Protein AF-0000000071957994 (afdb_homodimer)

Nearest PDB structures (foldseek):
  4nsp-assembly1_A  TM=4.552E-01  e=1.146E-01  Homo sapiens
  6ozi-assembly1_B  TM=4.030E-01  e=1.899E-01  Ciona intestinalis
  2w36-assembly1_A  TM=3.774E-01  e=7.423E-01  Thermotoga maritima
  3hd0-assembly1_A  TM=3.560E-01  e=1.112E+00  Thermotoga maritima
  4nsp-assembly1_A  TM=4.036E-01  e=6.364E-02  Homo sapiens

Organism: Trichonephila clavipes (NCBI:txid2585209)

Solvent-accessible surface area (backbone atoms only — not comparable to full-atom values): 62151 Å² total; per-residue (Å²): 135,73,76,65,66,57,51,54,54,22,54,51,43,51,56,42,40,72,42,71,62,81,65,81,70,75,73,79,77,72,89,82,82,63,66,76,61,84,63,78,75,73,71,78,62,82,68,62,84,80,43,60,36,51,36,44,60,30,30,50,65,44,53,32,50,53,39,42,65,41,60,54,72,70,50,62,86,43,38,38,37,68,40,81,54,61,70,60,50,56,28,32,29,34,31,40,42,36,79,80,46,84,69,52,68,56,74,41,48,28,36,58,69,44,41,100,83,40,42,38,58,47,46,27,52,54,49,21,35,38,64,62,31,39,57,68,71,48,49,47,49,34,19,25,56,50,12,24,60,63,53,54,71,65,58,46,51,54,42,49,53,49,48,44,51,10,44,54,54,28,44,51,56,53,48,53,54,51,52,53,52,52,52,61,69,67,62,68,88,54,81,58,44,80,38,47,29,36,48,55,64,49,57,47,32,87,71,78,70,28,54,36,38,36,28,41,36,27,33,64,63,57,64,36,69,76,48,72,39,75,43,14,59,53,33,70,68,57,53,52,42,30,55,73,52,32,76,88,32,69,64,30,54,60,50,42,66,74,39,55,87,73,51,47,52,77,41,85,62,24,50,74,48,46,51,41,52,33,48,48,52,51,59,57,49,26,53,81,74,35,31,40,72,37,31,39,35,32,60,73,69,42,44,47,59,51,51,46,60,72,63,33,77,78,36,91,85,54,73,70,43,68,31,35,26,43,70,56,57,25,49,48,51,36,51,51,52,52,49,49,35,51,51,32,44,69,70,71,39,80,47,36,62,86,50,86,30,33,60,27,73,70,51,40,52,49,52,24,51,47,44,40,48,22,43,63,76,28,59,74,34,56,68,56,18,39,44,35,39,52,18,49,54,37,44,43,44,28,37,80,92,55,72,40,59,85,55,41,58,72,36,70,82,26,90,40,65,54,37,15,22,54,58,66,73,42,81,55,72,66,38,65,82,74,66,44,75,34,37,44,71,86,48,42,78,73,48,48,60,57,51,53,62,74,49,27,67,75,61,37,60,27,36,34,82,56,44,72,62,61,67,57,53,54,50,50,52,47,22,36,53,24,44,40,54,90,57,90,74,56,59,67,58,48,46,43,24,42,50,51,32,51,40,29,72,48,48,24,47,43,57,40,52,49,41,26,29,53,56,58,44,38,84,79,42,43,20,19,50,50,45,26,45,50,52,45,50,50,52,50,52,50,51,52,47,64,68,30,64,70,43,46,51,51,50,52,50,52,52,50,51,52,51,50,51,39,50,52,31,39,61,74,64,43,85,63,78,63,92,70,70,103,136,71,77,64,67,56,52,56,56,20,55,51,45,51,56,45,41,72,41,72,64,80,66,82,71,76,71,79,78,70,88,84,83,65,68,75,59,84,64,78,76,74,71,78,63,82,70,64,84,80,43,60,35,51,36,44,62,30,30,50,64,44,52,32,49,53,39,42,65,41,60,56,74,70,52,60,85,41,38,38,39,67,40,79,53,63,70,60,51,57,30,32,27,33,31,42,38,35,78,80,49,84,68,45,65,60,73,41,48,28,36,57,69,44,42,100,85,42,41,39,59,47,46,28,53,53,48,22,35,38,64,62,32,39,57,67,73,49,49,47,50,32,19,24,56,52,10,24,59,62,52,53,72,65,59,46,52,54,42,48,53,49,47,44,51,12,45,53,55,28,43,52,56,52,47,52,53,50,51,51,52,52,51,60,70,62,62,69,86,55,83,58,42,80,36,46,27,37,48,57,66,48,56,47,33,88,70,78,70,29,54,36,36,38,29,40,34,26,32,64,62,58,64,38,67,76,50,72,38,76,43,15,57,54,32,72,68,56,54,52,43,30,57,73,51,32,77,90,32,71,65,30,54,59,52,40,66,74,38,56,88,72,50,46,51,78,42,85,63,25,50,72,48,44,51,38,52,34,48,49,52,51,58,57,49,26,53,81,74,35,30,40,74,37,32,38,36,29,59,73,68,44,44,45,58,48,51,45,59,71,62,33,75,78,36,91,85,52,73,70,42,67,32,38,26,44,71,56,56,28,48,48,52,36,52,51,52,51,48,49,36,52,52,32,45,70,69,71,39,80,47,36,62,86,53,88,30,33,60,27,72,70,51,41,52,49,52,24,51,44,43,41,47,22,44,63,76,28,59,73,34,57,66,56,20,39,43,34,40,51,17,49,56,37,46,44,45,27,38,81,92,55,72,40,58,85,54,40,57,72,36,70,84,27,90,40,65,53,37,16,23,54,57,69,73,41,82,54,73,64,36,65,81,73,68,44,74,33,36,43,69,86,48,43,78,73,48,48,60,56,52,52,63,75,48,27,66,74,61,36,59,27,37,34,82,56,44,71,63,62,67,56,52,53,50,51,51,47,23,36,53,25,44,40,53,88,57,89,73,56,58,66,58,48,46,46,24,42,48,51,33,51,40,29,71,49,51,24,48,43,56,40,51,49,40,26,30,52,55,56,44,39,83,78,41,44,20,18,51,51,45,26,45,48,52,45,49,49,52,50,52,49,51,53,47,64,66,30,65,69,44,47,52,51,49,51,50,51,51,50,50,52,49,50,53,41,51,51,31,38,62,73,67,43,85,63,78,63,93,72,68,104

Structure (mmCIF, N/CA/C/O backbone):
data_AF-0000000071957994-model_v1
#
loop_
_entity.id
_entity.type
_entity.pdbx_description
1 polymer 'Mutator-like transposase domain-containing protein'
#
loop_
_atom_site.group_PDB
_atom_site.id
_atom_site.type_symbol
_atom_site.label_atom_id
_atom_site.label_alt_id
_atom_site.label_comp_id
_atom_site.label_asym_id
_atom_site.label_entity_id
_atom_site.label_seq_id
_atom_site.pdbx_PDB_ins_code
_atom_site.Cartn_x
_atom_site.Cartn_y
_atom_site.Cartn_z
_atom_site.occupancy
_atom_site.B_iso_or_equiv
_atom_site.auth_seq_id
_atom_site.auth_comp_id
_atom_site.auth_asym_id
_atom_site.auth_atom_id
_atom_site.pdbx_PDB_model_num
ATOM 1 N N . MET A 1 1 ? 44.344 15.211 -5.488 1 25.55 1 MET A N 1
ATOM 2 C CA . MET A 1 1 ? 44 14.328 -6.602 1 25.55 1 MET A CA 1
ATOM 3 C C . MET A 1 1 ? 42.531 14.492 -6.98 1 25.55 1 MET A C 1
ATOM 5 O O . MET A 1 1 ? 41.656 14.391 -6.125 1 25.55 1 MET A O 1
ATOM 9 N N . PRO A 1 2 ? 42.125 15.07 -8.219 1 28.53 2 PRO A N 1
ATOM 10 C CA . PRO A 1 2 ? 40.938 15.875 -8.57 1 28.53 2 PRO A CA 1
ATOM 11 C C . PRO A 1 2 ? 39.656 15.055 -8.586 1 28.53 2 PRO A C 1
ATOM 13 O O . PRO A 1 2 ? 39.688 13.844 -8.805 1 28.53 2 PRO A O 1
ATOM 16 N N . LEU A 1 3 ? 38.531 15.523 -8.031 1 33.72 3 LEU A N 1
ATOM 17 C CA . LEU A 1 3 ? 37.125 15.18 -7.875 1 33.72 3 LEU A CA 1
ATOM 18 C C . LEU A 1 3 ? 36.531 14.656 -9.188 1 33.72 3 LEU A C 1
ATOM 20 O O . LEU A 1 3 ? 35.562 13.914 -9.18 1 33.72 3 LEU A O 1
ATOM 24 N N . ARG A 1 4 ? 37.188 15.055 -10.344 1 36.69 4 ARG A N 1
ATOM 25 C CA . ARG A 1 4 ? 36.656 14.719 -11.664 1 36.69 4 ARG A CA 1
ATOM 26 C C . ARG A 1 4 ? 36.875 13.242 -11.977 1 36.69 4 ARG A C 1
ATOM 28 O O . ARG A 1 4 ? 36.062 12.633 -12.688 1 36.69 4 ARG A O 1
ATOM 35 N N . LYS A 1 5 ? 38.062 12.68 -11.727 1 40.66 5 LYS A N 1
ATOM 36 C CA . LYS A 1 5 ? 38.375 11.312 -12.148 1 40.66 5 LYS A CA 1
ATOM 37 C C . LYS A 1 5 ? 37.531 10.305 -11.383 1 40.66 5 LYS A C 1
ATOM 39 O O . LYS A 1 5 ? 37.312 9.188 -11.859 1 40.66 5 LYS A O 1
ATOM 44 N N . ARG A 1 6 ? 37.062 10.633 -10.219 1 41.22 6 ARG A N 1
ATOM 45 C CA . ARG A 1 6 ? 36.219 9.781 -9.383 1 41.22 6 ARG A CA 1
ATOM 46 C C . ARG A 1 6 ? 34.812 9.695 -9.945 1 41.22 6 ARG A C 1
ATOM 48 O O . ARG A 1 6 ? 34.188 8.641 -9.867 1 41.22 6 ARG A O 1
ATOM 55 N N . SER A 1 7 ? 34.375 10.828 -10.562 1 41.31 7 SER A N 1
ATOM 56 C CA . SER A 1 7 ? 33.031 10.914 -11.102 1 41.31 7 SER A CA 1
ATOM 57 C C . SER A 1 7 ? 32.844 10 -12.312 1 41.31 7 SER A C 1
ATOM 59 O O . SER A 1 7 ? 31.812 9.352 -12.461 1 41.31 7 SER A O 1
ATOM 61 N N . VAL A 1 8 ? 33.969 9.906 -13.172 1 43 8 VAL A N 1
ATOM 62 C CA . VAL A 1 8 ? 33.844 9.109 -14.398 1 43 8 VAL A CA 1
ATOM 63 C C . VAL A 1 8 ? 33.844 7.625 -14.039 1 43 8 VAL A C 1
ATOM 65 O O . VAL A 1 8 ? 33.031 6.863 -14.609 1 43 8 VAL A O 1
ATOM 68 N N . ARG A 1 9 ? 34.656 7.238 -13.125 1 41.34 9 ARG A N 1
ATOM 69 C CA . ARG A 1 9 ? 34.719 5.828 -12.742 1 41.34 9 ARG A CA 1
ATOM 70 C C . ARG A 1 9 ? 33.406 5.387 -12.078 1 41.34 9 ARG A C 1
ATOM 72 O O . ARG A 1 9 ? 32.938 4.266 -12.289 1 41.34 9 ARG A O 1
ATOM 79 N N . ALA A 1 10 ? 32.844 6.277 -11.297 1 42.38 10 ALA A N 1
ATOM 80 C CA . ALA A 1 10 ? 31.594 5.992 -10.617 1 42.38 10 ALA A CA 1
ATOM 81 C C . ALA A 1 10 ? 30.453 5.816 -11.625 1 42.38 10 ALA A C 1
ATOM 83 O O . ALA A 1 10 ? 29.625 4.922 -11.484 1 42.38 10 ALA A O 1
ATOM 84 N N . LEU A 1 11 ? 30.438 6.711 -12.648 1 43.44 11 LEU A N 1
ATOM 85 C CA . LEU A 1 11 ? 29.438 6.594 -13.703 1 43.44 11 LEU A CA 1
ATOM 86 C C . LEU A 1 11 ? 29.578 5.266 -14.445 1 43.44 11 LEU A C 1
ATOM 88 O O . LEU A 1 11 ? 28.578 4.621 -14.773 1 43.44 11 LEU A O 1
ATOM 92 N N . GLN A 1 12 ? 30.797 4.875 -14.703 1 43 12 GLN A N 1
ATOM 93 C CA . GLN A 1 12 ? 31.062 3.625 -15.414 1 43 12 GLN A CA 1
ATOM 94 C C . GLN A 1 12 ? 30.625 2.42 -14.586 1 43 12 GLN A C 1
ATOM 96 O O . GLN A 1 12 ? 30.141 1.427 -15.125 1 43 12 GLN A O 1
ATOM 101 N N . MET A 1 13 ? 30.781 2.594 -13.375 1 41.62 13 MET A N 1
ATOM 102 C CA . MET A 1 13 ? 30.453 1.467 -12.508 1 41.62 13 MET A CA 1
ATOM 103 C C . MET A 1 13 ? 28.953 1.31 -12.367 1 41.62 13 MET A C 1
ATOM 105 O O . MET A 1 13 ? 28.438 0.189 -12.328 1 41.62 13 MET A O 1
ATOM 109 N N . ASN A 1 14 ? 28.297 2.375 -12.234 1 42.88 14 ASN A N 1
ATOM 110 C CA . ASN A 1 14 ? 26.828 2.303 -12.203 1 42.88 14 ASN A CA 1
ATOM 111 C C . ASN A 1 14 ? 26.281 1.663 -13.477 1 42.88 14 ASN A C 1
ATOM 113 O O . ASN A 1 14 ? 25.312 0.914 -13.422 1 42.88 14 ASN A O 1
ATOM 117 N N . GLU A 1 15 ? 26.875 2.002 -14.641 1 44.78 15 GLU A N 1
ATOM 118 C CA . GLU A 1 15 ? 26.5 1.379 -15.906 1 44.78 15 GLU A CA 1
ATOM 119 C C . GLU A 1 15 ? 26.875 -0.102 -15.922 1 44.78 15 GLU A C 1
ATOM 121 O O . GLU A 1 15 ? 26.156 -0.919 -16.5 1 44.78 15 GLU A O 1
ATOM 126 N N . LYS A 1 16 ? 27.969 -0.409 -15.289 1 40.25 16 LYS A N 1
ATOM 127 C CA . LYS A 1 16 ? 28.484 -1.778 -15.281 1 40.25 16 LYS A CA 1
ATOM 128 C C . LYS A 1 16 ? 27.625 -2.67 -14.375 1 40.25 16 LYS A C 1
ATOM 130 O O . LYS A 1 16 ? 27.719 -3.898 -14.445 1 40.25 16 LYS A O 1
ATOM 135 N N . ARG A 1 17 ? 27.062 -2.096 -13.492 1 39.94 17 ARG A N 1
ATOM 136 C CA . ARG A 1 17 ? 26.297 -2.902 -12.547 1 39.94 17 ARG A CA 1
ATOM 137 C C . ARG A 1 17 ? 25.375 -3.883 -13.281 1 39.94 17 ARG A C 1
ATOM 139 O O . ARG A 1 17 ? 25.281 -5.051 -12.891 1 39.94 17 ARG A O 1
ATOM 146 N N . TRP A 1 18 ? 24.578 -3.287 -14.195 1 39.22 18 TRP A N 1
ATOM 147 C CA . TRP A 1 18 ? 23.609 -4.117 -14.906 1 39.22 18 TRP A CA 1
ATOM 148 C C . TRP A 1 18 ? 24.203 -4.652 -16.203 1 39.22 18 TRP A C 1
ATOM 150 O O . TRP A 1 18 ? 23.625 -5.539 -16.844 1 39.22 18 TRP A O 1
ATOM 160 N N . CYS A 1 19 ? 25.422 -4.02 -16.672 1 35.16 19 CYS A N 1
ATOM 161 C CA . CYS A 1 19 ? 25.906 -4.312 -18.016 1 35.16 19 CYS A CA 1
ATOM 162 C C . CYS A 1 19 ? 26.688 -5.621 -18.047 1 35.16 19 CYS A C 1
ATOM 164 O O . CYS A 1 19 ? 27.234 -5.996 -19.094 1 35.16 19 CYS A O 1
ATOM 166 N N . LYS A 1 20 ? 27.234 -6.121 -17.094 1 34.31 20 LYS A N 1
ATOM 167 C CA . LYS A 1 20 ? 28.109 -7.211 -17.516 1 34.31 20 LYS A CA 1
ATOM 168 C C . LYS A 1 20 ? 27.344 -8.227 -18.359 1 34.31 20 LYS A C 1
ATOM 170 O O . LYS A 1 20 ? 27.891 -9.25 -18.766 1 34.31 20 LYS A O 1
ATOM 175 N N . ALA A 1 21 ? 26.109 -8.438 -18.266 1 31.5 21 ALA A N 1
ATOM 176 C CA . ALA A 1 21 ? 25.625 -9.367 -19.281 1 31.5 21 ALA A CA 1
ATOM 177 C C . ALA A 1 21 ? 25.766 -8.781 -20.672 1 31.5 21 ALA A C 1
ATOM 179 O O . ALA A 1 21 ? 25.219 -7.715 -20.969 1 31.5 21 ALA A O 1
ATOM 180 N N . LYS A 1 22 ? 26.891 -8.852 -21.391 1 33.81 22 LYS A N 1
ATOM 181 C CA . LYS A 1 22 ? 27.156 -8.578 -22.797 1 33.81 22 LYS A CA 1
ATOM 182 C C . LYS A 1 22 ? 25.906 -8.773 -23.641 1 33.81 22 LYS A C 1
ATOM 184 O O . LYS A 1 22 ? 25.828 -9.695 -24.453 1 33.81 22 LYS A O 1
ATOM 189 N N . ILE A 1 23 ? 24.703 -8.797 -23.125 1 33.66 23 ILE A N 1
ATOM 190 C CA . ILE A 1 23 ? 23.641 -8.883 -24.125 1 33.66 23 ILE A CA 1
ATOM 191 C C . ILE A 1 23 ? 23.609 -7.613 -24.969 1 33.66 23 ILE A C 1
ATOM 193 O O . ILE A 1 23 ? 23.578 -6.504 -24.422 1 33.66 23 ILE A O 1
ATOM 197 N N . ASP A 1 24 ? 24.203 -7.598 -26.172 1 33.41 24 ASP A N 1
ATOM 198 C CA . ASP A 1 24 ? 24.062 -6.66 -27.281 1 33.41 24 ASP A CA 1
ATOM 199 C C . ASP A 1 24 ? 22.656 -6.07 -27.328 1 33.41 24 ASP A C 1
ATOM 201 O O . ASP A 1 24 ? 21.734 -6.684 -27.875 1 33.41 24 ASP A O 1
ATOM 205 N N . CYS A 1 25 ? 22.25 -5.539 -26.328 1 34.38 25 CYS A N 1
ATOM 206 C CA . CYS A 1 25 ? 21 -4.809 -26.516 1 34.38 25 CYS A CA 1
ATOM 207 C C . CYS A 1 25 ? 21.188 -3.676 -27.531 1 34.38 25 CYS A C 1
ATOM 209 O O . CYS A 1 25 ? 21.875 -2.699 -27.25 1 34.38 25 CYS A O 1
ATOM 211 N N . GLU A 1 26 ? 21.344 -3.963 -28.844 1 31.19 26 GLU A N 1
ATOM 212 C CA . GLU A 1 26 ? 21.375 -2.963 -29.922 1 31.19 26 GLU A CA 1
ATOM 213 C C . GLU A 1 26 ? 20.266 -1.932 -29.734 1 31.19 26 GLU A C 1
ATOM 215 O O . GLU A 1 26 ? 19.094 -2.285 -29.656 1 31.19 26 GLU A O 1
ATOM 220 N N . VAL A 1 27 ? 20.672 -0.962 -29.062 1 32.56 27 VAL A N 1
ATOM 221 C CA . VAL A 1 27 ? 19.797 0.214 -29.094 1 32.56 27 VAL A CA 1
ATOM 222 C C . VAL A 1 27 ? 19.75 0.781 -30.5 1 32.56 27 VAL A C 1
ATOM 224 O O . VAL A 1 27 ? 20.781 1.138 -31.078 1 32.56 27 VAL A O 1
ATOM 227 N N . ASN A 1 28 ? 18.938 0.328 -31.438 1 24.67 28 ASN A N 1
ATOM 228 C CA . ASN A 1 28 ? 18.734 1.107 -32.656 1 24.67 28 ASN A CA 1
ATOM 229 C C . ASN A 1 28 ? 18.438 2.57 -32.344 1 24.67 28 ASN A C 1
ATOM 231 O O . ASN A 1 28 ? 17.516 2.867 -31.562 1 24.67 28 ASN A O 1
ATOM 235 N N . LYS A 1 29 ? 19.344 3.473 -32.625 1 30.47 29 LYS A N 1
ATOM 236 C CA . LYS A 1 29 ? 19.391 4.922 -32.469 1 30.47 29 LYS A CA 1
ATOM 237 C C . LYS A 1 29 ? 18.234 5.602 -33.156 1 30.47 29 LYS A C 1
ATOM 239 O O . LYS A 1 29 ? 18.266 6.809 -33.438 1 30.47 29 LYS A O 1
ATOM 244 N N . ASN A 1 30 ? 17.312 4.973 -33.875 1 26.66 30 ASN A N 1
ATOM 245 C CA . ASN A 1 30 ? 16.547 5.906 -34.688 1 26.66 30 ASN A CA 1
ATOM 246 C C . ASN A 1 30 ? 16 7.062 -33.875 1 26.66 30 ASN A C 1
ATOM 248 O O . ASN A 1 30 ? 16.031 7.012 -32.625 1 26.66 30 ASN A O 1
ATOM 252 N N . SER A 1 31 ? 14.68 7.703 -34.344 1 25.97 31 SER A N 1
ATOM 253 C CA . SER A 1 31 ? 14.047 9.016 -34.281 1 25.97 31 SER A CA 1
ATOM 254 C C . SER A 1 31 ? 13.734 9.406 -32.844 1 25.97 31 SER A C 1
ATOM 256 O O . SER A 1 31 ? 13.219 8.602 -32.062 1 25.97 31 SER A O 1
ATOM 258 N N . VAL A 1 32 ? 14.391 10.453 -32.219 1 26.45 32 VAL A N 1
ATOM 259 C CA . VAL A 1 32 ? 14.578 11.234 -31 1 26.45 32 VAL A CA 1
ATOM 260 C C . VAL A 1 32 ? 13.234 11.438 -30.297 1 26.45 32 VAL A C 1
ATOM 262 O O . VAL A 1 32 ? 13.125 11.266 -29.078 1 26.45 32 VAL A O 1
ATOM 265 N N . PHE A 1 33 ? 12.43 12.43 -30.875 1 25.92 33 PHE A N 1
ATOM 266 C CA . PHE A 1 33 ? 11.406 13.266 -30.266 1 25.92 33 PHE A CA 1
ATOM 267 C C . PHE A 1 33 ? 10.25 12.422 -29.75 1 25.92 33 PHE A C 1
ATOM 269 O O . PHE A 1 33 ? 9.25 12.953 -29.25 1 25.92 33 PHE A O 1
ATOM 276 N N . SER A 1 34 ? 9.992 11.414 -30.484 1 25.56 34 SER A N 1
ATOM 277 C CA . SER A 1 34 ? 8.609 10.984 -30.328 1 25.56 34 SER A CA 1
ATOM 278 C C . SER A 1 34 ? 8.297 10.672 -28.875 1 25.56 34 SER A C 1
ATOM 280 O O . SER A 1 34 ? 9.203 10.523 -28.047 1 25.56 34 SER A O 1
ATOM 282 N N . ASN A 1 35 ? 6.867 10.18 -28.609 1 28.06 35 ASN A N 1
ATOM 283 C CA . ASN A 1 35 ? 5.949 10.016 -27.484 1 28.06 35 ASN A CA 1
ATOM 284 C C . ASN A 1 35 ? 6.555 9.141 -26.391 1 28.06 35 ASN A C 1
ATOM 286 O O . ASN A 1 35 ? 6.891 7.98 -26.625 1 28.06 35 ASN A O 1
ATOM 290 N N . VAL A 1 36 ? 7.262 9.711 -25.594 1 30.09 36 VAL A N 1
ATOM 291 C CA . VAL A 1 36 ? 7.91 9.281 -24.359 1 30.09 36 VAL A CA 1
ATOM 292 C C . VAL A 1 36 ? 7.062 8.211 -23.672 1 30.09 36 VAL A C 1
ATOM 294 O O . VAL A 1 36 ? 6.996 8.164 -22.438 1 30.09 36 VAL A O 1
ATOM 297 N N . ARG A 1 37 ? 5.773 7.926 -24.234 1 30.23 37 ARG A N 1
ATOM 298 C CA . ARG A 1 37 ? 5.023 6.879 -23.547 1 30.23 37 ARG A CA 1
ATOM 299 C C . ARG A 1 37 ? 5.855 5.605 -23.422 1 30.23 37 ARG A C 1
ATOM 301 O O . ARG A 1 37 ? 6.672 5.301 -24.297 1 30.23 37 ARG A O 1
ATOM 308 N N . LEU A 1 38 ? 5.836 5.027 -22.297 1 33.03 38 LEU A N 1
ATOM 309 C CA . LEU A 1 38 ? 6.371 3.752 -21.828 1 33.03 38 LEU A CA 1
ATOM 310 C C . LEU A 1 38 ? 6.211 2.68 -22.906 1 33.03 38 LEU A C 1
ATOM 312 O O . LEU A 1 38 ? 5.117 2.143 -23.094 1 33.03 38 LEU A O 1
ATOM 316 N N . GLU A 1 39 ? 6.605 2.918 -24.172 1 30.62 39 GLU A N 1
ATOM 317 C CA . GLU A 1 39 ? 6.703 1.764 -25.062 1 30.62 39 GLU A CA 1
ATOM 318 C C . GLU A 1 39 ? 7.137 0.514 -24.297 1 30.62 39 GLU A C 1
ATOM 320 O O . GLU A 1 39 ? 8.008 0.582 -23.438 1 30.62 39 GLU A O 1
ATOM 325 N N . LYS A 1 40 ? 6.207 -0.484 -24.266 1 36.41 40 LYS A N 1
ATOM 326 C CA . LYS A 1 40 ? 6.566 -1.842 -23.875 1 36.41 40 LYS A CA 1
ATOM 327 C C . LYS A 1 40 ? 7.941 -2.227 -24.406 1 36.41 40 LYS A C 1
ATOM 329 O O . LYS A 1 40 ? 8.164 -2.215 -25.625 1 36.41 40 LYS A O 1
ATOM 334 N N . LEU A 1 41 ? 8.961 -1.721 -23.875 1 37.16 41 LEU A N 1
ATOM 335 C CA . LEU A 1 41 ? 10.312 -2.193 -24.156 1 37.16 41 LEU A CA 1
ATOM 336 C C . LEU A 1 41 ? 10.305 -3.68 -24.5 1 37.16 41 LEU A C 1
ATOM 338 O O . LEU A 1 41 ? 10.195 -4.527 -23.609 1 37.16 41 LEU A O 1
ATOM 342 N N . ASN A 1 42 ? 9.633 -3.957 -25.641 1 38.75 42 ASN A N 1
ATOM 343 C CA . ASN A 1 42 ? 9.836 -5.316 -26.125 1 38.75 42 ASN A CA 1
ATOM 344 C C . ASN A 1 42 ? 11.32 -5.672 -26.188 1 38.75 42 ASN A C 1
ATOM 346 O O . ASN A 1 42 ? 12.047 -5.176 -27.062 1 38.75 42 ASN A O 1
ATOM 350 N N . THR A 1 43 ? 11.922 -5.738 -25.203 1 41.34 43 THR A N 1
ATOM 351 C CA . THR A 1 43 ? 13.281 -6.27 -25.188 1 41.34 43 THR A CA 1
ATOM 352 C C . THR A 1 43 ? 13.305 -7.695 -25.734 1 41.34 43 THR A C 1
ATOM 354 O O . THR A 1 43 ? 12.695 -8.602 -25.156 1 41.34 43 THR A O 1
ATOM 357 N N . VAL A 1 44 ? 13.359 -7.828 -27.062 1 40.06 44 VAL A N 1
ATOM 358 C CA . VAL A 1 44 ? 13.578 -9.164 -27.625 1 40.06 44 VAL A CA 1
ATOM 359 C C . VAL A 1 44 ? 14.953 -9.672 -27.188 1 40.06 44 VAL A C 1
ATOM 361 O O . VAL A 1 44 ? 15.984 -9.133 -27.609 1 40.06 44 VAL A O 1
ATOM 364 N N . VAL A 1 45 ? 15.188 -10.023 -26.094 1 46.03 45 VAL A N 1
ATOM 365 C CA . VAL A 1 45 ? 16.375 -10.836 -25.844 1 46.03 45 VAL A CA 1
ATOM 366 C C . VAL A 1 45 ? 16.344 -12.094 -26.703 1 46.03 45 VAL A C 1
ATOM 368 O O . VAL A 1 45 ? 15.32 -12.773 -26.797 1 46.03 45 VAL A O 1
ATOM 371 N N . LYS A 1 46 ? 17.25 -12.32 -27.625 1 42.75 46 LYS A N 1
ATOM 372 C CA . LYS A 1 46 ? 17.312 -13.562 -28.391 1 42.75 46 LYS A CA 1
ATOM 373 C C . LYS A 1 46 ? 17.078 -14.773 -27.484 1 42.75 46 LYS A C 1
ATOM 375 O O . LYS A 1 46 ? 17.812 -14.977 -26.516 1 42.75 46 LYS A O 1
ATOM 380 N N . LYS A 1 47 ? 15.945 -15.211 -27.5 1 47.41 47 LYS A N 1
ATOM 381 C CA . LYS A 1 47 ? 15.594 -16.453 -26.797 1 47.41 47 LYS A CA 1
ATOM 382 C C . LYS A 1 47 ? 16.547 -17.578 -27.172 1 47.41 47 LYS A C 1
ATOM 384 O O . LYS A 1 47 ? 16.719 -17.875 -28.359 1 47.41 47 LYS A O 1
ATOM 389 N N . ASP A 1 48 ? 17.5 -17.703 -26.453 1 45.75 48 ASP A N 1
ATOM 390 C CA . ASP A 1 48 ? 18.172 -18.984 -26.703 1 45.75 48 ASP A CA 1
ATOM 391 C C . ASP A 1 48 ? 17.156 -20.125 -26.75 1 45.75 48 ASP A C 1
ATOM 393 O O . ASP A 1 48 ? 16.5 -20.406 -25.75 1 45.75 48 ASP A O 1
ATOM 397 N N . THR A 1 49 ? 16.656 -20.453 -27.859 1 46.91 49 THR A N 1
ATOM 398 C CA . THR A 1 49 ? 15.703 -21.5 -28.203 1 46.91 49 THR A CA 1
ATOM 399 C C . THR A 1 49 ? 15.875 -22.719 -27.297 1 46.91 49 THR A C 1
ATOM 401 O O . THR A 1 49 ? 15 -23.578 -27.234 1 46.91 49 THR A O 1
ATOM 404 N N . SER A 1 50 ? 17.062 -22.891 -26.828 1 48.72 50 SER A N 1
ATOM 405 C CA . SER A 1 50 ? 17.328 -24.172 -26.156 1 48.72 50 SER A CA 1
ATOM 406 C C . SER A 1 50 ? 16.906 -24.125 -24.688 1 48.72 50 SER A C 1
ATOM 408 O O . SER A 1 50 ? 16.922 -25.141 -24 1 48.72 50 SER A O 1
ATOM 410 N N . ALA A 1 51 ? 16.469 -23.031 -24.156 1 59.69 51 ALA A N 1
ATOM 411 C CA . ALA A 1 51 ? 16.266 -22.969 -22.703 1 59.69 51 ALA A CA 1
ATOM 412 C C . ALA A 1 51 ? 14.82 -23.266 -22.344 1 59.69 51 ALA A C 1
ATOM 414 O O . ALA A 1 51 ? 13.938 -22.422 -22.547 1 59.69 51 ALA A O 1
ATOM 415 N N . ILE A 1 52 ? 14.453 -24.531 -22.25 1 65.81 52 ILE A N 1
ATOM 416 C CA . ILE A 1 52 ? 13.086 -24.922 -21.906 1 65.81 52 ILE A CA 1
ATOM 417 C C . ILE A 1 52 ? 12.969 -25.125 -20.391 1 65.81 52 ILE A C 1
ATOM 419 O O . ILE A 1 52 ? 13.875 -25.688 -19.766 1 65.81 52 ILE A O 1
ATOM 423 N N . GLY A 1 53 ? 11.922 -24.516 -19.859 1 73.25 53 GLY A N 1
ATOM 424 C CA . GLY A 1 53 ? 11.594 -24.781 -18.469 1 73.25 53 GLY A CA 1
ATOM 425 C C . GLY A 1 53 ? 11.336 -26.234 -18.188 1 73.25 53 GLY A C 1
ATOM 426 O O . GLY A 1 53 ? 10.891 -26.984 -19.078 1 73.25 53 GLY A O 1
ATOM 427 N N . ASN A 1 54 ? 11.727 -26.609 -17.047 1 83.25 54 ASN A N 1
ATOM 428 C CA . ASN A 1 54 ? 11.547 -28.016 -16.734 1 83.25 54 ASN A CA 1
ATOM 429 C C . ASN A 1 54 ? 10.203 -28.281 -16.047 1 83.25 54 ASN A C 1
ATOM 431 O O . ASN A 1 54 ? 9.664 -29.375 -16.125 1 83.25 54 ASN A O 1
ATOM 435 N N . TYR A 1 55 ? 9.633 -27.25 -15.406 1 92.38 55 TYR A N 1
ATOM 436 C CA . TYR A 1 55 ? 8.344 -27.453 -14.758 1 92.38 55 TYR A CA 1
ATOM 437 C C . TYR A 1 55 ? 7.203 -27.047 -15.688 1 92.38 55 TYR A C 1
ATOM 439 O O . TYR A 1 55 ? 7.312 -26.078 -16.438 1 92.38 55 TYR A O 1
ATOM 447 N N . ILE A 1 56 ? 6.16 -27.828 -15.594 1 92.12 56 ILE A N 1
ATOM 448 C CA . ILE A 1 56 ? 4.949 -27.516 -16.359 1 92.12 56 ILE A CA 1
ATOM 449 C C . ILE A 1 56 ? 3.721 -27.734 -15.469 1 92.12 56 ILE A C 1
ATOM 451 O O . ILE A 1 56 ? 3.771 -28.516 -14.508 1 92.12 56 ILE A O 1
ATOM 455 N N . LEU A 1 57 ? 2.709 -27.016 -15.734 1 93.19 57 LEU A N 1
ATOM 456 C CA . LEU A 1 57 ? 1.388 -27.219 -15.156 1 93.19 57 LEU A CA 1
ATOM 457 C C . LEU A 1 57 ? 0.563 -28.172 -16.016 1 93.19 57 LEU A C 1
ATOM 459 O O . LEU A 1 57 ? 0.317 -27.891 -17.203 1 93.19 57 LEU A O 1
ATOM 463 N N . VAL A 1 58 ? 0.123 -29.266 -15.445 1 92.44 58 VAL A N 1
ATOM 464 C CA . VAL A 1 58 ? -0.551 -30.25 -16.281 1 92.44 58 VAL A CA 1
ATOM 465 C C . VAL A 1 58 ? -1.81 -30.75 -15.57 1 92.44 58 VAL A C 1
ATOM 467 O O . VAL A 1 58 ? -1.811 -30.938 -14.352 1 92.44 58 VAL A O 1
ATOM 470 N N . ASP A 1 59 ? -2.846 -30.828 -16.344 1 92.06 59 ASP A N 1
ATOM 471 C CA . ASP A 1 59 ? -4.023 -31.578 -15.898 1 92.06 59 ASP A CA 1
ATOM 472 C C . ASP A 1 59 ? -3.758 -33.062 -15.891 1 92.06 59 ASP A C 1
ATOM 474 O O . ASP A 1 59 ? -3.625 -33.688 -16.953 1 92.06 59 ASP A O 1
ATOM 478 N N . PHE A 1 60 ? -3.732 -33.594 -14.797 1 88.62 60 PHE A N 1
ATOM 479 C CA . PHE A 1 60 ? -3.34 -34.969 -14.602 1 88.62 60 PHE A CA 1
ATOM 480 C C . PHE A 1 60 ? -4.262 -35.906 -15.383 1 88.62 60 PHE A C 1
ATOM 482 O O . PHE A 1 60 ? -3.82 -36.938 -15.891 1 88.62 60 PHE A O 1
ATOM 489 N N . ASN A 1 61 ? -5.473 -35.562 -15.484 1 85.94 61 ASN A N 1
ATOM 490 C CA . ASN A 1 61 ? -6.426 -36.406 -16.219 1 85.94 61 ASN A CA 1
ATOM 491 C C . ASN A 1 61 ? -6.074 -36.469 -17.703 1 85.94 61 ASN A C 1
ATOM 493 O O . ASN A 1 61 ? -6.281 -37.5 -18.344 1 85.94 61 ASN A O 1
ATOM 497 N N . GLN A 1 62 ? -5.555 -35.438 -18.219 1 86.88 62 GLN A N 1
ATOM 498 C CA . GLN A 1 62 ? -5.18 -35.406 -19.625 1 86.88 62 GLN A CA 1
ATOM 499 C C . GLN A 1 62 ? -4.008 -36.344 -19.906 1 86.88 62 GLN A C 1
ATOM 501 O O . GLN A 1 62 ? -3.994 -37.062 -20.906 1 86.88 62 GLN A O 1
ATOM 506 N N . VAL A 1 63 ? -3.1 -36.344 -19.047 1 84.25 63 VAL A N 1
ATOM 507 C CA . VAL A 1 63 ? -1.926 -37.188 -19.219 1 84.25 63 VAL A CA 1
ATOM 508 C C . VAL A 1 63 ? -2.33 -38.656 -19.078 1 84.25 63 VAL A C 1
ATOM 510 O O . VAL A 1 63 ? -1.881 -39.5 -19.859 1 84.25 63 VAL A O 1
ATOM 513 N N . ASN A 1 64 ? -3.057 -38.844 -18.125 1 83.81 64 ASN A N 1
ATOM 514 C CA . ASN A 1 64 ? -3.523 -40.219 -17.906 1 83.81 64 ASN A CA 1
ATOM 515 C C . ASN A 1 64 ? -4.336 -40.719 -19.094 1 83.81 64 ASN A C 1
ATOM 517 O O . ASN A 1 64 ? -4.219 -41.875 -19.469 1 83.81 64 ASN A O 1
ATOM 521 N N . ASN A 1 65 ? -5.148 -39.906 -19.578 1 82.88 65 ASN A N 1
ATOM 522 C CA . ASN A 1 65 ? -5.934 -40.281 -20.75 1 82.88 65 ASN A CA 1
ATOM 523 C C . ASN A 1 65 ? -5.035 -40.594 -21.953 1 82.88 65 ASN A C 1
ATOM 525 O O . ASN A 1 65 ? -5.328 -41.5 -22.719 1 82.88 65 ASN A O 1
ATOM 529 N N . LEU A 1 66 ? -4.047 -39.844 -22.109 1 82.81 66 LEU A N 1
ATOM 530 C CA . LEU A 1 66 ? -3.092 -40.062 -23.188 1 82.81 66 LEU A CA 1
ATOM 531 C C . LEU A 1 66 ? -2.43 -41.438 -23.031 1 82.81 66 LEU A C 1
ATOM 533 O O . LEU A 1 66 ? -2.301 -42.188 -24 1 82.81 66 LEU A O 1
ATOM 537 N N . LEU A 1 67 ? -2.074 -41.719 -21.859 1 80.12 67 LEU A N 1
ATOM 538 C CA . LEU A 1 67 ? -1.386 -42.969 -21.594 1 80.12 67 LEU A CA 1
ATOM 539 C C . LEU A 1 67 ? -2.332 -44.156 -21.781 1 80.12 67 LEU A C 1
ATOM 541 O O . LEU A 1 67 ? -1.938 -45.219 -22.297 1 80.12 67 LEU A O 1
ATOM 545 N N . ARG A 1 68 ? -3.484 -43.969 -21.375 1 77.25 68 ARG A N 1
ATOM 546 C CA . ARG A 1 68 ? -4.473 -45.031 -21.484 1 77.25 68 ARG A CA 1
ATOM 547 C C . ARG A 1 68 ? -4.797 -45.344 -22.938 1 77.25 68 ARG A C 1
ATOM 549 O O . ARG A 1 68 ? -5.137 -46.469 -23.281 1 77.25 68 ARG A O 1
ATOM 556 N N . SER A 1 69 ? -4.742 -44.344 -23.688 1 74.44 69 SER A N 1
ATOM 557 C CA . SER A 1 69 ? -5.09 -44.5 -25.094 1 74.44 69 SER A CA 1
ATOM 558 C C . SE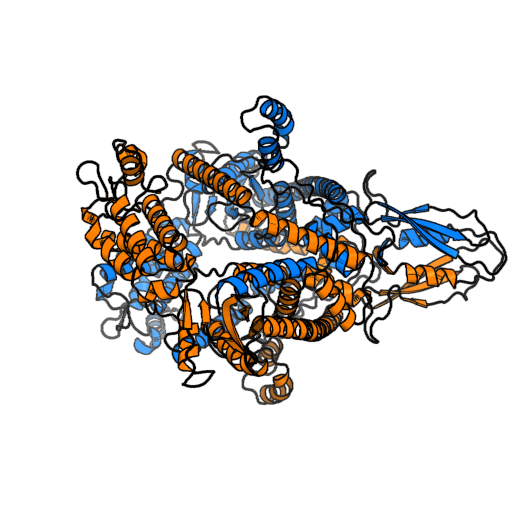R A 1 69 ? -3.92 -45.062 -25.875 1 74.44 69 SER A C 1
ATOM 560 O O . SER A 1 69 ? -4.094 -45.531 -27.016 1 74.44 69 SER A O 1
ATOM 562 N N . ALA A 1 70 ? -2.734 -44.969 -25.297 1 69.56 70 ALA A N 1
ATOM 563 C CA . ALA A 1 70 ? -1.552 -45.469 -26 1 69.56 70 ALA A CA 1
ATOM 564 C C . ALA A 1 70 ? -1.553 -46.969 -26.094 1 69.56 70 ALA A C 1
ATOM 566 O O . ALA A 1 70 ? -1.694 -47.656 -25.078 1 69.56 70 ALA A O 1
ATOM 567 N N . LYS A 1 71 ? -1.998 -47.5 -27.234 1 60.94 71 LYS A N 1
ATOM 568 C CA . LYS A 1 71 ? -1.962 -48.938 -27.469 1 60.94 71 LYS A CA 1
ATOM 569 C C . LYS A 1 71 ? -0.671 -49.344 -28.188 1 60.94 71 LYS A C 1
ATOM 571 O O . LYS A 1 71 ? -0.439 -48.969 -29.328 1 60.94 71 LYS A O 1
ATOM 576 N N . CYS A 1 72 ? 0.36 -49.438 -27.375 1 57.75 72 CYS A N 1
ATOM 577 C CA . CYS A 1 72 ? 1.583 -49.875 -28.047 1 57.75 72 CYS A CA 1
ATOM 578 C C . CYS A 1 72 ? 1.5 -51.312 -28.484 1 57.75 72 CYS A C 1
ATOM 580 O O . CYS A 1 72 ? 1.171 -52.188 -27.688 1 57.75 72 CYS A O 1
ATOM 582 N N . GLN A 1 73 ? 1.348 -51.562 -29.781 1 52.12 73 GLN A N 1
ATOM 583 C CA . GLN A 1 73 ? 1.222 -52.906 -30.344 1 52.12 73 GLN A CA 1
ATOM 584 C C . GLN A 1 73 ? 2.502 -53.719 -30.125 1 52.12 73 GLN A C 1
ATOM 586 O O . GLN A 1 73 ? 2.502 -54.938 -30.266 1 52.12 73 GLN A O 1
ATOM 591 N N . TYR A 1 74 ? 3.648 -53.062 -30.125 1 50.91 74 TYR A N 1
ATOM 592 C CA . TYR A 1 74 ? 4.852 -53.875 -30.312 1 50.91 74 TYR A CA 1
ATOM 593 C C . TYR A 1 74 ? 5.289 -54.5 -29 1 50.91 74 TYR A C 1
ATOM 595 O O . TYR A 1 74 ? 5.055 -53.938 -27.938 1 50.91 74 TYR A O 1
ATOM 603 N N . ARG A 1 75 ? 5.746 -55.875 -29.109 1 45.94 75 ARG A N 1
ATOM 604 C CA . ARG A 1 75 ? 6.148 -56.938 -28.203 1 45.94 75 ARG A CA 1
ATOM 605 C C . ARG A 1 75 ? 7.184 -56.469 -27.203 1 45.94 75 ARG A C 1
ATOM 607 O O . ARG A 1 75 ? 7.156 -56.844 -26.031 1 45.94 75 ARG A O 1
ATOM 614 N N . GLU A 1 76 ? 8.492 -56.125 -27.594 1 45.91 76 GLU A N 1
ATOM 615 C CA . GLU A 1 76 ? 9.734 -56.156 -26.812 1 45.91 76 GLU A CA 1
ATOM 616 C C . GLU A 1 76 ? 9.836 -54.969 -25.891 1 45.91 76 GLU A C 1
ATOM 618 O O . GLU A 1 76 ? 9.016 -54.031 -25.953 1 45.91 76 GLU A O 1
ATOM 623 N N . LYS A 1 77 ? 11.039 -54.812 -25.203 1 50.12 77 LYS A N 1
ATOM 624 C CA . LYS A 1 77 ? 11.547 -53.875 -24.203 1 50.12 77 LYS A CA 1
ATOM 625 C C . LYS A 1 77 ? 11.219 -52.438 -24.578 1 50.12 77 LYS A C 1
ATOM 627 O O . LYS A 1 77 ? 11.945 -51.812 -25.344 1 50.12 77 LYS A O 1
ATOM 632 N N . GLN A 1 78 ? 9.93 -52.062 -24.625 1 52.41 78 GLN A N 1
ATOM 633 C CA . GLN A 1 78 ? 9.438 -50.812 -25.203 1 52.41 78 GLN A CA 1
ATOM 634 C C . GLN A 1 78 ? 9.688 -49.625 -24.25 1 52.41 78 GLN A C 1
ATOM 636 O O . GLN A 1 78 ? 9.469 -49.75 -23.047 1 52.41 78 GLN A O 1
ATOM 641 N N . THR A 1 79 ? 10.578 -48.625 -24.812 1 64.81 79 THR A N 1
ATOM 642 C CA . THR A 1 79 ? 10.781 -47.375 -24.078 1 64.81 79 THR A CA 1
ATOM 643 C C . THR A 1 79 ? 9.836 -46.281 -24.578 1 64.81 79 THR A C 1
ATOM 645 O O . THR A 1 79 ? 9.727 -46.062 -25.781 1 64.81 79 THR A O 1
ATOM 648 N N . LEU A 1 80 ? 8.789 -45.906 -23.75 1 75.81 80 LEU A N 1
ATOM 649 C CA . LEU A 1 80 ? 7.902 -44.812 -24.062 1 75.81 80 LEU A CA 1
ATOM 650 C C . LEU A 1 80 ? 8.539 -43.469 -23.641 1 75.81 80 LEU A C 1
ATOM 652 O O . LEU A 1 80 ? 9.242 -43.406 -22.625 1 75.81 80 LEU A O 1
ATOM 656 N N . LYS A 1 81 ? 8.344 -42.531 -24.594 1 77.94 81 LYS A N 1
ATOM 657 C CA . LYS A 1 81 ? 8.859 -41.219 -24.312 1 77.94 81 LYS A CA 1
ATOM 658 C C . LYS A 1 81 ? 7.781 -40.156 -24.531 1 77.94 81 LYS A C 1
ATOM 660 O O . LYS A 1 81 ? 7.004 -40.25 -25.484 1 77.94 81 LYS A O 1
ATOM 665 N N . LEU A 1 82 ? 7.77 -39.219 -23.562 1 82.44 82 LEU A N 1
ATOM 666 C CA . LEU A 1 82 ? 6.895 -38.062 -23.719 1 82.44 82 LEU A CA 1
ATOM 667 C C . LEU A 1 82 ? 7.656 -36.875 -24.328 1 82.44 82 LEU A C 1
ATOM 669 O O . LEU A 1 82 ? 8.789 -36.594 -23.922 1 82.44 82 LEU A O 1
ATOM 673 N N . GLU A 1 83 ? 7.035 -36.312 -25.281 1 83.88 83 GLU A N 1
ATOM 674 C CA . GLU A 1 83 ? 7.629 -35.125 -25.891 1 83.88 83 GLU A CA 1
ATOM 675 C C . GLU A 1 83 ? 6.668 -33.938 -25.844 1 83.88 83 GLU A C 1
ATOM 677 O O . GLU A 1 83 ? 5.465 -34.094 -26.062 1 83.88 83 GLU A O 1
ATOM 682 N N . LEU A 1 84 ? 7.301 -32.844 -25.469 1 86.25 84 LEU A N 1
ATOM 683 C CA . LEU A 1 84 ? 6.52 -31.625 -25.484 1 86.25 84 LEU A CA 1
ATOM 684 C C . LEU A 1 84 ? 6.508 -31 -26.875 1 86.25 84 LEU A C 1
ATOM 686 O O . LEU A 1 84 ? 7.566 -30.766 -27.469 1 86.25 84 LEU A O 1
ATOM 690 N N . GLY A 1 85 ? 5.348 -30.828 -27.391 1 83.88 85 GLY A N 1
ATOM 691 C CA . GLY A 1 85 ? 5.195 -30.188 -28.688 1 83.88 85 GLY A CA 1
ATOM 692 C C . GLY A 1 85 ? 4.988 -28.688 -28.594 1 83.88 85 GLY A C 1
ATOM 693 O O . GLY A 1 85 ? 5.648 -28.016 -27.797 1 83.88 85 GLY A O 1
ATOM 694 N N . ALA A 1 86 ? 4.086 -28.25 -29.391 1 86.5 86 ALA A N 1
ATOM 695 C CA . ALA A 1 86 ? 3.809 -26.828 -29.484 1 86.5 86 ALA A CA 1
ATOM 696 C C . ALA A 1 86 ? 3.293 -26.281 -28.172 1 86.5 86 ALA A C 1
ATOM 698 O O . ALA A 1 86 ? 2.5 -26.938 -27.484 1 86.5 86 ALA A O 1
ATOM 699 N N . LYS A 1 87 ? 3.768 -25.125 -27.922 1 89.5 87 LYS A N 1
ATOM 700 C CA . LYS A 1 87 ? 3.373 -24.438 -26.703 1 89.5 87 LYS A CA 1
ATOM 701 C C . LYS A 1 87 ? 2.236 -23.453 -26.953 1 89.5 87 LYS A C 1
ATOM 703 O O . LYS A 1 87 ? 2.338 -22.609 -27.844 1 89.5 87 LYS A O 1
ATOM 708 N N . LEU A 1 88 ? 1.241 -23.547 -26.25 1 91.44 88 LEU A N 1
ATOM 709 C CA . LEU A 1 88 ? 0.101 -22.625 -26.281 1 91.44 88 LEU A CA 1
ATOM 710 C C . LEU A 1 88 ? -0.141 -22 -24.906 1 91.44 88 LEU A C 1
ATOM 712 O O . LEU A 1 88 ? -1.104 -22.359 -24.234 1 91.44 88 LEU A O 1
ATOM 716 N N . GLY A 1 89 ? 0.673 -20.969 -24.625 1 93.12 89 GLY A N 1
ATOM 717 C CA . GLY A 1 89 ? 0.676 -20.406 -23.281 1 93.12 89 GLY A CA 1
ATOM 718 C C . GLY A 1 89 ? 1.309 -21.344 -22.266 1 93.12 89 GLY A C 1
ATOM 719 O O . GLY A 1 89 ? 2.467 -21.734 -22.406 1 93.12 89 GLY A O 1
ATOM 720 N N . PHE A 1 90 ? 0.476 -21.781 -21.328 1 94.62 90 PHE A N 1
ATOM 721 C CA . PHE A 1 90 ? 0.974 -22.719 -20.328 1 94.62 90 PHE A CA 1
ATOM 722 C C . PHE A 1 90 ? 0.638 -24.156 -20.703 1 94.62 90 PHE A C 1
ATOM 724 O O . PHE A 1 90 ? 1.077 -25.094 -20.047 1 94.62 90 PHE A O 1
ATOM 731 N N . SER A 1 91 ? -0.117 -24.281 -21.766 1 93.31 91 SER A N 1
ATOM 732 C CA . SER A 1 91 ? -0.465 -25.609 -22.266 1 93.31 91 SER A CA 1
ATOM 733 C C . SER A 1 91 ? 0.524 -26.078 -23.328 1 93.31 91 SER A C 1
ATOM 735 O O . SER A 1 91 ? 0.986 -25.281 -24.156 1 93.31 91 SER A O 1
ATOM 737 N N . TYR A 1 92 ? 0.823 -27.359 -23.25 1 90.94 92 TYR A N 1
ATOM 738 C CA . TYR A 1 92 ? 1.68 -27.984 -24.25 1 90.94 92 TYR A CA 1
ATOM 739 C C . TYR A 1 92 ? 0.952 -29.125 -24.953 1 90.94 92 TYR A C 1
ATOM 741 O O . TYR A 1 92 ? 0.107 -29.797 -24.359 1 90.94 92 TYR A O 1
ATOM 749 N N . ASN A 1 93 ? 1.333 -29.25 -26.203 1 89.56 93 ASN A N 1
ATOM 750 C CA . ASN A 1 93 ? 0.979 -30.5 -26.859 1 89.56 93 ASN A CA 1
ATOM 751 C C . ASN A 1 93 ? 1.871 -31.641 -26.422 1 89.56 93 ASN A C 1
ATOM 753 O O . ASN A 1 93 ? 3.098 -31.516 -26.406 1 89.56 93 ASN A O 1
ATOM 757 N N . LEU A 1 94 ? 1.203 -32.688 -25.969 1 86.81 94 LEU A N 1
ATOM 758 C CA . LEU A 1 94 ? 1.949 -33.844 -25.516 1 86.81 94 LEU A CA 1
ATOM 759 C C . LEU A 1 94 ? 1.873 -34.969 -26.547 1 86.81 94 LEU A C 1
ATOM 761 O O . LEU A 1 94 ? 0.785 -35.312 -27 1 86.81 94 LEU A O 1
ATOM 765 N N . LYS A 1 95 ? 3.059 -35.406 -26.812 1 82.81 95 LYS A N 1
ATOM 766 C CA . LYS A 1 95 ? 3.148 -36.531 -27.734 1 82.81 95 LYS A CA 1
ATOM 767 C C . LYS A 1 95 ? 3.805 -37.719 -27.062 1 82.81 95 LYS A C 1
ATOM 769 O O . LYS A 1 95 ? 4.773 -37.594 -26.312 1 82.81 95 LYS A O 1
ATOM 774 N N . LEU A 1 96 ? 3.174 -38.781 -27.25 1 81.38 96 LEU A N 1
ATOM 775 C CA . LEU A 1 96 ? 3.746 -40.062 -26.781 1 81.38 96 LEU A CA 1
ATOM 776 C C . LEU A 1 96 ? 4.426 -40.812 -27.906 1 81.38 96 LEU A C 1
ATOM 778 O O . LEU A 1 96 ? 3.793 -41.094 -28.922 1 81.38 96 LEU A O 1
ATOM 782 N N . LEU A 1 97 ? 5.699 -40.938 -27.672 1 78.62 97 LEU A N 1
ATOM 783 C CA . LEU A 1 97 ? 6.469 -41.594 -28.703 1 78.62 97 LEU A CA 1
ATOM 784 C C . LEU A 1 97 ? 6.961 -42.969 -28.234 1 78.62 97 LEU A C 1
ATOM 786 O O . LEU A 1 97 ? 7.355 -43.125 -27.062 1 78.62 97 LEU A O 1
ATOM 790 N N . CYS A 1 98 ? 6.766 -43.969 -29.078 1 73.12 98 CYS A N 1
ATOM 791 C CA . CYS A 1 98 ? 7.32 -45.281 -28.828 1 73.12 98 CYS A CA 1
ATOM 792 C C . CYS A 1 98 ? 8.578 -45.531 -29.656 1 73.12 98 CYS A C 1
ATOM 794 O O . CYS A 1 98 ? 8.602 -45.219 -30.844 1 73.12 98 CYS A O 1
ATOM 796 N N . SER A 1 99 ? 9.641 -45.844 -29.031 1 68.88 99 SER A N 1
ATOM 797 C CA . SER A 1 99 ? 10.898 -46.062 -29.734 1 68.88 99 SER A CA 1
ATOM 798 C C . SER A 1 99 ? 10.773 -47.125 -30.797 1 68.88 99 SER A C 1
ATOM 800 O O . SER A 1 99 ? 11.531 -47.156 -31.766 1 68.88 99 SER A O 1
ATOM 802 N N . ASN A 1 100 ? 9.852 -48.031 -30.641 1 65.31 100 ASN A N 1
ATOM 803 C CA . ASN A 1 100 ? 9.734 -49.125 -31.578 1 65.31 100 ASN A CA 1
ATOM 804 C C . ASN A 1 100 ? 8.648 -48.906 -32.625 1 65.31 100 ASN A C 1
ATOM 806 O O . ASN A 1 100 ? 8.719 -49.406 -33.719 1 65.31 100 ASN A O 1
ATOM 810 N N . CYS A 1 101 ? 7.496 -48.375 -32.094 1 63.91 101 CYS A N 1
ATOM 811 C CA . CYS A 1 101 ? 6.379 -48.219 -33.031 1 63.91 101 CYS A CA 1
ATOM 812 C C . CYS A 1 101 ? 6.238 -46.781 -33.469 1 63.91 101 CYS A C 1
ATOM 814 O O . CYS A 1 101 ? 6.285 -45.844 -32.625 1 63.91 101 CYS A O 1
ATOM 816 N N . ASP A 1 102 ? 6.945 -46.219 -34.344 1 56.66 102 ASP A N 1
ATOM 817 C CA . ASP A 1 102 ? 6.836 -44.875 -34.812 1 56.66 102 ASP A CA 1
ATOM 818 C C . ASP A 1 102 ? 5.402 -44.344 -34.688 1 56.66 102 ASP A C 1
ATOM 820 O O . ASP A 1 102 ? 5.148 -43.156 -34.906 1 56.66 102 ASP A O 1
ATOM 824 N N . GLU A 1 103 ? 4.355 -45.125 -34.688 1 51.66 103 GLU A N 1
ATOM 825 C CA . GLU A 1 103 ? 2.984 -44.719 -34.938 1 51.66 103 GLU A CA 1
ATOM 826 C C . GLU A 1 103 ? 2.396 -43.969 -33.75 1 51.66 103 GLU A C 1
ATOM 828 O O . GLU A 1 103 ? 1.449 -43.219 -33.875 1 51.66 103 GLU A O 1
ATOM 833 N N . ASN A 1 104 ? 2.648 -44.219 -32.5 1 54.69 104 ASN A N 1
ATOM 834 C CA . ASN A 1 104 ? 1.62 -43.844 -31.547 1 54.69 104 ASN A CA 1
ATOM 835 C C . ASN A 1 104 ? 1.736 -42.375 -31.172 1 54.69 104 ASN A C 1
ATOM 837 O O . ASN A 1 104 ? 2.471 -42.031 -30.234 1 54.69 104 ASN A O 1
ATOM 841 N N . LYS A 1 105 ? 1.29 -41.562 -32.188 1 59.47 105 LYS A N 1
ATOM 842 C CA . LYS A 1 105 ? 1.387 -40.094 -32.094 1 59.47 105 LYS A CA 1
ATOM 843 C C . LYS A 1 105 ? 0.09 -39.5 -31.562 1 59.47 105 LYS A C 1
ATOM 845 O O . LYS A 1 105 ? -0.808 -39.156 -32.312 1 59.47 105 LYS A O 1
ATOM 850 N N . THR A 1 106 ? -0.368 -39.938 -30.297 1 61.91 106 THR A N 1
ATOM 851 C CA . THR A 1 106 ? -1.521 -39.156 -29.844 1 61.91 106 THR A CA 1
ATOM 852 C C . THR A 1 106 ? -1.075 -37.875 -29.188 1 61.91 106 THR A C 1
ATOM 854 O O . THR A 1 106 ? -0.179 -37.875 -28.344 1 61.91 106 THR A O 1
ATOM 857 N N . VAL A 1 107 ? -1.543 -36.812 -29.906 1 71.81 107 VAL A N 1
ATOM 858 C CA . VAL A 1 107 ? -1.258 -35.469 -29.406 1 71.81 107 VAL A CA 1
ATOM 859 C C . VAL A 1 107 ? -2.404 -35 -28.516 1 71.81 107 VAL A C 1
ATOM 861 O O . VAL A 1 107 ? -3.572 -35.062 -28.922 1 71.81 107 VAL A O 1
ATOM 864 N N . VAL A 1 108 ? -2.061 -34.875 -27.25 1 81.81 108 VAL A N 1
ATOM 865 C CA . VAL A 1 108 ? -3.031 -34.281 -26.328 1 81.81 108 VAL A CA 1
ATOM 866 C C . VAL A 1 108 ? -2.441 -33 -25.703 1 81.81 108 VAL A C 1
ATOM 868 O O . VAL A 1 108 ? -1.22 -32.875 -25.609 1 81.81 108 VAL A O 1
ATOM 871 N N . ASN A 1 109 ? -3.369 -32.156 -25.438 1 87.19 109 ASN A N 1
ATOM 872 C CA . ASN A 1 109 ? -2.91 -30.953 -24.719 1 87.19 109 ASN A CA 1
ATOM 873 C C . ASN A 1 109 ? -2.826 -31.203 -23.219 1 87.19 109 ASN A C 1
ATOM 875 O O . ASN A 1 109 ? -3.623 -31.953 -22.656 1 87.19 109 ASN A O 1
ATOM 879 N N . THR A 1 110 ? -1.939 -30.594 -22.609 1 87.75 110 THR A N 1
ATOM 880 C CA . THR A 1 110 ? -1.739 -30.766 -21.172 1 87.75 110 THR A CA 1
ATOM 881 C C . THR A 1 110 ? -2.902 -30.156 -20.391 1 87.75 110 THR A C 1
ATOM 883 O O . THR A 1 110 ? -3.055 -30.406 -19.188 1 87.75 110 THR A O 1
ATOM 886 N N . SER A 1 111 ? -3.65 -29.312 -21.047 1 89.44 111 SER A N 1
ATOM 887 C CA . SER A 1 111 ? -4.824 -28.672 -20.453 1 89.44 111 SER A CA 1
ATOM 888 C C . SER A 1 111 ? -6 -28.672 -21.438 1 89.44 111 SER A C 1
ATOM 890 O O . SER A 1 111 ? -5.801 -28.594 -22.641 1 89.44 111 SER A O 1
ATOM 892 N N . LEU A 1 112 ? -7.176 -28.781 -20.828 1 84.62 112 LEU A N 1
ATOM 893 C CA . LEU A 1 112 ? -8.383 -28.797 -21.656 1 84.62 112 LEU A CA 1
ATOM 894 C C . LEU A 1 112 ? -8.625 -27.422 -22.266 1 84.62 112 LEU A C 1
ATOM 896 O O . LEU A 1 112 ? -8.289 -26.406 -21.672 1 84.62 112 LEU A O 1
ATOM 900 N N . LYS A 1 113 ? -9.195 -27.516 -23.438 1 80.75 113 LYS A N 1
ATOM 901 C CA . LYS A 1 113 ? -9.641 -26.266 -24.062 1 80.75 113 LYS A CA 1
ATOM 902 C C . LYS A 1 113 ? -11.008 -25.844 -23.531 1 80.75 113 LYS A C 1
ATOM 904 O O . LYS A 1 113 ? -11.969 -26.625 -23.609 1 80.75 113 LYS A O 1
ATOM 909 N N . SER A 1 114 ? -11.117 -24.844 -22.766 1 70.31 114 SER A N 1
ATOM 910 C CA . SER A 1 114 ? -12.375 -24.359 -22.203 1 70.31 114 SER A CA 1
ATOM 911 C C . SER A 1 114 ? -13.195 -23.625 -23.25 1 70.31 114 SER A C 1
ATOM 913 O O . SER A 1 114 ? -14.414 -23.828 -23.344 1 70.31 114 SER A O 1
ATOM 915 N N . VAL A 1 115 ? -12.562 -22.703 -23.922 1 70.19 115 VAL A N 1
ATOM 916 C CA . VAL A 1 115 ? -13.156 -21.953 -25.016 1 70.19 115 VAL A CA 1
ATOM 917 C C . VAL A 1 115 ? -12.328 -22.156 -26.281 1 70.19 115 VAL A C 1
ATOM 919 O O . VAL A 1 115 ? -11.156 -22.531 -26.219 1 70.19 115 VAL A O 1
ATOM 922 N N . PRO A 1 116 ? -12.977 -22.078 -27.297 1 65.56 116 PRO A N 1
ATOM 923 C CA . PRO A 1 116 ? -12.281 -22.359 -28.547 1 65.56 116 PRO A CA 1
ATOM 924 C C . PRO A 1 116 ? -10.93 -21.656 -28.656 1 65.56 116 PRO A C 1
ATOM 926 O O . PRO A 1 116 ? -10.016 -22.156 -29.297 1 65.56 116 PRO A O 1
ATOM 929 N N . THR A 1 117 ? -10.844 -20.703 -27.891 1 71.94 117 THR A N 1
ATOM 930 C CA . THR A 1 117 ? -9.648 -19.922 -28.188 1 71.94 117 THR A CA 1
ATOM 931 C C . THR A 1 117 ? -8.695 -19.922 -26.984 1 71.94 117 THR A C 1
ATOM 933 O O . THR A 1 117 ? -7.617 -19.328 -27.047 1 71.94 117 THR A O 1
ATOM 936 N N . SER A 1 118 ? -9.031 -20.578 -25.922 1 86.94 118 SER A N 1
ATOM 937 C CA . SER A 1 118 ? -8.133 -20.484 -24.766 1 86.94 118 SER A CA 1
ATOM 938 C C . SER A 1 118 ? -8.164 -21.766 -23.938 1 86.94 118 SER A C 1
ATOM 940 O O . SER A 1 118 ? -9.227 -22.375 -23.75 1 86.94 118 SER A O 1
ATOM 942 N N . HIS A 1 119 ? -7.066 -22.141 -23.547 1 92.88 119 HIS A N 1
ATOM 943 C CA . HIS A 1 119 ? -6.945 -23.312 -22.688 1 92.88 119 HIS A CA 1
ATOM 944 C C . HIS A 1 119 ? -7.285 -22.969 -21.234 1 92.88 119 HIS A C 1
ATOM 946 O O . HIS A 1 119 ? -7.059 -21.844 -20.797 1 92.88 119 HIS A O 1
ATOM 952 N N . ASP A 1 120 ? -7.785 -23.938 -20.516 1 94.25 120 ASP A N 1
ATOM 953 C CA . ASP A 1 120 ? -8.227 -23.797 -19.125 1 94.25 120 ASP A CA 1
ATOM 954 C C . ASP A 1 120 ? -7.105 -23.266 -18.25 1 94.25 120 ASP A C 1
ATOM 956 O O . ASP A 1 120 ? -7.316 -22.328 -17.469 1 94.25 120 ASP A O 1
ATOM 960 N N . VAL A 1 121 ? -5.926 -23.781 -18.453 1 95.5 121 VAL A N 1
ATOM 961 C CA . VAL A 1 121 ? -4.793 -23.453 -17.594 1 95.5 121 VAL A CA 1
ATOM 962 C C . VAL A 1 121 ? -4.438 -21.969 -17.75 1 95.5 121 VAL A C 1
ATOM 964 O O . VAL A 1 121 ? -4.051 -21.312 -16.781 1 95.5 121 VAL A O 1
ATOM 967 N N . ASN A 1 122 ? -4.547 -21.438 -18.953 1 96.25 122 ASN A N 1
ATOM 968 C CA . ASN A 1 122 ? -4.223 -20.031 -19.234 1 96.25 122 ASN A CA 1
ATOM 969 C C . ASN A 1 122 ? -5.203 -19.094 -18.547 1 96.25 122 ASN A C 1
ATOM 971 O O . ASN A 1 122 ? -4.797 -18.062 -18 1 96.25 122 ASN A O 1
ATOM 975 N N . LEU A 1 123 ? -6.465 -19.453 -18.516 1 96.44 123 LEU A N 1
ATOM 976 C CA . LEU A 1 123 ? -7.496 -18.656 -17.875 1 96.44 123 LEU A CA 1
ATOM 977 C C . LEU A 1 123 ? -7.355 -18.703 -16.359 1 96.44 123 LEU A C 1
ATOM 979 O O . LEU A 1 123 ? -7.465 -17.688 -15.68 1 96.44 123 LEU A O 1
ATOM 983 N N . ARG A 1 124 ? -7.043 -19.859 -15.883 1 96.44 124 ARG A N 1
ATOM 984 C CA . ARG A 1 124 ? -6.926 -20.062 -14.445 1 96.44 124 ARG A CA 1
ATOM 985 C C . ARG A 1 124 ? -5.742 -19.281 -13.883 1 96.44 124 ARG A C 1
ATOM 987 O O . ARG A 1 124 ? -5.852 -18.641 -12.828 1 96.44 124 ARG A O 1
ATOM 994 N N . ILE A 1 125 ? -4.629 -19.359 -14.578 1 97.56 125 ILE A N 1
ATOM 995 C CA . ILE A 1 125 ? -3.441 -18.688 -14.07 1 97.56 125 ILE A CA 1
ATOM 996 C C . ILE A 1 125 ? -3.67 -17.172 -14.07 1 97.56 125 ILE A C 1
ATOM 998 O O . ILE A 1 125 ? -3.258 -16.484 -13.141 1 97.56 125 ILE A O 1
ATOM 1002 N N . THR A 1 126 ? -4.305 -16.656 -15.117 1 97.5 126 THR A N 1
ATOM 1003 C CA . THR A 1 126 ? -4.633 -15.242 -15.18 1 97.5 126 THR A CA 1
ATOM 1004 C C . THR A 1 126 ? -5.562 -14.844 -14.031 1 97.5 126 THR A C 1
ATOM 1006 O O . THR A 1 126 ? -5.344 -13.828 -13.375 1 97.5 126 THR A O 1
ATOM 1009 N N . GLN A 1 127 ? -6.531 -15.656 -13.789 1 97.94 127 GLN A N 1
ATOM 1010 C CA . GLN A 1 127 ? -7.473 -15.406 -12.703 1 97.94 127 GLN A CA 1
ATOM 1011 C C . GLN A 1 127 ? -6.785 -15.484 -11.344 1 97.94 127 GLN A C 1
ATOM 1013 O O . GLN A 1 127 ? -7.059 -14.68 -10.453 1 97.94 127 GLN A O 1
ATOM 1018 N N . ALA A 1 128 ? -5.938 -16.484 -11.211 1 98.31 128 ALA A N 1
ATOM 1019 C CA . ALA A 1 128 ? -5.254 -16.703 -9.938 1 98.31 128 ALA A CA 1
ATOM 1020 C C . ALA A 1 128 ? -4.422 -15.492 -9.547 1 98.31 128 ALA A C 1
ATOM 1022 O O . ALA A 1 128 ? -4.48 -15.039 -8.398 1 98.31 128 ALA A O 1
ATOM 1023 N N . PHE A 1 129 ? -3.686 -14.977 -10.469 1 98.25 129 PHE A N 1
ATOM 1024 C CA . PHE A 1 129 ? -2.836 -13.836 -10.164 1 98.25 129 PHE A CA 1
ATOM 1025 C C . PHE A 1 129 ? -3.67 -12.57 -9.984 1 98.25 129 PHE A C 1
ATOM 1027 O O . PHE A 1 129 ? -3.361 -11.734 -9.133 1 98.25 129 PHE A O 1
ATOM 1034 N N . SER A 1 130 ? -4.727 -12.438 -10.75 1 97.25 130 SER A N 1
ATOM 1035 C CA . SER A 1 130 ? -5.645 -11.32 -10.539 1 97.25 130 SER A CA 1
ATOM 1036 C C . SER A 1 130 ? -6.25 -11.359 -9.141 1 97.25 130 SER A C 1
ATOM 1038 O O . SER A 1 130 ? -6.402 -10.32 -8.492 1 97.25 130 SER A O 1
ATOM 1040 N N . HIS A 1 131 ? -6.566 -12.547 -8.711 1 97.75 131 HIS A N 1
ATOM 1041 C CA . HIS A 1 131 ? -7.211 -12.75 -7.418 1 97.75 131 HIS A CA 1
ATOM 1042 C C . HIS A 1 131 ? -6.297 -12.312 -6.273 1 97.75 131 HIS A C 1
ATOM 1044 O O . HIS A 1 131 ? -6.773 -11.859 -5.23 1 97.75 131 HIS A O 1
ATOM 1050 N N . ILE A 1 132 ? -5.035 -12.453 -6.469 1 96.69 132 ILE A N 1
ATOM 1051 C CA . ILE A 1 132 ? -4.113 -12.078 -5.398 1 96.69 132 ILE A CA 1
ATOM 1052 C C . ILE A 1 132 ? -3.539 -10.695 -5.672 1 96.69 132 ILE A C 1
ATOM 1054 O O . ILE A 1 132 ? -2.51 -10.312 -5.102 1 96.69 132 ILE A O 1
ATOM 1058 N N . GLY A 1 133 ? -4.094 -9.969 -6.621 1 95.5 133 GLY A N 1
ATOM 1059 C CA . GLY A 1 133 ? -3.787 -8.562 -6.867 1 95.5 133 GLY A CA 1
ATOM 1060 C C . GLY A 1 133 ? -2.553 -8.359 -7.723 1 95.5 133 GLY A C 1
ATOM 1061 O O . GLY A 1 133 ? -1.87 -7.344 -7.605 1 95.5 133 GLY A O 1
ATOM 1062 N N . LYS A 1 134 ? -2.195 -9.328 -8.492 1 96.44 134 LYS A N 1
ATOM 1063 C CA . LYS A 1 134 ? -0.996 -9.234 -9.32 1 96.44 134 LYS A CA 1
ATOM 1064 C C . LYS A 1 134 ? -1.34 -9.367 -10.805 1 96.44 134 LYS A C 1
ATOM 1066 O O . LYS A 1 134 ? -2.438 -9.805 -11.156 1 96.44 134 LYS A O 1
ATOM 1071 N N . GLY A 1 135 ? -0.49 -8.859 -11.664 1 95.25 135 GLY A N 1
ATOM 1072 C CA . GLY A 1 135 ? -0.692 -8.891 -13.102 1 95.25 135 GLY A CA 1
ATOM 1073 C C . GLY A 1 135 ? 0.368 -9.688 -13.836 1 95.25 135 GLY A C 1
ATOM 1074 O O . GLY A 1 135 ? 0.909 -10.656 -13.297 1 95.25 135 GLY A O 1
ATOM 1075 N N . TYR A 1 136 ? 0.599 -9.344 -15.039 1 96.25 136 TYR A N 1
ATOM 1076 C CA . TYR A 1 136 ? 1.458 -10.109 -15.938 1 96.25 136 TYR A CA 1
ATOM 1077 C C . TYR A 1 136 ? 2.898 -10.117 -15.438 1 96.25 136 TYR A C 1
ATOM 1079 O O . TYR A 1 136 ? 3.572 -11.148 -15.492 1 96.25 136 TYR A O 1
ATOM 1087 N N . SER A 1 137 ? 3.398 -9 -14.984 1 95.06 137 SER A N 1
ATOM 1088 C CA . SER A 1 137 ? 4.773 -8.922 -14.492 1 95.06 137 SER A CA 1
ATOM 1089 C C . SER A 1 137 ? 5.02 -9.93 -13.375 1 95.06 137 SER A C 1
ATOM 1091 O O . SER A 1 137 ? 6.102 -10.508 -13.281 1 95.06 137 SER A O 1
ATOM 1093 N N . ALA A 1 138 ? 4.066 -10.125 -12.508 1 96.62 138 ALA A N 1
ATOM 1094 C CA . ALA A 1 138 ? 4.188 -11.094 -11.422 1 96.62 138 ALA A CA 1
ATOM 1095 C C . ALA A 1 138 ? 4.195 -12.523 -11.953 1 96.62 138 ALA A C 1
ATOM 1097 O O . ALA A 1 138 ? 4.875 -13.391 -11.406 1 96.62 138 ALA A O 1
ATOM 1098 N N . ILE A 1 139 ? 3.426 -12.75 -13.008 1 97.94 139 ILE A N 1
ATOM 1099 C CA . ILE A 1 139 ? 3.418 -14.07 -13.633 1 97.94 139 ILE A CA 1
ATOM 1100 C C . ILE A 1 139 ? 4.805 -14.383 -14.195 1 97.94 139 ILE A C 1
ATOM 1102 O O . ILE A 1 139 ? 5.316 -15.492 -14.016 1 97.94 139 ILE A O 1
ATOM 1106 N N . GLU A 1 140 ? 5.367 -13.43 -14.82 1 97.25 140 GLU A N 1
ATOM 1107 C CA . GLU A 1 140 ? 6.711 -13.602 -15.352 1 97.25 140 GLU A CA 1
ATOM 1108 C C . GLU A 1 140 ? 7.707 -13.945 -14.25 1 97.25 140 GLU A C 1
ATOM 1110 O O . GLU A 1 140 ? 8.531 -14.852 -14.406 1 97.25 140 GLU A O 1
ATOM 1115 N N . LYS A 1 141 ? 7.652 -13.258 -13.188 1 97.69 141 LYS A N 1
ATOM 1116 C CA . LYS A 1 141 ? 8.555 -13.492 -12.062 1 97.69 141 LYS A CA 1
ATOM 1117 C C . LYS A 1 141 ? 8.32 -14.867 -11.445 1 97.69 141 LYS A C 1
ATOM 1119 O O . LYS A 1 141 ? 9.273 -15.547 -11.055 1 97.69 141 LYS A O 1
ATOM 1124 N N . PHE A 1 142 ? 7.051 -15.195 -11.312 1 98 142 PHE A N 1
ATOM 1125 C CA . PHE A 1 142 ? 6.703 -16.531 -10.844 1 98 142 PHE A CA 1
ATOM 1126 C C . PHE A 1 142 ? 7.336 -17.594 -11.719 1 98 142 PHE A C 1
ATOM 1128 O O . PHE A 1 142 ? 7.965 -18.531 -11.219 1 98 142 PHE A O 1
ATOM 1135 N N . CYS A 1 143 ? 7.137 -17.406 -12.984 1 98 143 CYS A N 1
ATOM 1136 C CA . CYS A 1 143 ? 7.68 -18.359 -13.953 1 98 143 CYS A CA 1
ATOM 1137 C C . CYS A 1 143 ? 9.203 -18.375 -13.891 1 98 143 CYS A C 1
ATOM 1139 O O . CYS A 1 143 ? 9.812 -19.438 -14.031 1 98 143 CYS A O 1
ATOM 1141 N N . MET A 1 144 ? 9.82 -17.266 -13.703 1 97.5 144 MET A N 1
ATOM 1142 C CA . MET A 1 144 ? 11.266 -17.172 -13.586 1 97.5 144 MET A CA 1
ATOM 1143 C C . MET A 1 144 ? 11.781 -18.047 -12.453 1 97.5 144 MET A C 1
ATOM 1145 O O . MET A 1 144 ? 12.703 -18.844 -12.648 1 97.5 144 MET A O 1
ATOM 1149 N N . VAL A 1 145 ? 11.133 -17.984 -11.312 1 97.56 145 VAL A N 1
ATOM 1150 C CA . VAL A 1 145 ? 11.602 -18.719 -10.141 1 97.56 145 VAL A CA 1
ATOM 1151 C C . VAL A 1 145 ? 11.281 -20.203 -10.312 1 97.56 145 VAL A C 1
ATOM 1153 O O . VAL A 1 145 ? 12.102 -21.062 -9.969 1 97.56 145 VAL A O 1
ATOM 1156 N N . MET A 1 146 ? 10.125 -20.516 -10.922 1 96.75 146 MET A N 1
ATOM 1157 C CA . MET A 1 146 ? 9.648 -21.891 -11.055 1 96.75 146 MET A CA 1
ATOM 1158 C C . MET A 1 146 ? 10.336 -22.594 -12.227 1 96.75 146 MET A C 1
ATOM 1160 O O . MET A 1 146 ? 10.227 -23.812 -12.375 1 96.75 146 MET A O 1
ATOM 1164 N N . ASN A 1 147 ? 11 -21.828 -13.023 1 96 147 ASN A N 1
ATOM 1165 C CA . ASN A 1 147 ? 11.586 -22.344 -14.258 1 96 147 ASN A CA 1
ATOM 1166 C C . ASN A 1 147 ? 10.516 -22.859 -15.211 1 96 147 ASN A C 1
ATOM 1168 O O . ASN A 1 147 ? 10.586 -24 -15.672 1 96 147 ASN A O 1
ATOM 1172 N N . ILE A 1 148 ? 9.5 -22.031 -15.391 1 95.94 148 ILE A N 1
ATOM 1173 C CA . ILE A 1 148 ? 8.406 -22.266 -16.328 1 95.94 148 ILE A CA 1
ATOM 1174 C C . ILE A 1 148 ? 8.43 -21.219 -17.422 1 95.94 148 ILE A C 1
ATOM 1176 O O . ILE A 1 148 ? 8.758 -20.047 -17.172 1 95.94 148 ILE A O 1
ATOM 1180 N N . ASP A 1 149 ? 8.07 -21.562 -18.594 1 93.56 149 ASP A N 1
ATOM 1181 C CA . ASP A 1 149 ? 7.938 -20.594 -19.672 1 93.56 149 ASP A CA 1
ATOM 1182 C C . ASP A 1 149 ? 6.582 -19.891 -19.609 1 93.56 149 ASP A C 1
ATOM 1184 O O . ASP A 1 149 ? 5.539 -20.547 -19.719 1 93.56 149 ASP A O 1
ATOM 1188 N N . PRO A 1 150 ? 6.602 -18.656 -19.453 1 94.75 150 PRO A N 1
ATOM 1189 C CA . PRO A 1 150 ? 5.324 -17.953 -19.375 1 94.75 150 PRO A CA 1
ATOM 1190 C C . PRO A 1 150 ? 4.664 -17.766 -20.734 1 94.75 150 PRO A C 1
ATOM 1192 O O . PRO A 1 150 ? 5.293 -18.016 -21.766 1 94.75 150 PRO A O 1
ATOM 1195 N N . PHE A 1 151 ? 3.473 -17.469 -20.781 1 94.38 151 PHE A N 1
ATOM 1196 C CA . PHE A 1 151 ? 2.848 -17.062 -22.047 1 94.38 151 PHE A CA 1
ATOM 1197 C C . PHE A 1 151 ? 3.145 -15.594 -22.344 1 94.38 151 PHE A C 1
ATOM 1199 O O . PHE A 1 151 ? 3.695 -14.883 -21.5 1 94.38 151 PHE A O 1
ATOM 1206 N N . SER A 1 152 ? 2.84 -15.117 -23.5 1 94.19 152 SER A N 1
ATOM 1207 C CA . SER A 1 152 ? 3.143 -13.766 -23.953 1 94.19 152 SER A CA 1
ATOM 1208 C C . SER A 1 152 ? 2.189 -12.75 -23.328 1 94.19 152 SER A C 1
ATOM 1210 O O . SER A 1 152 ? 1.119 -13.117 -22.828 1 94.19 152 SER A O 1
ATOM 1212 N N . SER A 1 153 ? 2.594 -11.5 -23.328 1 93.56 153 SER A N 1
ATOM 1213 C CA . SER A 1 153 ? 1.759 -10.43 -22.812 1 93.56 153 SER A CA 1
ATOM 1214 C C . SER A 1 153 ? 0.467 -10.289 -23.609 1 93.56 153 SER A C 1
ATOM 1216 O O . SER A 1 153 ? -0.572 -9.914 -23.062 1 93.56 153 SER A O 1
ATOM 1218 N N . THR A 1 154 ? 0.538 -10.617 -24.844 1 92.88 154 THR A N 1
ATOM 1219 C CA . THR A 1 154 ? -0.639 -10.562 -25.703 1 92.88 154 THR A CA 1
ATOM 1220 C C . THR A 1 154 ? -1.654 -11.625 -25.297 1 92.88 154 THR A C 1
ATOM 1222 O O . THR A 1 154 ? -2.852 -11.352 -25.219 1 92.88 154 THR A O 1
ATOM 1225 N N . THR A 1 155 ? -1.102 -12.836 -25.125 1 94.69 155 THR A N 1
ATOM 1226 C CA . THR A 1 155 ? -1.975 -13.914 -24.656 1 94.69 155 THR A CA 1
ATOM 1227 C C . THR A 1 155 ? -2.592 -13.555 -23.297 1 94.69 155 THR A C 1
ATOM 1229 O O . THR A 1 155 ? -3.777 -13.805 -23.062 1 94.69 155 THR A O 1
ATOM 1232 N N . TYR A 1 156 ? -1.842 -12.93 -22.516 1 96.06 156 TYR A N 1
ATOM 1233 C CA . TYR A 1 156 ? -2.35 -12.484 -21.219 1 96.06 156 TYR A CA 1
ATOM 1234 C C . TYR A 1 156 ? -3.508 -11.508 -21.406 1 96.06 156 TYR A C 1
ATOM 1236 O O . TYR A 1 156 ? -4.527 -11.609 -20.719 1 96.06 156 TYR A O 1
ATOM 1244 N N . GLY A 1 157 ? -3.248 -10.547 -22.219 1 93.94 157 GLY A N 1
ATOM 1245 C CA . GLY A 1 157 ? -4.281 -9.562 -22.484 1 93.94 157 GLY A CA 1
ATOM 1246 C C . GLY A 1 157 ? -5.594 -10.172 -22.938 1 93.94 157 GLY A C 1
ATOM 1247 O O . GLY A 1 157 ? -6.668 -9.758 -22.5 1 93.94 157 GLY A O 1
ATOM 1248 N N . LYS A 1 158 ? -5.504 -11.172 -23.766 1 94.38 158 LYS A N 1
ATOM 1249 C CA . LYS A 1 158 ? -6.699 -11.859 -24.25 1 94.38 158 LYS A CA 1
ATOM 1250 C C . LYS A 1 158 ? -7.406 -12.586 -23.109 1 94.38 158 LYS A C 1
ATOM 1252 O O . LYS A 1 158 ? -8.633 -12.523 -22.984 1 94.38 158 LYS A O 1
ATOM 1257 N N . CYS A 1 159 ? -6.652 -13.281 -22.312 1 96.06 159 CYS A N 1
ATOM 1258 C CA . CYS A 1 159 ? -7.215 -13.992 -21.156 1 96.06 159 CYS A CA 1
ATOM 1259 C C . CYS A 1 159 ? -7.848 -13.016 -20.172 1 96.06 159 CYS A C 1
ATOM 1261 O O . CYS A 1 159 ? -8.922 -13.289 -19.625 1 96.06 159 CYS A O 1
ATOM 1263 N N . ALA A 1 160 ? -7.238 -11.898 -19.984 1 95.56 160 ALA A N 1
ATOM 1264 C CA . ALA A 1 160 ? -7.742 -10.891 -19.062 1 95.56 160 ALA A CA 1
ATOM 1265 C C . ALA A 1 160 ? -9.078 -10.328 -19.531 1 95.56 160 ALA A C 1
ATOM 1267 O O . ALA A 1 160 ? -9.984 -10.094 -18.719 1 95.56 160 ALA A O 1
ATOM 1268 N N . ARG A 1 161 ? -9.188 -10.062 -20.766 1 93.75 161 ARG A N 1
ATOM 1269 C CA . ARG A 1 161 ? -10.438 -9.562 -21.312 1 93.75 161 ARG A CA 1
ATOM 1270 C C . ARG A 1 161 ? -11.57 -10.57 -21.125 1 93.75 161 ARG A C 1
ATOM 1272 O O . ARG A 1 161 ? -12.695 -10.188 -20.797 1 93.75 161 ARG A O 1
ATOM 1279 N N . ARG A 1 162 ? -11.219 -11.766 -21.312 1 95.25 162 ARG A N 1
ATOM 1280 C CA . ARG A 1 162 ? -12.211 -12.812 -21.078 1 95.25 162 ARG A CA 1
ATOM 1281 C C . ARG A 1 162 ? -12.633 -12.859 -19.625 1 95.25 162 ARG A C 1
ATOM 1283 O O . ARG A 1 162 ? -13.805 -13.086 -19.312 1 95.25 162 ARG A O 1
ATOM 1290 N N . LEU A 1 163 ? -11.672 -12.734 -18.828 1 96.38 163 LEU A N 1
ATOM 1291 C CA . LEU A 1 163 ? -11.945 -12.695 -17.391 1 96.38 163 LEU A CA 1
ATOM 1292 C C . LEU A 1 163 ? -12.867 -11.531 -17.047 1 96.38 163 LEU A C 1
ATOM 1294 O O . LEU A 1 163 ? -13.773 -11.68 -16.219 1 96.38 163 LEU A O 1
ATOM 1298 N N . ASP A 1 164 ? -12.609 -10.367 -17.656 1 96.06 164 ASP A N 1
ATOM 1299 C CA . ASP A 1 164 ? -13.453 -9.203 -17.422 1 96.06 164 ASP A CA 1
ATOM 1300 C C . ASP A 1 164 ? -14.914 -9.5 -17.75 1 96.06 164 ASP A C 1
ATOM 1302 O O . ASP A 1 164 ? -15.805 -9.18 -16.969 1 96.06 164 ASP A O 1
ATOM 1306 N N . ASN A 1 165 ? -15.078 -10.102 -18.828 1 95.44 165 ASN A N 1
ATOM 1307 C CA . ASN A 1 165 ? -16.422 -10.453 -19.266 1 95.44 165 ASN A CA 1
ATOM 1308 C C . ASN A 1 165 ? -17.062 -11.477 -18.328 1 95.44 165 ASN A C 1
ATOM 1310 O O . ASN A 1 165 ? -18.25 -11.383 -18.016 1 95.44 165 ASN A O 1
ATOM 1314 N N . ALA A 1 166 ? -16.297 -12.43 -17.938 1 96.75 166 ALA A N 1
ATOM 1315 C CA . ALA A 1 166 ? -16.812 -13.461 -17.047 1 96.75 166 ALA A CA 1
ATOM 1316 C C . ALA A 1 166 ? -17.25 -12.867 -15.711 1 96.75 166 ALA A C 1
ATOM 1318 O O . ALA A 1 166 ? -18.297 -13.234 -15.18 1 96.75 166 ALA A O 1
ATOM 1319 N N . TYR A 1 167 ? -16.469 -12.008 -15.188 1 97.31 167 TYR A N 1
ATOM 1320 C CA . TYR A 1 167 ? -16.828 -11.375 -13.922 1 97.31 167 TYR A CA 1
ATOM 1321 C C . TYR A 1 167 ? -18.078 -10.523 -14.07 1 97.31 167 TYR A C 1
ATOM 1323 O O . TYR A 1 167 ? -18.906 -10.461 -13.156 1 97.31 167 TYR A O 1
ATOM 1331 N N . THR A 1 168 ? -18.188 -9.828 -15.188 1 96 168 THR A N 1
ATOM 1332 C CA . THR A 1 168 ? -19.375 -9.023 -15.438 1 96 168 THR A CA 1
ATOM 1333 C C . THR A 1 168 ? -20.625 -9.898 -15.445 1 96 168 THR A C 1
ATOM 1335 O O . THR A 1 168 ? -21.609 -9.586 -14.781 1 96 168 THR A O 1
ATOM 1338 N N . LEU A 1 169 ? -20.531 -10.984 -16.094 1 96.44 169 LEU A N 1
ATOM 1339 C CA . LEU A 1 169 ? -21.672 -11.898 -16.172 1 96.44 169 LEU A CA 1
ATOM 1340 C C . LEU A 1 169 ? -21.984 -12.516 -14.82 1 96.44 169 LEU A C 1
ATOM 1342 O O . LEU A 1 169 ? -23.141 -12.578 -14.414 1 96.44 169 LEU A O 1
ATOM 1346 N N . ALA A 1 170 ? -20.969 -12.953 -14.188 1 97 170 ALA A N 1
ATOM 1347 C CA . ALA A 1 170 ? -21.141 -13.555 -12.859 1 97 170 ALA A CA 1
ATOM 1348 C C . ALA A 1 170 ? -21.75 -12.547 -11.883 1 97 170 ALA A C 1
ATOM 1350 O O . ALA A 1 170 ? -22.609 -12.906 -11.078 1 97 170 ALA A O 1
ATOM 1351 N N . SER A 1 171 ? -21.297 -11.344 -11.938 1 97.56 171 SER A N 1
ATOM 1352 C CA . SER A 1 171 ? -21.766 -10.312 -11.016 1 97.56 171 SER A CA 1
ATOM 1353 C C . SER A 1 171 ? -23.234 -9.984 -11.258 1 97.56 171 SER A C 1
ATOM 1355 O O . SER A 1 171 ? -23.969 -9.68 -10.32 1 97.56 171 SER A O 1
ATOM 1357 N N . GLU A 1 172 ? -23.641 -10.016 -12.469 1 96.94 172 GLU A N 1
ATOM 1358 C CA . GLU A 1 172 ? -25.047 -9.766 -12.789 1 96.94 172 GLU A CA 1
ATOM 1359 C C . GLU A 1 172 ? -25.969 -10.758 -12.086 1 96.94 172 GLU A C 1
ATOM 1361 O O . GLU A 1 172 ? -26.984 -10.375 -11.523 1 96.94 172 GLU A O 1
ATOM 1366 N N . ASN A 1 173 ? -25.578 -11.969 -12.078 1 96.44 173 ASN A N 1
ATOM 1367 C CA . ASN A 1 173 ? -26.359 -13 -11.414 1 96.44 173 ASN A CA 1
ATOM 1368 C C . ASN A 1 173 ? -26.375 -12.805 -9.898 1 96.44 173 ASN A C 1
ATOM 1370 O O . ASN A 1 173 ? -27.438 -12.906 -9.266 1 96.44 173 ASN A O 1
ATOM 1374 N N . ILE A 1 174 ? -25.281 -12.531 -9.391 1 97.19 174 ILE A N 1
ATOM 1375 C CA . ILE A 1 174 ? -25.156 -12.375 -7.949 1 97.19 174 ILE A CA 1
ATOM 1376 C C . ILE A 1 174 ? -25.922 -11.125 -7.5 1 97.19 174 ILE A C 1
ATOM 1378 O O . ILE A 1 174 ? -26.641 -11.156 -6.496 1 97.19 174 ILE A O 1
ATOM 1382 N N . PHE A 1 175 ? -25.844 -10.039 -8.242 1 97.5 175 PHE A N 1
ATOM 1383 C CA . PHE A 1 175 ? -26.531 -8.805 -7.895 1 97.5 175 PHE A CA 1
ATOM 1384 C C . PHE A 1 175 ? -28.047 -8.984 -8 1 97.5 175 PHE A C 1
ATOM 1386 O O . PHE A 1 175 ? -28.797 -8.422 -7.203 1 97.5 175 PHE A O 1
ATOM 1393 N N . ALA A 1 176 ? -28.469 -9.734 -8.969 1 96.56 176 ALA A N 1
ATOM 1394 C CA . ALA A 1 176 ? -29.891 -10.016 -9.086 1 96.56 176 ALA A CA 1
ATOM 1395 C C . ALA A 1 176 ? -30.422 -10.703 -7.828 1 96.56 176 ALA A C 1
ATOM 1397 O O . ALA A 1 176 ? -31.5 -10.359 -7.332 1 96.56 176 ALA A O 1
ATOM 1398 N N . GLU A 1 177 ? -29.688 -11.625 -7.375 1 95.75 177 GLU A N 1
ATOM 1399 C CA . GLU A 1 177 ? -30.062 -12.328 -6.156 1 95.75 177 GLU A CA 1
ATOM 1400 C C . GLU A 1 177 ? -30.062 -11.383 -4.953 1 95.75 177 GLU A C 1
ATOM 1402 O O . GLU A 1 177 ? -31 -11.414 -4.141 1 95.75 177 GLU A O 1
ATOM 1407 N N . ILE A 1 178 ? -29.094 -10.57 -4.859 1 96.38 178 ILE A N 1
ATOM 1408 C CA . ILE A 1 178 ? -28.938 -9.641 -3.74 1 96.38 178 ILE A CA 1
ATOM 1409 C C . ILE A 1 178 ? -30.078 -8.625 -3.748 1 96.38 178 ILE A C 1
ATOM 1411 O O . ILE A 1 178 ? -30.641 -8.312 -2.697 1 96.38 178 ILE A O 1
ATOM 1415 N N . HIS A 1 179 ? -30.391 -8.125 -4.902 1 96 179 HIS A N 1
ATOM 1416 C CA . HIS A 1 179 ? -31.453 -7.145 -5.023 1 96 179 HIS A CA 1
ATOM 1417 C C . HIS A 1 179 ? -32.812 -7.742 -4.609 1 96 179 HIS A C 1
ATOM 1419 O O . HIS A 1 179 ? -33.594 -7.074 -3.955 1 96 179 HIS A O 1
ATOM 1425 N N . ARG A 1 180 ? -32.969 -8.945 -4.953 1 93.31 180 ARG A N 1
ATOM 1426 C CA . ARG A 1 180 ? -34.188 -9.633 -4.539 1 93.31 180 ARG A CA 1
ATOM 1427 C C . ARG A 1 180 ? -34.25 -9.789 -3.025 1 93.31 180 ARG A C 1
ATOM 1429 O O . ARG A 1 180 ? -35.312 -9.578 -2.412 1 93.31 180 ARG A O 1
ATOM 1436 N N . GLU A 1 181 ? -33.188 -10.094 -2.455 1 93.25 181 GLU A N 1
ATOM 1437 C CA . GLU A 1 181 ? -33.125 -10.273 -1.007 1 93.25 181 GLU A CA 1
ATOM 1438 C C . GLU A 1 181 ? -33.344 -8.953 -0.277 1 93.25 181 GLU A C 1
ATOM 1440 O O . GLU A 1 181 ? -34.031 -8.914 0.752 1 93.25 181 GLU A O 1
ATOM 1445 N N . ILE A 1 182 ? -32.781 -7.887 -0.786 1 94.06 182 ILE A N 1
ATOM 1446 C CA . ILE A 1 182 ? -32.969 -6.57 -0.182 1 94.06 182 ILE A CA 1
ATOM 1447 C C . ILE A 1 182 ? -34.438 -6.16 -0.277 1 94.06 182 ILE A C 1
ATOM 1449 O O . ILE A 1 182 ? -35 -5.684 0.7 1 94.06 182 ILE A O 1
ATOM 1453 N N . LYS A 1 183 ? -35 -6.41 -1.405 1 91.94 183 LYS A N 1
ATOM 1454 C CA . LYS A 1 183 ? -36.406 -6.07 -1.605 1 91.94 183 LYS A CA 1
ATOM 1455 C C . LYS A 1 183 ? -37.312 -6.828 -0.629 1 91.94 183 LYS A C 1
ATOM 1457 O O . LYS A 1 183 ? -38.281 -6.273 -0.113 1 91.94 183 LYS A O 1
ATOM 1462 N N . ASN A 1 184 ? -37 -8.023 -0.39 1 89.44 184 ASN A N 1
ATOM 1463 C CA . ASN A 1 184 ? -37.781 -8.859 0.512 1 89.44 184 ASN A CA 1
ATOM 1464 C C . ASN A 1 184 ? -37.719 -8.336 1.946 1 89.44 184 ASN A C 1
ATOM 1466 O O . ASN A 1 184 ? -38.688 -8.492 2.703 1 89.44 184 ASN A O 1
ATOM 1470 N N . VAL A 1 185 ? -36.719 -7.766 2.307 1 88.75 185 VAL A N 1
ATOM 1471 C CA . VAL A 1 185 ? -36.531 -7.262 3.666 1 88.75 185 VAL A CA 1
ATOM 1472 C C . VAL A 1 185 ? -37.312 -5.957 3.832 1 88.75 185 VAL A C 1
ATOM 1474 O O . VAL A 1 185 ? -37.906 -5.703 4.891 1 88.75 185 VAL A O 1
ATOM 1477 N N . TYR A 1 186 ? -37.281 -5.148 2.93 1 86.12 186 TYR A N 1
ATOM 1478 C CA . TYR A 1 186 ? -37.969 -3.854 3.025 1 86.12 186 TYR A CA 1
ATOM 1479 C C . TYR A 1 186 ? -39.438 -3.986 2.754 1 86.12 186 TYR A C 1
ATOM 1481 O O . TYR A 1 186 ? -40.25 -3.121 3.145 1 86.12 186 TYR A O 1
ATOM 1489 N N . GLU A 1 187 ? -40.219 -5.113 2.715 1 68.62 187 GLU A N 1
ATOM 1490 C CA . GLU A 1 187 ? -41.562 -5.637 2.625 1 68.62 187 GLU A CA 1
ATOM 1491 C C . GLU A 1 187 ? -42.562 -4.531 2.312 1 68.62 187 GLU A C 1
ATOM 1493 O O . GLU A 1 187 ? -43.656 -4.492 2.887 1 68.62 187 GLU A O 1
ATOM 1498 N N . ASN A 1 188 ? -42.406 -3.553 1.634 1 59.28 188 ASN A N 1
ATOM 1499 C CA . ASN A 1 188 ? -43.531 -2.633 1.746 1 59.28 188 ASN A CA 1
ATOM 1500 C C . ASN A 1 188 ? -44.469 -2.744 0.547 1 59.28 188 ASN A C 1
ATOM 1502 O O . ASN A 1 188 ? -45.312 -1.874 0.333 1 59.28 188 ASN A O 1
ATOM 1506 N N . GLY A 1 189 ? -44.344 -3.959 -0.139 1 64 189 GLY A N 1
ATOM 1507 C CA . GLY A 1 189 ? -45.312 -4.066 -1.229 1 64 189 GLY A CA 1
ATOM 1508 C C . GLY A 1 189 ? -45.094 -3.006 -2.297 1 64 189 GLY A C 1
ATOM 1509 O O . GLY A 1 189 ? -45.781 -3.031 -3.332 1 64 189 GLY A O 1
ATOM 1510 N N . ALA A 1 190 ? -44.281 -2.039 -2.01 1 69.44 190 ALA A N 1
ATOM 1511 C CA . ALA A 1 190 ? -44.094 -0.933 -2.943 1 69.44 190 ALA A CA 1
ATOM 1512 C C . ALA A 1 190 ? -43.156 -1.333 -4.094 1 69.44 190 ALA A C 1
ATOM 1514 O O . ALA A 1 190 ? -42.312 -2.23 -3.945 1 69.44 190 ALA A O 1
ATOM 1515 N N . GLU A 1 191 ? -43.375 -0.79 -5.258 1 81.12 191 GLU A N 1
ATOM 1516 C CA . GLU A 1 191 ? -42.594 -1.006 -6.461 1 81.12 191 GLU A CA 1
ATOM 1517 C C . GLU A 1 191 ? -41.156 -0.528 -6.27 1 81.12 191 GLU A C 1
ATOM 1519 O O . GLU A 1 191 ? -40.219 -1.186 -6.715 1 81.12 191 GLU A O 1
ATOM 1524 N N . ILE A 1 192 ? -41 0.541 -5.539 1 90.88 192 ILE A N 1
ATOM 1525 C CA . ILE A 1 192 ? -39.688 1.108 -5.273 1 90.88 192 ILE A CA 1
ATOM 1526 C C . ILE A 1 192 ? -39.469 1.165 -3.766 1 90.88 192 ILE A C 1
ATOM 1528 O O . ILE A 1 192 ? -40.281 1.696 -3.016 1 90.88 192 ILE A O 1
ATOM 1532 N N . ALA A 1 193 ? -38.406 0.525 -3.322 1 93.31 193 ALA A N 1
ATOM 1533 C CA . ALA A 1 193 ? -38.062 0.482 -1.902 1 93.31 193 ALA A CA 1
ATOM 1534 C C . ALA A 1 193 ? -37.125 1.62 -1.531 1 93.31 193 ALA A C 1
ATOM 1536 O O . ALA A 1 193 ? -36.188 1.9 -2.256 1 93.31 193 ALA A O 1
ATOM 1537 N N . ASP A 1 194 ? -37.438 2.326 -0.405 1 94.06 194 ASP A N 1
ATOM 1538 C CA . ASP A 1 194 ? -36.562 3.391 0.102 1 94.06 194 ASP A CA 1
ATOM 1539 C C . ASP A 1 194 ? -35.5 2.836 1.042 1 94.06 194 ASP A C 1
ATOM 1541 O O . ASP A 1 194 ? -35.812 2.338 2.125 1 94.06 194 ASP A O 1
ATOM 1545 N N . LEU A 1 195 ? -34.25 2.994 0.637 1 95.44 195 LEU A N 1
ATOM 1546 C CA . LEU A 1 195 ? -33.156 2.4 1.388 1 95.44 195 LEU A CA 1
ATOM 1547 C C . LEU A 1 195 ? -32.375 3.469 2.156 1 95.44 195 LEU A C 1
ATOM 1549 O O . LEU A 1 195 ? -32.312 4.625 1.73 1 95.44 195 LEU A O 1
ATOM 1553 N N . SER A 1 196 ? -31.844 3.078 3.297 1 94.5 196 SER A N 1
ATOM 1554 C CA . SER A 1 196 ? -30.766 3.801 3.969 1 94.5 196 SER A CA 1
ATOM 1555 C C . SER A 1 196 ? -29.406 3.199 3.633 1 94.5 196 SER A C 1
ATOM 1557 O O . SER A 1 196 ? -29.172 2.018 3.891 1 94.5 196 SER A O 1
ATOM 1559 N N . VAL A 1 197 ? -28.594 4.055 3.08 1 96.31 197 VAL A N 1
ATOM 1560 C CA . VAL A 1 197 ? -27.375 3.469 2.531 1 96.31 197 VAL A CA 1
ATOM 1561 C C . VAL A 1 197 ? -26.156 4.199 3.088 1 96.31 197 VAL A C 1
ATOM 1563 O O . VAL A 1 197 ? -26.266 5.34 3.549 1 96.31 197 VAL A O 1
ATOM 1566 N N . SER A 1 198 ? -25.062 3.477 3.164 1 95.75 198 SER A N 1
ATOM 1567 C CA . SER A 1 198 ? -23.75 4.055 3.43 1 95.75 198 SER A CA 1
ATOM 1568 C C . SER A 1 198 ? -22.953 4.211 2.145 1 95.75 198 SER A C 1
ATOM 1570 O O . SER A 1 198 ? -22.797 3.258 1.377 1 95.75 198 SER A O 1
ATOM 1572 N N . PHE A 1 199 ? -22.516 5.426 1.847 1 94.81 199 PHE A N 1
ATOM 1573 C CA . PHE A 1 199 ? -21.766 5.707 0.626 1 94.81 199 PHE A CA 1
ATOM 1574 C C . PHE A 1 199 ? -20.375 6.246 0.951 1 94.81 199 PHE A C 1
ATOM 1576 O O . PHE A 1 199 ? -20.234 7.117 1.812 1 94.81 199 PHE A O 1
ATOM 1583 N N . ASP A 1 200 ? -19.328 5.707 0.309 1 92.88 200 ASP A N 1
ATOM 1584 C CA . ASP A 1 200 ? -17.969 6.195 0.436 1 92.88 200 ASP A CA 1
ATOM 1585 C C . ASP A 1 200 ? -17.172 5.953 -0.849 1 92.88 200 ASP A C 1
ATOM 1587 O O . ASP A 1 200 ? -17.344 4.926 -1.51 1 92.88 200 ASP A O 1
ATOM 1591 N N . GLY A 1 201 ? -16.391 6.98 -1.186 1 92.38 201 GLY A N 1
ATOM 1592 C CA . GLY A 1 201 ? -15.492 6.852 -2.322 1 92.38 201 GLY A CA 1
ATOM 1593 C C . GLY A 1 201 ? -14.086 6.441 -1.926 1 92.38 201 GLY A C 1
ATOM 1594 O O . GLY A 1 201 ? -13.633 6.746 -0.82 1 92.38 201 GLY A O 1
ATOM 1595 N N . THR A 1 202 ? -13.469 5.695 -2.779 1 94.56 202 THR A N 1
ATOM 1596 C CA . THR A 1 202 ? -12.07 5.305 -2.596 1 94.56 202 THR A CA 1
ATOM 1597 C C . THR A 1 202 ? -11.305 5.406 -3.91 1 94.56 202 THR A C 1
ATOM 1599 O O . THR A 1 202 ? -11.898 5.34 -4.988 1 94.56 202 THR A O 1
ATOM 1602 N N . TRP A 1 203 ? -10.023 5.613 -3.797 1 94.06 203 TRP A N 1
ATOM 1603 C CA . TRP A 1 203 ? -9.219 5.945 -4.969 1 94.06 203 TRP A CA 1
ATOM 1604 C C . TRP A 1 203 ? -8.039 4.992 -5.105 1 94.06 203 TRP A C 1
ATOM 1606 O O . TRP A 1 203 ? -7.508 4.5 -4.105 1 94.06 203 TRP A O 1
ATOM 1616 N N . LEU A 1 204 ? -7.637 4.777 -6.34 1 93.38 204 LEU A N 1
ATOM 1617 C CA . LEU A 1 204 ? -6.52 3.889 -6.652 1 93.38 204 LEU A CA 1
ATOM 1618 C C . LEU A 1 204 ? -5.203 4.469 -6.145 1 93.38 204 LEU A C 1
ATOM 1620 O O . LEU A 1 204 ? -4.336 3.73 -5.676 1 93.38 204 LEU A O 1
ATOM 1624 N N . THR A 1 205 ? -5.035 5.73 -6.371 1 88.69 205 THR A N 1
ATOM 1625 C CA . THR A 1 205 ? -3.82 6.383 -5.895 1 88.69 205 THR A CA 1
ATOM 1626 C C . THR A 1 205 ? -4.129 7.305 -4.719 1 88.69 205 THR A C 1
ATOM 1628 O O . THR A 1 205 ? -5.168 7.965 -4.699 1 88.69 205 THR A O 1
ATOM 1631 N N . ARG A 1 206 ? -3.186 7.246 -3.836 1 81.94 206 ARG A N 1
ATOM 1632 C CA . ARG A 1 206 ? -3.359 8.141 -2.697 1 81.94 206 ARG A CA 1
ATOM 1633 C C . ARG A 1 206 ? -3.166 9.602 -3.111 1 81.94 206 ARG A C 1
ATOM 1635 O O . ARG A 1 206 ? -2.352 9.898 -3.986 1 81.94 206 ARG A O 1
ATOM 1642 N N . GLY A 1 207 ? -3.912 10.414 -2.58 1 72.38 207 GLY A N 1
ATOM 1643 C CA . GLY A 1 207 ? -3.779 11.828 -2.877 1 72.38 207 GLY A CA 1
ATOM 1644 C C . GLY A 1 207 ? -4.996 12.406 -3.576 1 72.38 207 GLY A C 1
ATOM 1645 O O . GLY A 1 207 ? -6 11.719 -3.756 1 72.38 207 GLY A O 1
ATOM 1646 N N . HIS A 1 208 ? -4.918 13.594 -4.02 1 74.19 208 HIS A N 1
ATOM 1647 C CA . HIS A 1 208 ? -6.062 14.328 -4.543 1 74.19 208 HIS A CA 1
ATOM 1648 C C . HIS A 1 208 ? -6.047 14.359 -6.066 1 74.19 208 HIS A C 1
ATOM 1650 O O . HIS A 1 208 ? -6.875 15.031 -6.688 1 74.19 208 HIS A O 1
ATOM 1656 N N . THR A 1 209 ? -5.176 13.508 -6.617 1 82.06 209 THR A N 1
ATOM 1657 C CA . THR A 1 209 ? -5.066 13.578 -8.07 1 82.06 209 THR A CA 1
ATOM 1658 C C . THR A 1 209 ? -5.203 12.188 -8.688 1 82.06 209 THR A C 1
ATOM 1660 O O . THR A 1 209 ? -4.688 11.93 -9.773 1 82.06 209 THR A O 1
ATOM 1663 N N . SER A 1 210 ? -5.848 11.336 -8.008 1 88.88 210 SER A N 1
ATOM 1664 C CA . SER A 1 210 ? -6.031 9.992 -8.539 1 88.88 210 SER A CA 1
ATOM 1665 C C . SER A 1 210 ? -6.816 10.008 -9.844 1 88.88 210 SER A C 1
ATOM 1667 O O . SER A 1 210 ? -7.742 10.805 -10.008 1 88.88 210 SER A O 1
ATOM 1669 N N . LEU A 1 211 ? -6.461 9.148 -10.719 1 91.44 211 LEU A N 1
ATOM 1670 C CA . LEU A 1 211 ? -7.086 9.102 -12.031 1 91.44 211 LEU A CA 1
ATOM 1671 C C . LEU A 1 211 ? -8.266 8.141 -12.039 1 91.44 211 LEU A C 1
ATOM 1673 O O . LEU A 1 211 ? -9.094 8.172 -12.953 1 91.44 211 LEU A O 1
ATOM 1677 N N . ILE A 1 212 ? -8.281 7.219 -11.109 1 95.12 212 ILE A N 1
ATOM 1678 C CA . ILE A 1 212 ? -9.359 6.238 -11.039 1 95.12 212 ILE A CA 1
ATOM 1679 C C . ILE A 1 212 ? -9.945 6.219 -9.625 1 95.12 212 ILE A C 1
ATOM 1681 O O . ILE A 1 212 ? -9.203 6.277 -8.641 1 95.12 212 ILE A O 1
ATOM 1685 N N . GLY A 1 213 ? -11.242 6.238 -9.484 1 95.5 213 GLY A N 1
ATOM 1686 C CA . GLY A 1 213 ? -11.961 6.188 -8.227 1 95.5 213 GLY A CA 1
ATOM 1687 C C . GLY A 1 213 ? -13.125 5.215 -8.242 1 95.5 213 GLY A C 1
ATOM 1688 O O . GLY A 1 213 ? -13.578 4.797 -9.312 1 95.5 213 GLY A O 1
ATOM 1689 N N . VAL A 1 214 ? -13.477 4.75 -7.074 1 97.12 214 VAL A N 1
ATOM 1690 C CA . VAL A 1 214 ? -14.562 3.795 -6.93 1 97.12 214 VAL A CA 1
ATOM 1691 C C . VAL A 1 214 ? -15.578 4.312 -5.91 1 97.12 214 VAL A C 1
ATOM 1693 O O . VAL A 1 214 ? -15.195 4.848 -4.863 1 97.12 214 VAL A O 1
ATOM 1696 N N . GLY A 1 215 ? -16.828 4.32 -6.238 1 96.56 215 GLY A N 1
ATOM 1697 C CA . GLY A 1 215 ? -17.906 4.566 -5.309 1 96.56 215 GLY A CA 1
ATOM 1698 C C . GLY A 1 215 ? -18.781 3.348 -5.07 1 96.56 215 GLY A C 1
ATOM 1699 O O . GLY A 1 215 ? -19.141 2.639 -6.012 1 96.56 215 GLY A O 1
ATOM 1700 N N . CYS A 1 216 ? -19.047 3.053 -3.793 1 97.06 216 CYS A N 1
ATOM 1701 C CA . CYS A 1 216 ? -19.859 1.897 -3.449 1 97.06 216 CYS A CA 1
ATOM 1702 C C . CYS A 1 216 ? -20.984 2.293 -2.502 1 97.06 216 CYS A C 1
ATOM 1704 O O . CYS A 1 216 ? -20.812 3.152 -1.639 1 97.06 216 CYS A O 1
ATOM 1706 N N . VAL A 1 217 ? -22.109 1.661 -2.684 1 97.5 217 VAL A N 1
ATOM 1707 C CA . VAL A 1 217 ? -23.281 1.863 -1.836 1 97.5 217 VAL A CA 1
ATOM 1708 C C . VAL A 1 217 ? -23.609 0.577 -1.078 1 97.5 217 VAL A C 1
ATOM 1710 O O . VAL A 1 217 ? -23.797 -0.479 -1.687 1 97.5 217 VAL A O 1
ATOM 1713 N N . ILE A 1 218 ? -23.641 0.667 0.224 1 97.5 218 ILE A N 1
ATOM 1714 C CA . ILE A 1 218 ? -23.938 -0.48 1.071 1 97.5 218 ILE A CA 1
ATOM 1715 C C . ILE A 1 218 ? -25.25 -0.238 1.815 1 97.5 218 ILE A C 1
ATOM 1717 O O . ILE A 1 218 ? -25.422 0.799 2.459 1 97.5 218 ILE A O 1
ATOM 1721 N N . ASP A 1 219 ? -26.125 -1.11 1.686 1 96.56 219 ASP A N 1
ATOM 1722 C CA . ASP A 1 219 ? -27.375 -1.018 2.445 1 96.56 219 ASP A CA 1
ATOM 1723 C C . ASP A 1 219 ? -27.109 -1.182 3.941 1 96.56 219 ASP A C 1
ATOM 1725 O O . ASP A 1 219 ? -26.469 -2.145 4.363 1 96.56 219 ASP A O 1
ATOM 1729 N N . MET A 1 220 ? -27.656 -0.337 4.695 1 92.62 220 MET A N 1
ATOM 1730 C CA . MET A 1 220 ? -27.359 -0.315 6.121 1 92.62 220 MET A CA 1
ATOM 1731 C C . MET A 1 220 ? -28.125 -1.406 6.859 1 92.62 220 MET A C 1
ATOM 1733 O O . MET A 1 220 ? -27.703 -1.854 7.93 1 92.62 220 MET A O 1
ATOM 1737 N N . LEU A 1 221 ? -29.203 -1.827 6.324 1 90.5 221 LEU A N 1
ATOM 1738 C CA . LEU A 1 221 ? -30.031 -2.818 7 1 90.5 221 LEU A CA 1
ATOM 1739 C C . LEU A 1 221 ? -29.5 -4.227 6.766 1 90.5 221 LEU A C 1
ATOM 1741 O O . LEU A 1 221 ? -29.281 -4.98 7.719 1 90.5 221 LEU A O 1
ATOM 1745 N N . THR A 1 222 ? -29.281 -4.547 5.52 1 92.69 222 THR A N 1
ATOM 1746 C CA . THR A 1 222 ? -28.875 -5.906 5.18 1 92.69 222 THR A CA 1
ATOM 1747 C C . THR A 1 222 ? -27.359 -6.043 5.211 1 92.69 222 THR A C 1
ATOM 1749 O O . THR A 1 222 ? -26.828 -7.148 5.344 1 92.69 222 THR A O 1
ATOM 1752 N N . GLY A 1 223 ? -26.656 -4.961 4.984 1 94.19 223 GLY A N 1
ATOM 1753 C CA . GLY A 1 223 ? -25.203 -5.004 4.926 1 94.19 223 GLY A CA 1
ATOM 1754 C C . GLY A 1 223 ? -24.672 -5.367 3.555 1 94.19 223 GLY A C 1
ATOM 1755 O O . GLY A 1 223 ? -23.453 -5.426 3.348 1 94.19 223 GLY A O 1
ATOM 1756 N N . TYR A 1 224 ? -25.562 -5.531 2.555 1 97.06 224 TYR A N 1
ATOM 1757 C CA . TYR A 1 224 ? -25.156 -5.875 1.198 1 97.06 224 TYR A CA 1
ATOM 1758 C C . TYR A 1 224 ? -24.688 -4.637 0.442 1 97.06 224 TYR A C 1
ATOM 1760 O O . TYR A 1 224 ? -25.219 -3.547 0.628 1 97.06 224 TYR A O 1
ATOM 1768 N N . VAL A 1 225 ? -23.656 -4.836 -0.336 1 98.31 225 VAL A N 1
ATOM 1769 C CA . VAL A 1 225 ? -23.344 -3.822 -1.337 1 98.31 225 VAL A CA 1
ATOM 1770 C C . VAL A 1 225 ? -24.391 -3.842 -2.441 1 98.31 225 VAL A C 1
ATOM 1772 O O . VAL A 1 225 ? -24.562 -4.848 -3.137 1 98.31 225 VAL A O 1
ATOM 1775 N N . VAL A 1 226 ? -25.062 -2.797 -2.639 1 98 226 VAL A N 1
ATOM 1776 C CA . VAL A 1 226 ? -26.203 -2.721 -3.562 1 98 226 VAL A CA 1
ATOM 1777 C C . VAL A 1 226 ? -25.688 -2.428 -4.973 1 98 226 VAL A C 1
ATOM 1779 O O . VAL A 1 226 ? -26.219 -2.953 -5.953 1 98 226 VAL A O 1
ATOM 1782 N N . ASP A 1 227 ? -24.734 -1.562 -4.984 1 98.06 227 ASP A N 1
ATOM 1783 C CA . ASP A 1 227 ? -24.25 -1.081 -6.277 1 98.06 227 ASP A CA 1
ATOM 1784 C C . ASP A 1 227 ? -22.875 -0.42 -6.137 1 98.06 227 ASP A C 1
ATOM 1786 O O . ASP A 1 227 ? -22.422 -0.141 -5.023 1 98.06 227 ASP A O 1
ATOM 1790 N N . PHE A 1 228 ? -22.219 -0.308 -7.293 1 98.25 228 PHE A N 1
ATOM 1791 C CA . PHE A 1 228 ? -20.922 0.382 -7.309 1 98.25 228 PHE A CA 1
ATOM 1792 C C . PHE A 1 228 ? -20.672 1.021 -8.664 1 98.25 228 PHE A C 1
ATOM 1794 O O . PHE A 1 228 ? -21.328 0.683 -9.648 1 98.25 228 PHE A O 1
ATOM 1801 N N . GLU A 1 229 ? -19.781 1.986 -8.695 1 97.94 229 GLU A N 1
ATOM 1802 C CA . GLU A 1 229 ? -19.359 2.654 -9.93 1 97.94 229 GLU A CA 1
ATOM 1803 C C . GLU A 1 229 ? -17.859 2.938 -9.922 1 97.94 229 GLU A C 1
ATOM 1805 O O . GLU A 1 229 ? -17.312 3.363 -8.906 1 97.94 229 GLU A O 1
ATOM 1810 N N . VAL A 1 230 ? -17.219 2.555 -11.031 1 97.62 230 VAL A N 1
ATOM 1811 C CA . VAL A 1 230 ? -15.805 2.852 -11.211 1 97.62 230 VAL A CA 1
ATOM 1812 C C . VAL A 1 230 ? -15.641 4.039 -12.156 1 97.62 230 VAL A C 1
ATOM 1814 O O . VAL A 1 230 ? -16.156 4.027 -13.273 1 97.62 230 VAL A O 1
ATOM 1817 N N . MET A 1 231 ? -14.93 5.043 -11.695 1 96.56 231 MET A N 1
ATOM 1818 C CA . MET A 1 231 ? -14.695 6.25 -12.477 1 96.56 231 MET A CA 1
ATOM 1819 C C . MET A 1 231 ? -13.25 6.305 -12.961 1 96.56 231 MET A C 1
ATOM 1821 O O . MET A 1 231 ? -12.336 5.891 -12.242 1 96.56 231 MET A O 1
ATOM 1825 N N . SER A 1 232 ? -13.062 6.812 -14.164 1 96.12 232 SER A N 1
ATOM 1826 C CA . SER A 1 232 ? -11.727 6.941 -14.727 1 96.12 232 SER A CA 1
ATOM 1827 C C . SER A 1 232 ? -11.586 8.227 -15.539 1 96.12 232 SER A C 1
ATOM 1829 O O . SER A 1 232 ? -12.5 8.594 -16.281 1 96.12 232 SER A O 1
ATOM 1831 N N . LYS A 1 233 ? -10.477 8.828 -15.398 1 92 233 LYS A N 1
ATOM 1832 C CA . LYS A 1 233 ? -10.148 10.031 -16.172 1 92 233 LYS A CA 1
ATOM 1833 C C . LYS A 1 233 ? -9.156 9.719 -17.281 1 92 233 LYS A C 1
ATOM 1835 O O . LYS A 1 233 ? -8.773 10.602 -18.047 1 92 233 LYS A O 1
ATOM 1840 N N . VAL A 1 234 ? -8.797 8.492 -17.391 1 90.12 234 VAL A N 1
ATOM 1841 C CA . VAL A 1 234 ? -7.719 8.164 -18.312 1 90.12 234 VAL A CA 1
ATOM 1842 C C . VAL A 1 234 ? -8.094 6.918 -19.109 1 90.12 234 VAL A C 1
ATOM 1844 O O . VAL A 1 234 ? -8.891 6.094 -18.656 1 90.12 234 VAL A O 1
ATOM 1847 N N . CYS A 1 235 ? -7.652 6.926 -20.266 1 91.75 235 CYS A N 1
ATOM 1848 C CA . CYS A 1 235 ? -7.723 5.777 -21.156 1 91.75 235 CYS A CA 1
ATOM 1849 C C . CYS A 1 235 ? -6.379 5.52 -21.828 1 91.75 235 CYS A C 1
ATOM 1851 O O . CYS A 1 235 ? -5.828 6.402 -22.484 1 91.75 235 CYS A O 1
ATOM 1853 N N . ARG A 1 236 ? -5.863 4.371 -21.609 1 85.44 236 ARG A N 1
ATOM 1854 C CA . ARG A 1 236 ? -4.543 4.047 -22.141 1 85.44 236 ARG A CA 1
ATOM 1855 C C . ARG A 1 236 ? -4.535 4.102 -23.656 1 85.44 236 ARG A C 1
ATOM 1857 O O . ARG A 1 236 ? -3.582 4.598 -24.266 1 85.44 236 ARG A O 1
ATOM 1864 N N . HIS A 1 237 ? -5.555 3.592 -24.297 1 86.81 237 HIS A N 1
ATOM 1865 C CA . HIS A 1 237 ? -5.641 3.598 -25.75 1 86.81 237 HIS A CA 1
ATOM 1866 C C . HIS A 1 237 ? -5.723 5.02 -26.297 1 86.81 237 HIS A C 1
ATOM 1868 O O . HIS A 1 237 ? -5.113 5.336 -27.328 1 86.81 237 HIS A O 1
ATOM 1874 N N . CYS A 1 238 ? -6.457 5.809 -25.547 1 88.06 238 CYS A N 1
ATOM 1875 C CA . CYS A 1 238 ? -6.559 7.207 -25.953 1 88.06 238 CYS A CA 1
ATOM 1876 C C . CYS A 1 238 ? -5.211 7.906 -25.844 1 88.06 238 CYS A C 1
ATOM 1878 O O . CYS A 1 238 ? -4.832 8.672 -26.734 1 88.06 238 CYS A O 1
ATOM 1880 N N . SER A 1 239 ? -4.523 7.645 -24.766 1 83.88 239 SER A N 1
ATOM 1881 C CA . SER A 1 239 ? -3.229 8.273 -24.547 1 83.88 239 SER A CA 1
ATOM 1882 C C . SER A 1 239 ? -2.229 7.891 -25.625 1 83.88 239 SER A C 1
ATOM 1884 O O . SER A 1 239 ? -1.482 8.742 -26.109 1 83.88 239 SER A O 1
ATOM 1886 N N . VAL A 1 240 ? -2.229 6.656 -25.984 1 83.38 240 VAL A N 1
ATOM 1887 C CA . VAL A 1 240 ? -1.314 6.16 -27.016 1 83.38 240 VAL A CA 1
ATOM 1888 C C . VAL A 1 240 ? -1.683 6.758 -28.359 1 83.38 240 VAL A C 1
ATOM 1890 O O . VAL A 1 240 ? -0.807 7.191 -29.125 1 83.38 240 VAL A O 1
ATOM 1893 N N . ALA A 1 241 ? -2.926 6.777 -28.688 1 86.88 241 ALA A N 1
ATOM 1894 C CA . ALA A 1 241 ? -3.395 7.301 -29.969 1 86.88 241 ALA A CA 1
ATOM 1895 C C . ALA A 1 241 ? -3.104 8.797 -30.078 1 86.88 241 ALA A C 1
ATOM 1897 O O . ALA A 1 241 ? -2.746 9.281 -31.156 1 86.88 241 ALA A O 1
ATOM 1898 N N . LYS A 1 242 ? -3.291 9.477 -28.984 1 83.06 242 LYS A N 1
ATOM 1899 C CA . LYS A 1 242 ? -3.01 10.914 -28.984 1 83.06 242 LYS A CA 1
ATOM 1900 C C . LYS A 1 242 ? -1.536 11.18 -29.266 1 83.06 242 LYS A C 1
ATOM 1902 O O . LYS A 1 242 ? -1.2 12.133 -29.969 1 83.06 242 LYS A O 1
ATOM 1907 N N . ASN A 1 243 ? -0.751 10.367 -28.672 1 78.69 243 ASN A N 1
ATOM 1908 C CA . ASN A 1 243 ? 0.687 10.523 -28.859 1 78.69 243 ASN A CA 1
ATOM 1909 C C . ASN A 1 243 ? 1.108 10.156 -30.281 1 78.69 243 ASN A C 1
ATOM 1911 O O . ASN A 1 243 ? 1.992 10.797 -30.859 1 78.69 243 ASN A O 1
ATOM 1915 N N . LYS A 1 244 ? 0.469 9.133 -30.906 1 82.88 244 LYS A N 1
ATOM 1916 C CA . LYS A 1 244 ? 0.841 8.633 -32.219 1 82.88 244 LYS A CA 1
ATOM 1917 C C . LYS A 1 244 ? 0.242 9.492 -33.344 1 82.88 244 LYS A C 1
ATOM 1919 O O . LYS A 1 244 ? 0.913 9.805 -34.312 1 82.88 244 LYS A O 1
ATOM 1924 N N . LEU A 1 245 ? -1.001 9.828 -33.188 1 85.12 245 LEU A N 1
ATOM 1925 C CA . LEU A 1 245 ? -1.741 10.477 -34.25 1 85.12 245 LEU A CA 1
ATOM 1926 C C . LEU A 1 245 ? -1.79 11.984 -34.062 1 85.12 245 LEU A C 1
ATOM 1928 O O . LEU A 1 245 ? -2.064 12.742 -35 1 85.12 245 LEU A O 1
ATOM 1932 N N . GLY A 1 246 ? -1.43 12.469 -32.875 1 76.62 246 GLY A N 1
ATOM 1933 C CA . GLY A 1 246 ? -1.585 13.867 -32.531 1 76.62 246 GLY A CA 1
ATOM 1934 C C . GLY A 1 246 ? -2.949 14.195 -31.953 1 76.62 246 GLY A C 1
ATOM 1935 O O . GLY A 1 246 ? -3.977 13.82 -32.531 1 76.62 246 GLY A O 1
ATOM 1936 N N . GLN A 1 247 ? -3.121 14.82 -30.891 1 76.19 247 GLN A N 1
ATOM 1937 C CA . GLN A 1 247 ? -4.34 15.062 -30.125 1 76.19 247 GLN A CA 1
ATOM 1938 C C . GLN A 1 247 ? -5.344 15.883 -30.938 1 76.19 247 GLN A C 1
ATOM 1940 O O . GLN A 1 247 ? -6.547 15.617 -30.891 1 76.19 247 GLN A O 1
ATOM 1945 N N . SER A 1 248 ? -4.922 16.828 -31.781 1 81.69 248 SER A N 1
ATOM 1946 C CA . SER A 1 248 ? -5.824 17.703 -32.5 1 81.69 248 SER A CA 1
ATOM 1947 C C . SER A 1 248 ? -5.887 17.344 -34 1 81.69 248 SER A C 1
ATOM 1949 O O . SER A 1 248 ? -6.406 18.109 -34.812 1 81.69 248 SER A O 1
ATOM 1951 N N . SER A 1 249 ? -5.539 16.141 -34.312 1 84.75 249 SER A N 1
ATOM 1952 C CA . SER A 1 249 ? -5.496 15.75 -35.719 1 84.75 249 SER A CA 1
ATOM 1953 C C . SER A 1 249 ? -6.82 15.125 -36.156 1 84.75 249 SER A C 1
ATOM 1955 O O . SER A 1 249 ? -7.594 14.648 -35.344 1 84.75 249 SER A O 1
ATOM 1957 N N . ALA A 1 250 ? -7.098 15.25 -37.406 1 86.81 250 ALA A N 1
ATOM 1958 C CA . ALA A 1 250 ? -8.273 14.625 -38 1 86.81 250 ALA A CA 1
ATOM 1959 C C . ALA A 1 250 ? -8.211 13.102 -37.875 1 86.81 250 ALA A C 1
ATOM 1961 O O . ALA A 1 250 ? -9.234 12.445 -37.656 1 86.81 250 ALA A O 1
ATOM 1962 N N . GLU A 1 251 ? -7.047 12.602 -37.969 1 87.44 251 GLU A N 1
ATOM 1963 C CA . GLU A 1 251 ? -6.84 11.156 -37.844 1 87.44 251 GLU A CA 1
ATOM 1964 C C . GLU A 1 251 ? -7.234 10.664 -36.438 1 87.44 251 GLU A C 1
ATOM 1966 O O . GLU A 1 251 ? -7.832 9.594 -36.312 1 87.44 251 GLU A O 1
ATOM 1971 N N . PHE A 1 252 ? -6.914 11.445 -35.5 1 90.25 252 PHE A N 1
ATOM 1972 C CA . PHE A 1 252 ? -7.281 11.062 -34.125 1 90.25 252 PHE A CA 1
ATOM 1973 C C . PHE A 1 252 ? -8.797 11.078 -33.969 1 90.25 252 PHE A C 1
ATOM 1975 O O . PHE A 1 252 ? -9.359 10.18 -33.312 1 90.25 252 PHE A O 1
ATOM 1982 N N . SER A 1 253 ? -9.438 12.031 -34.531 1 89.62 253 SER A N 1
ATOM 1983 C CA . SER A 1 253 ? -10.883 12.141 -34.406 1 89.62 253 SER A CA 1
ATOM 1984 C C . SER A 1 253 ? -11.586 10.938 -35.031 1 89.62 253 SER A C 1
ATOM 1986 O O . SER A 1 253 ? -12.555 10.414 -34.5 1 89.62 253 SER A O 1
ATOM 1988 N N . ILE A 1 254 ? -11.125 10.531 -36.156 1 89.56 254 ILE A N 1
ATOM 1989 C CA . ILE A 1 254 ? -11.688 9.375 -36.844 1 89.56 254 ILE A CA 1
ATOM 1990 C C . ILE A 1 254 ? -11.445 8.117 -36 1 89.56 254 ILE A C 1
ATOM 1992 O O . ILE A 1 254 ? -12.352 7.297 -35.844 1 89.56 254 ILE A O 1
ATOM 1996 N N . TRP A 1 255 ? -10.312 7.988 -35.469 1 91.31 255 TRP A N 1
ATOM 1997 C CA . TRP A 1 255 ? -9.969 6.844 -34.656 1 91.31 255 TRP A CA 1
ATOM 1998 C C . TRP A 1 255 ? -10.828 6.812 -33.375 1 91.31 255 TRP A C 1
ATOM 2000 O O . TRP A 1 255 ? -11.336 5.758 -33 1 91.31 255 TRP A O 1
ATOM 2010 N N . TYR A 1 256 ? -10.969 7.941 -32.844 1 91.38 256 TYR A N 1
ATOM 2011 C CA . TYR A 1 256 ? -11.68 8.039 -31.562 1 91.38 256 TYR A CA 1
ATOM 2012 C C . TYR A 1 256 ? -13.141 7.637 -31.734 1 91.38 256 TYR A C 1
ATOM 2014 O O . TYR A 1 256 ? -13.727 7.043 -30.828 1 91.38 256 TYR A O 1
ATOM 2022 N N . GLU A 1 257 ? -13.719 7.98 -32.781 1 90.44 257 GLU A N 1
ATOM 2023 C CA . GLU A 1 257 ? -15.109 7.613 -33.031 1 90.44 257 GLU A CA 1
ATOM 2024 C C . GLU A 1 257 ? -15.305 6.102 -33 1 90.44 257 GLU A C 1
ATOM 2026 O O . GLU A 1 257 ? -16.328 5.613 -32.5 1 90.44 257 GLU A O 1
ATOM 2031 N N . GLY A 1 258 ? -14.375 5.422 -33.438 1 89.62 258 GLY A N 1
ATOM 2032 C CA . GLY A 1 258 ? -14.43 3.971 -33.375 1 89.62 258 GLY A CA 1
ATOM 2033 C C . GLY A 1 258 ? -14.133 3.449 -31.969 1 89.62 258 GLY A C 1
ATOM 2034 O O . GLY A 1 258 ? -14.609 2.375 -31.594 1 89.62 258 GLY A O 1
ATOM 2035 N N . HIS A 1 259 ? -13.383 4.223 -31.172 1 91.12 259 HIS A N 1
ATOM 2036 C CA . HIS A 1 259 ? -12.93 3.824 -29.844 1 91.12 259 HIS A CA 1
ATOM 2037 C C . HIS A 1 259 ? -13.906 4.281 -28.766 1 91.12 259 HIS A C 1
ATOM 2039 O O . HIS A 1 259 ? -13.922 3.73 -27.672 1 91.12 259 HIS A O 1
ATOM 2045 N N . LYS A 1 260 ? -14.719 5.117 -29.062 1 90 260 LYS A N 1
ATOM 2046 C CA . LYS A 1 260 ? -15.555 5.84 -28.109 1 90 260 LYS A CA 1
ATOM 2047 C C . LYS A 1 260 ? -16.359 4.879 -27.25 1 90 260 LYS A C 1
ATOM 2049 O O . LYS A 1 260 ? -16.469 5.07 -26.031 1 90 260 LYS A O 1
ATOM 2054 N N . SER A 1 261 ? -16.844 3.854 -27.859 1 87.81 261 SER A N 1
ATOM 2055 C CA . SER A 1 261 ? -17.703 2.918 -27.141 1 87.81 261 SER A CA 1
ATOM 2056 C C . SER A 1 261 ? -16.906 2.1 -26.125 1 87.81 261 SER A C 1
ATOM 2058 O O . SER A 1 261 ? -17.453 1.639 -25.125 1 87.81 261 SER A O 1
ATOM 2060 N N . GLU A 1 262 ? -15.641 2.021 -26.328 1 87.62 262 GLU A N 1
ATOM 2061 C CA . GLU A 1 262 ? -14.797 1.188 -25.469 1 87.62 262 GLU A CA 1
ATOM 2062 C C . GLU A 1 262 ? -13.867 2.039 -24.609 1 87.62 262 GLU A C 1
ATOM 2064 O O . GLU A 1 262 ? -12.984 1.51 -23.938 1 87.62 262 GLU A O 1
ATOM 2069 N N . CYS A 1 263 ? -14.047 3.311 -24.656 1 92.75 263 CYS A N 1
ATOM 2070 C CA . CYS A 1 263 ? -13.141 4.211 -23.953 1 92.75 263 CYS A CA 1
ATOM 2071 C C . CYS A 1 263 ? -13.297 4.051 -22.438 1 92.75 263 CYS A C 1
ATOM 2073 O O . CYS A 1 263 ? -14.414 3.943 -21.938 1 92.75 263 CYS A O 1
ATOM 2075 N N . ASP A 1 264 ? -12.219 4.082 -21.766 1 92.81 264 ASP A N 1
ATOM 2076 C CA . ASP A 1 264 ? -12.219 3.908 -20.328 1 92.81 264 ASP A CA 1
ATOM 2077 C C . ASP A 1 264 ? -12.586 5.211 -19.609 1 92.81 264 ASP A C 1
ATOM 2079 O O . ASP A 1 264 ? -12.891 5.207 -18.422 1 92.81 264 ASP A O 1
ATOM 2083 N N . ILE A 1 265 ? -12.594 6.336 -20.328 1 94.44 265 ILE A N 1
ATOM 2084 C CA . ILE A 1 265 ? -12.859 7.629 -19.703 1 94.44 265 ILE A CA 1
ATOM 2085 C C . ILE A 1 265 ? -14.359 7.816 -19.516 1 94.44 265 ILE A C 1
ATOM 2087 O O . ILE A 1 265 ? -15.117 7.789 -20.484 1 94.44 265 ILE A O 1
ATOM 2091 N N . ASN A 1 266 ? -14.789 7.984 -18.312 1 94.25 266 ASN A N 1
ATOM 2092 C CA . ASN A 1 266 ? -16.188 8.281 -18.047 1 94.25 266 ASN A CA 1
ATOM 2093 C C . ASN A 1 266 ? -16.344 9.469 -17.094 1 94.25 266 ASN A C 1
ATOM 2095 O O . ASN A 1 266 ? -17.438 9.727 -16.578 1 94.25 266 ASN A O 1
ATOM 2099 N N . HIS A 1 267 ? -15.211 10.07 -16.781 1 94 267 HIS A N 1
ATOM 2100 C CA . HIS A 1 267 ? -15.219 11.273 -15.961 1 94 267 HIS A CA 1
ATOM 2101 C C . HIS A 1 267 ? -14.297 12.344 -16.547 1 94 267 HIS A C 1
ATOM 2103 O O . HIS A 1 267 ? -13.102 12.102 -16.734 1 94 267 HIS A O 1
ATOM 2109 N N . LEU A 1 268 ? -14.789 13.492 -16.719 1 88.81 268 LEU A N 1
ATOM 2110 C CA . LEU A 1 268 ? -14.023 14.555 -17.359 1 88.81 268 LEU A CA 1
ATOM 2111 C C . LEU A 1 268 ? -13.656 15.641 -16.359 1 88.81 268 LEU A C 1
ATOM 2113 O O . LEU A 1 268 ? -12.828 16.516 -16.641 1 88.81 268 LEU A O 1
ATOM 2117 N N . GLY A 1 269 ? -14.188 15.57 -15.203 1 89.69 269 GLY A N 1
ATOM 2118 C CA . GLY A 1 269 ? -13.938 16.594 -14.203 1 89.69 269 GLY A CA 1
ATOM 2119 C C . GLY A 1 269 ? -12.703 16.344 -13.367 1 89.69 269 GLY A C 1
ATOM 2120 O O . GLY A 1 269 ? -11.805 15.609 -13.789 1 89.69 269 GLY A O 1
ATOM 2121 N N . SER A 1 270 ? -12.586 17.094 -12.305 1 88.88 270 SER A N 1
ATOM 2122 C CA . SER A 1 270 ? -11.453 16.938 -11.406 1 88.88 270 SER A CA 1
ATOM 2123 C C . SER A 1 270 ? -11.516 15.617 -10.656 1 88.88 270 SER A C 1
ATOM 2125 O O . SER A 1 270 ? -12.57 14.984 -10.586 1 88.88 270 SER A O 1
ATOM 2127 N N . SER A 1 271 ? -10.398 15.211 -10.156 1 87.62 271 SER A N 1
ATOM 2128 C CA . SER A 1 271 ? -10.328 13.984 -9.367 1 87.62 271 SER A CA 1
ATOM 2129 C C . SER A 1 271 ? -11.219 14.078 -8.133 1 87.62 271 SER A C 1
ATOM 2131 O O . SER A 1 271 ? -11.797 13.078 -7.703 1 87.62 271 SER A O 1
ATOM 2133 N N . THR A 1 272 ? -11.375 15.242 -7.629 1 82.06 272 THR A N 1
ATOM 2134 C CA . THR A 1 272 ? -12.164 15.438 -6.418 1 82.06 272 THR A CA 1
ATOM 2135 C C . THR A 1 272 ? -13.656 15.305 -6.715 1 82.06 272 THR A C 1
ATOM 2137 O O . THR A 1 272 ? -14.438 14.93 -5.836 1 82.06 272 THR A O 1
ATOM 2140 N N . SER A 1 273 ? -14.023 15.641 -7.918 1 88.69 273 SER A N 1
ATOM 2141 C CA . SER A 1 273 ? -15.438 15.609 -8.273 1 88.69 273 SER A CA 1
ATOM 2142 C C . SER A 1 273 ? -15.883 14.195 -8.625 1 88.69 273 SER A C 1
ATOM 2144 O O . SER A 1 273 ? -17.078 13.938 -8.797 1 88.69 273 SER A O 1
ATOM 2146 N N . MET A 1 274 ? -14.945 13.273 -8.688 1 90.06 274 MET A N 1
ATOM 2147 C CA . MET A 1 274 ? -15.258 11.898 -9.062 1 90.06 274 MET A CA 1
ATOM 2148 C C . MET A 1 274 ? -16.234 11.281 -8.07 1 90.06 274 MET A C 1
ATOM 2150 O O . MET A 1 274 ? -17.125 10.523 -8.469 1 90.06 274 MET A O 1
ATOM 2154 N N . GLU A 1 275 ? -16.016 11.531 -6.809 1 90.69 275 GLU A N 1
ATOM 2155 C CA . GLU A 1 275 ? -16.891 10.961 -5.789 1 90.69 275 GLU A CA 1
ATOM 2156 C C . GLU A 1 275 ? -18.328 11.422 -5.98 1 90.69 275 GLU A C 1
ATOM 2158 O O . GLU A 1 275 ? -19.266 10.617 -5.891 1 90.69 275 GLU A O 1
ATOM 2163 N N . MET A 1 276 ? -18.5 12.711 -6.262 1 90.88 276 MET A N 1
ATOM 2164 C CA . MET A 1 276 ? -19.828 13.289 -6.461 1 90.88 276 MET A CA 1
ATOM 2165 C C . MET A 1 276 ? -20.484 12.711 -7.707 1 90.88 276 MET A C 1
ATOM 2167 O O . MET A 1 276 ? -21.656 12.344 -7.672 1 90.88 276 MET A O 1
ATOM 2171 N N . GLU A 1 277 ? -19.719 12.633 -8.719 1 93.5 277 GLU A N 1
ATOM 2172 C CA . GLU A 1 277 ? -20.266 12.117 -9.969 1 93.5 277 GLU A CA 1
ATOM 2173 C C . GLU A 1 277 ? -20.609 10.633 -9.852 1 93.5 277 GLU A C 1
ATOM 2175 O O . GLU A 1 277 ? -21.594 10.172 -10.445 1 93.5 277 GLU A O 1
ATOM 2180 N N . ALA A 1 278 ? -19.766 9.898 -9.18 1 95.5 278 ALA A N 1
ATOM 2181 C CA . ALA A 1 278 ? -20.062 8.492 -8.93 1 95.5 278 ALA A CA 1
ATOM 2182 C C . ALA A 1 278 ? -21.375 8.336 -8.156 1 95.5 278 ALA A C 1
ATOM 2184 O O . ALA A 1 278 ? -22.203 7.488 -8.477 1 95.5 278 ALA A O 1
ATOM 2185 N N . ALA A 1 279 ? -21.516 9.125 -7.109 1 95.25 279 ALA A N 1
ATOM 2186 C CA . ALA A 1 279 ? -22.75 9.094 -6.32 1 95.25 279 ALA A CA 1
ATOM 2187 C C . ALA A 1 279 ? -23.953 9.406 -7.191 1 95.25 279 ALA A C 1
ATOM 2189 O O . ALA A 1 279 ? -24.984 8.719 -7.113 1 95.25 279 ALA A O 1
ATOM 2190 N N . LEU A 1 280 ? -23.828 10.461 -7.984 1 95.81 280 LEU A N 1
ATOM 2191 C CA . LEU A 1 280 ? -24.938 10.844 -8.852 1 95.81 280 LEU A CA 1
ATOM 2192 C C . LEU A 1 280 ? -25.328 9.688 -9.766 1 95.81 280 LEU A C 1
ATOM 2194 O O . LEU A 1 280 ? -26.516 9.398 -9.93 1 95.81 280 LEU A O 1
ATOM 2198 N N . THR A 1 281 ? -24.344 9.07 -10.336 1 97 281 THR A N 1
ATOM 2199 C CA . THR A 1 281 ? -24.578 7.945 -11.227 1 97 281 THR A CA 1
ATOM 2200 C C . THR A 1 281 ? -25.297 6.816 -10.492 1 97 281 THR A C 1
ATOM 2202 O O . THR A 1 281 ? -26.25 6.238 -11.016 1 97 281 THR A O 1
ATOM 2205 N N . LEU A 1 282 ? -24.875 6.508 -9.336 1 97.81 282 LEU A N 1
ATOM 2206 C CA . LEU A 1 282 ? -25.453 5.422 -8.547 1 97.81 282 LEU A CA 1
ATOM 2207 C C . LEU A 1 282 ? -26.875 5.75 -8.125 1 97.81 282 LEU A C 1
ATOM 2209 O O . LEU A 1 282 ? -27.766 4.891 -8.172 1 97.81 282 LEU A O 1
ATOM 2213 N N . TRP A 1 283 ? -27.141 6.953 -7.652 1 97.62 283 TRP A N 1
ATOM 2214 C CA . TRP A 1 283 ? -28.484 7.367 -7.238 1 97.62 283 TRP A CA 1
ATOM 2215 C C . TRP A 1 283 ? -29.453 7.344 -8.422 1 97.62 283 TRP A C 1
ATOM 2217 O O . TRP A 1 283 ? -30.594 6.891 -8.289 1 97.62 283 TRP A O 1
ATOM 2227 N N . LYS A 1 284 ? -28.969 7.789 -9.578 1 96.81 284 LYS A N 1
ATOM 2228 C CA . LYS A 1 284 ? -29.812 7.766 -10.766 1 96.81 284 LYS A CA 1
ATOM 2229 C C . LYS A 1 284 ? -30.172 6.336 -11.164 1 96.81 284 LYS A C 1
ATOM 2231 O O . LYS A 1 284 ? -31.312 6.043 -11.516 1 96.81 284 LYS A O 1
ATOM 2236 N N . ARG A 1 285 ? -29.219 5.516 -11.102 1 96.88 285 ARG A N 1
ATOM 2237 C CA . ARG A 1 285 ? -29.375 4.125 -11.516 1 96.88 285 ARG A CA 1
ATOM 2238 C C . ARG A 1 285 ? -30.234 3.354 -10.516 1 96.88 285 ARG A C 1
ATOM 2240 O O . ARG A 1 285 ? -30.797 2.316 -10.852 1 96.88 285 ARG A O 1
ATOM 2247 N N . SER A 1 286 ? -30.328 3.789 -9.273 1 97.31 286 SER A N 1
ATOM 2248 C CA . SER A 1 286 ? -31.016 3.072 -8.203 1 97.31 286 SER A CA 1
ATOM 2249 C C . SER A 1 286 ? -32.5 2.848 -8.547 1 97.31 286 SER A C 1
ATOM 2251 O O . SER A 1 286 ? -33.031 1.791 -8.25 1 97.31 286 SER A O 1
ATOM 2253 N N . THR A 1 287 ? -33.125 3.801 -9.242 1 94.5 287 THR A N 1
ATOM 2254 C CA . THR A 1 287 ? -34.531 3.682 -9.578 1 94.5 287 THR A CA 1
ATOM 2255 C C . THR A 1 287 ? -34.781 2.531 -10.547 1 94.5 287 THR A C 1
ATOM 2257 O O . THR A 1 287 ? -35.781 1.836 -10.469 1 94.5 287 THR A O 1
ATOM 2260 N N . SER A 1 288 ? -33.812 2.381 -11.461 1 94.31 288 SER A N 1
ATOM 2261 C CA . SER A 1 288 ? -33.938 1.281 -12.414 1 94.31 288 SER A CA 1
ATOM 2262 C C . SER A 1 288 ? -33.781 -0.069 -11.727 1 94.31 288 SER A C 1
ATOM 2264 O O . SER A 1 288 ? -34.25 -1.087 -12.219 1 94.31 288 SER A O 1
ATOM 2266 N N . LEU A 1 289 ? -33.156 -0.088 -10.602 1 94.56 289 LEU A N 1
ATOM 2267 C CA . LEU A 1 289 ? -32.938 -1.316 -9.844 1 94.56 289 LEU A CA 1
ATOM 2268 C C . LEU A 1 289 ? -34.125 -1.582 -8.898 1 94.56 289 LEU A C 1
ATOM 2270 O O . LEU A 1 289 ? -34.156 -2.621 -8.234 1 94.56 289 LEU A O 1
ATOM 2274 N N . GLY A 1 290 ? -35 -0.602 -8.781 1 93.12 290 GLY A N 1
ATOM 2275 C CA . GLY A 1 290 ? -36.156 -0.743 -7.902 1 93.12 290 GLY A CA 1
ATOM 2276 C C . GLY A 1 290 ? -35.906 -0.162 -6.52 1 93.12 290 GLY A C 1
ATOM 2277 O O . GLY A 1 290 ? -36.594 -0.545 -5.559 1 93.12 290 GLY A O 1
ATOM 2278 N N . PHE A 1 291 ? -35 0.721 -6.406 1 96.12 291 PHE A N 1
ATOM 2279 C CA . PHE A 1 291 ? -34.656 1.292 -5.105 1 96.12 291 PHE A CA 1
ATOM 2280 C C . PHE A 1 291 ? -34.531 2.809 -5.195 1 96.12 291 PHE A C 1
ATOM 2282 O O . PHE A 1 291 ? -34.438 3.367 -6.289 1 96.12 291 PHE A O 1
ATOM 2289 N N . ARG A 1 292 ? -34.656 3.51 -4.09 1 95.81 292 ARG A N 1
ATOM 2290 C CA . ARG A 1 292 ? -34.219 4.887 -3.867 1 95.81 292 ARG A CA 1
ATOM 2291 C C . ARG A 1 292 ? -33.375 4.988 -2.611 1 95.81 292 ARG A C 1
ATOM 2293 O O . ARG A 1 292 ? -33.656 4.359 -1.595 1 95.81 292 ARG A O 1
ATOM 2300 N N . TYR A 1 293 ? -32.344 5.68 -2.723 1 96.81 293 TYR A N 1
ATOM 2301 C CA . TYR A 1 293 ? -31.469 5.93 -1.567 1 96.81 293 TYR A CA 1
ATOM 2302 C C . TYR A 1 293 ? -31.875 7.211 -0.852 1 96.81 293 TYR A C 1
ATOM 2304 O O . TYR A 1 293 ? -31.438 8.297 -1.216 1 96.81 293 TYR A O 1
ATOM 2312 N N . ILE A 1 294 ? -32.594 7.102 0.207 1 94.81 294 ILE A N 1
ATOM 2313 C CA . ILE A 1 294 ? -33.219 8.266 0.807 1 94.81 294 ILE A CA 1
ATOM 2314 C C . ILE A 1 294 ? -32.406 8.75 1.996 1 94.81 294 ILE A C 1
ATOM 2316 O O . ILE A 1 294 ? -32.438 9.938 2.342 1 94.81 294 ILE A O 1
ATOM 2320 N N . THR A 1 295 ? -31.75 7.871 2.646 1 93.62 295 THR A N 1
ATOM 2321 C CA . THR A 1 295 ? -30.859 8.219 3.748 1 93.62 295 THR A CA 1
ATOM 2322 C C . THR A 1 295 ? -29.422 7.797 3.439 1 93.62 295 THR A C 1
ATOM 2324 O O . THR A 1 295 ? -29.172 6.645 3.078 1 93.62 295 THR A O 1
ATOM 2327 N N . VAL A 1 296 ? -28.562 8.773 3.592 1 93.81 296 VAL A N 1
ATOM 2328 C CA . VAL A 1 296 ? -27.172 8.469 3.242 1 93.81 296 VAL A CA 1
ATOM 2329 C C . VAL A 1 296 ? -26.281 8.734 4.445 1 93.81 296 VAL A C 1
ATOM 2331 O O . VAL A 1 296 ? -26.297 9.828 5.02 1 93.81 296 VAL A O 1
ATOM 2334 N N . LEU A 1 297 ? -25.578 7.707 4.832 1 93.25 297 LEU A N 1
ATOM 2335 C CA . LEU A 1 297 ? -24.516 7.832 5.828 1 93.25 297 LEU A CA 1
ATOM 2336 C C . LEU A 1 297 ? -23.188 8.156 5.172 1 93.25 297 LEU A C 1
ATOM 2338 O O . LEU A 1 297 ? -22.719 7.414 4.297 1 93.25 297 LEU A O 1
ATOM 2342 N N . SER A 1 298 ? -22.609 9.266 5.457 1 87.19 298 SER A N 1
ATOM 2343 C CA . SER A 1 298 ? -21.328 9.656 4.867 1 87.19 298 SER A CA 1
ATOM 2344 C C . SER A 1 298 ? -20.5 10.461 5.855 1 87.19 298 SER A C 1
ATOM 2346 O O . SER A 1 298 ? -20.984 10.852 6.918 1 87.19 298 SER A O 1
ATOM 2348 N N . ASP A 1 299 ? -19.219 10.523 5.457 1 79.31 299 ASP A N 1
ATOM 2349 C CA . ASP A 1 299 ? -18.344 11.336 6.285 1 79.31 299 ASP A CA 1
ATOM 2350 C C . ASP A 1 299 ? -18.688 12.82 6.172 1 79.31 299 ASP A C 1
ATOM 2352 O O . ASP A 1 299 ? -19.594 13.195 5.422 1 79.31 299 ASP A O 1
ATOM 2356 N N . GLY A 1 300 ? -18.281 13.539 7.02 1 62.38 300 GLY A N 1
ATOM 2357 C CA . GLY A 1 300 ? -18.641 14.93 7.215 1 62.38 300 GLY A CA 1
ATOM 2358 C C . GLY A 1 300 ? -18.547 15.766 5.949 1 62.38 300 GLY A C 1
ATOM 2359 O O . GLY A 1 300 ? -19.047 16.891 5.891 1 62.38 300 GLY A O 1
ATOM 2360 N N . ASP A 1 301 ? -17.859 15.047 4.957 1 60.97 301 ASP A N 1
ATOM 2361 C CA . ASP A 1 301 ? -17.734 15.852 3.742 1 60.97 301 ASP A CA 1
ATOM 2362 C C . ASP A 1 301 ? -19.078 15.969 3.02 1 60.97 301 ASP A C 1
ATOM 2364 O O . ASP A 1 301 ? -19.703 14.953 2.713 1 60.97 301 ASP A O 1
ATOM 2368 N N . CYS A 1 302 ? -19.625 17.156 3.053 1 65.81 302 CYS A N 1
ATOM 2369 C CA . CYS A 1 302 ? -20.984 17.453 2.639 1 65.81 302 CYS A CA 1
ATOM 2370 C C . CYS A 1 302 ? -21.062 17.656 1.131 1 65.81 302 CYS A C 1
ATOM 2372 O O . CYS A 1 302 ? -22.156 17.797 0.577 1 65.81 302 CYS A O 1
ATOM 2374 N N . LYS A 1 303 ? -20.031 17.406 0.471 1 77.75 303 LYS A N 1
ATOM 2375 C CA . LYS A 1 303 ? -20.078 17.797 -0.935 1 77.75 303 LYS A CA 1
ATOM 2376 C C . LYS A 1 303 ? -20.953 16.844 -1.737 1 77.75 303 LYS A C 1
ATOM 2378 O O . LYS A 1 303 ? -21.812 17.281 -2.514 1 77.75 303 LYS A O 1
ATOM 2383 N N . THR A 1 304 ? -20.719 15.656 -1.467 1 86.12 304 THR A N 1
ATOM 2384 C CA . THR A 1 304 ? -21.469 14.648 -2.211 1 86.12 304 THR A CA 1
ATOM 2385 C C . THR A 1 304 ? -22.953 14.727 -1.87 1 86.12 304 THR A C 1
ATOM 2387 O O . THR A 1 304 ? -23.812 14.695 -2.762 1 86.12 304 THR A O 1
ATOM 2390 N N . PHE A 1 305 ? -23.25 14.922 -0.655 1 88.31 305 PHE A N 1
ATOM 2391 C CA . PHE A 1 305 ? -24.641 15.023 -0.211 1 88.31 305 PHE A CA 1
ATOM 2392 C C . PHE A 1 305 ? -25.312 16.25 -0.812 1 88.31 305 PHE A C 1
ATOM 2394 O O . PHE A 1 305 ? -26.406 16.156 -1.356 1 88.31 305 PHE A O 1
ATOM 2401 N N . ASN A 1 306 ? -24.625 17.344 -0.725 1 86 306 ASN A N 1
ATOM 2402 C CA . ASN A 1 306 ? -25.172 18.578 -1.266 1 86 306 ASN A CA 1
ATOM 2403 C C . ASN A 1 306 ? -25.391 18.484 -2.773 1 86 306 ASN A C 1
ATOM 2405 O O . ASN A 1 306 ? -26.375 19.016 -3.297 1 86 306 ASN A O 1
ATOM 2409 N N . TYR A 1 307 ? -24.453 17.906 -3.373 1 88.62 307 TYR A N 1
ATOM 2410 C CA . TYR A 1 307 ? -24.547 17.719 -4.82 1 88.62 307 TYR A CA 1
ATOM 2411 C C . TYR A 1 307 ? -25.766 16.906 -5.195 1 88.62 307 TYR A C 1
ATOM 2413 O O . TYR A 1 307 ? -26.484 17.234 -6.141 1 88.62 307 TYR A O 1
ATOM 2421 N N . LEU A 1 308 ? -26.062 15.898 -4.484 1 90.31 308 LEU A N 1
ATOM 2422 C CA . LEU A 1 308 ? -27.219 15.039 -4.727 1 90.31 308 LEU A CA 1
ATOM 2423 C C . LEU A 1 308 ? -28.516 15.797 -4.477 1 90.31 308 LEU A C 1
ATOM 2425 O O . LEU A 1 308 ? -29.5 15.633 -5.219 1 90.31 308 LEU A O 1
ATOM 2429 N N . CYS A 1 309 ? -28.516 16.594 -3.463 1 89.88 309 CYS A N 1
ATOM 2430 C CA . CYS A 1 309 ? -29.703 17.375 -3.131 1 89.88 309 CYS A CA 1
ATOM 2431 C C . CYS A 1 309 ? -29.969 18.438 -4.199 1 89.88 309 CYS A C 1
ATOM 2433 O O . CYS A 1 309 ? -31.125 18.656 -4.566 1 89.88 309 CYS A O 1
ATOM 2435 N N . GLU A 1 310 ? -28.906 19.047 -4.605 1 88.5 310 GLU A N 1
ATOM 2436 C CA . GLU A 1 310 ? -29.031 20.078 -5.629 1 88.5 310 GLU A CA 1
ATOM 2437 C C . GLU A 1 310 ? -29.578 19.5 -6.93 1 88.5 310 GLU A C 1
ATOM 2439 O O . GLU A 1 310 ? -30.375 20.156 -7.605 1 88.5 310 GLU A O 1
ATOM 2444 N N . LYS A 1 311 ? -29.172 18.359 -7.266 1 91.81 311 LYS A N 1
ATOM 2445 C CA . LYS A 1 311 ? -29.578 17.734 -8.523 1 91.81 311 LYS A CA 1
ATOM 2446 C C . LYS A 1 311 ? -30.969 17.125 -8.414 1 91.81 311 LYS A C 1
ATOM 2448 O O . LYS A 1 311 ? -31.594 16.797 -9.43 1 91.81 311 LYS A O 1
ATOM 2453 N N . LYS A 1 312 ? -31.531 17.031 -7.254 1 92.94 312 LYS A N 1
ATOM 2454 C CA . LYS A 1 312 ? -32.875 16.469 -7.031 1 92.94 312 LYS A CA 1
ATOM 2455 C C . LYS A 1 312 ? -33.062 15.195 -7.84 1 92.94 312 LYS A C 1
ATOM 2457 O O . LYS A 1 312 ? -34.031 15.086 -8.602 1 92.94 312 LYS A O 1
ATOM 2462 N N . VAL A 1 313 ? -32.281 14.273 -7.641 1 92.56 313 VAL A N 1
ATOM 2463 C CA . VAL A 1 313 ? -32.188 13.062 -8.453 1 92.56 313 VAL A CA 1
ATOM 2464 C C . VAL A 1 313 ? -33.5 12.312 -8.453 1 92.56 313 VAL A C 1
ATOM 2466 O O . VAL A 1 313 ? -33.875 11.688 -9.445 1 92.56 313 VAL A O 1
ATOM 2469 N N . TYR A 1 314 ? -34.281 12.359 -7.406 1 94.44 314 TYR A N 1
ATOM 2470 C CA . TYR A 1 314 ? -35.531 11.625 -7.309 1 94.44 314 TYR A CA 1
ATOM 2471 C C . TYR A 1 314 ? -36.719 12.562 -7.453 1 94.44 314 TYR A C 1
ATOM 2473 O O . TYR A 1 314 ? -37.844 12.195 -7.121 1 94.44 314 TYR A O 1
ATOM 2481 N N . GLY A 1 315 ? -36.531 13.773 -7.777 1 91.44 315 GLY A N 1
ATOM 2482 C CA . GLY A 1 315 ? -37.594 14.758 -7.887 1 91.44 315 GLY A CA 1
ATOM 2483 C C . GLY A 1 315 ? -37.625 15.719 -6.711 1 91.44 315 GLY A C 1
ATOM 2484 O O . GLY A 1 315 ? -37 15.469 -5.676 1 91.44 315 GLY A O 1
ATOM 2485 N N . PRO A 1 316 ? -38.344 16.781 -6.816 1 90.12 316 PRO A N 1
ATOM 2486 C CA . PRO A 1 316 ? -38.406 17.812 -5.785 1 90.12 316 PRO A CA 1
ATOM 2487 C C . PRO A 1 316 ? -39.125 17.359 -4.527 1 90.12 316 PRO A C 1
ATOM 2489 O O . PRO A 1 316 ? -38.906 17.906 -3.445 1 90.12 316 PRO A O 1
ATOM 2492 N N . ASP A 1 317 ? -39.844 16.344 -4.582 1 90.19 317 ASP A N 1
ATOM 2493 C CA . ASP A 1 317 ? -40.688 15.93 -3.473 1 90.19 317 ASP A CA 1
ATOM 2494 C C . ASP A 1 317 ? -39.938 15 -2.525 1 90.19 317 ASP A C 1
ATOM 2496 O O . ASP A 1 317 ? -40.375 14.805 -1.382 1 90.19 317 ASP A O 1
ATOM 2500 N N . ILE A 1 318 ? -38.938 14.398 -3.025 1 91.94 318 ILE A N 1
ATOM 2501 C CA . ILE A 1 318 ? -38.219 13.438 -2.209 1 91.94 318 ILE A CA 1
ATOM 2502 C C . ILE A 1 318 ? -36.938 14.07 -1.701 1 91.94 318 ILE A C 1
ATOM 2504 O O . ILE A 1 318 ? -36.062 14.469 -2.494 1 91.94 318 ILE A O 1
ATOM 2508 N N . VAL A 1 319 ? -36.844 14.125 -0.432 1 91.19 319 VAL A N 1
ATOM 2509 C CA . VAL A 1 319 ? -35.688 14.742 0.189 1 91.19 319 VAL A CA 1
ATOM 2510 C C . VAL A 1 319 ? -34.75 13.664 0.695 1 91.19 319 VAL A C 1
ATOM 2512 O O . VAL A 1 319 ? -35.156 12.742 1.406 1 91.19 319 VAL A O 1
ATOM 2515 N N . ILE A 1 320 ? -33.562 13.766 0.262 1 92.75 320 ILE A N 1
ATOM 2516 C CA . ILE A 1 320 ? -32.5 12.875 0.751 1 92.75 320 ILE A CA 1
ATOM 2517 C C . ILE A 1 320 ? -31.984 13.375 2.096 1 92.75 320 ILE A C 1
ATOM 2519 O O . ILE A 1 320 ? -31.688 14.562 2.248 1 92.75 320 ILE A O 1
ATOM 2523 N N . LYS A 1 321 ? -31.938 12.531 3.029 1 91.5 321 LYS A N 1
ATOM 2524 C CA . LYS A 1 321 ? -31.469 12.883 4.367 1 91.5 321 LYS A CA 1
ATOM 2525 C C . LYS A 1 321 ? -30.031 12.398 4.594 1 91.5 321 LYS A C 1
ATOM 2527 O O . LYS A 1 321 ? -29.625 11.375 4.043 1 91.5 321 LYS A O 1
ATOM 2532 N N . LYS A 1 322 ? -29.375 13.141 5.41 1 91.31 322 LYS A N 1
ATOM 2533 C CA . LYS A 1 322 ? -27.984 12.789 5.699 1 91.31 322 LYS A CA 1
ATOM 2534 C C . LYS A 1 322 ? -27.828 12.32 7.141 1 91.31 322 LYS A C 1
ATOM 2536 O O . LYS A 1 322 ? -28.422 12.891 8.055 1 91.31 322 LYS A O 1
ATOM 2541 N N . GLU A 1 323 ? -27.125 11.258 7.328 1 91.19 323 GLU A N 1
ATOM 2542 C CA . GLU A 1 323 ? -26.656 10.797 8.633 1 91.19 323 GLU A CA 1
ATOM 2543 C C . GLU A 1 323 ? -25.141 10.93 8.75 1 91.19 323 GLU A C 1
ATOM 2545 O O . GLU A 1 323 ? -24.422 10.789 7.758 1 91.19 323 GLU A O 1
ATOM 2550 N N . GLU A 1 324 ? -24.75 11.195 9.945 1 89.75 324 GLU A N 1
ATOM 2551 C CA . GLU A 1 324 ? -23.328 11.469 10.133 1 89.75 324 GLU A CA 1
ATOM 2552 C C . GLU A 1 324 ? -22.594 10.242 10.672 1 89.75 324 GLU A C 1
ATOM 2554 O O . GLU A 1 324 ? -23.141 9.492 11.484 1 89.75 324 GLU A O 1
ATOM 2559 N N . TYR A 1 325 ? -21.406 10.109 10.203 1 87.5 325 TYR A N 1
ATOM 2560 C CA . TYR A 1 325 ? -20.469 9.125 10.742 1 87.5 325 TYR A CA 1
ATOM 2561 C C . TYR A 1 325 ? -19.938 9.562 12.102 1 87.5 325 TYR A C 1
ATOM 2563 O O . TYR A 1 325 ? -19.234 10.57 12.203 1 87.5 325 TYR A O 1
ATOM 2571 N N . ILE A 1 326 ? -20.172 8.852 13.078 1 87.5 326 ILE A N 1
ATOM 2572 C CA . ILE A 1 326 ? -19.953 9.273 14.453 1 87.5 326 ILE A CA 1
ATOM 2573 C C . ILE A 1 326 ? -18.469 9.484 14.703 1 87.5 326 ILE A C 1
ATOM 2575 O O . ILE A 1 326 ? -18.078 10.406 15.43 1 87.5 326 ILE A O 1
ATOM 2579 N N . ASN A 1 327 ? -17.609 8.609 14.172 1 86.19 327 ASN A N 1
ATOM 2580 C CA . ASN A 1 327 ? -16.172 8.742 14.406 1 86.19 327 ASN A CA 1
ATOM 2581 C C . ASN A 1 327 ? -15.641 10.047 13.828 1 86.19 327 ASN A C 1
ATOM 2583 O O . ASN A 1 327 ? -14.742 10.664 14.414 1 86.19 327 ASN A O 1
ATOM 2587 N N . HIS A 1 328 ? -16.156 10.453 12.75 1 87.94 328 HIS A N 1
ATOM 2588 C CA . HIS A 1 328 ? -15.719 11.703 12.148 1 87.94 328 HIS A CA 1
ATOM 2589 C C . HIS A 1 328 ? -16.203 12.906 12.953 1 87.94 328 HIS A C 1
ATOM 2591 O O . HIS A 1 328 ? -15.492 13.914 13.047 1 87.94 328 HIS A O 1
ATOM 2597 N N . VAL A 1 329 ? -17.375 12.797 13.469 1 89.06 329 VAL A N 1
ATOM 2598 C CA . VAL A 1 329 ? -17.922 13.883 14.289 1 89.06 329 VAL A CA 1
ATOM 2599 C C . VAL A 1 329 ? -17.062 14.055 15.539 1 89.06 329 VAL A C 1
ATOM 2601 O O . VAL A 1 329 ? -16.75 15.18 15.938 1 89.06 329 VAL A O 1
ATOM 2604 N N . SER A 1 330 ? -16.719 12.969 16.125 1 91.69 330 SER A N 1
ATOM 2605 C CA . SER A 1 330 ? -15.875 13.023 17.312 1 91.69 330 SER A CA 1
ATOM 2606 C C . SER A 1 330 ? -14.508 13.609 16.984 1 91.69 330 SER A C 1
ATOM 2608 O O . SER A 1 330 ? -13.945 14.359 17.781 1 91.69 330 SER A O 1
ATOM 2610 N N . LYS A 1 331 ? -13.969 13.25 15.883 1 91.06 331 LYS A N 1
ATOM 2611 C CA . LYS A 1 331 ? -12.672 13.766 15.469 1 91.06 331 LYS A CA 1
ATOM 2612 C C . LYS A 1 331 ? -12.719 15.273 15.266 1 91.06 331 LYS A C 1
ATOM 2614 O O . LYS A 1 331 ? -11.719 15.969 15.461 1 91.06 331 LYS A O 1
ATOM 2619 N N . ARG A 1 332 ? -13.859 15.805 14.938 1 91.19 332 ARG A N 1
ATOM 2620 C CA . ARG A 1 332 ? -14.023 17.234 14.742 1 91.19 332 ARG A CA 1
ATOM 2621 C C . ARG A 1 332 ? -13.789 18 16.047 1 91.19 332 ARG A C 1
ATOM 2623 O O . ARG A 1 332 ? -13.266 19.109 16.047 1 91.19 332 ARG A O 1
ATOM 2630 N N . LEU A 1 333 ? -14.227 17.375 17.078 1 94.56 333 LEU A N 1
ATOM 2631 C CA . LEU A 1 333 ? -13.977 18.016 18.375 1 94.56 333 LEU A CA 1
ATOM 2632 C C . LEU A 1 333 ? -12.484 18.125 18.641 1 94.56 333 LEU A C 1
ATOM 2634 O O . LEU A 1 333 ? -12 19.203 19 1 94.56 333 LEU A O 1
ATOM 2638 N N . GLY A 1 334 ? -11.812 17.016 18.453 1 94.88 334 GLY A N 1
ATOM 2639 C CA . GLY A 1 334 ? -10.375 17.031 18.656 1 94.88 334 GLY A CA 1
ATOM 2640 C C . GLY A 1 334 ? -9.664 18.031 17.766 1 94.88 334 GLY A C 1
ATOM 2641 O O . GLY A 1 334 ? -8.789 18.781 18.234 1 94.88 334 GLY A O 1
ATOM 2642 N N . THR A 1 335 ? -10.039 18.094 16.594 1 94.12 335 THR A N 1
ATOM 2643 C CA . THR A 1 335 ? -9.43 19 15.625 1 94.12 335 THR A CA 1
ATOM 2644 C C . THR A 1 335 ? -9.703 20.453 15.992 1 94.12 335 THR A C 1
ATOM 2646 O O . THR A 1 335 ? -8.82 21.297 15.898 1 94.12 335 THR A O 1
ATOM 2649 N N . ALA A 1 336 ? -10.914 20.734 16.375 1 94.75 336 ALA A N 1
ATOM 2650 C CA . ALA A 1 336 ? -11.289 22.094 16.766 1 94.75 336 ALA A CA 1
ATOM 2651 C C . ALA A 1 336 ? -10.508 22.547 18 1 94.75 336 ALA A C 1
ATOM 2653 O O . ALA A 1 336 ? -10.062 23.703 18.062 1 94.75 336 ALA A O 1
ATOM 2654 N N . LEU A 1 337 ? -10.359 21.641 18.906 1 95.5 337 LEU A N 1
ATOM 2655 C CA . LEU A 1 337 ? -9.617 21.984 20.109 1 95.5 337 LEU A CA 1
ATOM 2656 C C . LEU A 1 337 ? -8.148 22.234 19.797 1 95.5 337 LEU A C 1
ATOM 2658 O O . LEU A 1 337 ? -7.562 23.203 20.297 1 95.5 337 LEU A O 1
ATOM 2662 N N . ARG A 1 338 ? -7.602 21.469 18.969 1 94.62 338 ARG A N 1
ATOM 2663 C CA . ARG A 1 338 ? -6.211 21.656 18.578 1 94.62 338 ARG A CA 1
ATOM 2664 C C . ARG A 1 338 ? -6.023 22.969 17.828 1 94.62 338 ARG A C 1
ATOM 2666 O O . ARG A 1 338 ? -5.023 23.672 18.031 1 94.62 338 ARG A O 1
ATOM 2673 N N . SER A 1 339 ? -6.965 23.219 16.984 1 90.56 339 SER A N 1
ATOM 2674 C CA . SER A 1 339 ? -6.914 24.469 16.234 1 90.56 339 SER A CA 1
ATOM 2675 C C . SER A 1 339 ? -7 25.672 17.172 1 90.56 339 SER A C 1
ATOM 2677 O O . SER A 1 339 ? -6.293 26.672 16.984 1 90.56 339 SER A O 1
ATOM 2679 N N . THR A 1 340 ? -7.824 25.562 18.109 1 92.94 340 THR A N 1
ATOM 2680 C CA . THR A 1 340 ? -7.977 26.641 19.078 1 92.94 340 THR A CA 1
ATOM 2681 C C . THR A 1 340 ? -6.691 26.828 19.875 1 92.94 340 THR A C 1
ATOM 2683 O O . THR A 1 340 ? -6.285 27.969 20.125 1 92.94 340 THR A O 1
ATOM 2686 N N . VAL A 1 341 ? -6.062 25.781 20.25 1 93.12 341 VAL A N 1
ATOM 2687 C CA . VAL A 1 341 ? -4.801 25.859 20.969 1 93.12 341 VAL A CA 1
ATOM 2688 C C . VAL A 1 341 ? -3.74 26.547 20.125 1 93.12 341 VAL A C 1
ATOM 2690 O O . VAL A 1 341 ? -3.006 27.406 20.609 1 93.12 341 VAL A O 1
ATOM 2693 N N . LYS A 1 342 ? -3.713 26.203 18.922 1 88.25 342 LYS A N 1
ATOM 2694 C CA . LYS A 1 342 ? -2.744 26.781 18 1 88.25 342 LYS A CA 1
ATOM 2695 C C . LYS A 1 342 ? -3.016 28.266 17.781 1 88.25 342 LYS A C 1
ATOM 2697 O O . LYS A 1 342 ? -2.09 29.078 17.781 1 88.25 342 LYS A O 1
ATOM 2702 N N . ASP A 1 343 ? -4.258 28.578 17.547 1 86.69 343 ASP A N 1
ATOM 2703 C CA . ASP A 1 343 ? -4.645 29.969 17.312 1 86.69 343 ASP A CA 1
ATOM 2704 C C . ASP A 1 343 ? -4.328 30.844 18.516 1 86.69 343 ASP A C 1
ATOM 2706 O O . ASP A 1 343 ? -3.848 31.969 18.375 1 86.69 343 ASP A O 1
ATOM 2710 N N . CYS A 1 344 ? -4.59 30.297 19.656 1 88.75 344 CYS A N 1
ATOM 2711 C CA . CYS A 1 344 ? -4.316 31.031 20.875 1 88.75 344 CYS A CA 1
ATOM 2712 C C . CYS A 1 344 ? -2.818 31.219 21.078 1 88.75 344 CYS A C 1
ATOM 2714 O O . CYS A 1 344 ? -2.377 32.281 21.531 1 88.75 344 CYS A O 1
ATOM 2716 N N . ARG A 1 345 ? -2.09 30.328 20.766 1 86.12 345 ARG A N 1
ATOM 2717 C CA . ARG A 1 345 ? -0.638 30.438 20.859 1 86.12 345 ARG A CA 1
ATOM 2718 C C . ARG A 1 345 ? -0.12 31.562 19.953 1 86.12 345 ARG A C 1
ATOM 2720 O O . ARG A 1 345 ? 0.767 32.312 20.359 1 86.12 345 ARG A O 1
ATOM 2727 N N . ALA A 1 346 ? -0.639 31.625 18.828 1 82.69 346 ALA A N 1
ATOM 2728 C CA . ALA A 1 346 ? -0.241 32.656 17.875 1 82.69 346 ALA A CA 1
ATOM 2729 C C . ALA A 1 346 ? -0.598 34.062 18.391 1 82.69 346 ALA A C 1
ATOM 2731 O O . ALA A 1 346 ? 0.05 35.031 18.031 1 82.69 346 ALA A O 1
ATOM 2732 N N . GLN A 1 347 ? -1.615 34.094 19.25 1 83.38 347 GLN A N 1
ATOM 2733 C CA . GLN A 1 347 ? -2.047 35.344 19.828 1 83.38 347 GLN A CA 1
ATOM 2734 C C . GLN A 1 347 ? -1.328 35.625 21.141 1 83.38 347 GLN A C 1
ATOM 2736 O O . GLN A 1 347 ? -1.582 36.625 21.797 1 83.38 347 GLN A O 1
ATOM 2741 N N . GLY A 1 348 ? -0.506 34.656 21.578 1 82.19 348 GLY A N 1
ATOM 2742 C CA . GLY A 1 348 ? 0.267 34.812 22.797 1 82.19 348 GLY A CA 1
ATOM 2743 C C . GLY A 1 348 ? -0.41 34.25 24.016 1 82.19 348 GLY A C 1
ATOM 2744 O O . GLY A 1 348 ? 0.023 34.469 25.156 1 82.19 348 GLY A O 1
ATOM 2745 N N . ILE A 1 349 ? -1.524 33.562 23.844 1 84.12 349 ILE A N 1
ATOM 2746 C CA . ILE A 1 349 ? -2.256 32.938 24.938 1 84.12 349 ILE A CA 1
ATOM 2747 C C . ILE A 1 349 ? -1.888 31.469 25.047 1 84.12 349 ILE A C 1
ATOM 2749 O O . ILE A 1 349 ? -2.004 30.734 24.062 1 84.12 349 ILE A O 1
ATOM 2753 N N . SER A 1 350 ? -1.453 31.078 26.125 1 86.5 350 SER A N 1
ATOM 2754 C CA . SER A 1 350 ? -1.029 29.703 26.297 1 86.5 350 SER A CA 1
ATOM 2755 C C . SER A 1 350 ? -2.174 28.828 26.812 1 86.5 350 SER A C 1
ATOM 2757 O O . SER A 1 350 ? -2.484 28.828 28 1 86.5 350 SER A O 1
ATOM 2759 N N . LEU A 1 351 ? -2.873 28.188 26 1 89.81 351 LEU A N 1
ATOM 2760 C CA . LEU A 1 351 ? -3.943 27.25 26.328 1 89.81 351 LEU A CA 1
ATOM 2761 C C . LEU A 1 351 ? -3.404 25.828 26.469 1 89.81 351 LEU A C 1
ATOM 2763 O O . LEU A 1 351 ? -3.945 25.031 27.234 1 89.81 351 LEU A O 1
ATOM 2767 N N . GLY A 1 352 ? -2.428 25.625 25.688 1 86.62 352 GLY A N 1
ATOM 2768 C CA . GLY A 1 352 ? -1.769 24.344 25.734 1 86.62 352 GLY A CA 1
ATOM 2769 C C . GLY A 1 352 ? -0.45 24.359 26.484 1 86.62 352 GLY A C 1
ATOM 2770 O O . GLY A 1 352 ? -0.207 25.266 27.297 1 86.62 352 GLY A O 1
ATOM 2771 N N . GLY A 1 353 ? 0.267 23.312 26.375 1 76.25 353 GLY A N 1
ATOM 2772 C CA . GLY A 1 353 ? 1.579 23.312 27 1 76.25 353 GLY A CA 1
ATOM 2773 C C . GLY A 1 353 ? 1.646 22.453 28.25 1 76.25 353 GLY A C 1
ATOM 2774 O O . GLY A 1 353 ? 0.804 21.578 28.438 1 76.25 353 GLY A O 1
ATOM 2775 N N . LYS A 1 354 ? 2.607 22.781 29.109 1 77.75 354 LYS A N 1
ATOM 2776 C CA . LYS A 1 354 ? 2.92 21.922 30.234 1 77.75 354 LYS A CA 1
ATOM 2777 C C . LYS A 1 354 ? 2.223 22.406 31.5 1 77.75 354 LYS A C 1
ATOM 2779 O O . LYS A 1 354 ? 2.223 21.703 32.531 1 77.75 354 LYS A O 1
ATOM 2784 N N . ALA A 1 355 ? 1.571 23.5 31.375 1 80.75 355 ALA A N 1
ATOM 2785 C CA . ALA A 1 355 ? 0.956 24.062 32.562 1 80.75 355 ALA A CA 1
ATOM 2786 C C . ALA A 1 355 ? -0.194 23.203 33.062 1 80.75 355 ALA A C 1
ATOM 2788 O O . ALA A 1 355 ? -0.818 22.469 32.281 1 80.75 355 ALA A O 1
ATOM 2789 N N . HIS A 1 356 ? -0.348 23.266 34.375 1 85 356 HIS A N 1
ATOM 2790 C CA . HIS A 1 356 ? -1.409 22.5 35.031 1 85 356 HIS A CA 1
ATOM 2791 C C . HIS A 1 356 ? -2.781 22.906 34.5 1 85 356 HIS A C 1
ATOM 2793 O O . HIS A 1 356 ? -3.082 24.109 34.406 1 85 356 HIS A O 1
ATOM 2799 N N . GLY A 1 357 ? -3.582 21.922 34.062 1 88 357 GLY A N 1
ATOM 2800 C CA . GLY A 1 357 ? -4.938 22.172 33.594 1 88 357 GLY A CA 1
ATOM 2801 C C . GLY A 1 357 ? -5.004 22.594 32.156 1 88 357 GLY A C 1
ATOM 2802 O O . GLY A 1 357 ? -6.078 22.922 31.641 1 88 357 GLY A O 1
ATOM 2803 N N . SER A 1 358 ? -3.879 22.578 31.469 1 91.19 358 SER A N 1
ATOM 2804 C CA . SER A 1 358 ? -3.814 22.984 30.062 1 91.19 358 SER A CA 1
ATOM 2805 C C . SER A 1 358 ? -4.406 21.938 29.141 1 91.19 358 SER A C 1
ATOM 2807 O O . SER A 1 358 ? -4.613 20.781 29.562 1 91.19 358 SER A O 1
ATOM 2809 N N . LEU A 1 359 ? -4.754 22.359 27.969 1 92.31 359 LEU A N 1
ATOM 2810 C CA . LEU A 1 359 ? -5.281 21.469 26.953 1 92.31 359 LEU A CA 1
ATOM 2811 C C . LEU A 1 359 ? -4.152 20.734 26.234 1 92.31 359 LEU A C 1
ATOM 2813 O O . LEU A 1 359 ? -3.93 20.969 25.031 1 92.31 359 LEU A O 1
ATOM 2817 N N . LYS A 1 360 ? -3.604 19.797 26.984 1 89.56 360 LYS A N 1
ATOM 2818 C CA . LYS A 1 360 ? -2.57 18.953 26.391 1 89.56 360 LYS A CA 1
ATOM 2819 C C . LYS A 1 360 ? -3.18 17.938 25.438 1 89.56 360 LYS A C 1
ATOM 2821 O O . LYS A 1 360 ? -4.395 17.734 25.422 1 89.56 360 LYS A O 1
ATOM 2826 N N . GLU A 1 361 ? -2.324 17.344 24.594 1 87.94 361 GLU A N 1
ATOM 2827 C CA . GLU A 1 361 ? -2.805 16.391 23.609 1 87.94 361 GLU A CA 1
ATOM 2828 C C . GLU A 1 361 ? -3.557 15.242 24.281 1 87.94 361 GLU A C 1
ATOM 2830 O O . GLU A 1 361 ? -4.574 14.773 23.766 1 87.94 361 GLU A O 1
ATOM 2835 N N . ALA A 1 362 ? -3.057 14.789 25.438 1 83.5 362 ALA A N 1
ATOM 2836 C CA . ALA A 1 362 ? -3.721 13.703 26.156 1 83.5 362 ALA A CA 1
ATOM 2837 C C . ALA A 1 362 ? -5.117 14.125 26.609 1 83.5 362 ALA A C 1
ATOM 2839 O O . ALA A 1 362 ? -6.055 13.32 26.562 1 83.5 362 ALA A O 1
ATOM 2840 N N . THR A 1 363 ? -5.223 15.352 27.047 1 91.06 363 THR A N 1
ATOM 2841 C CA . THR A 1 363 ? -6.512 15.875 27.484 1 91.06 363 THR A CA 1
ATOM 2842 C C . THR A 1 363 ? -7.48 15.992 26.312 1 91.06 363 THR A C 1
ATOM 2844 O O . THR A 1 363 ? -8.656 15.648 26.438 1 91.06 363 THR A O 1
ATOM 2847 N N . ILE A 1 364 ? -6.984 16.5 25.203 1 94.19 364 ILE A N 1
ATOM 2848 C CA . ILE A 1 364 ? -7.816 16.656 24.016 1 94.19 364 ILE A CA 1
ATOM 2849 C C . ILE A 1 364 ? -8.328 15.281 23.578 1 94.19 364 ILE A C 1
ATOM 2851 O O . ILE A 1 364 ? -9.508 15.133 23.234 1 94.19 364 ILE A O 1
ATOM 2855 N N . LYS A 1 365 ? -7.516 14.305 23.562 1 90.62 365 LYS A N 1
ATOM 2856 C CA . LYS A 1 365 ? -7.91 12.945 23.203 1 90.62 365 LYS A CA 1
ATOM 2857 C C . LYS A 1 365 ? -8.969 12.406 24.156 1 90.62 365 LYS A C 1
ATOM 2859 O O . LYS A 1 365 ? -9.914 11.734 23.734 1 90.62 365 LYS A O 1
ATOM 2864 N N . LYS A 1 366 ? -8.758 12.641 25.422 1 89.75 366 LYS A N 1
ATOM 2865 C CA . LYS A 1 366 ? -9.727 12.227 26.422 1 89.75 366 LYS A CA 1
ATOM 2866 C C . LYS A 1 366 ? -11.094 12.852 26.172 1 89.75 366 LYS A C 1
ATOM 2868 O O . LYS A 1 366 ? -12.117 12.156 26.188 1 89.75 366 LYS A O 1
ATOM 2873 N N . LEU A 1 367 ? -11.086 14.141 25.938 1 93.81 367 LEU A N 1
ATOM 2874 C CA . LEU A 1 367 ? -12.336 14.844 25.688 1 93.81 367 LEU A CA 1
ATOM 2875 C C . LEU A 1 367 ? -13.016 14.32 24.422 1 93.81 367 LEU A C 1
ATOM 2877 O O . LEU A 1 367 ? -14.242 14.195 24.375 1 93.81 367 LEU A O 1
ATOM 2881 N N . THR A 1 368 ? -12.227 14.07 23.453 1 95.12 368 THR A N 1
ATOM 2882 C CA . THR A 1 368 ? -12.75 13.531 22.203 1 95.12 368 THR A CA 1
ATOM 2883 C C . THR A 1 368 ? -13.414 12.18 22.438 1 95.12 368 THR A C 1
ATOM 2885 O O . THR A 1 368 ? -14.5 11.914 21.906 1 95.12 368 THR A O 1
ATOM 2888 N N . THR A 1 369 ? -12.773 11.344 23.234 1 92.06 369 THR A N 1
ATOM 2889 C CA . THR A 1 369 ? -13.32 10.023 23.547 1 92.06 369 THR A CA 1
ATOM 2890 C C . THR A 1 369 ? -14.609 10.148 24.344 1 92.06 369 THR A C 1
ATOM 2892 O O . THR A 1 369 ? -15.57 9.422 24.109 1 92.06 369 THR A O 1
ATOM 2895 N N . TYR A 1 370 ? -14.609 11.078 25.312 1 93.56 370 TYR A N 1
ATOM 2896 C CA . TYR A 1 370 ? -15.797 11.312 26.125 1 93.56 370 TYR A CA 1
ATOM 2897 C C . TYR A 1 370 ? -16.969 11.781 25.25 1 93.56 370 TYR A C 1
ATOM 2899 O O . TYR A 1 370 ? -18.109 11.336 25.438 1 93.56 370 TYR A O 1
ATOM 2907 N N . TYR A 1 371 ? -16.641 12.641 24.375 1 94.88 371 TYR A N 1
ATOM 2908 C CA . TYR A 1 371 ? -17.656 13.133 23.453 1 94.88 371 TYR A CA 1
ATOM 2909 C C . TYR A 1 371 ? -18.266 11.992 22.656 1 94.88 371 TYR A C 1
ATOM 2911 O O . TYR A 1 371 ? -19.5 11.891 22.531 1 94.88 371 TYR A O 1
ATOM 2919 N N . GLN A 1 372 ? -17.469 11.188 22.141 1 93.75 372 GLN A N 1
ATOM 2920 C CA . GLN A 1 372 ? -17.922 10.047 21.344 1 93.75 372 GLN A CA 1
ATOM 2921 C C . GLN A 1 372 ? -18.797 9.109 22.188 1 93.75 372 GLN A C 1
ATOM 2923 O O . GLN A 1 372 ? -19.859 8.68 21.734 1 93.75 372 GLN A O 1
ATOM 2928 N N . LYS A 1 373 ? -18.422 8.781 23.359 1 92.31 373 LYS A N 1
ATOM 2929 C CA . LYS A 1 373 ? -19.156 7.883 24.25 1 92.31 373 LYS A CA 1
ATOM 2930 C C . LYS A 1 373 ? -20.484 8.484 24.656 1 92.31 373 LYS A C 1
ATOM 2932 O O . LYS A 1 373 ? -21.469 7.754 24.844 1 92.31 373 LYS A O 1
ATOM 2937 N N . ALA A 1 374 ? -20.438 9.766 24.844 1 94.19 374 ALA A N 1
ATOM 2938 C CA . ALA A 1 374 ? -21.672 10.453 25.203 1 94.19 374 ALA A CA 1
ATOM 2939 C C . ALA A 1 374 ? -22.75 10.258 24.141 1 94.19 374 ALA A C 1
ATOM 2941 O O . ALA A 1 374 ? -23.922 10.062 24.469 1 94.19 374 ALA A O 1
ATOM 2942 N N . ILE A 1 375 ? -22.312 10.234 22.984 1 93.56 375 ILE A N 1
ATOM 2943 C CA . ILE A 1 375 ? -23.266 10.062 21.875 1 93.56 375 ILE A CA 1
ATOM 2944 C C . ILE A 1 375 ? -23.656 8.594 21.766 1 93.56 375 ILE A C 1
ATOM 2946 O O . ILE A 1 375 ? -24.844 8.258 21.703 1 93.56 375 ILE A O 1
ATOM 2950 N N . LEU A 1 376 ? -22.719 7.695 21.859 1 91.44 376 LEU A N 1
ATOM 2951 C CA . LEU A 1 376 ? -22.938 6.27 21.656 1 91.44 376 LEU A CA 1
ATOM 2952 C C . LEU A 1 376 ? -23.828 5.68 22.734 1 91.44 376 LEU A C 1
ATOM 2954 O O . LEU A 1 376 ? -24.656 4.801 22.469 1 91.44 376 LEU A O 1
ATOM 2958 N N . ARG A 1 377 ? -23.703 6.109 23.938 1 89.06 377 ARG A N 1
ATOM 2959 C CA . ARG A 1 377 ? -24.438 5.555 25.062 1 89.06 377 ARG A CA 1
ATOM 2960 C C . ARG A 1 377 ? -25.875 6.086 25.109 1 89.06 377 ARG A C 1
ATOM 2962 O O . ARG A 1 377 ? -26.719 5.535 25.812 1 89.06 377 ARG A O 1
ATOM 2969 N N . ASN A 1 378 ? -26.078 7.129 24.438 1 90.88 378 ASN A N 1
ATOM 2970 C CA . ASN A 1 378 ? -27.406 7.734 24.453 1 90.88 378 ASN A CA 1
ATOM 2971 C C . ASN A 1 378 ? -28.047 7.723 23.062 1 90.88 378 ASN A C 1
ATOM 2973 O O . ASN A 1 378 ? -28.688 8.688 22.656 1 90.88 378 ASN A O 1
ATOM 2977 N N . LYS A 1 379 ? -27.781 6.613 22.438 1 88.94 379 LYS A N 1
ATOM 2978 C CA . LYS A 1 379 ? -28.328 6.418 21.094 1 88.94 379 LYS A CA 1
ATOM 2979 C C . LYS A 1 379 ? -29.844 6.562 21.094 1 88.94 379 LYS A C 1
ATOM 2981 O O . LYS A 1 379 ? -30.531 6.07 22 1 88.94 379 LYS A O 1
ATOM 2986 N N . GLY A 1 380 ? -30.438 7.344 20.188 1 85.94 380 GLY A N 1
ATOM 2987 C CA . GLY A 1 380 ? -31.875 7.438 20.031 1 85.94 380 GLY A CA 1
ATOM 2988 C C . GLY A 1 380 ? -32.469 8.695 20.625 1 85.94 380 GLY A C 1
ATOM 2989 O O . GLY A 1 380 ? -33.625 9.031 20.375 1 85.94 380 GLY A O 1
ATOM 2990 N N . GLY A 1 381 ? -31.656 9.453 21.391 1 91.19 381 GLY A N 1
ATOM 2991 C CA . GLY A 1 381 ? -32.188 10.641 22.031 1 91.19 381 GLY A CA 1
ATOM 2992 C C . GLY A 1 381 ? -31.281 11.852 21.906 1 91.19 381 GLY A C 1
ATOM 2993 O O . GLY A 1 381 ? -30.219 11.898 22.516 1 91.19 381 GLY A O 1
ATOM 2994 N N . VAL A 1 382 ? -31.781 12.82 21.219 1 94.56 382 VAL A N 1
ATOM 2995 C CA . VAL A 1 382 ? -30.984 14.016 20.969 1 94.56 382 VAL A CA 1
ATOM 2996 C C . VAL A 1 382 ? -30.734 14.75 22.281 1 94.56 382 VAL A C 1
ATOM 2998 O O . VAL A 1 382 ? -29.609 15.156 22.562 1 94.56 382 VAL A O 1
ATOM 3001 N N . ASN A 1 383 ? -31.766 14.891 23.031 1 94.38 383 ASN A N 1
ATOM 3002 C CA . ASN A 1 383 ? -31.641 15.617 24.281 1 94.38 383 ASN A CA 1
ATOM 3003 C C . ASN A 1 383 ? -30.719 14.891 25.266 1 94.38 383 ASN A C 1
ATOM 3005 O O . ASN A 1 383 ? -29.922 15.531 25.953 1 94.38 383 ASN A O 1
ATOM 3009 N N . ALA A 1 384 ? -30.875 13.641 25.312 1 94 384 ALA A N 1
ATOM 3010 C CA . ALA A 1 384 ? -30 12.844 26.172 1 94 384 ALA A CA 1
ATOM 3011 C C . ALA A 1 384 ? -28.547 12.961 25.734 1 94 384 ALA A C 1
ATOM 3013 O O . ALA A 1 384 ? -27.641 13.062 26.562 1 94 384 ALA A O 1
ATOM 3014 N N . MET A 1 385 ? -28.344 12.977 24.469 1 95.44 385 MET A N 1
ATOM 3015 C CA . MET A 1 385 ? -27 13.141 23.938 1 95.44 385 MET A CA 1
ATOM 3016 C C . MET A 1 385 ? -26.406 14.484 24.344 1 95.44 385 MET A C 1
ATOM 3018 O O . MET A 1 385 ? -25.266 14.555 24.797 1 95.44 385 MET A O 1
ATOM 3022 N N . LYS A 1 386 ? -27.219 15.469 24.141 1 96 386 LYS A N 1
ATOM 3023 C CA . LYS A 1 386 ? -26.781 16.828 24.438 1 96 386 LYS A CA 1
ATOM 3024 C C . LYS A 1 386 ? -26.375 16.953 25.906 1 96 386 LYS A C 1
ATOM 3026 O O . LYS A 1 386 ? -25.328 17.516 26.219 1 96 386 LYS A O 1
ATOM 3031 N N . THR A 1 387 ? -27.203 16.453 26.734 1 95.44 387 THR A N 1
ATOM 3032 C CA . THR A 1 387 ? -26.953 16.5 28.172 1 95.44 387 THR A CA 1
ATOM 3033 C C . THR A 1 387 ? -25.672 15.742 28.516 1 95.44 387 THR A C 1
ATOM 3035 O O . THR A 1 387 ? -24.844 16.219 29.297 1 95.44 387 THR A O 1
ATOM 3038 N N . ALA A 1 388 ? -25.547 14.641 27.938 1 95.44 388 ALA A N 1
ATOM 3039 C CA . ALA A 1 388 ? -24.375 13.812 28.203 1 95.44 388 ALA A CA 1
ATOM 3040 C C . ALA A 1 388 ? -23.094 14.492 27.719 1 95.44 388 ALA A C 1
ATOM 3042 O O . ALA A 1 388 ? -22.047 14.383 28.359 1 95.44 388 ALA A O 1
ATOM 3043 N N . ILE A 1 389 ? -23.141 15.133 26.578 1 96.69 389 ILE A N 1
ATOM 3044 C CA . ILE A 1 389 ? -21.984 15.828 26 1 96.69 389 ILE A CA 1
ATOM 3045 C C . ILE A 1 389 ? -21.516 16.922 26.969 1 96.69 389 ILE A C 1
ATOM 3047 O O . ILE A 1 389 ? -20.344 16.984 27.312 1 96.69 389 ILE A O 1
ATOM 3051 N N . TYR A 1 390 ? -22.453 17.656 27.422 1 95.81 390 TYR A N 1
ATOM 3052 C CA . TYR A 1 390 ? -22.109 18.734 28.344 1 95.81 390 TYR A CA 1
ATOM 3053 C C . TYR A 1 390 ? -21.641 18.172 29.688 1 95.81 390 TYR A C 1
ATOM 3055 O O . TYR A 1 390 ? -20.781 18.766 30.344 1 95.81 390 TYR A O 1
ATOM 3063 N N . ALA A 1 391 ? -22.219 17.078 30.078 1 95 391 ALA A N 1
ATOM 3064 C CA . ALA A 1 391 ? -21.797 16.438 31.312 1 95 391 ALA A CA 1
ATOM 3065 C C . ALA A 1 391 ? -20.312 16.094 31.297 1 95 391 ALA A C 1
ATOM 3067 O O . ALA A 1 391 ? -19.625 16.234 32.312 1 95 391 ALA A O 1
ATOM 3068 N N . THR A 1 392 ? -19.844 15.68 30.172 1 93.88 392 THR A N 1
ATOM 3069 C CA . THR A 1 392 ? -18.453 15.305 30.047 1 93.88 392 THR A CA 1
ATOM 3070 C C . THR A 1 392 ? -17.547 16.516 30.219 1 93.88 392 THR A C 1
ATOM 3072 O O . THR A 1 392 ? -16.469 16.422 30.812 1 93.88 392 THR A O 1
ATOM 3075 N N . LEU A 1 393 ? -17.953 17.656 29.672 1 94.06 393 LEU A N 1
ATOM 3076 C CA . LEU A 1 393 ? -17.172 18.891 29.781 1 94.06 393 LEU A CA 1
ATOM 3077 C C . LEU A 1 393 ? -17.141 19.375 31.234 1 94.06 393 LEU A C 1
ATOM 3079 O O . LEU A 1 393 ? -16.062 19.641 31.766 1 94.06 393 LEU A O 1
ATOM 3083 N N . LEU A 1 394 ? -18.297 19.391 31.828 1 94.19 394 LEU A N 1
ATOM 3084 C CA . LEU A 1 394 ? -18.406 19.875 33.188 1 94.19 394 LEU A CA 1
ATOM 3085 C C . LEU A 1 394 ? -17.703 18.922 34.156 1 94.19 394 LEU A C 1
ATOM 3087 O O . LEU A 1 394 ? -17.062 19.375 35.125 1 94.19 394 LEU A O 1
ATOM 3091 N N . HIS A 1 395 ? -17.797 17.688 33.875 1 93.44 395 HIS A N 1
ATOM 3092 C CA . HIS A 1 395 ? -17.094 16.672 34.656 1 93.44 395 HIS A CA 1
ATOM 3093 C C . HIS A 1 395 ? -15.578 16.891 34.625 1 93.44 395 HIS A C 1
ATOM 3095 O O . HIS A 1 395 ? -14.906 16.766 35.656 1 93.44 395 HIS A O 1
ATOM 3101 N N . SER A 1 396 ? -15.039 17.281 33.531 1 92.81 396 SER A N 1
ATOM 3102 C CA . SER A 1 396 ? -13.602 17.391 33.312 1 92.81 396 SER A CA 1
ATOM 3103 C C . SER A 1 396 ? -13.047 18.688 33.906 1 92.81 396 SER A C 1
ATOM 3105 O O . SER A 1 396 ? -11.844 18.797 34.125 1 92.81 396 SER A O 1
ATOM 3107 N N . ILE A 1 397 ? -13.891 19.672 34.156 1 92.25 397 ILE A N 1
ATOM 3108 C CA . ILE A 1 397 ? -13.438 20.922 34.719 1 92.25 397 ILE A CA 1
ATOM 3109 C C . ILE A 1 397 ? -13.672 20.938 36.25 1 92.25 397 ILE A C 1
ATOM 3111 O O . ILE A 1 397 ? -13.203 21.828 36.938 1 92.25 397 ILE A O 1
ATOM 3115 N N . SER A 1 398 ? -14.273 19.891 36.719 1 92.25 398 SER A N 1
ATOM 3116 C CA . SER A 1 398 ? -14.719 19.844 38.125 1 92.25 398 SER A CA 1
ATOM 3117 C C . SER A 1 398 ? -13.531 19.734 39.062 1 92.25 398 SER A C 1
ATOM 3119 O O . SER A 1 398 ? -12.547 19.047 38.781 1 92.25 398 SER A O 1
ATOM 3121 N N . THR A 1 399 ? -13.625 20.406 40.188 1 91.31 399 THR A N 1
ATOM 3122 C CA . THR A 1 399 ? -12.625 20.359 41.25 1 91.31 399 THR A CA 1
ATOM 3123 C C . THR A 1 399 ? -13.281 20.078 42.594 1 91.31 399 THR A C 1
ATOM 3125 O O . THR A 1 399 ? -14.508 20.062 42.688 1 91.31 399 THR A O 1
ATOM 3128 N N . ASP A 1 400 ? -12.406 19.766 43.5 1 90.06 400 ASP A N 1
ATOM 3129 C CA . ASP A 1 400 ? -12.93 19.531 44.844 1 90.06 400 ASP A CA 1
ATOM 3130 C C . ASP A 1 400 ? -13.578 20.797 45.406 1 90.06 400 ASP A C 1
ATOM 3132 O O . ASP A 1 400 ? -14.57 20.703 46.125 1 90.06 400 ASP A O 1
ATOM 3136 N N . ALA A 1 401 ? -13.062 21.984 45.125 1 89.62 401 ALA A N 1
ATOM 3137 C CA . ALA A 1 401 ? -13.578 23.266 45.625 1 89.62 401 ALA A CA 1
ATOM 3138 C C . ALA A 1 401 ? -14.898 23.609 44.938 1 89.62 401 ALA A C 1
ATOM 3140 O O . ALA A 1 401 ? -15.773 24.234 45.562 1 89.62 401 ALA A O 1
ATOM 3141 N N . LYS A 1 402 ? -15.055 23.219 43.688 1 92.44 402 LYS A N 1
ATOM 3142 C CA . LYS A 1 402 ? -16.25 23.5 42.906 1 92.44 402 LYS A CA 1
ATOM 3143 C C . LYS A 1 402 ? -16.703 22.281 42.125 1 92.44 402 LYS A C 1
ATOM 3145 O O . LYS A 1 402 ? -16.547 22.219 40.906 1 92.44 402 LYS A O 1
ATOM 3150 N N . PRO A 1 403 ? -17.375 21.359 42.781 1 92.12 403 PRO A N 1
ATOM 3151 C CA . PRO A 1 403 ? -17.828 20.156 42.094 1 92.12 403 PRO A CA 1
ATOM 3152 C C . PRO A 1 403 ? -18.906 20.438 41.062 1 92.12 403 PRO A C 1
ATOM 3154 O O . PRO A 1 403 ? -19.891 21.125 41.344 1 92.12 403 PRO A O 1
ATOM 3157 N N . GLN A 1 404 ? -18.766 20.062 39.781 1 92.25 404 GLN A N 1
ATOM 3158 C CA . GLN A 1 404 ? -19.656 20.328 38.656 1 92.25 404 GLN A CA 1
ATOM 3159 C C . GLN A 1 404 ? -20.156 19.031 38.031 1 92.25 404 GLN A C 1
ATOM 3161 O O . GLN A 1 404 ? -19.906 18.766 36.844 1 92.25 404 GLN A O 1
ATOM 3166 N N . HIS A 1 405 ? -20.859 18.188 38.75 1 93.88 405 HIS A N 1
ATOM 3167 C CA . HIS A 1 405 ? -21.312 16.891 38.281 1 93.88 405 HIS A CA 1
ATOM 3168 C C . HIS A 1 405 ? -22.828 16.844 38.156 1 93.88 405 HIS A C 1
ATOM 3170 O O . HIS A 1 405 ? -23.406 15.75 38.094 1 93.88 405 HIS A O 1
ATOM 3176 N N . SER A 1 406 ? -23.5 17.984 38.031 1 90 406 SER A N 1
ATOM 3177 C CA . SER A 1 406 ? -24.953 18.062 38.062 1 90 406 SER A CA 1
ATOM 3178 C C . SER A 1 406 ? -25.547 17.422 36.812 1 90 406 SER A C 1
ATOM 3180 O O . SER A 1 406 ? -26.672 16.922 36.844 1 90 406 SER A O 1
ATOM 3182 N N . LYS A 1 407 ? -24.781 17.406 35.719 1 92.56 407 LYS A N 1
ATOM 3183 C CA . LYS A 1 407 ? -25.312 16.875 34.469 1 92.56 407 LYS A CA 1
ATOM 3184 C C . LYS A 1 407 ? -24.875 15.422 34.25 1 92.56 407 LYS A C 1
ATOM 3186 O O . LYS A 1 407 ? -25.312 14.766 33.312 1 92.56 407 LYS A O 1
ATOM 3191 N N . CYS A 1 408 ? -24.031 14.938 35.094 1 93.38 408 CYS A N 1
ATOM 3192 C CA . CYS A 1 408 ? -23.641 13.531 35 1 93.38 408 CYS A CA 1
ATOM 3193 C C . CYS A 1 408 ? -24.797 12.617 35.375 1 93.38 408 CYS A C 1
ATOM 3195 O O . CYS A 1 408 ? -25.672 12.984 36.156 1 93.38 408 CYS A O 1
ATOM 3197 N N . PRO A 1 409 ? -24.922 11.5 34.719 1 90.88 409 PRO A N 1
ATOM 3198 C CA . PRO A 1 409 ? -26.031 10.586 35 1 90.88 409 PRO A CA 1
ATOM 3199 C C . PRO A 1 409 ? -26 10.109 36.469 1 90.88 409 PRO A C 1
ATOM 3201 O O . PRO A 1 409 ? -24.938 9.812 37 1 90.88 409 PRO A O 1
ATOM 3204 N N . ALA A 1 410 ? -27.172 10.039 37 1 90.25 410 ALA A N 1
ATOM 3205 C CA . ALA A 1 410 ? -27.312 9.562 38.344 1 90.25 410 ALA A CA 1
ATOM 3206 C C . ALA A 1 410 ? -27.422 8.039 38.406 1 90.25 410 ALA A C 1
ATOM 3208 O O . ALA A 1 410 ? -27.625 7.395 37.375 1 90.25 410 ALA A O 1
ATOM 3209 N N . GLY A 1 411 ? -27.094 7.551 39.625 1 88.25 411 GLY A N 1
ATOM 3210 C CA . GLY A 1 411 ? -27.297 6.125 39.812 1 88.25 411 GLY A CA 1
ATOM 3211 C C . GLY A 1 411 ? -26.047 5.398 40.281 1 88.25 411 GLY A C 1
ATOM 3212 O O . GLY A 1 411 ? -24.953 5.953 40.219 1 88.25 411 GLY A O 1
ATOM 3213 N N . GLU A 1 412 ? -26.203 4.176 40.688 1 85.88 412 GLU A N 1
ATOM 3214 C CA . GLU A 1 412 ? -25.109 3.355 41.219 1 85.88 412 GLU A CA 1
ATOM 3215 C C . GLU A 1 412 ? -24.141 2.959 40.094 1 85.88 412 GLU A C 1
ATOM 3217 O O . GLU A 1 412 ? -22.938 2.785 40.344 1 85.88 412 GLU A O 1
ATOM 3222 N N . ASN A 1 413 ? -24.703 2.951 38.875 1 84.5 413 ASN A N 1
ATOM 3223 C CA . ASN A 1 413 ? -23.875 2.498 37.781 1 84.5 413 ASN A CA 1
ATOM 3224 C C . ASN A 1 413 ? -23.422 3.666 36.906 1 84.5 413 ASN A C 1
ATOM 3226 O O . ASN A 1 413 ? -23.031 3.475 35.75 1 84.5 413 ASN A O 1
ATOM 3230 N N . SER A 1 414 ? -23.391 4.812 37.531 1 88.5 414 SER A N 1
ATOM 3231 C CA . SER A 1 414 ? -22.938 5.996 36.781 1 88.5 414 SER A CA 1
ATOM 3232 C C . SER A 1 414 ? -21.438 5.918 36.469 1 88.5 414 SER A C 1
ATOM 3234 O O . SER A 1 414 ? -20.656 5.441 37.312 1 88.5 414 SER A O 1
ATOM 3236 N N . TRP A 1 415 ? -21.094 6.379 35.312 1 86.31 415 TRP A N 1
ATOM 3237 C CA . TRP A 1 415 ? -19.672 6.441 35 1 86.31 415 TRP A CA 1
ATOM 3238 C C . TRP A 1 415 ? -18.984 7.539 35.781 1 86.31 415 TRP A C 1
ATOM 3240 O O . TRP A 1 415 ? -17.75 7.562 35.875 1 86.31 415 TRP A O 1
ATOM 3250 N N . CYS A 1 416 ? -19.719 8.445 36.281 1 89 416 CYS A N 1
ATOM 3251 C CA . CYS A 1 416 ? -19.219 9.539 37.094 1 89 416 CYS A CA 1
ATOM 3252 C C . CYS A 1 416 ? -18.969 9.086 38.531 1 89 416 CYS A C 1
ATOM 3254 O O . CYS A 1 416 ? -19.891 8.664 39.219 1 89 416 CYS A O 1
ATOM 3256 N N . PHE A 1 417 ? -17.797 9.18 39 1 87.75 417 PHE A N 1
ATOM 3257 C CA . PHE A 1 417 ? -17.422 8.727 40.344 1 87.75 417 PHE A CA 1
ATOM 3258 C C . PHE A 1 417 ? -18.203 9.477 41.406 1 87.75 417 PHE A C 1
ATOM 3260 O O . PHE A 1 417 ? -18.547 8.906 42.438 1 87.75 417 PHE A O 1
ATOM 3267 N N . TYR A 1 418 ? -18.516 10.688 41.125 1 90.81 418 TYR A N 1
ATOM 3268 C CA . TYR A 1 418 ? -19.203 11.555 42.062 1 90.81 418 TYR A CA 1
ATOM 3269 C C . TYR A 1 418 ? -20.656 11.133 42.25 1 90.81 418 TYR A C 1
ATOM 3271 O O . TYR A 1 418 ? -21.125 10.93 43.344 1 90.81 418 TYR A O 1
ATOM 3279 N N . GLN A 1 419 ? -21.344 10.961 41.156 1 91.56 419 GLN A N 1
ATOM 3280 C CA . GLN A 1 419 ? -22.75 10.578 41.188 1 91.56 419 GLN A CA 1
ATOM 3281 C C . GLN A 1 419 ? -22.922 9.148 41.688 1 91.56 419 GLN A C 1
ATOM 3283 O O . GLN A 1 419 ? -23.906 8.836 42.344 1 91.56 419 GLN A O 1
ATOM 3288 N N . SER A 1 420 ? -22.062 8.32 41.312 1 90.75 420 SER A N 1
ATOM 3289 C CA . SER A 1 420 ? -22.109 6.941 41.812 1 90.75 420 SER A CA 1
ATOM 3290 C C . SER A 1 420 ? -21.953 6.879 43.312 1 90.75 420 SER A C 1
ATOM 3292 O O . SER A 1 420 ? -22.641 6.117 44 1 90.75 420 SER A O 1
ATOM 3294 N N . ALA A 1 421 ? -21.047 7.613 43.844 1 90.56 421 ALA A N 1
ATOM 3295 C CA . ALA A 1 421 ? -20.828 7.66 45.281 1 90.56 421 ALA A CA 1
ATOM 3296 C C . ALA A 1 421 ? -22.062 8.18 46 1 90.56 421 ALA A C 1
ATOM 3298 O O . ALA A 1 421 ? -22.469 7.629 47.031 1 90.56 421 ALA A O 1
ATOM 3299 N N . ILE A 1 422 ? -22.656 9.203 45.5 1 92 422 ILE A N 1
ATOM 3300 C CA . ILE A 1 422 ? -23.844 9.789 46.094 1 92 422 ILE A CA 1
ATOM 3301 C C . ILE A 1 422 ? -24.969 8.766 46.094 1 92 422 ILE A C 1
ATOM 3303 O O . ILE A 1 422 ? -25.688 8.617 47.094 1 92 422 ILE A O 1
ATOM 3307 N N . ALA A 1 423 ? -25.094 8.07 45.031 1 92 423 ALA A N 1
ATOM 3308 C CA . ALA A 1 423 ? -26.156 7.086 44.906 1 92 423 ALA A CA 1
ATOM 3309 C C . ALA A 1 423 ? -25.953 5.91 45.844 1 92 423 ALA A C 1
ATOM 3311 O O . ALA A 1 423 ? -26.906 5.309 46.312 1 92 423 ALA A O 1
ATOM 3312 N N . ASN A 1 424 ? -24.75 5.656 46.125 1 91.94 424 ASN A N 1
ATOM 3313 C CA . ASN A 1 424 ? -24.406 4.555 47 1 91.94 424 ASN A CA 1
ATOM 3314 C C . ASN A 1 424 ? -24.328 5.016 48.469 1 91.94 424 ASN A C 1
ATOM 3316 O O . ASN A 1 424 ? -23.969 4.234 49.344 1 91.94 424 ASN A O 1
ATOM 3320 N N . GLY A 1 425 ? -24.469 6.258 48.75 1 88.75 425 GLY A N 1
ATOM 3321 C CA . GLY A 1 425 ? -24.438 6.809 50.094 1 88.75 425 GLY A CA 1
ATOM 3322 C C . GLY A 1 425 ? -23.031 7.02 50.625 1 88.75 425 GLY A C 1
ATOM 3323 O O . GLY A 1 425 ? -22.797 7 51.844 1 88.75 425 GLY A O 1
ATOM 3324 N N . GLU A 1 426 ? -22.125 7.078 49.75 1 89.5 426 GLU A N 1
ATOM 3325 C CA . GLU A 1 426 ? -20.734 7.27 50.125 1 89.5 426 GLU A CA 1
ATOM 3326 C C . GLU A 1 426 ? -20.281 8.695 49.844 1 89.5 426 GLU A C 1
ATOM 3328 O O . GLU A 1 426 ? -20.906 9.422 49.062 1 89.5 426 GLU A O 1
ATOM 3333 N N . LYS A 1 427 ? -19.312 9.102 50.562 1 88.62 427 LYS A N 1
ATOM 3334 C CA . LYS A 1 4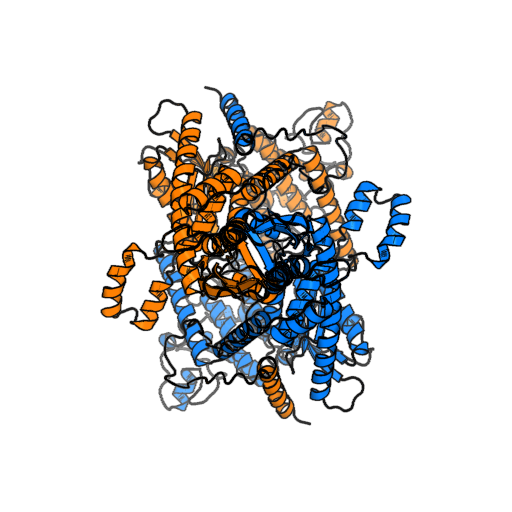27 ? -18.688 10.398 50.281 1 88.62 427 LYS A CA 1
ATOM 3335 C C . LYS A 1 427 ? -17.844 10.328 49.031 1 88.62 427 LYS A C 1
ATOM 3337 O O . LYS A 1 427 ? -17 9.438 48.875 1 88.62 427 LYS A O 1
ATOM 3342 N N . PRO A 1 428 ? -18.125 11.234 48.062 1 88.56 428 PRO A N 1
ATOM 3343 C CA . PRO A 1 428 ? -17.359 11.203 46.812 1 88.56 428 PRO A CA 1
ATOM 3344 C C . PRO A 1 428 ? -15.859 11.359 47.031 1 88.56 428 PRO A C 1
ATOM 3346 O O . PRO A 1 428 ? -15.445 12.148 47.906 1 88.56 428 PRO A O 1
ATOM 3349 N N . ASN A 1 429 ? -15.117 10.617 46.344 1 82.25 429 ASN A N 1
ATOM 3350 C CA . ASN A 1 429 ? -13.664 10.641 46.438 1 82.25 429 ASN A CA 1
ATOM 3351 C C . ASN A 1 429 ? -13.086 11.938 45.875 1 82.25 429 ASN A C 1
ATOM 3353 O O . ASN A 1 429 ? -13.781 12.695 45.219 1 82.25 429 ASN A O 1
ATOM 3357 N N . ASN A 1 430 ? -11.812 12.172 46.156 1 85 430 ASN A N 1
ATOM 3358 C CA . ASN A 1 430 ? -11.102 13.352 45.688 1 85 430 ASN A CA 1
ATOM 3359 C C . ASN A 1 430 ? -10.984 13.336 44.156 1 85 430 ASN A C 1
ATOM 3361 O O . ASN A 1 430 ? -10.781 12.281 43.562 1 85 430 ASN A O 1
ATOM 3365 N N . HIS A 1 431 ? -11.125 14.469 43.5 1 87.75 431 HIS A N 1
ATOM 3366 C CA . HIS A 1 431 ? -11.078 14.617 42.062 1 87.75 431 HIS A CA 1
ATOM 3367 C C . HIS A 1 431 ? -9.703 14.258 41.5 1 87.75 431 HIS A C 1
ATOM 3369 O O . HIS A 1 431 ? -9.578 13.773 40.375 1 87.75 431 HIS A O 1
ATOM 3375 N N . LYS A 1 432 ? -8.703 14.422 42.25 1 79.94 432 LYS A N 1
ATOM 3376 C CA . LYS A 1 432 ? -7.332 14.133 41.844 1 79.94 432 LYS A CA 1
ATOM 3377 C C . LYS A 1 432 ? -7.184 12.664 41.438 1 79.94 432 LYS A C 1
ATOM 3379 O O . LYS A 1 432 ? -6.48 12.344 40.469 1 79.94 432 LYS A O 1
ATOM 3384 N N . LEU A 1 433 ? -7.902 11.797 42.062 1 73.12 433 LEU A N 1
ATOM 3385 C CA . LEU A 1 433 ? -7.762 10.359 41.844 1 73.12 433 LEU A CA 1
ATOM 3386 C C . LEU A 1 433 ? -8.664 9.891 40.719 1 73.12 433 LEU A C 1
ATOM 3388 O O . LEU A 1 433 ? -8.398 8.867 40.094 1 73.12 433 LEU A O 1
ATOM 3392 N N . ASN A 1 434 ? -9.68 10.633 40.438 1 74.69 434 ASN A N 1
ATOM 3393 C CA . ASN A 1 434 ? -10.711 10.125 39.531 1 74.69 434 ASN A CA 1
ATOM 3394 C C . ASN A 1 434 ? -10.75 10.922 38.219 1 74.69 434 ASN A C 1
ATOM 3396 O O . ASN A 1 434 ? -10.992 10.352 37.156 1 74.69 434 ASN A O 1
ATOM 3400 N N . VAL A 1 435 ? -10.547 12.164 38.25 1 76.19 435 VAL A N 1
ATOM 3401 C CA . VAL A 1 435 ? -10.594 13.008 37.062 1 76.19 435 VAL A CA 1
ATOM 3402 C C . VAL A 1 435 ? -9.172 13.297 36.594 1 76.19 435 VAL A C 1
ATOM 3404 O O . VAL A 1 435 ? -8.953 13.586 35.406 1 76.19 435 VAL A O 1
ATOM 3407 N N . GLY A 1 436 ? -8.258 13.102 37.375 1 77.25 436 GLY A N 1
ATOM 3408 C CA . GLY A 1 436 ? -6.902 13.531 37.094 1 77.25 436 GLY A CA 1
ATOM 3409 C C . GLY A 1 436 ? -6.715 15.031 37.188 1 77.25 436 GLY A C 1
ATOM 3410 O O . GLY A 1 436 ? -7.07 15.641 38.188 1 77.25 436 GLY A O 1
ATOM 3411 N N . THR A 1 437 ? -6.133 15.633 36.219 1 80.25 437 THR A N 1
ATOM 3412 C CA . THR A 1 437 ? -5.949 17.078 36.219 1 80.25 437 THR A CA 1
ATOM 3413 C C . THR A 1 437 ? -7.137 17.781 35.562 1 80.25 437 THR A C 1
ATOM 3415 O O . THR A 1 437 ? -7.371 17.625 34.344 1 80.25 437 THR A O 1
ATOM 3418 N N . PRO A 1 438 ? -7.855 18.5 36.375 1 89.12 438 PRO A N 1
ATOM 3419 C CA . PRO A 1 438 ? -8.984 19.219 35.781 1 89.12 438 PRO A CA 1
ATOM 3420 C C . PRO A 1 438 ? -8.547 20.297 34.812 1 89.12 438 PRO A C 1
ATOM 3422 O O . PRO A 1 438 ? -7.504 20.938 35 1 89.12 438 PRO A O 1
ATOM 3425 N N . ILE A 1 439 ? -9.359 20.562 33.844 1 92.88 439 ILE A N 1
ATOM 3426 C CA . ILE A 1 439 ? -9.109 21.641 32.906 1 92.88 439 ILE A CA 1
ATOM 3427 C C . ILE A 1 439 ? -9.305 22.984 33.594 1 92.88 439 ILE A C 1
ATOM 3429 O O . ILE A 1 439 ? -10.234 23.156 34.375 1 92.88 439 ILE A O 1
ATOM 3433 N N . ASN A 1 440 ? -8.375 23.891 33.312 1 91.38 440 ASN A N 1
ATOM 3434 C CA . ASN A 1 440 ? -8.484 25.219 33.906 1 91.38 440 ASN A CA 1
ATOM 3435 C C . ASN A 1 440 ? -9.773 25.922 33.469 1 91.38 440 ASN A C 1
ATOM 3437 O O . ASN A 1 440 ? -10.031 26.062 32.281 1 91.38 440 ASN A O 1
ATOM 3441 N N . GLU A 1 441 ? -10.531 26.328 34.406 1 89.69 441 GLU A N 1
ATOM 3442 C CA . GLU A 1 441 ? -11.828 26.938 34.156 1 89.69 441 GLU A CA 1
ATOM 3443 C C . GLU A 1 441 ? -11.68 28.188 33.281 1 89.69 441 GLU A C 1
ATOM 3445 O O . GLU A 1 441 ? -12.609 28.578 32.562 1 89.69 441 GLU A O 1
ATOM 3450 N N . LYS A 1 442 ? -10.523 28.781 33.312 1 88.19 442 LYS A N 1
ATOM 3451 C CA . LYS A 1 442 ? -10.258 30 32.531 1 88.19 442 LYS A CA 1
ATOM 3452 C C . LYS A 1 442 ? -10.297 29.703 31.047 1 88.19 442 LYS A C 1
ATOM 3454 O O . LYS A 1 442 ? -10.453 30.625 30.234 1 88.19 442 LYS A O 1
ATOM 3459 N N . PHE A 1 443 ? -10.242 28.484 30.719 1 92.44 443 PHE A N 1
ATOM 3460 C CA . PHE A 1 443 ? -10.203 28.109 29.312 1 92.44 443 PHE A CA 1
ATOM 3461 C C . PHE A 1 443 ? -11.602 27.828 28.781 1 92.44 443 PHE A C 1
ATOM 3463 O O . PHE A 1 443 ? -11.797 27.672 27.578 1 92.44 443 PHE A O 1
ATOM 3470 N N . LEU A 1 444 ? -12.633 27.766 29.609 1 92.44 444 LEU A N 1
ATOM 3471 C CA . LEU A 1 444 ? -13.992 27.375 29.266 1 92.44 444 LEU A CA 1
ATOM 3472 C C . LEU A 1 444 ? -14.562 28.297 28.172 1 92.44 444 LEU A C 1
ATOM 3474 O O . LEU A 1 444 ? -15.242 27.828 27.266 1 92.44 444 LEU A O 1
ATOM 3478 N N . PRO A 1 445 ? -14.266 29.547 28.266 1 92.88 445 PRO A N 1
ATOM 3479 C CA . PRO A 1 445 ? -14.828 30.422 27.234 1 92.88 445 PRO A CA 1
ATOM 3480 C C . PRO A 1 445 ? -14.336 30.078 25.828 1 92.88 445 PRO A C 1
ATOM 3482 O O . PRO A 1 445 ? -15.031 30.328 24.844 1 92.88 445 PRO A O 1
ATOM 3485 N N . LYS A 1 446 ? -13.195 29.516 25.734 1 93.81 446 LYS A N 1
ATOM 3486 C CA . LYS A 1 446 ? -12.633 29.156 24.453 1 93.81 446 LYS A CA 1
ATOM 3487 C C . LYS A 1 446 ? -13.109 27.766 24.016 1 93.81 446 LYS A C 1
ATOM 3489 O O . LYS A 1 446 ? -13.148 27.469 22.828 1 93.81 446 LYS A O 1
ATOM 3494 N N . ILE A 1 447 ? -13.453 26.953 24.953 1 95 447 ILE A N 1
ATOM 3495 C CA . ILE A 1 447 ? -13.812 25.562 24.688 1 95 447 ILE A CA 1
ATOM 3496 C C . ILE A 1 447 ? -15.32 25.469 24.453 1 95 447 ILE A C 1
ATOM 3498 O O . ILE A 1 447 ? -15.781 24.703 23.609 1 95 447 ILE A O 1
ATOM 3502 N N . LEU A 1 448 ? -16.109 26.219 25.125 1 95.5 448 LEU A N 1
ATOM 3503 C CA . LEU A 1 448 ? -17.562 26.109 25.172 1 95.5 448 LEU A CA 1
ATOM 3504 C C . LEU A 1 448 ? -18.172 26.297 23.781 1 95.5 448 LEU A C 1
ATOM 3506 O O . LEU A 1 448 ? -19.094 25.562 23.406 1 95.5 448 LEU A O 1
ATOM 3510 N N . PRO A 1 449 ? -17.672 27.234 23.016 1 95.44 449 PRO A N 1
ATOM 3511 C CA . PRO A 1 449 ? -18.266 27.391 21.688 1 95.44 449 PRO A CA 1
ATOM 3512 C C . PRO A 1 449 ? -18.109 26.141 20.828 1 95.44 449 PRO A C 1
ATOM 3514 O O . PRO A 1 449 ? -18.984 25.859 19.984 1 95.44 449 PRO A O 1
ATOM 3517 N N . ILE A 1 450 ? -17.047 25.484 20.969 1 96.06 450 ILE A N 1
ATOM 3518 C CA . ILE A 1 450 ? -16.828 24.25 20.219 1 96.06 450 ILE A CA 1
ATOM 3519 C C . ILE A 1 450 ? -17.891 23.203 20.609 1 96.06 450 ILE A C 1
ATOM 3521 O O . ILE A 1 450 ? -18.484 22.578 19.734 1 96.06 450 ILE A O 1
ATOM 3525 N N . TYR A 1 451 ? -18.125 23.062 21.891 1 96.62 451 TYR A N 1
ATOM 3526 C CA . TYR A 1 451 ? -19.109 22.125 22.391 1 96.62 451 TYR A CA 1
ATOM 3527 C C . TYR A 1 451 ? -20.516 22.531 21.938 1 96.62 451 TYR A C 1
ATOM 3529 O O . TYR A 1 451 ? -21.344 21.672 21.594 1 96.62 451 TYR A O 1
ATOM 3537 N N . GLN A 1 452 ? -20.797 23.781 21.984 1 95.81 452 GLN A N 1
ATOM 3538 C CA . GLN A 1 452 ? -22.109 24.266 21.578 1 95.81 452 GLN A CA 1
ATOM 3539 C C . GLN A 1 452 ? -22.391 23.938 20.109 1 95.81 452 GLN A C 1
ATOM 3541 O O . GLN A 1 452 ? -23.484 23.484 19.766 1 95.81 452 GLN A O 1
ATOM 3546 N N . ARG A 1 453 ? -21.422 24.125 19.328 1 94.5 453 ARG A N 1
ATOM 3547 C CA . ARG A 1 453 ? -21.547 23.828 17.906 1 94.5 453 ARG A CA 1
ATOM 3548 C C . ARG A 1 453 ? -21.719 22.328 17.672 1 94.5 453 ARG A C 1
ATOM 3550 O O . ARG A 1 453 ? -22.562 21.906 16.875 1 94.5 453 ARG A O 1
ATOM 3557 N N . LEU A 1 454 ? -20.953 21.516 18.406 1 95 454 LEU A N 1
ATOM 3558 C CA . LEU A 1 454 ? -20.922 20.078 18.156 1 95 454 LEU A CA 1
ATOM 3559 C C . LEU A 1 454 ? -22.016 19.375 18.953 1 95 454 LEU A C 1
ATOM 3561 O O . LEU A 1 454 ? -22.203 18.156 18.812 1 95 454 LEU A O 1
ATOM 3565 N N . ALA A 1 455 ? -22.766 20.141 19.734 1 95.56 455 ALA A N 1
ATOM 3566 C CA . ALA A 1 455 ? -23.906 19.609 20.453 1 95.56 455 ALA A CA 1
ATOM 3567 C C . ALA A 1 455 ? -25.219 20.219 19.938 1 95.56 455 ALA A C 1
ATOM 3569 O O . ALA A 1 455 ? -26.234 20.172 20.625 1 95.56 455 ALA A O 1
ATOM 3570 N N . SER A 1 456 ? -25.172 20.766 18.828 1 94.94 456 SER A N 1
ATOM 3571 C CA . SER A 1 456 ? -26.375 21.344 18.25 1 94.94 456 SER A CA 1
ATOM 3572 C C . SER A 1 456 ? -27.422 20.281 17.938 1 94.94 456 SER A C 1
ATOM 3574 O O . SER A 1 456 ? -27.062 19.141 17.594 1 94.94 456 SER A O 1
ATOM 3576 N N . ASN A 1 457 ? -28.656 20.656 18 1 94.25 457 ASN A N 1
ATOM 3577 C CA . ASN A 1 457 ? -29.734 19.703 17.734 1 94.25 457 ASN A CA 1
ATOM 3578 C C . ASN A 1 457 ? -29.688 19.188 16.297 1 94.25 457 ASN A C 1
ATOM 3580 O O . ASN A 1 457 ? -29.938 18.016 16.047 1 94.25 457 ASN A O 1
ATOM 3584 N N . GLU A 1 458 ? -29.438 20.062 15.438 1 90.38 458 GLU A N 1
ATOM 3585 C CA . GLU A 1 458 ? -29.375 19.688 14.023 1 90.38 458 GLU A CA 1
ATOM 3586 C C . GLU A 1 458 ? -28.328 18.609 13.781 1 90.38 458 GLU A C 1
ATOM 3588 O O . GLU A 1 458 ? -28.594 17.625 13.086 1 90.38 458 GLU A O 1
ATOM 3593 N N . LEU A 1 459 ? -27.156 18.781 14.336 1 91.69 459 LEU A N 1
ATOM 3594 C CA . LEU A 1 459 ? -26.078 17.812 14.164 1 91.69 459 LEU A CA 1
ATOM 3595 C C . LEU A 1 459 ? -26.406 16.5 14.859 1 91.69 459 LEU A C 1
ATOM 3597 O O . LEU A 1 459 ? -26.203 15.422 14.289 1 91.69 459 LEU A O 1
ATOM 3601 N N . LEU A 1 460 ? -26.922 16.562 16.031 1 94.12 460 LEU A N 1
ATOM 3602 C CA . LEU A 1 460 ? -27.172 15.359 16.828 1 94.12 460 LEU A CA 1
ATOM 3603 C C . LEU A 1 460 ? -28.312 14.547 16.219 1 94.12 460 LEU A C 1
ATOM 3605 O O . LEU A 1 460 ? -28.359 13.32 16.359 1 94.12 460 LEU A O 1
ATOM 3609 N N . GLU A 1 461 ? -29.203 15.234 15.578 1 92.56 461 GLU A N 1
ATOM 3610 C CA . GLU A 1 461 ? -30.281 14.516 14.883 1 92.56 461 GLU A CA 1
ATOM 3611 C C . GLU A 1 461 ? -29.719 13.617 13.781 1 92.56 461 GLU A C 1
ATOM 3613 O O . GLU A 1 461 ? -30.25 12.547 13.523 1 92.56 461 GLU A O 1
ATOM 3618 N N . ARG A 1 462 ? -28.703 14.031 13.234 1 90.56 462 ARG A N 1
ATOM 3619 C CA . ARG A 1 462 ? -28.062 13.258 12.172 1 90.56 462 ARG A CA 1
ATOM 3620 C C . ARG A 1 462 ? -27.203 12.133 12.75 1 90.56 462 ARG A C 1
ATOM 3622 O O . ARG A 1 462 ? -26.734 11.266 12.016 1 90.56 462 ARG A O 1
ATOM 3629 N N . CYS A 1 463 ? -27.031 12.156 14.039 1 91.75 463 CYS A N 1
ATOM 3630 C CA . CYS A 1 463 ? -26.203 11.148 14.695 1 91.75 463 CYS A CA 1
ATOM 3631 C C . CYS A 1 463 ? -27.078 10.172 15.484 1 91.75 463 CYS A C 1
ATOM 3633 O O . CYS A 1 463 ? -26.562 9.375 16.266 1 91.75 463 CYS A O 1
ATOM 3635 N N . ILE A 1 464 ? -28.328 10.25 15.367 1 89.06 464 ILE A N 1
ATOM 3636 C CA . ILE A 1 464 ? -29.266 9.539 16.234 1 89.06 464 ILE A CA 1
ATOM 3637 C C . ILE A 1 464 ? -29.016 8.031 16.125 1 89.06 464 ILE A C 1
ATOM 3639 O O . ILE A 1 464 ? -29.109 7.316 17.125 1 89.06 464 ILE A O 1
ATOM 3643 N N . ARG A 1 465 ? -28.672 7.484 14.969 1 87 465 ARG A N 1
ATOM 3644 C CA . ARG A 1 465 ? -28.484 6.051 14.773 1 87 465 ARG A CA 1
ATOM 3645 C C . ARG A 1 465 ? -27.031 5.645 15.016 1 87 465 ARG A C 1
ATOM 3647 O O . ARG A 1 465 ? -26.719 4.457 15.086 1 87 465 ARG A O 1
ATOM 3654 N N . CYS A 1 466 ? -26.125 6.527 15.164 1 88.12 466 CYS A N 1
ATOM 3655 C CA . CYS A 1 466 ? -24.703 6.289 15.422 1 88.12 466 CYS A CA 1
ATOM 3656 C C . CYS A 1 466 ? -24.094 5.391 14.352 1 88.12 466 CYS A C 1
ATOM 3658 O O . CYS A 1 466 ? -23.438 4.395 14.664 1 88.12 466 CYS A O 1
ATOM 3660 N N . GLY A 1 467 ? -24.375 5.73 13.172 1 85.56 467 GLY A N 1
ATOM 3661 C CA . GLY A 1 467 ? -23.891 4.945 12.047 1 85.56 467 GLY A CA 1
ATOM 3662 C C . GLY A 1 467 ? -22.375 5.016 11.875 1 85.56 467 GLY A C 1
ATOM 3663 O O . GLY A 1 467 ? -21.766 6.031 12.203 1 85.56 467 GLY A O 1
ATOM 3664 N N . THR A 1 468 ? -21.781 3.875 11.438 1 86.75 468 THR A N 1
ATOM 3665 C CA . THR A 1 468 ? -20.359 3.832 11.164 1 86.75 468 THR A CA 1
ATOM 3666 C C . THR A 1 468 ? -20.094 3.404 9.719 1 86.75 468 THR A C 1
ATOM 3668 O O . THR A 1 468 ? -20.938 2.764 9.094 1 86.75 468 THR A O 1
ATOM 3671 N N . GLN A 1 469 ? -19 3.842 9.203 1 89.94 469 GLN A N 1
ATOM 3672 C CA . GLN A 1 469 ? -18.609 3.471 7.848 1 89.94 469 GLN A CA 1
ATOM 3673 C C . GLN A 1 469 ? -17.578 2.344 7.855 1 89.94 469 GLN A C 1
ATOM 3675 O O . GLN A 1 469 ? -16.766 2.229 6.938 1 89.94 469 GLN A O 1
ATOM 3680 N N . ASN A 1 470 ? -17.547 1.528 8.867 1 86.94 470 ASN A N 1
ATOM 3681 C CA . ASN A 1 470 ? -16.625 0.401 8.992 1 86.94 470 ASN A CA 1
ATOM 3682 C C . ASN A 1 470 ? -16.812 -0.607 7.859 1 86.94 470 ASN A C 1
ATOM 3684 O O . ASN A 1 470 ? -15.859 -1.214 7.387 1 86.94 470 ASN A O 1
ATOM 3688 N N . ALA A 1 471 ? -18.078 -0.762 7.488 1 92.56 471 ALA A N 1
ATOM 3689 C CA . ALA A 1 471 ? -18.375 -1.675 6.387 1 92.56 471 ALA A CA 1
ATOM 3690 C C . ALA A 1 471 ? -17.703 -1.208 5.094 1 92.56 471 ALA A C 1
ATOM 3692 O O . ALA A 1 471 ? -17.156 -2.016 4.348 1 92.56 471 ALA A O 1
ATOM 3693 N N . ASN A 1 472 ? -17.766 0.12 4.879 1 94.5 472 ASN A N 1
ATOM 3694 C CA . ASN A 1 472 ? -17.109 0.673 3.695 1 94.5 472 ASN A CA 1
ATOM 3695 C C . ASN A 1 472 ? -15.602 0.465 3.736 1 94.5 472 ASN A C 1
ATOM 3697 O O . ASN A 1 472 ? -14.992 0.108 2.729 1 94.5 472 ASN A O 1
ATOM 3701 N N . GLU A 1 473 ? -15.016 0.648 4.832 1 92.81 473 GLU A N 1
ATOM 3702 C CA . GLU A 1 473 ? -13.578 0.465 4.988 1 92.81 473 GLU A CA 1
ATOM 3703 C C . GLU A 1 473 ? -13.172 -0.988 4.746 1 92.81 473 GLU A C 1
ATOM 3705 O O . GLU A 1 473 ? -12.141 -1.258 4.133 1 92.81 473 GLU A O 1
ATOM 3710 N N . SER A 1 474 ? -13.977 -1.872 5.305 1 94 474 SER A N 1
ATOM 3711 C CA . SER A 1 474 ? -13.734 -3.295 5.086 1 94 474 SER A CA 1
ATOM 3712 C C . SER A 1 474 ? -13.805 -3.646 3.604 1 94 474 SER A C 1
ATOM 3714 O O . SER A 1 474 ? -12.938 -4.363 3.088 1 94 474 SER A O 1
ATOM 3716 N N . LEU A 1 475 ? -14.797 -3.148 2.947 1 97.25 475 LEU A N 1
ATOM 3717 C CA . LEU A 1 475 ? -14.945 -3.4 1.519 1 97.25 475 LEU A CA 1
ATOM 3718 C C . LEU A 1 475 ? -13.781 -2.814 0.737 1 97.25 475 LEU A C 1
ATOM 3720 O O . LEU A 1 475 ? -13.242 -3.465 -0.165 1 97.25 475 LEU A O 1
ATOM 3724 N N . HIS A 1 476 ? -13.438 -1.588 1.052 1 96.56 476 HIS A N 1
ATOM 3725 C CA . HIS A 1 476 ? -12.312 -0.944 0.379 1 96.56 476 HIS A CA 1
ATOM 3726 C C . HIS A 1 476 ? -11.039 -1.77 0.521 1 96.56 476 HIS A C 1
ATOM 3728 O O . HIS A 1 476 ? -10.266 -1.894 -0.431 1 96.56 476 HIS A O 1
ATOM 3734 N N . SER A 1 477 ? -10.852 -2.283 1.711 1 94.81 477 SER A N 1
ATOM 3735 C CA . SER A 1 477 ? -9.68 -3.117 1.945 1 94.81 477 SER A CA 1
ATOM 3736 C C . SER A 1 477 ? -9.672 -4.34 1.031 1 94.81 477 SER A C 1
ATOM 3738 O O . SER A 1 477 ? -8.633 -4.719 0.497 1 94.81 477 SER A O 1
ATOM 3740 N N . MET A 1 478 ? -10.812 -4.926 0.844 1 96.5 478 MET A N 1
ATOM 3741 C CA . MET A 1 478 ? -10.93 -6.094 -0.028 1 96.5 478 MET A CA 1
ATOM 3742 C C . MET A 1 478 ? -10.648 -5.715 -1.479 1 96.5 478 MET A C 1
ATOM 3744 O O . MET A 1 478 ? -9.992 -6.469 -2.203 1 96.5 478 MET A O 1
ATOM 3748 N N . ILE A 1 479 ? -11.125 -4.578 -1.86 1 97.75 479 ILE A N 1
ATOM 3749 C CA . ILE A 1 479 ? -10.938 -4.105 -3.227 1 97.75 479 ILE A CA 1
ATOM 3750 C C . ILE A 1 479 ? -9.445 -3.906 -3.502 1 97.75 479 ILE A C 1
ATOM 3752 O O . ILE A 1 479 ? -8.914 -4.43 -4.48 1 97.75 479 ILE A O 1
ATOM 3756 N N . TRP A 1 480 ? -8.836 -3.24 -2.654 1 95.88 480 TRP A N 1
ATOM 3757 C CA . TRP A 1 480 ? -7.457 -2.84 -2.932 1 95.88 480 TRP A CA 1
ATOM 3758 C C . TRP A 1 480 ? -6.488 -3.977 -2.633 1 95.88 480 TRP A C 1
ATOM 3760 O O . TRP A 1 480 ? -5.316 -3.922 -3.02 1 95.88 480 TRP A O 1
ATOM 3770 N N . ALA A 1 481 ? -6.934 -5.039 -1.917 1 94.19 481 ALA A N 1
ATOM 3771 C CA . ALA A 1 481 ? -6.152 -6.27 -1.847 1 94.19 481 ALA A CA 1
ATOM 3772 C C . ALA A 1 481 ? -6.047 -6.934 -3.217 1 94.19 481 ALA A C 1
ATOM 3774 O O . ALA A 1 481 ? -5.043 -7.578 -3.527 1 94.19 481 ALA A O 1
ATOM 3775 N N . LYS A 1 482 ? -7.07 -6.762 -4.008 1 96.19 482 LYS A N 1
ATOM 3776 C CA . LYS A 1 482 ? -7.129 -7.371 -5.332 1 96.19 482 LYS A CA 1
ATOM 3777 C C . LYS A 1 482 ? -6.543 -6.441 -6.391 1 96.19 482 LYS A C 1
ATOM 3779 O O . LYS A 1 482 ? -6.199 -6.883 -7.488 1 96.19 482 LYS A O 1
ATOM 3784 N N . CYS A 1 483 ? -6.457 -5.234 -6.047 1 95.25 483 CYS A N 1
ATOM 3785 C CA . CYS A 1 483 ? -5.859 -4.23 -6.922 1 95.25 483 CYS A CA 1
ATOM 3786 C C . CYS A 1 483 ? -5.09 -3.193 -6.113 1 95.25 483 CYS A C 1
ATOM 3788 O O . CYS A 1 483 ? -5.57 -2.078 -5.906 1 95.25 483 CYS A O 1
ATOM 3790 N N . PRO A 1 484 ? -3.885 -3.537 -5.746 1 91.94 484 PRO A N 1
ATOM 3791 C CA . PRO A 1 484 ? -3.113 -2.676 -4.848 1 91.94 484 PRO A CA 1
ATOM 3792 C C . PRO A 1 484 ? -2.904 -1.271 -5.41 1 91.94 484 PRO A C 1
ATOM 3794 O O . PRO A 1 484 ? -2.725 -1.107 -6.617 1 91.94 484 PRO A O 1
ATOM 3797 N N . LYS A 1 485 ? -2.83 -0.306 -4.523 1 89.06 485 LYS A N 1
ATOM 3798 C CA . LYS A 1 485 ? -2.797 1.11 -4.879 1 89.06 485 LYS A CA 1
ATOM 3799 C C . LYS A 1 485 ? -1.443 1.498 -5.469 1 89.06 485 LYS A C 1
ATOM 3801 O O . LYS A 1 485 ? -1.308 2.561 -6.078 1 89.06 485 LYS A O 1
ATOM 3806 N N . GLU A 1 486 ? -0.425 0.649 -5.359 1 82.81 486 GLU A N 1
ATOM 3807 C CA . GLU A 1 486 ? 0.916 0.96 -5.844 1 82.81 486 GLU A CA 1
ATOM 3808 C C . GLU A 1 486 ? 1.067 0.59 -7.316 1 82.81 486 GLU A C 1
ATOM 3810 O O . GLU A 1 486 ? 2.064 0.941 -7.953 1 82.81 486 GLU A O 1
ATOM 3815 N N . LEU A 1 487 ? 0.054 -0.012 -7.852 1 83.75 487 LEU A N 1
ATOM 3816 C CA . LEU A 1 487 ? 0.141 -0.48 -9.234 1 83.75 487 LEU A CA 1
ATOM 3817 C C . LEU A 1 487 ? -0.542 0.499 -10.18 1 83.75 487 LEU A C 1
ATOM 3819 O O . LEU A 1 487 ? -1.534 1.135 -9.812 1 83.75 487 LEU A O 1
ATOM 3823 N N . PHE A 1 488 ? 0.041 0.566 -11.305 1 81.81 488 PHE A N 1
ATOM 3824 C CA . PHE A 1 488 ? -0.62 1.295 -12.383 1 81.81 488 PHE A CA 1
ATOM 3825 C C . PHE A 1 488 ? -1.503 0.364 -13.203 1 81.81 488 PHE A C 1
ATOM 3827 O O . PHE A 1 488 ? -1.001 -0.515 -13.906 1 81.81 488 PHE A O 1
ATOM 3834 N N . VAL A 1 489 ? -2.74 0.577 -13.039 1 89.94 489 VAL A N 1
ATOM 3835 C CA . VAL A 1 489 ? -3.668 -0.318 -13.719 1 89.94 489 VAL A CA 1
ATOM 3836 C C . VAL A 1 489 ? -4.73 0.499 -14.453 1 89.94 489 VAL A C 1
ATOM 3838 O O . VAL A 1 489 ? -4.895 1.692 -14.188 1 89.94 489 VAL A O 1
ATOM 3841 N N . ASN A 1 490 ? -5.332 -0.125 -15.406 1 90.88 490 ASN A N 1
ATOM 3842 C CA . ASN A 1 490 ? -6.406 0.535 -16.141 1 90.88 490 ASN A CA 1
ATOM 3843 C C . ASN A 1 490 ? -7.758 0.324 -15.469 1 90.88 490 ASN A C 1
ATOM 3845 O O . ASN A 1 490 ? -7.859 -0.408 -14.484 1 90.88 490 ASN A O 1
ATOM 3849 N N . LYS A 1 491 ? -8.734 1.028 -15.977 1 94.94 491 LYS A N 1
ATOM 3850 C CA . LYS A 1 491 ? -10.078 1.003 -15.398 1 94.94 491 LYS A CA 1
ATOM 3851 C C . LYS A 1 491 ? -10.656 -0.411 -15.398 1 94.94 491 LYS A C 1
ATOM 3853 O O . LYS A 1 491 ? -11.305 -0.825 -14.438 1 94.94 491 LYS A O 1
ATOM 3858 N N . ARG A 1 492 ? -10.445 -1.162 -16.422 1 93.62 492 ARG A N 1
ATOM 3859 C CA . ARG A 1 492 ? -10.984 -2.51 -16.578 1 93.62 492 ARG A CA 1
ATOM 3860 C C . ARG A 1 492 ? -10.484 -3.422 -15.453 1 93.62 492 ARG A C 1
ATOM 3862 O O . ARG A 1 492 ? -11.258 -4.211 -14.906 1 93.62 492 ARG A O 1
ATOM 3869 N N . ARG A 1 493 ? -9.242 -3.309 -15.211 1 95.06 493 ARG A N 1
ATOM 3870 C CA . ARG A 1 493 ? -8.664 -4.109 -14.141 1 95.06 493 ARG A CA 1
ATOM 3871 C C . ARG A 1 493 ? -9.258 -3.73 -12.789 1 95.06 493 ARG A C 1
ATOM 3873 O O . ARG A 1 493 ? -9.539 -4.602 -11.961 1 95.06 493 ARG A O 1
ATOM 3880 N N . VAL A 1 494 ? -9.398 -2.428 -12.555 1 96.88 494 VAL A N 1
ATOM 3881 C CA . VAL A 1 494 ? -10 -1.976 -11.305 1 96.88 494 VAL A CA 1
ATOM 3882 C C . VAL A 1 494 ? -11.438 -2.482 -11.203 1 96.88 494 VAL A C 1
ATOM 3884 O O . VAL A 1 494 ? -11.859 -2.969 -10.156 1 96.88 494 VAL A O 1
ATOM 3887 N N . LYS A 1 495 ? -12.133 -2.354 -12.297 1 97.38 495 LYS A N 1
ATOM 3888 C CA . LYS A 1 495 ? -13.516 -2.816 -12.32 1 97.38 495 LYS A CA 1
ATOM 3889 C C . LYS A 1 495 ? -13.602 -4.309 -12 1 97.38 495 LYS A C 1
ATOM 3891 O O . LYS A 1 495 ? -14.484 -4.742 -11.266 1 97.38 495 LYS A O 1
ATOM 3896 N N . ARG A 1 496 ? -12.758 -5.09 -12.555 1 97.31 496 ARG A N 1
ATOM 3897 C CA . ARG A 1 496 ? -12.711 -6.52 -12.258 1 97.31 496 ARG A CA 1
ATOM 3898 C C . ARG A 1 496 ? -12.484 -6.766 -10.766 1 97.31 496 ARG A C 1
ATOM 3900 O O . ARG A 1 496 ? -13.164 -7.594 -10.164 1 97.31 496 ARG A O 1
ATOM 3907 N N . ALA A 1 497 ? -11.516 -6.066 -10.219 1 97.94 497 ALA A N 1
ATOM 3908 C CA . ALA A 1 497 ? -11.195 -6.211 -8.805 1 97.94 497 ALA A CA 1
ATOM 3909 C C . ALA A 1 497 ? -12.383 -5.832 -7.926 1 97.94 497 ALA A C 1
ATOM 3911 O O . ALA A 1 497 ? -12.695 -6.527 -6.957 1 97.94 497 ALA A O 1
ATOM 3912 N N . VAL A 1 498 ? -13 -4.711 -8.266 1 98.44 498 VAL A N 1
ATOM 3913 C CA . VAL A 1 498 ? -14.148 -4.246 -7.496 1 98.44 498 VAL A CA 1
ATOM 3914 C C . VAL A 1 498 ? -15.289 -5.258 -7.598 1 98.44 498 VAL A C 1
ATOM 3916 O O . VAL A 1 498 ? -15.914 -5.598 -6.594 1 98.44 498 VAL A O 1
ATOM 3919 N N . THR A 1 499 ? -15.516 -5.715 -8.797 1 98.5 499 THR A N 1
ATOM 3920 C CA . THR A 1 499 ? -16.578 -6.684 -9.031 1 98.5 499 THR A CA 1
ATOM 3921 C C . THR A 1 499 ? -16.359 -7.949 -8.211 1 98.5 499 THR A C 1
ATOM 3923 O O . THR A 1 499 ? -17.281 -8.438 -7.551 1 98.5 499 THR A O 1
ATOM 3926 N N . GLU A 1 500 ? -15.227 -8.406 -8.266 1 98.25 500 GLU A N 1
ATOM 3927 C CA . GLU A 1 500 ? -14.898 -9.609 -7.512 1 98.25 500 GLU A CA 1
ATOM 3928 C C . GLU A 1 500 ? -15.031 -9.375 -6.008 1 98.25 500 GLU A C 1
ATOM 3930 O O . GLU A 1 500 ? -15.617 -10.195 -5.297 1 98.25 500 GLU A O 1
ATOM 3935 N N . ALA A 1 501 ? -14.477 -8.305 -5.539 1 98.25 501 ALA A N 1
ATOM 3936 C CA . ALA A 1 501 ? -14.516 -7.988 -4.113 1 98.25 501 ALA A CA 1
ATOM 3937 C C . ALA A 1 501 ? -15.953 -7.852 -3.619 1 98.25 501 ALA A C 1
ATOM 3939 O O . ALA A 1 501 ? -16.297 -8.375 -2.555 1 98.25 501 ALA A O 1
ATOM 3940 N N . VAL A 1 502 ? -16.75 -7.152 -4.375 1 98.31 502 VAL A N 1
ATOM 3941 C CA . VAL A 1 502 ? -18.125 -6.914 -3.98 1 98.31 502 VAL A CA 1
ATOM 3942 C C . VAL A 1 502 ? -18.891 -8.234 -3.953 1 98.31 502 VAL A C 1
ATOM 3944 O O . VAL A 1 502 ? -19.672 -8.492 -3.027 1 98.31 502 VAL A O 1
ATOM 3947 N N . CYS A 1 503 ? -18.688 -9.055 -4.969 1 98.31 503 CYS A N 1
ATOM 3948 C CA . CYS A 1 503 ? -19.344 -10.352 -5.008 1 98.31 503 CYS A CA 1
ATOM 3949 C C . CYS A 1 503 ? -18.938 -11.203 -3.816 1 98.31 503 CYS A C 1
ATOM 3951 O O . CYS A 1 503 ? -19.781 -11.828 -3.172 1 98.31 503 CYS A O 1
ATOM 3953 N N . GLU A 1 504 ? -17.703 -11.25 -3.512 1 97.44 504 GLU A N 1
ATOM 3954 C CA . GLU A 1 504 ? -17.219 -12.008 -2.357 1 97.44 504 GLU A CA 1
ATOM 3955 C C . GLU A 1 504 ? -17.766 -11.43 -1.055 1 97.44 504 GLU A C 1
ATOM 3957 O O . GLU A 1 504 ? -18.109 -12.18 -0.132 1 97.44 504 GLU A O 1
ATOM 3962 N N . TYR A 1 505 ? -17.75 -10.094 -1.012 1 97.06 505 TYR A N 1
ATOM 3963 C CA . TYR A 1 505 ? -18.281 -9.422 0.17 1 97.06 505 TYR A CA 1
ATOM 3964 C C . TYR A 1 505 ? -19.734 -9.805 0.413 1 97.06 505 TYR A C 1
ATOM 3966 O O . TYR A 1 505 ? -20.141 -10.031 1.555 1 97.06 505 TYR A O 1
ATOM 3974 N N . ASN A 1 506 ? -20.484 -9.914 -0.634 1 96.88 506 ASN A N 1
ATOM 3975 C CA . ASN A 1 506 ? -21.922 -10.133 -0.549 1 96.88 506 ASN A CA 1
ATOM 3976 C C . ASN A 1 506 ? -22.25 -11.609 -0.34 1 96.88 506 ASN A C 1
ATOM 3978 O O . ASN A 1 506 ? -23.094 -11.953 0.493 1 96.88 506 ASN A O 1
ATOM 3982 N N . LYS A 1 507 ? -21.547 -12.492 -1.103 1 96.56 507 LYS A N 1
ATOM 3983 C CA . LYS A 1 507 ? -22.031 -13.867 -1.105 1 96.56 507 LYS A CA 1
ATOM 3984 C C . LYS A 1 507 ? -20.906 -14.844 -0.775 1 96.56 507 LYS A C 1
ATOM 3986 O O . LYS A 1 507 ? -21.109 -16.062 -0.819 1 96.56 507 LYS A O 1
ATOM 3991 N N . GLY A 1 508 ? -19.781 -14.367 -0.558 1 96 508 GLY A N 1
ATOM 3992 C CA . GLY A 1 508 ? -18.688 -15.242 -0.173 1 96 508 GLY A CA 1
ATOM 3993 C C . GLY A 1 508 ? -17.812 -15.656 -1.343 1 96 508 GLY A C 1
ATOM 3994 O O . GLY A 1 508 ? -18.141 -15.375 -2.498 1 96 508 GLY A O 1
ATOM 3995 N N . THR A 1 509 ? -16.766 -16.359 -0.991 1 97.19 509 THR A N 1
ATOM 3996 C CA . THR A 1 509 ? -15.758 -16.766 -1.971 1 97.19 509 THR A CA 1
ATOM 3997 C C . THR A 1 509 ? -16.25 -17.938 -2.807 1 97.19 509 THR A C 1
ATOM 3999 O O . THR A 1 509 ? -16.016 -17.984 -4.02 1 97.19 509 THR A O 1
ATOM 4002 N N . VAL A 1 510 ? -16.906 -18.891 -2.234 1 97 510 VAL A N 1
ATOM 4003 C CA . VAL A 1 510 ? -17.359 -20.094 -2.924 1 97 510 VAL A CA 1
ATOM 4004 C C . VAL A 1 510 ? -18.328 -19.734 -4.039 1 97 510 VAL A C 1
ATOM 4006 O O . VAL A 1 510 ? -18.141 -20.109 -5.195 1 97 510 VAL A O 1
ATOM 4009 N N . ARG A 1 511 ? -19.328 -18.984 -3.686 1 96.56 511 ARG A N 1
ATOM 4010 C CA . ARG A 1 511 ? -20.328 -18.594 -4.664 1 96.56 511 ARG A CA 1
ATOM 4011 C C . ARG A 1 511 ? -19.719 -17.781 -5.801 1 96.56 511 ARG A C 1
ATOM 4013 O O . ARG A 1 511 ? -20.047 -17.984 -6.969 1 96.56 511 ARG A O 1
ATOM 4020 N N . THR A 1 512 ? -18.875 -16.906 -5.473 1 97.44 512 THR A N 1
ATOM 4021 C CA . THR A 1 512 ? -18.25 -16.016 -6.449 1 97.44 512 THR A CA 1
ATOM 4022 C C . THR A 1 512 ? -17.375 -16.797 -7.422 1 97.44 512 THR A C 1
ATOM 4024 O O . THR A 1 512 ? -17.469 -16.609 -8.641 1 97.44 512 THR A O 1
ATOM 4027 N N . ILE A 1 513 ? -16.547 -17.719 -6.898 1 97.69 513 ILE A N 1
ATOM 4028 C CA . ILE A 1 513 ? -15.602 -18.438 -7.75 1 97.69 513 ILE A CA 1
ATOM 4029 C C . ILE A 1 513 ? -16.359 -19.438 -8.633 1 97.69 513 ILE A C 1
ATOM 4031 O O . ILE A 1 513 ? -16.016 -19.625 -9.797 1 97.69 513 ILE A O 1
ATOM 4035 N N . VAL A 1 514 ? -17.391 -20.062 -8.117 1 97.06 514 VAL A N 1
ATOM 4036 C CA . VAL A 1 514 ? -18.188 -21.016 -8.891 1 97.06 514 VAL A CA 1
ATOM 4037 C C . VAL A 1 514 ? -18.875 -20.297 -10.039 1 97.06 514 VAL A C 1
ATOM 4039 O O . VAL A 1 514 ? -18.828 -20.75 -11.188 1 97.06 514 VAL A O 1
ATOM 4042 N N . GLU A 1 515 ? -19.484 -19.125 -9.766 1 97 515 GLU A N 1
ATOM 4043 C CA . GLU A 1 515 ? -20.188 -18.359 -10.789 1 97 515 GLU A CA 1
ATOM 4044 C C . GLU A 1 515 ? -19.234 -17.812 -11.844 1 97 515 GLU A C 1
ATOM 4046 O O . GLU A 1 515 ? -19.562 -17.797 -13.031 1 97 515 GLU A O 1
ATOM 4051 N N . THR A 1 516 ? -18.109 -17.359 -11.422 1 97.19 516 THR A N 1
ATOM 4052 C CA . THR A 1 516 ? -17.156 -16.781 -12.352 1 97.19 516 THR A CA 1
ATOM 4053 C C . THR A 1 516 ? -16.562 -17.859 -13.25 1 97.19 516 THR A C 1
ATOM 4055 O O . THR A 1 516 ? -16.391 -17.641 -14.461 1 97.19 516 THR A O 1
ATOM 4058 N N . GLN A 1 517 ? -16.172 -18.969 -12.672 1 95.62 517 GLN A N 1
ATOM 4059 C CA . GLN A 1 517 ? -15.602 -20.047 -13.469 1 95.62 517 GLN A CA 1
ATOM 4060 C C . GLN A 1 517 ? -16.641 -20.641 -14.43 1 95.62 517 GLN A C 1
ATOM 4062 O O . GLN A 1 517 ? -16.297 -20.984 -15.562 1 95.62 517 GLN A O 1
ATOM 4067 N N . LYS A 1 518 ? -17.859 -20.672 -13.984 1 95.06 518 LYS A N 1
ATOM 4068 C CA . LYS A 1 518 ? -18.922 -21.078 -14.891 1 95.06 518 LYS A CA 1
ATOM 4069 C C . LYS A 1 518 ? -19.016 -20.125 -16.094 1 95.06 518 LYS A C 1
ATOM 4071 O O . LYS A 1 518 ? -19.094 -20.578 -17.234 1 95.06 518 LYS A O 1
ATOM 4076 N N . ALA A 1 519 ? -18.953 -18.891 -15.82 1 95.19 519 ALA A N 1
ATOM 4077 C CA . ALA A 1 519 ? -19.031 -17.891 -16.875 1 95.19 519 ALA A CA 1
ATOM 4078 C C . ALA A 1 519 ? -17.812 -17.953 -17.781 1 95.19 519 ALA A C 1
ATOM 4080 O O . ALA A 1 519 ? -17.906 -17.656 -18.984 1 95.19 519 ALA A O 1
ATOM 4081 N N . LEU A 1 520 ? -16.703 -18.375 -17.219 1 93.56 520 LEU A N 1
ATOM 4082 C CA . LEU A 1 520 ? -15.461 -18.484 -17.969 1 93.56 520 LEU A CA 1
ATOM 4083 C C . LEU A 1 520 ? -15.445 -19.75 -18.812 1 93.56 520 LEU A C 1
ATOM 4085 O O . LEU A 1 520 ? -14.641 -19.875 -19.734 1 93.56 520 LEU A O 1
ATOM 4089 N N . GLY A 1 521 ? -16.234 -20.672 -18.469 1 90.62 521 GLY A N 1
ATOM 4090 C CA . GLY A 1 521 ? -16.25 -21.953 -19.156 1 90.62 521 GLY A CA 1
ATOM 4091 C C . GLY A 1 521 ? -15.266 -22.953 -18.578 1 90.62 521 GLY A C 1
ATOM 4092 O O . GLY A 1 521 ? -14.773 -23.828 -19.297 1 90.62 521 GLY A O 1
ATOM 4093 N N . VAL A 1 522 ? -14.883 -22.75 -17.375 1 91.5 522 VAL A N 1
ATOM 4094 C CA . VAL A 1 522 ? -13.945 -23.641 -16.719 1 91.5 522 VAL A CA 1
ATOM 4095 C C . VAL A 1 522 ? -14.656 -24.391 -15.586 1 91.5 522 VAL A C 1
ATOM 4097 O O . VAL A 1 522 ? -15.492 -23.812 -14.891 1 91.5 522 VAL A O 1
ATOM 4100 N N . ALA A 1 523 ? -14.328 -25.609 -15.406 1 89.44 523 ALA A N 1
ATOM 4101 C CA . ALA A 1 523 ? -14.977 -26.406 -14.375 1 89.44 523 ALA A CA 1
ATOM 4102 C C . ALA A 1 523 ? -14.398 -26.094 -12.992 1 89.44 523 ALA A C 1
ATOM 4104 O O . ALA A 1 523 ? -13.188 -25.953 -12.836 1 89.44 523 ALA A O 1
ATOM 4105 N N . THR A 1 524 ? -15.305 -26.016 -12.078 1 92.75 524 THR A N 1
ATOM 4106 C CA . THR A 1 524 ? -14.867 -25.828 -10.695 1 92.75 524 THR A CA 1
ATOM 4107 C C . THR A 1 524 ? -14.508 -27.172 -10.062 1 92.75 524 THR A C 1
ATOM 4109 O O . THR A 1 524 ? -15.367 -28.047 -9.898 1 92.75 524 THR A O 1
ATOM 4112 N N . GLY A 1 525 ? -13.281 -27.328 -9.695 1 92.56 525 GLY A N 1
ATOM 4113 C CA . GLY A 1 525 ? -12.805 -28.594 -9.156 1 92.56 525 GLY A CA 1
ATOM 4114 C C . GLY A 1 525 ? -13.039 -28.734 -7.668 1 92.56 525 GLY A C 1
ATOM 4115 O O . GLY A 1 525 ? -13.516 -27.812 -7.016 1 92.56 525 GLY A O 1
ATOM 4116 N N . GLY A 1 526 ? -12.82 -29.938 -7.203 1 91.44 526 GLY A N 1
ATOM 4117 C CA . GLY A 1 526 ? -13.047 -30.234 -5.797 1 91.44 526 GLY A CA 1
ATOM 4118 C C . GLY A 1 526 ? -12.141 -29.453 -4.867 1 91.44 526 GLY A C 1
ATOM 4119 O O . GLY A 1 526 ? -12.594 -28.938 -3.846 1 91.44 526 GLY A O 1
ATOM 4120 N N . SER A 1 527 ? -10.914 -29.359 -5.211 1 93.31 527 SER A N 1
ATOM 4121 C CA . SER A 1 527 ? -9.969 -28.625 -4.379 1 93.31 527 SER A CA 1
ATOM 4122 C C . SER A 1 527 ? -10.352 -27.141 -4.309 1 93.31 527 SER A C 1
ATOM 4124 O O . SER A 1 527 ? -10.219 -26.516 -3.254 1 93.31 527 SER A O 1
ATOM 4126 N N . THR A 1 528 ? -10.812 -26.609 -5.418 1 96.5 528 THR A N 1
ATOM 4127 C CA . THR A 1 528 ? -11.258 -25.219 -5.473 1 96.5 528 THR A CA 1
ATOM 4128 C C . THR A 1 528 ? -12.398 -24.969 -4.488 1 96.5 528 THR A C 1
ATOM 4130 O O . THR A 1 528 ? -12.336 -2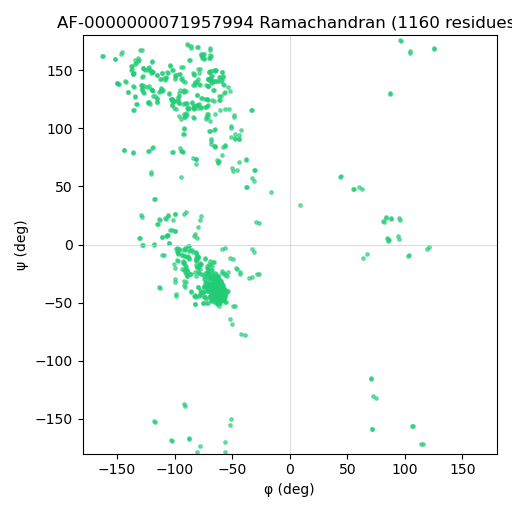4.047 -3.682 1 96.5 528 THR A O 1
ATOM 4133 N N . LYS A 1 529 ? -13.359 -25.828 -4.488 1 95.5 529 LYS A N 1
ATOM 4134 C CA . LYS A 1 529 ? -14.523 -25.672 -3.619 1 95.5 529 LYS A CA 1
ATOM 4135 C C . LYS A 1 529 ? -14.133 -25.812 -2.15 1 95.5 529 LYS A C 1
ATOM 4137 O O . LYS A 1 529 ? -14.602 -25.047 -1.306 1 95.5 529 LYS A O 1
ATOM 4142 N N . GLN A 1 530 ? -13.289 -26.734 -1.93 1 95 530 GLN A N 1
ATOM 4143 C CA . GLN A 1 530 ? -12.867 -26.969 -0.553 1 95 530 GLN A CA 1
ATOM 4144 C C . GLN A 1 530 ? -12.094 -25.781 -0.001 1 95 530 GLN A C 1
ATOM 4146 O O . GLN A 1 530 ? -12.352 -25.328 1.115 1 95 530 GLN A O 1
ATOM 4151 N N . LEU A 1 531 ? -11.164 -25.375 -0.769 1 96.06 531 LEU A N 1
ATOM 4152 C CA . LEU A 1 531 ? -10.344 -24.25 -0.328 1 96.06 531 LEU A CA 1
ATOM 4153 C C . LEU A 1 531 ? -11.18 -22.984 -0.184 1 96.06 531 LEU A C 1
ATOM 4155 O O . LEU A 1 531 ? -10.992 -22.219 0.763 1 96.06 531 LEU A O 1
ATOM 4159 N N . ALA A 1 532 ? -12.062 -22.719 -1.091 1 96.81 532 ALA A N 1
ATOM 4160 C CA . ALA A 1 532 ? -12.953 -21.562 -1.01 1 96.81 532 ALA A CA 1
ATOM 4161 C C . ALA A 1 532 ? -13.812 -21.609 0.247 1 96.81 532 ALA A C 1
ATOM 4163 O O . ALA A 1 532 ? -14.016 -20.594 0.915 1 96.81 532 ALA A O 1
ATOM 4164 N N . THR A 1 533 ? -14.273 -22.781 0.545 1 95.56 533 THR A N 1
ATOM 4165 C CA . THR A 1 533 ? -15.086 -22.969 1.741 1 95.56 533 THR A CA 1
ATOM 4166 C C . THR A 1 533 ? -14.273 -22.703 3 1 95.56 533 THR A C 1
ATOM 4168 O O . THR A 1 533 ? -14.766 -22.078 3.945 1 95.56 533 THR A O 1
ATOM 4171 N N . THR A 1 534 ? -13.086 -23.203 2.967 1 93.81 534 THR A N 1
ATOM 4172 C CA . THR A 1 534 ? -12.203 -22.969 4.102 1 93.81 534 THR A CA 1
ATOM 4173 C C . THR A 1 534 ? -11.961 -21.469 4.312 1 93.81 534 THR A C 1
ATOM 4175 O O . THR A 1 534 ? -11.938 -21 5.445 1 93.81 534 THR A O 1
ATOM 4178 N N . LEU A 1 535 ? -11.781 -20.781 3.26 1 94.69 535 LEU A N 1
ATOM 4179 C CA . LEU A 1 535 ? -11.562 -19.344 3.338 1 94.69 535 LEU A CA 1
ATOM 4180 C C . LEU A 1 535 ? -12.797 -18.625 3.895 1 94.69 535 LEU A C 1
ATOM 4182 O O . LEU A 1 535 ? -12.672 -17.734 4.727 1 94.69 535 LEU A O 1
ATOM 4186 N N . ASP A 1 536 ? -13.922 -18.984 3.463 1 95 536 ASP A N 1
ATOM 4187 C CA . ASP A 1 536 ? -15.164 -18.406 3.955 1 95 536 ASP A CA 1
ATOM 4188 C C . ASP A 1 536 ? -15.352 -18.688 5.445 1 95 536 ASP A C 1
ATOM 4190 O O . ASP A 1 536 ? -15.781 -17.812 6.199 1 95 536 ASP A O 1
ATOM 4194 N N . CYS A 1 537 ? -15 -19.891 5.824 1 92.62 537 CYS A N 1
ATOM 4195 C CA . CYS A 1 537 ? -15.109 -20.266 7.227 1 92.62 537 CYS A CA 1
ATOM 4196 C C . CYS A 1 537 ? -14.164 -19.453 8.094 1 92.62 537 CYS A C 1
ATOM 4198 O O . CYS A 1 537 ? -14.531 -19 9.18 1 92.62 537 CYS A O 1
ATOM 4200 N N . ARG A 1 538 ? -13.039 -19.359 7.617 1 91.06 538 ARG A N 1
ATOM 4201 C CA . ARG A 1 538 ? -12.055 -18.562 8.336 1 91.06 538 ARG A CA 1
ATOM 4202 C C . ARG A 1 538 ? -12.531 -17.109 8.5 1 91.06 538 ARG A C 1
ATOM 4204 O O . ARG A 1 538 ? -12.352 -16.516 9.555 1 91.06 538 ARG A O 1
ATOM 4211 N N . LYS A 1 539 ? -13.062 -16.547 7.512 1 89.56 539 LYS A N 1
ATOM 4212 C CA . LYS A 1 539 ? -13.578 -15.188 7.555 1 89.56 539 LYS A CA 1
ATOM 4213 C C . LYS A 1 539 ? -14.711 -15.055 8.57 1 89.56 539 LYS A C 1
ATOM 4215 O O . LYS A 1 539 ? -14.789 -14.062 9.297 1 89.56 539 LYS A O 1
ATOM 4220 N N . GLN A 1 540 ? -15.531 -16 8.602 1 89.31 540 GLN A N 1
ATOM 4221 C CA . GLN A 1 540 ? -16.641 -16 9.539 1 89.31 540 GLN A CA 1
ATOM 4222 C C . GLN A 1 540 ? -16.141 -16.062 10.984 1 89.31 540 GLN A C 1
ATOM 4224 O O . GLN A 1 540 ? -16.656 -15.352 11.852 1 89.31 540 GLN A O 1
ATOM 4229 N N . LYS A 1 541 ? -15.227 -16.922 11.172 1 87.44 541 LYS A N 1
ATOM 4230 C CA . LYS A 1 541 ? -14.656 -17.062 12.508 1 87.44 541 LYS A CA 1
ATOM 4231 C C . LYS A 1 541 ? -13.992 -15.758 12.961 1 87.44 541 LYS A C 1
ATOM 4233 O O . LYS A 1 541 ? -14.125 -15.359 14.117 1 87.44 541 LYS A O 1
ATOM 4238 N N . PHE A 1 542 ? -13.344 -15.211 12.086 1 85.56 542 PHE A N 1
ATOM 4239 C CA . PHE A 1 542 ? -12.672 -13.953 12.383 1 85.56 542 PHE A CA 1
ATOM 4240 C C . PHE A 1 542 ? -13.688 -12.875 12.734 1 85.56 542 PHE A C 1
ATOM 4242 O O . PHE A 1 542 ? -13.484 -12.109 13.68 1 85.56 542 PHE A O 1
ATOM 4249 N N . ARG A 1 543 ? -14.703 -12.797 12.008 1 83.5 543 ARG A N 1
ATOM 4250 C CA . ARG A 1 543 ? -15.75 -11.812 12.266 1 83.5 543 ARG A CA 1
ATOM 4251 C C . ARG A 1 543 ? -16.391 -12.031 13.633 1 83.5 543 ARG A C 1
ATOM 4253 O O . ARG A 1 543 ? -16.656 -11.078 14.359 1 83.5 543 ARG A O 1
ATOM 4260 N N . LYS A 1 544 ? -16.594 -13.211 13.938 1 83.75 544 LYS A N 1
ATOM 4261 C CA . LYS A 1 544 ? -17.188 -13.547 15.227 1 83.75 544 LYS A CA 1
ATOM 4262 C C . LYS A 1 544 ? -16.266 -13.148 16.375 1 83.75 544 LYS A C 1
ATOM 4264 O O . LYS A 1 544 ? -16.719 -12.625 17.391 1 83.75 544 LYS A O 1
ATOM 4269 N N . ARG A 1 545 ? -15.078 -13.336 16.141 1 83.44 545 ARG A N 1
ATOM 4270 C CA . ARG A 1 545 ? -14.094 -12.977 17.156 1 83.44 545 ARG A CA 1
ATOM 4271 C C . ARG A 1 545 ? -14.039 -11.461 17.359 1 83.44 545 ARG A C 1
ATOM 4273 O O . ARG A 1 545 ? -13.93 -10.984 18.484 1 83.44 545 ARG A O 1
ATOM 4280 N N . ARG A 1 546 ? -14.117 -10.805 16.344 1 81.56 546 ARG A N 1
ATOM 4281 C CA . ARG A 1 546 ? -14.031 -9.344 16.391 1 81.56 546 ARG A CA 1
ATOM 4282 C C . ARG A 1 546 ? -15.273 -8.742 17.047 1 81.56 546 ARG A C 1
ATOM 4284 O O . ARG A 1 546 ? -15.203 -7.672 17.656 1 81.56 546 ARG A O 1
ATOM 4291 N N . GLN A 1 547 ? -16.312 -9.453 16.922 1 81.81 547 GLN A N 1
ATOM 4292 C CA . GLN A 1 547 ? -17.562 -8.945 17.469 1 81.81 547 GLN A CA 1
ATOM 4293 C C . GLN A 1 547 ? -17.734 -9.328 18.938 1 81.81 547 GLN A C 1
ATOM 4295 O O . GLN A 1 547 ? -18.547 -8.742 19.641 1 81.81 547 GLN A O 1
ATOM 4300 N N . ASN A 1 548 ? -16.828 -10.25 19.297 1 85.94 548 ASN A N 1
ATOM 4301 C CA . ASN A 1 548 ? -16.891 -10.688 20.688 1 85.94 548 ASN A CA 1
ATOM 4302 C C . ASN A 1 548 ? -16.406 -9.602 21.641 1 85.94 548 ASN A C 1
ATOM 4304 O O . ASN A 1 548 ? -15.312 -9.07 21.484 1 85.94 548 ASN A O 1
ATOM 4308 N N . ALA A 1 549 ? -17.25 -9.242 22.625 1 81.06 549 ALA A N 1
ATOM 4309 C CA . ALA A 1 549 ? -17 -8.141 23.562 1 81.06 549 ALA A CA 1
ATOM 4310 C C . ALA A 1 549 ? -15.727 -8.391 24.359 1 81.06 549 ALA A C 1
ATOM 4312 O O . ALA A 1 549 ? -14.938 -7.473 24.594 1 81.06 549 ALA A O 1
ATOM 4313 N N . SER A 1 550 ? -15.602 -9.602 24.797 1 84 550 SER A N 1
ATOM 4314 C CA . SER A 1 550 ? -14.422 -9.953 25.578 1 84 550 SER A CA 1
ATOM 4315 C C . SER A 1 550 ? -13.148 -9.75 24.766 1 84 550 SER A C 1
ATOM 4317 O O . SER A 1 550 ? -12.148 -9.234 25.281 1 84 550 SER A O 1
ATOM 4319 N N . ASN A 1 551 ? -13.234 -10.117 23.562 1 83.06 551 ASN A N 1
ATOM 4320 C CA . ASN A 1 551 ? -12.078 -9.945 22.688 1 83.06 551 ASN A CA 1
ATOM 4321 C C . ASN A 1 551 ? -11.797 -8.469 22.406 1 83.06 551 ASN A C 1
ATOM 4323 O O . ASN A 1 551 ? -10.641 -8.062 22.344 1 83.06 551 ASN A O 1
ATOM 4327 N N . LYS A 1 552 ? -12.805 -7.719 22.234 1 81.19 552 LYS A N 1
ATOM 4328 C CA . LYS A 1 552 ? -12.648 -6.285 22.016 1 81.19 552 LYS A CA 1
ATOM 4329 C C . LYS A 1 552 ? -11.977 -5.609 23.203 1 81.19 552 LYS A C 1
ATOM 4331 O O . LYS A 1 552 ? -11.094 -4.766 23.031 1 81.19 552 LYS A O 1
ATOM 4336 N N . LEU A 1 553 ? -12.375 -5.98 24.359 1 82.88 553 LEU A N 1
ATOM 4337 C CA . LEU A 1 553 ? -11.781 -5.434 25.578 1 82.88 553 LEU A CA 1
ATOM 4338 C C . LEU A 1 553 ? -10.32 -5.832 25.703 1 82.88 553 LEU A C 1
ATOM 4340 O O . LEU A 1 553 ? -9.469 -5.004 26.047 1 82.88 553 LEU A O 1
ATOM 4344 N N . ALA A 1 554 ? -10.07 -7.09 25.453 1 79.25 554 ALA A N 1
ATOM 4345 C CA . ALA A 1 554 ? -8.695 -7.582 25.516 1 79.25 554 ALA A CA 1
ATOM 4346 C C . ALA A 1 554 ? -7.793 -6.828 24.531 1 79.25 554 ALA A C 1
ATOM 4348 O O . ALA A 1 554 ? -6.676 -6.441 24.891 1 79.25 554 ALA A O 1
ATOM 4349 N N . LEU A 1 555 ? -8.297 -6.578 23.406 1 79.88 555 LEU A N 1
ATOM 4350 C CA . LEU A 1 555 ? -7.531 -5.871 22.391 1 79.88 555 LEU A CA 1
ATOM 4351 C C . LEU A 1 555 ? -7.273 -4.426 22.812 1 79.88 555 LEU A C 1
ATOM 4353 O O . LEU A 1 555 ? -6.188 -3.891 22.578 1 79.88 555 LEU A O 1
ATOM 4357 N N . LYS A 1 556 ? -8.258 -3.84 23.375 1 80.5 556 LYS A N 1
ATOM 4358 C CA . LYS A 1 556 ? -8.109 -2.477 23.875 1 80.5 556 LYS A CA 1
ATOM 4359 C C . LYS A 1 556 ? -7.031 -2.396 24.938 1 80.5 556 LYS A C 1
ATOM 4361 O O . LYS A 1 556 ? -6.246 -1.445 24.969 1 80.5 556 LYS A O 1
ATOM 4366 N N . LEU A 1 557 ? -7.004 -3.355 25.75 1 79.31 557 LEU A N 1
ATOM 4367 C CA . LEU A 1 557 ? -6.02 -3.383 26.828 1 79.31 557 LEU A CA 1
ATOM 4368 C C . LEU A 1 557 ? -4.613 -3.578 26.281 1 79.31 557 LEU A C 1
ATOM 4370 O O . LEU A 1 557 ? -3.664 -2.943 26.734 1 79.31 557 LEU A O 1
ATOM 4374 N N . ILE A 1 558 ? -4.535 -4.402 25.312 1 78.62 558 ILE A N 1
ATOM 4375 C CA . ILE A 1 558 ? -3.248 -4.656 24.672 1 78.62 558 ILE A CA 1
ATOM 4376 C C . ILE A 1 558 ? -2.75 -3.381 24 1 78.62 558 ILE A C 1
ATOM 4378 O O . ILE A 1 558 ? -1.587 -3 24.156 1 78.62 558 ILE A O 1
ATOM 4382 N N . LYS A 1 559 ? -3.613 -2.695 23.312 1 80.5 559 LYS A N 1
ATOM 4383 C CA . LYS A 1 559 ? -3.25 -1.46 22.625 1 80.5 559 LYS A CA 1
ATOM 4384 C C . LYS A 1 559 ? -2.811 -0.387 23.609 1 80.5 559 LYS A C 1
ATOM 4386 O O . LYS A 1 559 ? -1.847 0.339 23.359 1 80.5 559 LYS A O 1
ATOM 4391 N N . LYS A 1 560 ? -3.496 -0.331 24.703 1 79.5 560 LYS A N 1
ATOM 4392 C CA . LYS A 1 560 ? -3.148 0.627 25.75 1 79.5 560 LYS A CA 1
ATOM 4393 C C . LYS A 1 560 ? -1.771 0.329 26.328 1 79.5 560 LYS A C 1
ATOM 4395 O O . LYS A 1 560 ? -0.989 1.246 26.594 1 79.5 560 LYS A O 1
ATOM 4400 N N . ALA A 1 561 ? -1.541 -0.895 26.516 1 79.06 561 ALA A N 1
ATOM 4401 C CA . ALA A 1 561 ? -0.253 -1.307 27.062 1 79.06 561 ALA A CA 1
ATOM 4402 C C . ALA A 1 561 ? 0.886 -0.97 26.109 1 79.06 561 ALA A C 1
ATOM 4404 O O . ALA A 1 561 ? 1.938 -0.485 26.531 1 79.06 561 ALA A O 1
ATOM 4405 N N . ILE A 1 562 ? 0.641 -1.233 24.875 1 78.31 562 ILE A N 1
ATOM 4406 C CA . ILE A 1 562 ? 1.646 -0.942 23.859 1 78.31 562 ILE A CA 1
ATOM 4407 C C . ILE A 1 562 ? 1.893 0.563 23.797 1 78.31 562 ILE A C 1
ATOM 4409 O O . ILE A 1 562 ? 3.041 1.008 23.719 1 78.31 562 ILE A O 1
ATOM 4413 N N . HIS A 1 563 ? 0.844 1.294 23.828 1 81.25 563 HIS A N 1
ATOM 4414 C CA . HIS A 1 563 ? 0.953 2.748 23.781 1 81.25 563 HIS A CA 1
ATOM 4415 C C . HIS A 1 563 ? 1.713 3.281 24.984 1 81.25 563 HIS A C 1
ATOM 4417 O O . HIS A 1 563 ? 2.531 4.195 24.859 1 81.25 563 HIS A O 1
ATOM 4423 N N . ARG A 1 564 ? 1.424 2.781 26.109 1 79.56 564 ARG A N 1
ATOM 4424 C CA . ARG A 1 564 ? 2.107 3.189 27.344 1 79.56 564 ARG A CA 1
ATOM 4425 C C . ARG A 1 564 ? 3.6 2.891 27.25 1 79.56 564 ARG A C 1
ATOM 4427 O O . ARG A 1 564 ? 4.426 3.717 27.641 1 79.56 564 ARG A O 1
ATOM 4434 N N . LYS A 1 565 ? 3.895 1.721 26.781 1 81 565 LYS A N 1
ATOM 4435 C CA . LYS A 1 565 ? 5.297 1.346 26.625 1 81 565 LYS A CA 1
ATOM 4436 C C . LYS A 1 565 ? 6.008 2.279 25.641 1 81 565 LYS A C 1
ATOM 4438 O O . LYS A 1 565 ? 7.16 2.656 25.875 1 81 565 LYS A O 1
ATOM 4443 N N . GLU A 1 566 ? 5.289 2.617 24.625 1 84 566 GLU A N 1
ATOM 4444 C CA . GLU A 1 566 ? 5.84 3.533 23.641 1 84 566 GLU A CA 1
ATOM 4445 C C . GLU A 1 566 ? 6.098 4.91 24.234 1 84 566 GLU A C 1
ATOM 4447 O O . GLU A 1 566 ? 7.141 5.52 23.984 1 84 566 GLU A O 1
ATOM 4452 N N . LEU A 1 567 ? 5.223 5.359 25.016 1 80.12 567 LEU A N 1
ATOM 4453 C CA . LEU A 1 567 ? 5.352 6.668 25.641 1 80.12 567 LEU A CA 1
ATOM 4454 C C . LEU A 1 567 ? 6.492 6.676 26.641 1 80.12 567 LEU A C 1
ATOM 4456 O O . LEU A 1 567 ? 7.246 7.652 26.734 1 80.12 567 LEU A O 1
ATOM 4460 N N . LEU A 1 568 ? 6.605 5.598 27.391 1 81.12 568 LEU A N 1
ATOM 4461 C CA . LEU A 1 568 ? 7.68 5.484 28.375 1 81.12 568 LEU A CA 1
ATOM 4462 C C . LEU A 1 568 ? 9.039 5.457 27.688 1 81.12 568 LEU A C 1
ATOM 4464 O O . LEU A 1 568 ? 9.992 6.082 28.156 1 81.12 568 LEU A O 1
ATOM 4468 N N . ALA A 1 569 ? 9.086 4.773 26.656 1 84 569 ALA A N 1
ATOM 4469 C CA . ALA A 1 569 ? 10.328 4.703 25.891 1 84 569 ALA A CA 1
ATOM 4470 C C . ALA A 1 569 ? 10.703 6.074 25.328 1 84 569 ALA A C 1
ATOM 4472 O O . ALA A 1 569 ? 11.867 6.473 25.375 1 84 569 ALA A O 1
ATOM 4473 N N . ARG A 1 570 ? 9.781 6.82 24.859 1 80.88 570 ARG A N 1
ATOM 4474 C CA . ARG A 1 570 ? 10.031 8.148 24.297 1 80.88 570 ARG A CA 1
ATOM 4475 C C . ARG A 1 570 ? 10.523 9.109 25.375 1 80.88 570 ARG A C 1
ATOM 4477 O O . ARG A 1 570 ? 11.383 9.953 25.125 1 80.88 570 ARG A O 1
ATOM 4484 N N . ARG A 1 571 ? 9.906 8.969 26.562 1 77.25 571 ARG A N 1
ATOM 4485 C CA . ARG A 1 571 ? 10.312 9.812 27.688 1 77.25 571 ARG A CA 1
ATOM 4486 C C . ARG A 1 571 ? 11.758 9.523 28.078 1 77.25 571 ARG A C 1
ATOM 4488 O O . ARG A 1 571 ? 12.516 10.453 28.391 1 77.25 571 ARG A O 1
ATOM 4495 N N . ARG A 1 572 ? 12.086 8.273 28.062 1 76.44 572 ARG A N 1
ATOM 4496 C CA . ARG A 1 572 ? 13.445 7.883 28.422 1 76.44 572 ARG A CA 1
ATOM 4497 C C . ARG A 1 572 ? 14.453 8.359 27.375 1 76.44 572 ARG A C 1
ATOM 4499 O O . ARG A 1 572 ? 15.562 8.758 27.719 1 76.44 572 ARG A O 1
ATOM 4506 N N . GLU A 1 573 ? 14.016 8.305 26.109 1 80.88 573 GLU A N 1
ATOM 4507 C CA . GLU A 1 573 ? 14.898 8.672 25.016 1 80.88 573 GLU A CA 1
ATOM 4508 C C . GLU A 1 573 ? 15.023 10.188 24.891 1 80.88 573 GLU A C 1
ATOM 4510 O O . GLU A 1 573 ? 16.016 10.695 24.359 1 80.88 573 GLU A O 1
ATOM 4515 N N . GLY A 1 574 ? 14.164 10.906 25.484 1 62.22 574 GLY A N 1
ATOM 4516 C CA . GLY A 1 574 ? 14.188 12.359 25.391 1 62.22 574 GLY A CA 1
ATOM 4517 C C . GLY A 1 574 ? 13.766 12.875 24.031 1 62.22 574 GLY A C 1
ATOM 4518 O O . GLY A 1 574 ? 12.977 12.227 23.328 1 62.22 574 GLY A O 1
ATOM 4519 N N . MET A 1 575 ? 14.172 14.141 23.703 1 56.75 575 MET A N 1
ATOM 4520 C CA . MET A 1 575 ? 13.727 14.805 22.484 1 56.75 575 MET A CA 1
ATOM 4521 C C . MET A 1 575 ? 14.32 14.125 21.25 1 56.75 575 MET A C 1
ATOM 4523 O O . MET A 1 575 ? 15.539 14.109 21.078 1 56.75 575 MET A O 1
ATOM 4527 N N . THR A 1 576 ? 13.656 13.148 20.734 1 53.75 576 THR A N 1
ATOM 4528 C CA . THR A 1 576 ? 14.18 12.453 19.562 1 53.75 576 THR A CA 1
ATOM 4529 C C . THR A 1 576 ? 13.898 13.242 18.297 1 53.75 576 THR A C 1
ATOM 4531 O O . THR A 1 576 ? 14.562 13.039 17.281 1 53.75 576 THR A O 1
ATOM 4534 N N . TYR A 1 577 ? 12.68 13.953 18.172 1 50.19 577 TYR A N 1
ATOM 4535 C CA . TYR A 1 577 ? 12.359 14.758 16.984 1 50.19 577 TYR A CA 1
ATOM 4536 C C . TYR A 1 577 ? 12.156 16.219 17.359 1 50.19 577 TYR A C 1
ATOM 4538 O O . TYR A 1 577 ? 11.461 16.531 18.328 1 50.19 577 TYR A O 1
ATOM 4546 N N . GLY A 1 578 ? 13.117 17.109 17.5 1 44.94 578 GLY A N 1
ATOM 4547 C CA . GLY A 1 578 ? 12.867 18.516 17.797 1 44.94 578 GLY A CA 1
ATOM 4548 C C . GLY A 1 578 ? 12.766 19.375 16.547 1 44.94 578 GLY A C 1
ATOM 4549 O O . GLY A 1 578 ? 13.516 19.172 15.586 1 44.94 578 GLY A O 1
ATOM 4550 N N . ALA A 1 579 ? 11.672 20.016 16.375 1 40.69 579 ALA A N 1
ATOM 4551 C CA . ALA A 1 579 ? 11.438 21.125 15.461 1 40.69 579 ALA A CA 1
ATOM 4552 C C . ALA A 1 579 ? 12.5 22.219 15.641 1 40.69 579 ALA A C 1
ATOM 4554 O O . ALA A 1 579 ? 12.867 22.547 16.766 1 40.69 579 ALA A O 1
ATOM 4555 N N . SER A 1 580 ? 13.516 22.344 14.844 1 41.72 580 SER A N 1
ATOM 4556 C CA . SER A 1 580 ? 14.461 23.453 14.789 1 41.72 580 SER A CA 1
ATOM 4557 C C . SER A 1 580 ? 15.891 22.984 15.031 1 41.72 580 SER A C 1
ATOM 4559 O O . SER A 1 580 ? 16.797 23.797 15.203 1 41.72 580 SER A O 1
ATOM 4561 N N . GLN A 1 581 ? 15.992 21.766 15.273 1 44.28 581 GLN A N 1
ATOM 4562 C CA . GLN A 1 581 ? 17.406 21.438 15.445 1 44.28 581 GLN A CA 1
ATOM 4563 C C . GLN A 1 581 ? 18.109 21.344 14.094 1 44.28 581 GLN A C 1
ATOM 4565 O O . GLN A 1 581 ? 19.156 20.703 13.984 1 44.28 581 GLN A O 1
ATOM 4570 N N . PHE A 1 582 ? 17.516 21.953 13.164 1 39.84 582 PHE A N 1
ATOM 4571 C CA . PHE A 1 582 ? 18.203 22.047 11.883 1 39.84 582 PHE A CA 1
ATOM 4572 C C . PHE A 1 582 ? 19.266 23.141 11.906 1 39.84 582 PHE A C 1
ATOM 4574 O O . PHE A 1 582 ? 19.062 24.188 12.516 1 39.84 582 PHE A O 1
ATOM 4581 N N . MET B 1 1 ? -45.156 0.544 11.477 1 26.94 1 MET B N 1
ATOM 4582 C CA . MET B 1 1 ? -44.656 -0.812 11.672 1 26.94 1 MET B CA 1
ATOM 4583 C C . MET B 1 1 ? -43.219 -0.793 12.156 1 26.94 1 MET B C 1
ATOM 4585 O O . MET B 1 1 ? -42.375 -0.163 11.539 1 26.94 1 MET B O 1
ATOM 4589 N N . PRO B 1 2 ? -42.812 -1.223 13.453 1 30.06 2 PRO B N 1
ATOM 4590 C CA . PRO B 1 2 ? -41.75 -0.769 14.359 1 30.06 2 PRO B CA 1
ATOM 4591 C C . PRO B 1 2 ? -40.344 -1.171 13.898 1 30.06 2 PRO B C 1
ATOM 4593 O O . PRO B 1 2 ? -40.219 -2.152 13.164 1 30.06 2 PRO B O 1
ATOM 4596 N N . LEU B 1 3 ? -39.312 -0.283 13.969 1 35.69 3 LEU B N 1
ATOM 4597 C CA . LEU B 1 3 ? -37.875 -0.234 13.734 1 35.69 3 LEU B CA 1
ATOM 4598 C C . LEU B 1 3 ? -37.188 -1.483 14.289 1 35.69 3 LEU B C 1
ATOM 4600 O O . LEU B 1 3 ? -36.125 -1.864 13.82 1 35.69 3 LEU B O 1
ATOM 4604 N N . ARG B 1 4 ? -37.844 -2.15 15.344 1 38.31 4 ARG B N 1
ATOM 4605 C CA . ARG B 1 4 ? -37.219 -3.283 16.031 1 38.31 4 ARG B CA 1
ATOM 4606 C C . ARG B 1 4 ? -37.219 -4.531 15.156 1 38.31 4 ARG B C 1
ATOM 4608 O O . ARG B 1 4 ? -36.344 -5.363 15.25 1 38.31 4 ARG B O 1
ATOM 4615 N N . LYS B 1 5 ? -38.375 -4.871 14.523 1 42.38 5 LYS B N 1
ATOM 4616 C CA . LYS B 1 5 ? -38.469 -6.133 13.789 1 42.38 5 LYS B CA 1
ATOM 4617 C C . LYS B 1 5 ? -37.531 -6.148 12.594 1 42.38 5 LYS B C 1
ATOM 4619 O O . LYS B 1 5 ? -37.156 -7.219 12.109 1 42.38 5 LYS B O 1
ATOM 4624 N N . ARG B 1 6 ? -37.156 -5.004 12.055 1 42.78 6 ARG B N 1
ATOM 4625 C CA . ARG B 1 6 ? -36.25 -4.875 10.93 1 42.78 6 ARG B CA 1
ATOM 4626 C C . ARG B 1 6 ? -34.812 -5.18 11.344 1 42.78 6 ARG B C 1
ATOM 4628 O O . ARG B 1 6 ? -34.031 -5.754 10.578 1 42.78 6 ARG B O 1
ATOM 4635 N N . SER B 1 7 ? -34.5 -4.832 12.617 1 43.66 7 SER B N 1
ATOM 4636 C CA . SER B 1 7 ? -33.156 -5.004 13.148 1 43.66 7 SER B CA 1
ATOM 4637 C C . SER B 1 7 ? -32.812 -6.48 13.297 1 43.66 7 SER B C 1
ATOM 4639 O O . SER B 1 7 ? -31.688 -6.887 13 1 43.66 7 SER B O 1
ATOM 4641 N N . VAL B 1 8 ? -33.812 -7.312 13.766 1 44.19 8 VAL B N 1
ATOM 4642 C CA . VAL B 1 8 ? -33.562 -8.727 14.008 1 44.19 8 VAL B CA 1
ATOM 4643 C C . VAL B 1 8 ? -33.344 -9.445 12.68 1 44.19 8 VAL B C 1
ATOM 4645 O O . VAL B 1 8 ? -32.438 -10.281 12.555 1 44.19 8 VAL B O 1
ATOM 4648 N N . ARG B 1 9 ? -34.156 -9.141 11.734 1 44.09 9 ARG B N 1
ATOM 4649 C CA . ARG B 1 9 ? -34.031 -9.797 10.43 1 44.09 9 ARG B CA 1
ATOM 4650 C C . ARG B 1 9 ? -32.719 -9.438 9.75 1 44.09 9 ARG B C 1
ATOM 4652 O O . ARG B 1 9 ? -32.125 -10.281 9.086 1 44.09 9 ARG B O 1
ATOM 4659 N N . ALA B 1 10 ? -32.281 -8.219 9.93 1 44.53 10 ALA B N 1
ATOM 4660 C CA . ALA B 1 10 ? -31.031 -7.754 9.367 1 44.53 10 ALA B CA 1
ATOM 4661 C C . ALA B 1 10 ? -29.844 -8.508 9.977 1 44.53 10 ALA B C 1
ATOM 4663 O O . ALA B 1 10 ? -28.906 -8.875 9.266 1 44.53 10 ALA B O 1
ATOM 4664 N N . LEU B 1 11 ? -29.859 -8.695 11.305 1 44.72 11 LEU B N 1
ATOM 4665 C CA . LEU B 1 11 ? -28.812 -9.453 11.984 1 44.72 11 LEU B CA 1
ATOM 4666 C C . LEU B 1 11 ? -28.75 -10.883 11.461 1 44.72 11 LEU B C 1
ATOM 4668 O O . LEU B 1 11 ? -27.656 -11.43 11.266 1 44.72 11 LEU B O 1
ATOM 4672 N N . GLN B 1 12 ? -29.906 -11.484 11.234 1 44.31 12 GLN B N 1
ATOM 4673 C CA . GLN B 1 12 ? -29.953 -12.859 10.75 1 44.31 12 GLN B CA 1
ATOM 4674 C C . GLN B 1 12 ? -29.406 -12.969 9.328 1 44.31 12 GLN B C 1
ATOM 4676 O O . GLN B 1 12 ? -28.781 -13.969 8.977 1 44.31 12 GLN B O 1
ATOM 4681 N N . MET B 1 13 ? -29.641 -11.977 8.656 1 42.47 13 MET B N 1
ATOM 4682 C CA . MET B 1 13 ? -29.203 -12.016 7.258 1 42.47 13 MET B CA 1
ATOM 4683 C C . MET B 1 13 ? -27.703 -11.836 7.145 1 42.47 13 MET B C 1
ATOM 4685 O O . MET B 1 13 ? -27.062 -12.461 6.297 1 42.47 13 MET B O 1
ATOM 4689 N N . ASN B 1 14 ? -27.188 -10.984 7.898 1 43.94 14 ASN B N 1
ATOM 4690 C CA . ASN B 1 14 ? -25.734 -10.828 7.914 1 43.94 14 ASN B CA 1
ATOM 4691 C C . ASN B 1 14 ? -25.047 -12.125 8.297 1 43.94 14 ASN B C 1
ATOM 4693 O O . ASN B 1 14 ? -23.969 -12.445 7.766 1 43.94 14 ASN B O 1
ATOM 4697 N N . GLU B 1 15 ? -25.625 -12.867 9.273 1 45.25 15 GLU B N 1
ATOM 4698 C CA . GLU B 1 15 ? -25.094 -14.172 9.656 1 45.25 15 GLU B CA 1
ATOM 4699 C C . GLU B 1 15 ? -25.25 -15.188 8.531 1 45.25 15 GLU B C 1
ATOM 4701 O O . GLU B 1 15 ? -24.406 -16.062 8.352 1 45.25 15 GLU B O 1
ATOM 4706 N N . LYS B 1 16 ? -26.359 -15.039 7.812 1 41.19 16 LYS B N 1
ATOM 4707 C CA . LYS B 1 16 ? -26.672 -15.984 6.746 1 41.19 16 LYS B CA 1
ATOM 4708 C C . LYS B 1 16 ? -25.766 -15.773 5.535 1 41.19 16 LYS B C 1
ATOM 4710 O O . LYS B 1 16 ? -25.734 -16.594 4.621 1 41.19 16 LYS B O 1
ATOM 4715 N N . ARG B 1 17 ? -25.297 -14.664 5.43 1 41.81 17 ARG B N 1
ATOM 4716 C CA . ARG B 1 17 ? -24.469 -14.391 4.254 1 41.81 17 ARG B CA 1
ATOM 4717 C C . ARG B 1 17 ? -23.438 -15.492 4.039 1 41.81 17 ARG B C 1
ATOM 4719 O O . ARG B 1 17 ? -23.219 -15.922 2.906 1 41.81 17 ARG B O 1
ATOM 4726 N N . TRP B 1 18 ? -22.688 -15.758 5.129 1 39.16 18 TRP B N 1
ATOM 4727 C CA . TRP B 1 18 ? -21.594 -16.734 5.023 1 39.16 18 TRP B CA 1
ATOM 4728 C C . TRP B 1 18 ? -22.078 -18.125 5.422 1 39.16 18 TRP B C 1
ATOM 4730 O O . TRP B 1 18 ? -21.359 -19.109 5.242 1 39.16 18 TRP B O 1
ATOM 4740 N N . CYS B 1 19 ? -23.359 -18.219 6.113 1 35.75 19 CYS B N 1
ATOM 4741 C CA . CYS B 1 19 ? -23.734 -19.469 6.773 1 35.75 19 CYS B CA 1
ATOM 4742 C C . CYS B 1 19 ? -24.297 -20.469 5.777 1 35.75 19 CYS B C 1
ATOM 4744 O O . CYS B 1 19 ? -24.688 -21.578 6.156 1 35.75 19 CYS B O 1
ATOM 4746 N N . LYS B 1 20 ? -24.859 -20.156 4.73 1 34.81 20 LYS B N 1
ATOM 4747 C CA . LYS B 1 20 ? -25.547 -21.312 4.184 1 34.81 20 LYS B CA 1
ATOM 4748 C C . LYS B 1 20 ? -24.609 -22.5 4.031 1 34.81 20 LYS B C 1
ATOM 4750 O O . LYS B 1 20 ? -25 -23.562 3.529 1 34.81 20 LYS B O 1
ATOM 4755 N N . ALA B 1 21 ? -23.359 -22.422 3.924 1 30.81 21 ALA B N 1
ATOM 4756 C CA . ALA B 1 21 ? -22.703 -23.734 3.967 1 30.81 21 ALA B CA 1
ATOM 4757 C C . ALA B 1 21 ? -22.828 -24.359 5.348 1 30.81 21 ALA B C 1
ATOM 4759 O O . ALA B 1 21 ? -22.391 -23.797 6.348 1 30.81 21 ALA B O 1
ATOM 4760 N N . LYS B 1 22 ? -23.875 -25.094 5.727 1 33.41 22 LYS B N 1
ATOM 4761 C CA . LYS B 1 22 ? -24.109 -25.953 6.887 1 33.41 22 LYS B CA 1
ATOM 4762 C C . LYS B 1 22 ? -22.812 -26.562 7.387 1 33.41 22 LYS B C 1
ATOM 4764 O O . LYS B 1 22 ? -22.578 -27.766 7.211 1 33.41 22 LYS B O 1
ATOM 4769 N N . ILE B 1 23 ? -21.625 -26.078 7.098 1 32.69 23 ILE B N 1
ATOM 4770 C CA . ILE B 1 23 ? -20.531 -26.75 7.781 1 32.69 23 ILE B CA 1
ATOM 4771 C C . ILE B 1 23 ? -20.641 -26.531 9.289 1 32.69 23 ILE B C 1
ATOM 4773 O O . ILE B 1 23 ? -20.781 -25.391 9.742 1 32.69 23 ILE B O 1
ATOM 4777 N N . ASP B 1 24 ? -21.172 -27.469 10.078 1 32.59 24 ASP B N 1
ATOM 4778 C CA . ASP B 1 24 ? -21.125 -27.641 11.523 1 32.59 24 ASP B CA 1
ATOM 4779 C C . ASP B 1 24 ? -19.797 -27.125 12.094 1 32.59 24 ASP B C 1
ATOM 4781 O O . ASP B 1 24 ? -18.781 -27.812 12.055 1 32.59 24 ASP B O 1
ATOM 4785 N N . CYS B 1 25 ? -19.5 -25.969 11.875 1 33.59 25 CYS B N 1
ATOM 4786 C CA . CYS B 1 25 ? -18.359 -25.484 12.633 1 33.59 25 CYS B CA 1
ATOM 4787 C C . CYS B 1 25 ? -18.641 -25.516 14.133 1 33.59 25 CYS B C 1
ATOM 4789 O O . CYS B 1 25 ? -19.469 -24.75 14.625 1 33.59 25 CYS B O 1
ATOM 4791 N N . GLU B 1 26 ? -18.719 -26.719 14.797 1 30.14 26 GLU B N 1
ATOM 4792 C CA . GLU B 1 26 ? -18.828 -26.875 16.25 1 30.14 26 GLU B CA 1
ATOM 4793 C C . GLU B 1 26 ? -17.859 -25.938 16.969 1 30.14 26 GLU B C 1
ATOM 4795 O O . GLU B 1 26 ? -16.656 -25.984 16.75 1 30.14 26 GLU B O 1
ATOM 4800 N N . VAL B 1 27 ? -18.375 -24.828 17.234 1 32 27 VAL B N 1
ATOM 4801 C CA . VAL B 1 27 ? -17.656 -24 18.188 1 32 27 VAL B CA 1
ATOM 4802 C C . VAL B 1 27 ? -17.656 -24.656 19.562 1 32 27 VAL B C 1
ATOM 4804 O O . VAL B 1 27 ? -18.719 -24.938 20.125 1 32 27 VAL B O 1
ATOM 4807 N N . ASN B 1 28 ? -16.766 -25.562 19.922 1 24.45 28 ASN B N 1
ATOM 4808 C CA . ASN B 1 28 ? -16.641 -25.953 21.328 1 24.45 28 ASN B CA 1
ATOM 4809 C C . ASN B 1 28 ? -16.562 -24.734 22.234 1 24.45 28 ASN B C 1
ATOM 4811 O O . ASN B 1 28 ? -15.719 -23.859 22.031 1 24.45 28 ASN B O 1
ATOM 4815 N N . LYS B 1 29 ? -17.562 -24.484 23.047 1 29.97 29 LYS B N 1
ATOM 4816 C CA . LYS B 1 29 ? -17.844 -23.422 24.016 1 29.97 29 LYS B CA 1
ATOM 4817 C C . LYS B 1 29 ? -16.75 -23.375 25.094 1 29.97 29 LYS B C 1
ATOM 4819 O O . LYS B 1 29 ? -16.953 -22.781 26.141 1 29.97 29 LYS B O 1
ATOM 4824 N N . ASN B 1 30 ? -15.742 -24.234 25.172 1 26.03 30 ASN B N 1
ATOM 4825 C CA . ASN B 1 30 ? -15.086 -24.141 26.484 1 26.03 30 ASN B CA 1
ATOM 4826 C C . ASN B 1 30 ? -14.711 -22.703 26.828 1 26.03 30 ASN B C 1
ATOM 4828 O O . ASN B 1 30 ? -14.734 -21.828 25.953 1 26.03 30 ASN B O 1
ATOM 4832 N N . SER B 1 31 ? -13.547 -22.531 27.828 1 26.2 31 SER B N 1
ATOM 4833 C CA . SER B 1 31 ? -13.133 -21.516 28.797 1 26.2 31 SER B CA 1
ATOM 4834 C C . SER B 1 31 ? -12.859 -20.188 28.109 1 26.2 31 SER B C 1
ATOM 4836 O O . SER B 1 31 ? -12.219 -20.141 27.062 1 26.2 31 SER B O 1
ATOM 4838 N N . VAL B 1 32 ? -13.633 -19.062 28.391 1 26.14 32 VAL B N 1
ATOM 4839 C CA . VAL B 1 32 ? -13.961 -17.672 28.078 1 26.14 32 VAL B CA 1
ATOM 4840 C C . VAL B 1 32 ? -12.68 -16.891 27.844 1 26.14 32 VAL B C 1
ATOM 4842 O O . VAL B 1 32 ? -12.586 -16.109 26.891 1 26.14 32 VAL B O 1
ATOM 4845 N N . PHE B 1 33 ? -11.945 -16.516 28.969 1 26.08 33 PHE B N 1
ATOM 4846 C CA . PHE B 1 33 ? -11.078 -15.375 29.188 1 26.08 33 PHE B CA 1
ATOM 4847 C C . PHE B 1 33 ? -9.844 -15.445 28.297 1 26.08 33 PHE B C 1
ATOM 4849 O O . PHE B 1 33 ? -8.961 -14.586 28.375 1 26.08 33 PHE B O 1
ATOM 4856 N N . SER B 1 34 ? -9.414 -16.641 28.094 1 25.81 34 SER B N 1
ATOM 4857 C CA . SER B 1 34 ? -7.996 -16.688 27.766 1 25.81 34 SER B CA 1
ATOM 4858 C C . SER B 1 34 ? -7.684 -15.812 26.547 1 25.81 34 SER B C 1
ATOM 4860 O O . SER B 1 34 ? -8.594 -15.383 25.844 1 25.81 34 SER B O 1
ATOM 4862 N N . ASN B 1 35 ? -6.258 -15.984 25.984 1 28.05 35 ASN B N 1
ATOM 4863 C CA . ASN B 1 35 ? -5.316 -15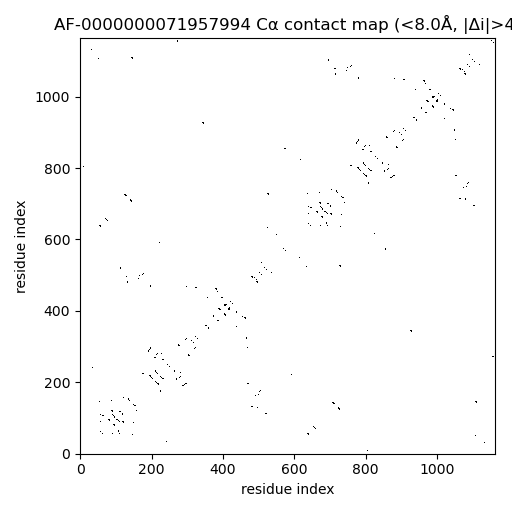.266 25.141 1 28.05 35 ASN B CA 1
ATOM 4864 C C . ASN B 1 35 ? -5.891 -15.008 23.75 1 28.05 35 ASN B C 1
ATOM 4866 O O . ASN B 1 35 ? -6.164 -15.953 23 1 28.05 35 ASN B O 1
ATOM 4870 N N . VAL B 1 36 ? -6.684 -14.109 23.688 1 30.16 36 VAL B N 1
ATOM 4871 C CA . VAL B 1 36 ? -7.344 -13.5 22.547 1 30.16 36 VAL B CA 1
ATOM 4872 C C . VAL B 1 36 ? -6.414 -13.531 21.328 1 30.16 36 VAL B C 1
ATOM 4874 O O . VAL B 1 36 ? -6.238 -12.523 20.656 1 30.16 36 VAL B O 1
ATOM 4877 N N . ARG B 1 37 ? -5.082 -14.047 21.547 1 30.05 37 ARG B N 1
ATOM 4878 C CA . ARG B 1 37 ? -4.23 -14.102 20.359 1 30.05 37 ARG B CA 1
ATOM 4879 C C . ARG B 1 37 ? -4.926 -14.836 19.219 1 30.05 37 ARG B C 1
ATOM 4881 O O . ARG B 1 37 ? -5.68 -15.781 19.453 1 30.05 37 ARG B O 1
ATOM 4888 N N . LEU B 1 38 ? -4.902 -14.273 18.109 1 32.84 38 LEU B N 1
ATOM 4889 C CA . LEU B 1 38 ? -5.301 -14.773 16.797 1 32.84 38 LEU B CA 1
ATOM 4890 C C . LEU B 1 38 ? -4.93 -16.25 16.641 1 32.84 38 LEU B C 1
ATOM 4892 O O . LEU B 1 38 ? -3.766 -16.578 16.422 1 32.84 38 LEU B O 1
ATOM 4896 N N . GLU B 1 39 ? -5.273 -17.141 17.625 1 30.75 39 GLU B N 1
ATOM 4897 C CA . GLU B 1 39 ? -5.145 -18.562 17.312 1 30.75 39 GLU B CA 1
ATOM 4898 C C . GLU B 1 39 ? -5.43 -18.828 15.836 1 30.75 39 GLU B C 1
ATOM 4900 O O . GLU B 1 39 ? -6.344 -18.234 15.258 1 30.75 39 GLU B O 1
ATOM 4905 N N . LYS B 1 40 ? -4.371 -19.297 15.141 1 36.25 40 LYS B N 1
ATOM 4906 C CA . LYS B 1 40 ? -4.543 -19.906 13.828 1 36.25 40 LYS B CA 1
ATOM 4907 C C . LYS B 1 40 ? -5.82 -20.75 13.773 1 36.25 40 LYS B C 1
ATOM 4909 O O . LYS B 1 40 ? -5.984 -21.688 14.547 1 36.25 40 LYS B O 1
ATOM 4914 N N . LEU B 1 41 ? -6.938 -20.172 13.734 1 36.38 41 LEU B N 1
ATOM 4915 C CA . LEU B 1 41 ? -8.188 -20.875 13.461 1 36.38 41 LEU B CA 1
ATOM 4916 C C . LEU B 1 41 ? -7.957 -22.062 12.547 1 36.38 41 LEU B C 1
ATOM 4918 O O . LEU B 1 41 ? -7.777 -21.906 11.336 1 36.38 41 LEU B O 1
ATOM 4922 N N . ASN B 1 42 ? -7.172 -23.016 13.086 1 37.16 42 ASN B N 1
ATOM 4923 C CA . ASN B 1 42 ? -7.18 -24.281 12.352 1 37.16 42 ASN B CA 1
ATOM 4924 C C . ASN B 1 42 ? -8.602 -24.75 12.047 1 37.16 42 ASN B C 1
ATOM 4926 O O . ASN B 1 42 ? -9.305 -25.219 12.945 1 37.16 42 ASN B O 1
ATOM 4930 N N . THR B 1 43 ? -9.297 -24.109 11.367 1 40.12 43 THR B N 1
ATOM 4931 C CA . THR B 1 43 ? -10.578 -24.625 10.891 1 40.12 43 THR B CA 1
ATOM 4932 C C . THR B 1 43 ? -10.383 -25.938 10.148 1 40.12 43 THR B C 1
ATOM 4934 O O . THR B 1 43 ? -9.727 -25.984 9.109 1 40.12 43 THR B O 1
ATOM 4937 N N . VAL B 1 44 ? -10.352 -27.062 10.906 1 39.19 44 VAL B N 1
ATOM 4938 C CA . VAL B 1 44 ? -10.398 -28.359 10.234 1 39.19 44 VAL B CA 1
ATOM 4939 C C . VAL B 1 44 ? -11.711 -28.5 9.477 1 39.19 44 VAL B C 1
ATOM 4941 O O . VAL B 1 44 ? -12.773 -28.625 10.086 1 39.19 44 VAL B O 1
ATOM 4944 N N . VAL B 1 45 ? -11.984 -27.891 8.508 1 44.72 45 VAL B N 1
ATOM 4945 C CA . VAL B 1 45 ? -13.062 -28.328 7.625 1 44.72 45 VAL B CA 1
ATOM 4946 C C . VAL B 1 45 ? -12.836 -29.797 7.23 1 44.72 45 VAL B C 1
ATOM 4948 O O . VAL B 1 45 ? -11.727 -30.172 6.828 1 44.72 45 VAL B O 1
ATOM 4951 N N . LYS B 1 46 ? -13.68 -30.734 7.574 1 42.75 46 LYS B N 1
ATOM 4952 C CA . LYS B 1 46 ? -13.578 -32.125 7.121 1 42.75 46 LYS B CA 1
ATOM 4953 C C . LYS B 1 46 ? -13.266 -32.188 5.629 1 42.75 46 LYS B C 1
ATOM 4955 O O . LYS B 1 46 ? -14.023 -31.672 4.805 1 42.75 46 LYS B O 1
ATOM 4960 N N . LYS B 1 47 ? -12.047 -32.281 5.41 1 47.06 47 LYS B N 1
ATOM 4961 C CA . LYS B 1 47 ? -11.586 -32.5 4.043 1 47.06 47 LYS B CA 1
ATOM 4962 C C . LYS B 1 47 ? -12.367 -33.625 3.367 1 47.06 47 LYS B C 1
ATOM 4964 O O . LYS B 1 47 ? -12.43 -34.75 3.889 1 47.06 47 LYS B O 1
ATOM 4969 N N . ASP B 1 48 ? -13.336 -33.344 2.758 1 44.47 48 ASP B N 1
ATOM 4970 C CA . ASP B 1 48 ? -13.828 -34.438 1.911 1 44.47 48 ASP B CA 1
ATOM 4971 C C . ASP B 1 48 ? -12.695 -35.062 1.099 1 44.47 48 ASP B C 1
ATOM 4973 O O . ASP B 1 48 ? -12.055 -34.375 0.294 1 44.47 48 ASP B O 1
ATOM 4977 N N . THR B 1 49 ? -12.125 -36.062 1.536 1 45.72 49 THR B N 1
ATOM 4978 C CA . THR B 1 49 ? -11.039 -36.875 1.005 1 45.72 49 THR B CA 1
ATOM 4979 C C . THR B 1 49 ? -11.117 -36.969 -0.517 1 45.72 49 THR B C 1
ATOM 4981 O O . THR B 1 49 ? -10.141 -37.344 -1.176 1 45.72 49 THR B O 1
ATOM 4984 N N . SER B 1 50 ? -12.273 -36.875 -1.044 1 48.5 50 SER B N 1
ATOM 4985 C CA . SER B 1 50 ? -12.422 -37.188 -2.459 1 48.5 50 SER B CA 1
ATOM 4986 C C . SER B 1 50 ? -12.07 -36 -3.34 1 48.5 50 SER B C 1
ATOM 4988 O O . SER B 1 50 ? -12.023 -36.125 -4.566 1 48.5 50 SER B O 1
ATOM 4990 N N . ALA B 1 51 ? -11.805 -34.844 -2.838 1 59.06 51 ALA B N 1
ATOM 4991 C CA . ALA B 1 51 ? -11.695 -33.656 -3.715 1 59.06 51 ALA B CA 1
ATOM 4992 C C . ALA B 1 51 ? -10.242 -33.406 -4.098 1 59.06 51 ALA B C 1
ATOM 4994 O O . ALA B 1 51 ? -9.469 -32.875 -3.297 1 59.06 51 ALA B O 1
ATOM 4995 N N . ILE B 1 52 ? -9.695 -34.125 -5.09 1 65.62 52 ILE B N 1
ATOM 4996 C CA . ILE B 1 52 ? -8.312 -33.969 -5.531 1 65.62 52 ILE B CA 1
ATOM 4997 C C . ILE B 1 52 ? -8.258 -32.938 -6.672 1 65.62 52 ILE B C 1
ATOM 4999 O O . ILE B 1 52 ? -9.125 -32.938 -7.555 1 65.62 52 ILE B O 1
ATOM 5003 N N . GLY B 1 53 ? -7.336 -32.031 -6.504 1 73.38 53 GLY B N 1
ATOM 5004 C CA . GLY B 1 53 ? -7.055 -31.109 -7.598 1 73.38 53 GLY B CA 1
ATOM 5005 C C . GLY B 1 53 ? -6.645 -31.812 -8.875 1 73.38 53 GLY B C 1
ATOM 5006 O O . GLY B 1 53 ? -6.07 -32.906 -8.836 1 73.38 53 GLY B O 1
ATOM 5007 N N . ASN B 1 54 ? -7.07 -31.234 -9.906 1 83.25 54 ASN B N 1
ATOM 5008 C CA . ASN B 1 54 ? -6.75 -31.875 -11.18 1 83.25 54 ASN B CA 1
ATOM 5009 C C . ASN B 1 54 ? -5.422 -31.375 -11.742 1 83.25 54 ASN B C 1
ATOM 5011 O O . ASN B 1 54 ? -4.754 -32.094 -12.492 1 83.25 54 ASN B O 1
ATOM 5015 N N . TYR B 1 55 ? -5.016 -30.156 -11.359 1 92.38 55 TYR B N 1
ATOM 5016 C CA . TYR B 1 55 ? -3.746 -29.656 -11.867 1 92.38 55 TYR B CA 1
ATOM 5017 C C . TYR B 1 55 ? -2.609 -29.969 -10.898 1 92.38 55 TYR B C 1
ATOM 5019 O O . TYR B 1 55 ? -2.793 -29.922 -9.68 1 92.38 55 TYR B O 1
ATOM 5027 N N . ILE B 1 56 ? -1.487 -30.266 -11.484 1 92.12 56 ILE B N 1
ATOM 5028 C CA . ILE B 1 56 ? -0.282 -30.5 -10.703 1 92.12 56 ILE B CA 1
ATOM 5029 C C . ILE B 1 56 ? 0.914 -29.828 -11.375 1 92.12 56 ILE B C 1
ATOM 5031 O O . ILE B 1 56 ? 0.904 -29.609 -12.586 1 92.12 56 ILE B O 1
ATOM 5035 N N . LEU B 1 57 ? 1.836 -29.438 -10.594 1 93.19 57 LEU B N 1
ATOM 5036 C CA . LEU B 1 57 ? 3.141 -28.984 -11.055 1 93.19 57 LEU B CA 1
ATOM 5037 C C . LEU B 1 57 ? 4.117 -30.141 -11.164 1 93.19 57 LEU B C 1
ATOM 5039 O O . LEU B 1 57 ? 4.387 -30.828 -10.164 1 93.19 57 LEU B O 1
ATOM 5043 N N . VAL B 1 58 ? 4.648 -30.344 -12.336 1 92.38 58 VAL B N 1
ATOM 5044 C CA . VAL B 1 58 ? 5.477 -31.531 -12.508 1 92.38 58 VAL B CA 1
ATOM 5045 C C . VAL B 1 58 ? 6.746 -31.172 -13.281 1 92.38 58 VAL B C 1
ATOM 5047 O O . VAL B 1 58 ? 6.703 -30.375 -14.219 1 92.38 58 VAL B O 1
ATOM 5050 N N . ASP B 1 59 ? 7.828 -31.703 -12.781 1 92.19 59 ASP B N 1
ATOM 5051 C CA . ASP B 1 59 ? 9.055 -31.703 -13.57 1 92.19 59 ASP B CA 1
ATOM 5052 C C . ASP B 1 59 ? 8.969 -32.688 -14.734 1 92.19 59 ASP B C 1
ATOM 5054 O O . ASP B 1 59 ? 8.969 -33.906 -14.516 1 92.19 59 ASP B O 1
ATOM 5058 N N . PHE B 1 60 ? 8.945 -32.188 -15.844 1 88.69 60 PHE B N 1
ATOM 5059 C CA . PHE B 1 60 ? 8.711 -33 -17.047 1 88.69 60 PHE B CA 1
ATOM 5060 C C . PHE B 1 60 ? 9.766 -34.062 -17.188 1 88.69 60 PHE B C 1
ATOM 5062 O O . PHE B 1 60 ? 9.477 -35.188 -17.672 1 88.69 60 PHE B O 1
ATOM 5069 N N . ASN B 1 61 ? 10.938 -33.781 -16.812 1 86 61 ASN B N 1
ATOM 5070 C CA . ASN B 1 61 ? 12.016 -34.781 -16.906 1 86 61 ASN B CA 1
ATOM 5071 C C . ASN B 1 61 ? 11.75 -35.969 -16.016 1 86 61 ASN B C 1
ATOM 5073 O O . ASN B 1 61 ? 12.102 -37.094 -16.375 1 86 61 ASN B O 1
ATOM 5077 N N . GLN B 1 62 ? 11.148 -35.75 -14.906 1 86.88 62 GLN B N 1
ATOM 5078 C CA . GLN B 1 62 ? 10.852 -36.844 -13.984 1 86.88 62 GLN B CA 1
ATOM 5079 C C . GLN B 1 62 ? 9.805 -37.812 -14.578 1 86.88 62 GLN B C 1
ATOM 5081 O O . GLN B 1 62 ? 9.922 -39.031 -14.469 1 86.88 62 GLN B O 1
ATOM 5086 N N . VAL B 1 63 ? 8.859 -37.25 -15.156 1 84.19 63 VAL B N 1
ATOM 5087 C CA . VAL B 1 63 ? 7.801 -38.062 -15.758 1 84.19 63 VAL B CA 1
ATOM 5088 C C . VAL B 1 63 ? 8.359 -38.844 -16.938 1 84.19 63 VAL B C 1
ATOM 5090 O O . VAL B 1 63 ? 8.047 -40.031 -17.094 1 84.19 63 VAL B O 1
ATOM 5093 N N . ASN B 1 64 ? 9.039 -38.156 -17.688 1 83.88 64 ASN B N 1
ATOM 5094 C CA . ASN B 1 64 ? 9.641 -38.812 -18.844 1 83.88 64 ASN B CA 1
ATOM 5095 C C . ASN B 1 64 ? 10.57 -39.938 -18.422 1 83.88 64 ASN B C 1
ATOM 5097 O O . ASN B 1 64 ? 10.602 -41 -19.062 1 83.88 64 ASN B O 1
ATOM 5101 N N . ASN B 1 65 ? 11.32 -39.719 -17.422 1 82.94 65 ASN B N 1
ATOM 5102 C CA . ASN B 1 65 ? 12.203 -40.75 -16.906 1 82.94 65 ASN B CA 1
ATOM 5103 C C . ASN B 1 65 ? 11.414 -41.969 -16.422 1 82.94 65 ASN B C 1
ATOM 5105 O O . ASN B 1 65 ? 11.852 -43.094 -16.609 1 82.94 65 ASN B O 1
ATOM 5109 N N . LEU B 1 66 ? 10.359 -41.719 -15.789 1 82.75 66 LEU B N 1
ATOM 5110 C CA . LEU B 1 66 ? 9.5 -42.781 -15.312 1 82.75 66 LEU B CA 1
ATOM 5111 C C . LEU B 1 66 ? 8.984 -43.625 -16.484 1 82.75 66 LEU B C 1
ATOM 5113 O O . LEU B 1 66 ? 8.992 -44.844 -16.422 1 82.75 66 LEU B O 1
ATOM 5117 N N . LEU B 1 67 ? 8.594 -42.938 -17.484 1 79.88 67 LEU B N 1
ATOM 5118 C CA . LEU B 1 67 ? 8.031 -43.656 -18.625 1 79.88 67 LEU B CA 1
ATOM 5119 C C . LEU B 1 67 ? 9.109 -44.438 -19.375 1 79.88 67 LEU B C 1
ATOM 5121 O O . LEU B 1 67 ? 8.859 -45.531 -19.844 1 79.88 67 LEU B O 1
ATOM 5125 N N . ARG B 1 68 ? 10.211 -43.875 -19.422 1 77.06 68 ARG B N 1
ATOM 5126 C CA . ARG B 1 68 ? 11.312 -44.531 -20.109 1 77.06 68 ARG B CA 1
ATOM 5127 C C . ARG B 1 68 ? 11.75 -45.812 -19.375 1 77.06 68 ARG B C 1
ATOM 5129 O O . ARG B 1 68 ? 12.234 -46.75 -20 1 77.06 68 ARG B O 1
ATOM 5136 N N . SER B 1 69 ? 11.625 -45.719 -18.141 1 74.31 69 SER B N 1
ATOM 5137 C CA . SER B 1 69 ? 12.062 -46.844 -17.328 1 74.31 69 SER B CA 1
ATOM 5138 C C . SER B 1 69 ? 11.016 -47.969 -17.312 1 74.31 69 SER B C 1
ATOM 5140 O O . SER B 1 69 ? 11.297 -49.094 -16.891 1 74.31 69 SER B O 1
ATOM 5142 N N . ALA B 1 70 ? 9.781 -47.594 -17.672 1 69.38 70 ALA B N 1
ATOM 5143 C CA . ALA B 1 70 ? 8.703 -48.562 -17.641 1 69.38 70 ALA B CA 1
ATOM 5144 C C . ALA B 1 70 ? 8.883 -49.625 -18.734 1 69.38 70 ALA B C 1
ATOM 5146 O O . ALA B 1 70 ? 9.047 -49.281 -19.906 1 69.38 70 ALA B O 1
ATOM 5147 N N . LYS B 1 71 ? 9.453 -50.781 -18.344 1 60.88 71 LYS B N 1
ATOM 5148 C CA . LYS B 1 71 ? 9.609 -51.906 -19.266 1 60.88 71 LYS B CA 1
ATOM 5149 C C . LYS B 1 71 ? 8.438 -52.875 -19.156 1 60.88 71 LYS B C 1
ATOM 5151 O O . LYS B 1 71 ? 8.234 -53.469 -18.094 1 60.88 71 LYS B O 1
ATOM 5156 N N . CYS B 1 72 ? 7.355 -52.469 -19.828 1 57.56 72 CYS B N 1
ATOM 5157 C CA . CYS B 1 72 ? 6.254 -53.438 -19.734 1 57.56 72 CYS B CA 1
ATOM 5158 C C . CYS B 1 72 ? 6.559 -54.688 -20.531 1 57.56 72 CYS B C 1
ATOM 5160 O O . CYS B 1 72 ? 6.949 -54.594 -21.703 1 57.56 72 CYS B O 1
ATOM 5162 N N . GLN B 1 73 ? 6.816 -55.812 -19.859 1 52.06 73 GLN B N 1
ATOM 5163 C CA . GLN B 1 73 ? 7.156 -57.062 -20.5 1 52.06 73 GLN B CA 1
ATOM 5164 C C . GLN B 1 73 ? 5.98 -57.625 -21.312 1 52.06 73 GLN B C 1
ATOM 5166 O O . GLN B 1 73 ? 6.148 -58.531 -22.125 1 52.06 73 GLN B O 1
ATOM 5171 N N . TYR B 1 74 ? 4.777 -57.281 -20.875 1 51.41 74 TYR B N 1
ATOM 5172 C CA . TYR B 1 74 ? 3.701 -58.094 -21.438 1 51.41 74 TYR B CA 1
ATOM 5173 C C . TYR B 1 74 ? 3.283 -57.594 -22.812 1 51.41 74 TYR B C 1
ATOM 5175 O O . TYR B 1 74 ? 3.383 -56.406 -23.078 1 51.41 74 TYR B O 1
ATOM 5183 N N . ARG B 1 75 ? 3.01 -58.625 -23.797 1 46.41 75 ARG B N 1
ATOM 5184 C CA . ARG B 1 75 ? 2.715 -58.688 -25.219 1 46.41 75 ARG B CA 1
ATOM 5185 C C . ARG B 1 75 ? 1.541 -57.75 -25.562 1 46.41 75 ARG B C 1
ATOM 5187 O O . ARG B 1 75 ? 1.521 -57.156 -26.625 1 46.41 75 ARG B O 1
ATOM 5194 N N . GLU B 1 76 ? 0.253 -57.938 -25.062 1 46.38 76 GLU B N 1
ATOM 5195 C CA . GLU B 1 76 ? -1.026 -57.531 -25.641 1 46.38 76 GLU B CA 1
ATOM 5196 C C . GLU B 1 76 ? -1.31 -56.062 -25.375 1 46.38 76 GLU B C 1
ATOM 5198 O O . GLU B 1 76 ? -0.576 -55.406 -24.625 1 46.38 76 GLU B O 1
ATOM 5203 N N . LYS B 1 77 ? -2.506 -55.594 -25.859 1 50.34 77 LYS B N 1
ATOM 5204 C CA . LYS B 1 77 ? -3.131 -54.281 -25.859 1 50.34 77 LYS B CA 1
ATOM 5205 C C . LYS B 1 77 ? -2.988 -53.594 -24.5 1 50.34 77 LYS B C 1
ATOM 5207 O O . LYS B 1 77 ? -3.709 -53.938 -23.562 1 50.34 77 LYS B O 1
ATOM 5212 N N . GLN B 1 78 ? -1.784 -53.156 -24.141 1 52.56 78 GLN B N 1
ATOM 5213 C CA . GLN B 1 78 ? -1.415 -52.719 -22.797 1 52.56 78 GLN B CA 1
ATOM 5214 C C . GLN B 1 78 ? -1.903 -51.281 -22.562 1 52.56 78 GLN B C 1
ATOM 5216 O O . GLN B 1 78 ? -1.794 -50.406 -23.438 1 52.56 78 GLN B O 1
ATOM 5221 N N . THR B 1 79 ? -2.885 -51.188 -21.469 1 64.81 79 THR B N 1
ATOM 5222 C CA . THR B 1 79 ? -3.287 -49.844 -21.031 1 64.81 79 THR B CA 1
ATOM 5223 C C . THR B 1 79 ? -2.469 -49.406 -19.812 1 64.81 79 THR B C 1
ATOM 5225 O O . THR B 1 79 ? -2.316 -50.156 -18.859 1 64.81 79 THR B O 1
ATOM 5228 N N . LEU B 1 80 ? -1.541 -48.375 -20 1 75.69 80 LEU B N 1
ATOM 5229 C CA . LEU B 1 80 ? -0.783 -47.781 -18.906 1 75.69 80 LEU B CA 1
ATOM 5230 C C . LEU B 1 80 ? -1.599 -46.688 -18.219 1 75.69 80 LEU B C 1
ATOM 5232 O O . LEU B 1 80 ? -2.365 -45.969 -18.859 1 75.69 80 LEU B O 1
ATOM 5236 N N . LYS B 1 81 ? -1.461 -46.781 -16.875 1 77.81 81 LYS B N 1
ATOM 5237 C CA . LYS B 1 81 ? -2.141 -45.781 -16.078 1 77.81 81 LYS B CA 1
ATOM 5238 C C . LYS B 1 81 ? -1.183 -45.125 -15.078 1 77.81 81 LYS B C 1
ATOM 5240 O O . LYS B 1 81 ? -0.346 -45.812 -14.484 1 77.81 81 LYS B O 1
ATOM 5245 N N . LEU B 1 82 ? -1.338 -43.812 -15 1 82.38 82 LEU B N 1
ATOM 5246 C CA . LEU B 1 82 ? -0.591 -43.062 -13.984 1 82.38 82 LEU B CA 1
ATOM 5247 C C . LEU B 1 82 ? -1.445 -42.844 -12.742 1 82.38 82 LEU B C 1
ATOM 5249 O O . LEU B 1 82 ? -2.617 -42.469 -12.844 1 82.38 82 LEU B O 1
ATOM 5253 N N . GLU B 1 83 ? -0.854 -43.156 -11.648 1 84 83 GLU B N 1
ATOM 5254 C CA . GLU B 1 83 ? -1.545 -42.906 -10.383 1 84 83 GLU B CA 1
ATOM 5255 C C . GLU B 1 83 ? -0.734 -42 -9.469 1 84 83 GLU B C 1
ATOM 5257 O O . GLU B 1 83 ? 0.49 -42.125 -9.383 1 84 83 GLU B O 1
ATOM 5262 N N . LEU B 1 84 ? -1.496 -41.094 -8.906 1 86.19 84 LEU B N 1
ATOM 5263 C CA . LEU B 1 84 ? -0.866 -40.219 -7.926 1 86.19 84 LEU B CA 1
ATOM 5264 C C . LEU B 1 84 ? -0.86 -40.875 -6.543 1 86.19 84 LEU B C 1
ATOM 5266 O O . LEU B 1 84 ? -1.908 -41.281 -6.043 1 86.19 84 LEU B O 1
ATOM 5270 N N . GLY B 1 85 ? 0.296 -41.031 -6.004 1 84.25 85 GLY B N 1
ATOM 5271 C CA . GLY B 1 85 ? 0.442 -41.562 -4.668 1 84.25 85 GLY B CA 1
ATOM 5272 C C . GLY B 1 85 ? 0.469 -40.5 -3.584 1 84.25 85 GLY B C 1
ATOM 5273 O O . GLY B 1 85 ? -0.305 -39.562 -3.629 1 84.25 85 GLY B O 1
ATOM 5274 N N . ALA B 1 86 ? 1.341 -40.75 -2.684 1 86.69 86 ALA B N 1
ATOM 5275 C CA . ALA B 1 86 ? 1.454 -39.875 -1.522 1 86.69 86 ALA B CA 1
ATOM 5276 C C . ALA B 1 86 ? 1.841 -38.438 -1.943 1 86.69 86 ALA B C 1
ATOM 5278 O O . ALA B 1 86 ? 2.672 -38.25 -2.836 1 86.69 86 ALA B O 1
ATOM 5279 N N . LYS B 1 87 ? 1.226 -37.594 -1.26 1 89.62 87 LYS B N 1
ATOM 5280 C CA . LYS B 1 87 ? 1.479 -36.156 -1.519 1 89.62 87 LYS B CA 1
ATOM 5281 C C . LYS B 1 87 ? 2.51 -35.594 -0.542 1 89.62 87 LYS B C 1
ATOM 5283 O O . LYS B 1 87 ? 2.361 -35.75 0.674 1 89.62 87 LYS B O 1
ATOM 5288 N N . LEU B 1 88 ? 3.467 -35 -1.005 1 91.25 88 LEU B N 1
ATOM 5289 C CA . LEU B 1 88 ? 4.496 -34.312 -0.233 1 91.25 88 LEU B CA 1
ATOM 5290 C C . LEU B 1 88 ? 4.59 -32.844 -0.638 1 91.25 88 LEU B C 1
ATOM 5292 O O . LEU B 1 88 ? 5.547 -32.438 -1.3 1 91.25 88 LEU B O 1
ATOM 5296 N N . GLY B 1 89 ? 3.648 -32.062 -0.08 1 93 89 GLY B N 1
ATOM 5297 C CA . GLY B 1 89 ? 3.506 -30.688 -0.539 1 93 89 GLY B CA 1
ATOM 5298 C C . GLY B 1 89 ? 2.926 -30.578 -1.937 1 93 89 GLY B C 1
ATOM 5299 O O . GLY B 1 89 ? 1.831 -31.094 -2.199 1 93 89 GLY B O 1
ATOM 5300 N N . PHE B 1 90 ? 3.75 -30.062 -2.84 1 94.69 90 PHE B N 1
ATOM 5301 C CA . PHE B 1 90 ? 3.307 -29.953 -4.223 1 94.69 90 PHE B CA 1
ATOM 5302 C C . PHE B 1 90 ? 3.82 -31.141 -5.043 1 94.69 90 PHE B C 1
ATOM 5304 O O . PHE B 1 90 ? 3.451 -31.297 -6.207 1 94.69 90 PHE B O 1
ATOM 5311 N N . SER B 1 91 ? 4.664 -31.922 -4.434 1 93.31 91 SER B N 1
ATOM 5312 C CA . SER B 1 91 ? 5.188 -33.125 -5.094 1 93.31 91 SER B CA 1
ATOM 5313 C C . SER B 1 91 ? 4.316 -34.344 -4.805 1 93.31 91 SER B C 1
ATOM 5315 O O . SER B 1 91 ? 3.818 -34.5 -3.688 1 93.31 91 SER B O 1
ATOM 5317 N N . TYR B 1 92 ? 4.152 -35.125 -5.844 1 91.06 92 TYR B N 1
ATOM 5318 C CA . TYR B 1 92 ? 3.432 -36.375 -5.711 1 91.06 92 TYR B CA 1
ATOM 5319 C C . TYR B 1 92 ? 4.324 -37.562 -6.074 1 91.06 92 TYR B C 1
ATOM 5321 O O . TYR B 1 92 ? 5.211 -37.438 -6.926 1 91.06 92 TYR B O 1
ATOM 5329 N N . ASN B 1 93 ? 4.023 -38.656 -5.391 1 89.62 93 ASN B N 1
ATOM 5330 C CA . ASN B 1 93 ? 4.562 -39.906 -5.879 1 89.62 93 ASN B CA 1
ATOM 5331 C C . ASN B 1 93 ? 3.785 -40.406 -7.09 1 89.62 93 ASN B C 1
ATOM 5333 O O . ASN B 1 93 ? 2.555 -40.469 -7.062 1 89.62 93 ASN B O 1
ATOM 5337 N N . LEU B 1 94 ? 4.555 -40.656 -8.117 1 86.81 94 LEU B N 1
ATOM 5338 C CA . LEU B 1 94 ? 3.924 -41.156 -9.328 1 86.81 94 LEU B CA 1
ATOM 5339 C C . LEU B 1 94 ? 4.18 -42.656 -9.5 1 86.81 94 LEU B C 1
ATOM 5341 O O . LEU B 1 94 ? 5.316 -43.094 -9.367 1 86.81 94 LEU B O 1
ATOM 5345 N N . LYS B 1 95 ? 3.061 -43.281 -9.742 1 82.75 95 LYS B N 1
ATOM 5346 C CA . LYS B 1 95 ? 3.15 -44.719 -10.008 1 82.75 95 LYS B CA 1
ATOM 5347 C C . LYS B 1 95 ? 2.598 -45.031 -11.391 1 82.75 95 LYS B C 1
ATOM 5349 O O . LYS B 1 95 ? 1.572 -44.5 -11.805 1 82.75 95 LYS B O 1
ATOM 5354 N N . LEU B 1 96 ? 3.363 -45.812 -12.047 1 81.25 96 LEU B N 1
ATOM 5355 C CA . LEU B 1 96 ? 2.912 -46.312 -13.336 1 81.25 96 LEU B CA 1
ATOM 5356 C C . LEU B 1 96 ? 2.387 -47.719 -13.211 1 81.25 96 LEU B C 1
ATOM 5358 O O . LEU B 1 96 ? 3.102 -48.625 -12.742 1 81.25 96 LEU B O 1
ATOM 5362 N N . LEU B 1 97 ? 1.12 -47.75 -13.523 1 78.75 97 LEU B N 1
ATOM 5363 C CA . LEU B 1 97 ? 0.489 -49.062 -13.391 1 78.75 97 LEU B CA 1
ATOM 5364 C C . LEU B 1 97 ? 0.137 -49.656 -14.766 1 78.75 97 LEU B C 1
ATOM 5366 O O . LEU B 1 97 ? -0.301 -48.906 -15.648 1 78.75 97 LEU B O 1
ATOM 5370 N N . CYS B 1 98 ? 0.487 -50.906 -14.945 1 73.06 98 CYS B N 1
ATOM 5371 C CA . CYS B 1 98 ? 0.085 -51.625 -16.141 1 73.06 98 CYS B CA 1
ATOM 5372 C C . CYS B 1 98 ? -1.091 -52.562 -15.859 1 73.06 98 CYS B C 1
ATOM 5374 O O . CYS B 1 98 ? -1.097 -53.25 -14.844 1 73.06 98 CYS B O 1
ATOM 5376 N N . SER B 1 99 ? -2.152 -52.406 -16.562 1 68.88 99 SER B N 1
ATOM 5377 C CA . SER B 1 99 ? -3.342 -53.219 -16.328 1 68.88 99 SER B CA 1
ATOM 5378 C C . SER B 1 99 ? -3.023 -54.719 -16.453 1 68.88 99 SER B C 1
ATOM 5380 O O . SER B 1 99 ? -3.725 -55.562 -15.883 1 68.88 99 SER B O 1
ATOM 5382 N N . ASN B 1 100 ? -2.027 -55.062 -17.156 1 65.31 100 ASN B N 1
ATOM 5383 C CA . ASN B 1 100 ? -1.729 -56.469 -17.391 1 65.31 100 ASN B CA 1
ATOM 5384 C C . ASN B 1 100 ? -0.64 -56.969 -16.453 1 65.31 100 ASN B C 1
ATOM 5386 O O . ASN B 1 100 ? -0.606 -58.156 -16.109 1 65.31 100 ASN B O 1
ATOM 5390 N N . CYS B 1 101 ? 0.446 -56.125 -16.312 1 63.41 101 CYS B N 1
ATOM 5391 C CA . CYS B 1 101 ? 1.557 -56.594 -15.5 1 63.41 101 CYS B CA 1
ATOM 5392 C C . CYS B 1 101 ? 1.524 -55.969 -14.109 1 63.41 101 CYS B C 1
ATOM 5394 O O . CYS B 1 101 ? 1.315 -54.75 -13.977 1 63.41 101 CYS B O 1
ATOM 5396 N N . ASP B 1 102 ? 0.812 -56.344 -13.188 1 56.81 102 ASP B N 1
ATOM 5397 C CA . ASP B 1 102 ? 0.763 -55.812 -11.828 1 56.81 102 ASP B CA 1
ATOM 5398 C C . ASP B 1 102 ? 2.096 -55.188 -11.438 1 56.81 102 ASP B C 1
ATOM 5400 O O . ASP B 1 102 ? 2.205 -54.562 -10.383 1 56.81 102 ASP B O 1
ATOM 5404 N N . GLU B 1 103 ? 3.26 -55.531 -11.969 1 51.5 103 GLU B N 1
ATOM 5405 C CA . GLU B 1 103 ? 4.562 -55.219 -11.398 1 51.5 103 GLU B CA 1
ATOM 5406 C C . GLU B 1 103 ? 4.949 -53.75 -11.68 1 51.5 103 GLU B C 1
ATOM 5408 O O . GLU B 1 103 ? 5.941 -53.25 -11.141 1 51.5 103 GLU B O 1
ATOM 5413 N N . ASN B 1 104 ? 4.496 -53 -12.5 1 55.16 104 ASN B N 1
ATOM 5414 C CA . ASN B 1 104 ? 5.281 -51.844 -12.914 1 55.16 104 ASN B CA 1
ATOM 5415 C C . ASN B 1 104 ? 5.148 -50.688 -11.914 1 55.16 104 ASN B C 1
ATOM 5417 O O . ASN B 1 104 ? 4.207 -49.906 -11.992 1 55.16 104 ASN B O 1
ATOM 5421 N N . LYS B 1 105 ? 5.762 -50.938 -10.703 1 59.38 105 LYS B N 1
ATOM 5422 C CA . LYS B 1 105 ? 5.605 -50.156 -9.492 1 59.38 105 LYS B CA 1
ATOM 5423 C C . LYS B 1 105 ? 6.66 -49.031 -9.422 1 59.38 105 LYS B C 1
ATOM 5425 O O . LYS B 1 105 ? 7.051 -48.625 -8.328 1 59.38 105 LYS B O 1
ATOM 5430 N N . THR B 1 106 ? 7.184 -48.5 -10.578 1 62.12 106 THR B N 1
ATOM 5431 C CA . THR B 1 106 ? 8.219 -47.531 -10.203 1 62.12 106 THR B CA 1
ATOM 5432 C C . THR B 1 106 ? 7.594 -46.219 -9.727 1 62.12 106 THR B C 1
ATOM 5434 O O . THR B 1 106 ? 6.707 -45.688 -10.383 1 62.12 106 THR B O 1
ATOM 5437 N N . VAL B 1 107 ? 7.941 -46 -8.438 1 71.94 107 VAL B N 1
ATOM 5438 C CA . VAL B 1 107 ? 7.477 -44.781 -7.773 1 71.94 107 VAL B CA 1
ATOM 5439 C C . VAL B 1 107 ? 8.516 -43.656 -7.941 1 71.94 107 VAL B C 1
ATOM 5441 O O . VAL B 1 107 ? 9.695 -43.875 -7.656 1 71.94 107 VAL B O 1
ATOM 5444 N N . VAL B 1 108 ? 8.102 -42.656 -8.734 1 82.44 108 VAL B N 1
ATOM 5445 C CA . VAL B 1 108 ? 8.945 -41.469 -8.844 1 82.44 108 VAL B CA 1
ATOM 5446 C C . VAL B 1 108 ? 8.18 -40.25 -8.336 1 82.44 108 VAL B C 1
ATOM 5448 O O . VAL B 1 108 ? 6.945 -40.219 -8.375 1 82.44 108 VAL B O 1
ATOM 5451 N N . ASN B 1 109 ? 8.984 -39.375 -7.805 1 87.38 109 ASN B N 1
ATOM 5452 C CA . ASN B 1 109 ? 8.352 -38.125 -7.398 1 87.38 109 ASN B CA 1
ATOM 5453 C C . ASN B 1 109 ? 8.211 -37.156 -8.57 1 87.38 109 ASN B C 1
ATOM 5455 O O . ASN B 1 109 ? 9.062 -37.125 -9.461 1 87.38 109 ASN B O 1
ATOM 5459 N N . THR B 1 110 ? 7.23 -36.406 -8.586 1 87.88 110 THR B N 1
ATOM 5460 C CA . THR B 1 110 ? 6.973 -35.438 -9.648 1 87.88 110 THR B CA 1
ATOM 5461 C C . THR B 1 110 ? 8.016 -34.312 -9.641 1 87.88 110 THR B C 1
ATOM 5463 O O . THR B 1 110 ? 8.133 -33.562 -10.609 1 87.88 110 THR B O 1
ATOM 5466 N N . SER B 1 111 ? 8.688 -34.188 -8.531 1 89.5 111 SER B N 1
ATOM 5467 C CA . SER B 1 111 ? 9.75 -33.219 -8.375 1 89.5 111 SER B CA 1
ATOM 5468 C C . SER B 1 111 ? 10.969 -33.812 -7.68 1 89.5 111 SER B C 1
ATOM 5470 O O . SER B 1 111 ? 10.828 -34.719 -6.844 1 89.5 111 SER B O 1
ATOM 5472 N N . LEU B 1 112 ? 12.117 -33.281 -8.094 1 84.44 112 LEU B N 1
ATOM 5473 C CA . LEU B 1 112 ? 13.359 -33.781 -7.504 1 84.44 112 LEU B CA 1
ATOM 5474 C C . LEU B 1 112 ? 13.484 -33.344 -6.047 1 84.44 112 LEU B C 1
ATOM 5476 O O . LEU B 1 112 ? 12.992 -32.25 -5.676 1 84.44 112 LEU B O 1
ATOM 5480 N N . LYS B 1 113 ? 14.133 -34.219 -5.316 1 80.69 113 LYS B N 1
ATOM 5481 C CA . LYS B 1 113 ? 14.461 -33.812 -3.947 1 80.69 113 LYS B CA 1
ATOM 5482 C C . LYS B 1 113 ? 15.742 -33 -3.906 1 80.69 113 LYS B C 1
ATOM 5484 O O . LYS B 1 113 ? 16.781 -33.438 -4.395 1 80.69 113 LYS B O 1
ATOM 5489 N N . SER B 1 114 ? 15.68 -31.75 -3.639 1 70.5 114 SER B N 1
ATOM 5490 C CA . SER B 1 114 ? 16.828 -30.859 -3.568 1 70.5 114 SER B CA 1
ATOM 5491 C C . SER B 1 114 ? 17.625 -31.078 -2.287 1 70.5 114 SER B C 1
ATOM 5493 O O . SER B 1 114 ? 18.859 -31.109 -2.314 1 70.5 114 SER B O 1
ATOM 5495 N N . VAL B 1 115 ? 16.938 -31.078 -1.18 1 70.5 115 VAL B N 1
ATOM 5496 C CA . VAL B 1 115 ? 17.516 -31.359 0.132 1 70.5 115 VAL B CA 1
ATOM 5497 C C . VAL B 1 115 ? 16.781 -32.531 0.77 1 70.5 115 VAL B C 1
ATOM 5499 O O . VAL B 1 115 ? 15.672 -32.875 0.372 1 70.5 115 VAL B O 1
ATOM 5502 N N . PRO B 1 116 ? 17.469 -33.188 1.518 1 65.44 116 PRO B N 1
ATOM 5503 C CA . PRO B 1 116 ? 16.906 -34.406 2.098 1 65.44 116 PRO B CA 1
ATOM 5504 C C . PRO B 1 116 ? 15.484 -34.188 2.627 1 65.44 116 PRO B C 1
ATOM 5506 O O . PRO B 1 116 ? 14.672 -35.125 2.617 1 65.44 116 PRO B O 1
ATOM 5509 N N . THR B 1 117 ? 15.227 -33 2.848 1 71.62 117 THR B N 1
ATOM 5510 C CA . THR B 1 117 ? 13.969 -32.875 3.566 1 71.62 117 THR B CA 1
ATOM 5511 C C . THR B 1 117 ? 12.953 -32.094 2.736 1 71.62 117 THR B C 1
ATOM 5513 O O . THR B 1 117 ? 11.82 -31.875 3.168 1 71.62 117 THR B O 1
ATOM 5516 N N . SER B 1 118 ? 13.312 -31.656 1.562 1 86.81 118 SER B N 1
ATOM 5517 C CA . SER B 1 118 ? 12.344 -30.844 0.838 1 86.81 118 SER B CA 1
ATOM 5518 C C . SER B 1 118 ? 12.477 -31.031 -0.669 1 86.81 118 SER B C 1
ATOM 5520 O O . SER B 1 118 ? 13.594 -31.156 -1.19 1 86.81 118 SER B O 1
ATOM 5522 N N . HIS B 1 119 ? 11.414 -31.109 -1.272 1 92.81 119 HIS B N 1
ATOM 5523 C CA . HIS B 1 119 ? 11.375 -31.203 -2.727 1 92.81 119 HIS B CA 1
ATOM 5524 C C . HIS B 1 119 ? 11.594 -29.844 -3.383 1 92.81 119 HIS B C 1
ATOM 5526 O O . HIS B 1 119 ? 11.211 -28.812 -2.824 1 92.81 119 HIS B O 1
ATOM 5532 N N . ASP B 1 120 ? 12.156 -29.859 -4.566 1 94.25 120 ASP B N 1
ATOM 5533 C CA . ASP B 1 120 ? 12.5 -28.672 -5.344 1 94.25 120 ASP B CA 1
ATOM 5534 C C . ASP B 1 120 ? 11.273 -27.797 -5.566 1 94.25 120 ASP B C 1
ATOM 5536 O O . ASP B 1 120 ? 11.336 -26.578 -5.359 1 94.25 120 ASP B O 1
ATOM 5540 N N . VAL B 1 121 ? 10.18 -28.406 -5.898 1 95.5 121 VAL B N 1
ATOM 5541 C CA . VAL B 1 121 ? 8.969 -27.688 -6.266 1 95.5 121 VAL B CA 1
ATOM 5542 C C . VAL B 1 121 ? 8.453 -26.906 -5.059 1 95.5 121 VAL B C 1
ATOM 5544 O O . VAL B 1 121 ? 7.934 -25.797 -5.207 1 95.5 121 VAL B O 1
ATOM 5547 N N . ASN B 1 122 ? 8.57 -27.453 -3.863 1 96.25 122 ASN B N 1
ATOM 5548 C CA . ASN B 1 122 ? 8.102 -26.797 -2.645 1 96.25 122 ASN B CA 1
ATOM 5549 C C . ASN B 1 122 ? 8.922 -25.547 -2.326 1 96.25 122 ASN B C 1
ATOM 5551 O O . ASN B 1 122 ? 8.367 -24.531 -1.921 1 96.25 122 ASN B O 1
ATOM 5555 N N . LEU B 1 123 ? 10.211 -25.609 -2.539 1 96.38 123 LEU B N 1
ATOM 5556 C CA . LEU B 1 123 ? 11.102 -24.484 -2.299 1 96.38 123 LEU B CA 1
ATOM 5557 C C . LEU B 1 123 ? 10.891 -23.391 -3.34 1 96.38 123 LEU B C 1
ATOM 5559 O O . LEU B 1 123 ? 10.836 -22.203 -3 1 96.38 123 LEU B O 1
ATOM 5563 N N . ARG B 1 124 ? 10.695 -23.812 -4.539 1 96.44 124 ARG B N 1
ATOM 5564 C CA . ARG B 1 124 ? 10.523 -22.875 -5.633 1 96.44 124 ARG B CA 1
ATOM 5565 C C . ARG B 1 124 ? 9.234 -22.078 -5.477 1 96.44 124 ARG B C 1
ATOM 5567 O O . ARG B 1 124 ? 9.211 -20.859 -5.68 1 96.44 124 ARG B O 1
ATOM 5574 N N . ILE B 1 125 ? 8.172 -22.797 -5.145 1 97.62 125 ILE B N 1
ATOM 5575 C CA . ILE B 1 125 ? 6.891 -22.109 -5.031 1 97.62 125 ILE B CA 1
ATOM 5576 C C . ILE B 1 125 ? 6.938 -21.109 -3.877 1 97.62 125 ILE B C 1
ATOM 5578 O O . ILE B 1 125 ? 6.398 -20.016 -3.98 1 97.62 125 ILE B O 1
ATOM 5582 N N . THR B 1 126 ? 7.559 -21.5 -2.768 1 97.5 126 THR B N 1
ATOM 5583 C CA . THR B 1 126 ? 7.719 -20.609 -1.633 1 97.5 126 THR B CA 1
ATOM 5584 C C . THR B 1 126 ? 8.531 -19.375 -2.031 1 97.5 126 THR B C 1
ATOM 5586 O O . THR B 1 126 ? 8.156 -18.25 -1.705 1 97.5 126 THR B O 1
ATOM 5589 N N . GLN B 1 127 ? 9.578 -19.594 -2.75 1 97.94 127 GLN B N 1
ATOM 5590 C CA . GLN B 1 127 ? 10.43 -18.5 -3.213 1 97.94 127 GLN B CA 1
ATOM 5591 C C . GLN B 1 127 ? 9.68 -17.609 -4.195 1 97.94 127 GLN B C 1
ATOM 5593 O O . GLN B 1 127 ? 9.812 -16.375 -4.148 1 97.94 127 GLN B O 1
ATOM 5598 N N . ALA B 1 128 ? 8.953 -18.25 -5.086 1 98.31 128 ALA B N 1
ATOM 5599 C CA . ALA B 1 128 ? 8.234 -17.5 -6.121 1 98.31 128 ALA B CA 1
ATOM 5600 C C . ALA B 1 128 ? 7.246 -16.531 -5.504 1 98.31 128 ALA B C 1
ATOM 5602 O O . ALA B 1 128 ? 7.188 -15.359 -5.902 1 98.31 128 ALA B O 1
ATOM 5603 N N . PHE B 1 129 ? 6.504 -16.984 -4.555 1 98.25 129 PHE B N 1
ATOM 5604 C CA . PHE B 1 129 ? 5.512 -16.109 -3.932 1 98.25 129 PHE B CA 1
ATOM 5605 C C . PHE B 1 129 ? 6.184 -15.07 -3.049 1 98.25 129 PHE B C 1
ATOM 5607 O O . PHE B 1 129 ? 5.734 -13.922 -2.986 1 98.25 129 PHE B O 1
ATOM 5614 N N . SER B 1 130 ? 7.254 -15.43 -2.393 1 97.31 130 SER B N 1
ATOM 5615 C CA . SER B 1 130 ? 8.023 -14.453 -1.635 1 97.31 130 SER B CA 1
ATOM 5616 C C . SER B 1 130 ? 8.555 -13.344 -2.541 1 97.31 130 SER B C 1
ATOM 5618 O O . SER B 1 130 ? 8.539 -12.172 -2.17 1 97.31 130 SER B O 1
ATOM 5620 N N . HIS B 1 131 ? 8.984 -13.75 -3.703 1 97.81 131 HIS B N 1
ATOM 5621 C CA . HIS B 1 131 ? 9.586 -12.82 -4.66 1 97.81 131 HIS B CA 1
ATOM 5622 C C . HIS B 1 131 ? 8.57 -11.781 -5.125 1 97.81 131 HIS B C 1
ATOM 5624 O O . HIS B 1 131 ? 8.93 -10.648 -5.434 1 97.81 131 HIS B O 1
ATOM 5630 N N . ILE B 1 132 ? 7.34 -12.164 -5.168 1 96.75 132 ILE B N 1
ATOM 5631 C CA . ILE B 1 132 ? 6.324 -11.227 -5.637 1 96.75 132 ILE B CA 1
ATOM 5632 C C . ILE B 1 132 ? 5.605 -10.609 -4.441 1 96.75 132 ILE B C 1
ATOM 5634 O O . ILE B 1 132 ? 4.508 -10.062 -4.586 1 96.75 132 ILE B O 1
ATOM 5638 N N . GLY B 1 133 ? 6.121 -10.789 -3.246 1 95.56 133 GLY B N 1
ATOM 5639 C CA . GLY B 1 133 ? 5.664 -10.109 -2.045 1 95.56 133 GLY B CA 1
ATOM 5640 C C . GLY B 1 133 ? 4.461 -10.773 -1.403 1 95.56 133 GLY B C 1
ATOM 5641 O O . GLY B 1 133 ? 3.648 -10.109 -0.757 1 95.56 133 GLY B O 1
ATOM 5642 N N . LYS B 1 134 ? 4.262 -12.023 -1.646 1 96.5 134 LYS B N 1
ATOM 5643 C CA . LYS B 1 134 ? 3.109 -12.727 -1.1 1 96.5 134 LYS B CA 1
ATOM 5644 C C . LYS B 1 134 ? 3.547 -13.891 -0.215 1 96.5 134 LYS B C 1
ATOM 5646 O O . LYS B 1 134 ? 4.707 -14.312 -0.259 1 96.5 134 LYS B O 1
ATOM 5651 N N . GLY B 1 135 ? 2.68 -14.312 0.674 1 95.31 135 GLY B N 1
ATOM 5652 C CA . GLY B 1 135 ? 2.965 -15.406 1.598 1 95.31 135 GLY B CA 1
ATOM 5653 C C . GLY B 1 135 ? 2.047 -16.594 1.415 1 95.31 135 GLY B C 1
ATOM 5654 O O . GLY B 1 135 ? 1.605 -16.875 0.3 1 95.31 135 GLY B O 1
ATOM 5655 N N . TYR B 1 136 ? 1.838 -17.312 2.453 1 96.25 136 TYR B N 1
ATOM 5656 C CA . TYR B 1 136 ? 1.125 -18.578 2.416 1 96.25 136 TYR B CA 1
ATOM 5657 C C . TYR B 1 136 ? -0.328 -18.375 2.004 1 96.25 136 TYR B C 1
ATOM 5659 O O . TYR B 1 136 ? -0.872 -19.172 1.224 1 96.25 136 TYR B O 1
ATOM 5667 N N . SER B 1 137 ? -0.982 -17.375 2.523 1 95.06 137 SER B N 1
ATOM 5668 C CA . SER B 1 137 ? -2.379 -17.125 2.188 1 95.06 137 SER B CA 1
ATOM 5669 C C . SER B 1 137 ? -2.564 -16.953 0.683 1 95.06 137 SER B C 1
ATOM 5671 O O . SER B 1 137 ? -3.574 -17.375 0.123 1 95.06 137 SER B O 1
ATOM 5673 N N . ALA B 1 138 ? -1.646 -16.312 0.025 1 96.62 138 ALA B N 1
ATOM 5674 C CA . ALA B 1 138 ? -1.707 -16.125 -1.422 1 96.62 138 ALA B CA 1
ATOM 5675 C C . ALA B 1 138 ? -1.521 -17.453 -2.152 1 96.62 138 ALA B C 1
ATOM 5677 O O . ALA B 1 138 ? -2.123 -17.672 -3.207 1 96.62 138 ALA B O 1
ATOM 5678 N N . ILE B 1 139 ? -0.665 -18.297 -1.607 1 97.94 139 ILE B N 1
ATOM 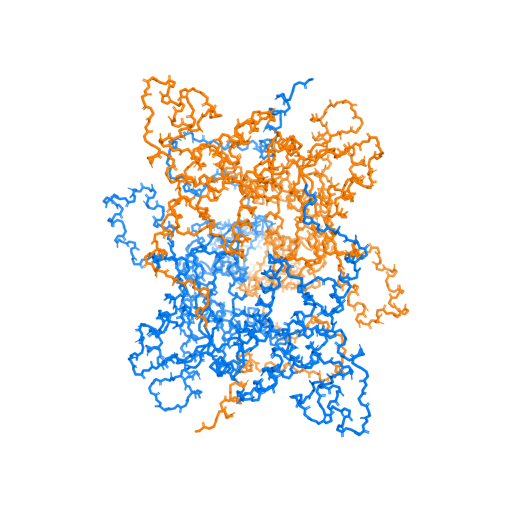5679 C CA . ILE B 1 139 ? -0.469 -19.625 -2.199 1 97.94 139 ILE B CA 1
ATOM 5680 C C . ILE B 1 139 ? -1.775 -20.406 -2.143 1 97.94 139 ILE B C 1
ATOM 5682 O O . ILE B 1 139 ? -2.166 -21.047 -3.123 1 97.94 139 ILE B O 1
ATOM 5686 N N . GLU B 1 140 ? -2.41 -20.328 -1.043 1 97.31 140 GLU B N 1
ATOM 5687 C CA . GLU B 1 140 ? -3.695 -21 -0.9 1 97.31 140 GLU B CA 1
ATOM 5688 C C . GLU B 1 140 ? -4.699 -20.516 -1.937 1 97.31 140 GLU B C 1
ATOM 5690 O O . GLU B 1 140 ? -5.406 -21.312 -2.559 1 97.31 140 GLU B O 1
ATOM 5695 N N . LYS B 1 141 ? -4.793 -19.25 -2.102 1 97.69 141 LYS B N 1
ATOM 5696 C CA . LYS B 1 141 ? -5.719 -18.656 -3.059 1 97.69 141 LYS B CA 1
ATOM 5697 C C . LYS B 1 141 ? -5.359 -19.047 -4.488 1 97.69 141 LYS B C 1
ATOM 5699 O O . LYS B 1 141 ? -6.242 -19.297 -5.312 1 97.69 141 LYS B O 1
ATOM 5704 N N . PHE B 1 142 ? -4.059 -19.016 -4.75 1 98 142 PHE B N 1
ATOM 5705 C CA . PHE B 1 142 ? -3.582 -19.469 -6.051 1 98 142 PHE B CA 1
ATOM 5706 C C . PHE B 1 142 ? -4.039 -20.906 -6.32 1 98 142 PHE B C 1
ATOM 5708 O O . PHE B 1 142 ? -4.578 -21.203 -7.387 1 98 142 PHE B O 1
ATOM 5715 N N . CYS B 1 143 ? -3.801 -21.703 -5.344 1 98 143 CYS B N 1
ATOM 5716 C CA . CYS B 1 143 ? -4.18 -23.109 -5.457 1 98 143 CYS B CA 1
ATOM 5717 C C . CYS B 1 143 ? -5.688 -23.266 -5.598 1 98 143 CYS B C 1
ATOM 5719 O O . CYS B 1 143 ? -6.164 -24.125 -6.34 1 98 143 CYS B O 1
ATOM 5721 N N . MET B 1 144 ? -6.434 -22.484 -4.91 1 97.5 144 MET B N 1
ATOM 5722 C CA . MET B 1 144 ? -7.891 -22.5 -4.992 1 97.5 144 MET B CA 1
ATOM 5723 C C . MET B 1 144 ? -8.359 -22.266 -6.426 1 97.5 144 MET B C 1
ATOM 5725 O O . MET B 1 144 ? -9.164 -23.031 -6.953 1 97.5 144 MET B O 1
ATOM 5729 N N . VAL B 1 145 ? -7.785 -21.281 -7.078 1 97.56 145 VAL B N 1
ATOM 5730 C CA . VAL B 1 145 ? -8.219 -20.922 -8.422 1 97.56 145 VAL B CA 1
ATOM 5731 C C . VAL B 1 145 ? -7.723 -21.969 -9.422 1 97.56 145 VAL B C 1
ATOM 5733 O O . VAL B 1 145 ? -8.453 -22.359 -10.336 1 97.56 145 VAL B O 1
ATOM 5736 N N . MET B 1 146 ? -6.504 -22.5 -9.195 1 96.81 146 MET B N 1
ATOM 5737 C CA . MET B 1 146 ? -5.863 -23.422 -10.125 1 96.81 146 MET B CA 1
ATOM 5738 C C . MET B 1 146 ? -6.391 -24.844 -9.93 1 96.81 146 MET B C 1
ATOM 5740 O O . MET B 1 146 ? -6.137 -25.719 -10.75 1 96.81 146 MET B O 1
ATOM 5744 N N . ASN B 1 147 ? -7.109 -25.031 -8.883 1 96.06 147 ASN B N 1
ATOM 5745 C CA . ASN B 1 147 ? -7.562 -26.359 -8.492 1 96.06 147 ASN B CA 1
ATOM 5746 C C . ASN B 1 147 ? -6.387 -27.297 -8.219 1 96.06 147 ASN B C 1
ATOM 5748 O O . ASN B 1 147 ? -6.305 -28.391 -8.789 1 96.06 147 ASN B O 1
ATOM 5752 N N . ILE B 1 148 ? -5.473 -26.781 -7.41 1 95.94 148 ILE B N 1
ATOM 5753 C CA . ILE B 1 148 ? -4.309 -27.516 -6.922 1 95.94 148 ILE B CA 1
ATOM 5754 C C . ILE B 1 148 ? -4.395 -27.672 -5.406 1 95.94 148 ILE B C 1
ATOM 5756 O O . ILE B 1 148 ? -4.863 -26.766 -4.707 1 95.94 148 ILE B O 1
ATOM 5760 N N . ASP B 1 149 ? -3.945 -28.719 -4.895 1 93.56 149 ASP B N 1
ATOM 5761 C CA . ASP B 1 149 ? -3.871 -28.906 -3.445 1 93.56 149 ASP B CA 1
ATOM 5762 C C . ASP B 1 149 ? -2.611 -28.25 -2.877 1 93.56 149 ASP B C 1
ATOM 5764 O O . ASP B 1 149 ? -1.495 -28.641 -3.234 1 93.56 149 ASP B O 1
ATOM 5768 N N . PRO B 1 150 ? -2.773 -27.344 -2.047 1 94.81 150 PRO B N 1
ATOM 5769 C CA . PRO B 1 150 ? -1.594 -26.672 -1.491 1 94.81 150 PRO B CA 1
ATOM 5770 C C . PRO B 1 150 ? -0.889 -27.516 -0.427 1 94.81 150 PRO B C 1
ATOM 5772 O O . PRO B 1 150 ? -1.432 -28.531 0.028 1 94.81 150 PRO B O 1
ATOM 5775 N N . PHE B 1 151 ? 0.26 -27.234 -0.103 1 94.5 151 PHE B N 1
ATOM 5776 C CA . PHE B 1 151 ? 0.897 -27.844 1.056 1 94.5 151 PHE B CA 1
ATOM 5777 C C . PHE B 1 151 ? 0.446 -27.172 2.344 1 94.5 151 PHE B C 1
ATOM 5779 O O . PHE B 1 151 ? -0.234 -26.141 2.305 1 94.5 151 PHE B O 1
ATOM 5786 N N . SER B 1 152 ? 0.747 -27.703 3.482 1 94.25 152 SER B N 1
ATOM 5787 C CA . SER B 1 152 ? 0.307 -27.188 4.777 1 94.25 152 SER B CA 1
ATOM 5788 C C . SER B 1 152 ? 1.1 -25.953 5.188 1 94.25 152 SER B C 1
ATOM 5790 O O . SER B 1 152 ? 2.178 -25.703 4.648 1 94.25 152 SER B O 1
ATOM 5792 N N . SER B 1 153 ? 0.562 -25.219 6.117 1 93.75 153 SER B N 1
ATOM 5793 C CA . SER B 1 153 ? 1.235 -24.031 6.641 1 93.75 153 SER B CA 1
ATOM 5794 C C . SER B 1 153 ? 2.543 -24.391 7.332 1 93.75 153 SER B C 1
ATOM 5796 O O . SER B 1 153 ? 3.498 -23.625 7.316 1 93.75 153 SER B O 1
ATOM 5798 N N . THR B 1 154 ? 2.576 -25.547 7.883 1 93.12 154 THR B N 1
ATOM 5799 C CA . THR B 1 154 ? 3.785 -26.016 8.547 1 93.12 154 THR B CA 1
ATOM 5800 C C . THR B 1 154 ? 4.895 -26.266 7.523 1 93.12 154 THR B C 1
ATOM 5802 O O . THR B 1 154 ? 6.043 -25.891 7.746 1 93.12 154 THR B O 1
ATOM 5805 N N . THR B 1 155 ? 4.488 -27 6.465 1 94.75 155 THR B N 1
ATOM 5806 C CA . THR B 1 155 ? 5.457 -27.234 5.398 1 94.75 155 THR B CA 1
ATOM 5807 C C . THR B 1 155 ? 5.953 -25.906 4.82 1 94.75 155 THR B C 1
ATOM 5809 O O . THR B 1 155 ? 7.141 -25.75 4.543 1 94.75 155 THR B O 1
ATOM 5812 N N . TYR B 1 156 ? 5.086 -25 4.734 1 96.19 156 TYR B N 1
ATOM 5813 C CA . TYR B 1 156 ? 5.465 -23.672 4.258 1 96.19 156 TYR B CA 1
ATOM 5814 C C . TYR B 1 156 ? 6.508 -23.047 5.176 1 96.19 156 TYR B C 1
ATOM 5816 O O . TYR B 1 156 ? 7.492 -22.469 4.707 1 96.19 156 TYR B O 1
ATOM 5824 N N . GLY B 1 157 ? 6.18 -23.078 6.426 1 93.94 157 GLY B N 1
ATOM 5825 C CA . GLY B 1 157 ? 7.102 -22.516 7.398 1 93.94 157 GLY B CA 1
ATOM 5826 C C . GLY B 1 157 ? 8.5 -23.094 7.305 1 93.94 157 GLY B C 1
ATOM 5827 O O . GLY B 1 157 ? 9.492 -22.359 7.398 1 93.94 157 GLY B O 1
ATOM 5828 N N . LYS B 1 158 ? 8.578 -24.375 7.09 1 94.38 158 LYS B N 1
ATOM 5829 C CA . LYS B 1 158 ? 9.867 -25.031 6.945 1 94.38 158 LYS B CA 1
ATOM 5830 C C . LYS B 1 158 ? 10.594 -24.562 5.691 1 94.38 158 LYS B C 1
ATOM 5832 O O . LYS B 1 158 ? 11.797 -24.281 5.73 1 94.38 158 LYS B O 1
ATOM 5837 N N . CYS B 1 159 ? 9.883 -24.484 4.602 1 96.12 159 CYS B N 1
ATOM 5838 C CA . CYS B 1 159 ? 10.461 -24.016 3.35 1 96.12 159 CYS B CA 1
ATOM 5839 C C . CYS B 1 159 ? 10.922 -22.562 3.477 1 96.12 159 CYS B C 1
ATOM 5841 O O . CYS B 1 159 ? 11.984 -22.203 2.971 1 96.12 159 CYS B O 1
ATOM 5843 N N . ALA B 1 160 ? 10.172 -21.781 4.16 1 95.56 160 ALA B N 1
ATOM 5844 C CA . ALA B 1 160 ? 10.5 -20.359 4.352 1 95.56 160 ALA B CA 1
ATOM 5845 C C . ALA B 1 160 ? 11.781 -20.203 5.156 1 95.56 160 ALA B C 1
ATOM 5847 O O . ALA B 1 160 ? 12.609 -19.344 4.855 1 95.56 160 ALA B O 1
ATOM 5848 N N . ARG B 1 161 ? 11.93 -20.953 6.172 1 93.88 161 ARG B N 1
ATOM 5849 C CA . ARG B 1 161 ? 13.141 -20.906 6.98 1 93.88 161 ARG B CA 1
ATOM 5850 C C . ARG B 1 161 ? 14.367 -21.266 6.148 1 93.88 161 ARG B C 1
ATOM 5852 O O . ARG B 1 161 ? 15.43 -20.641 6.289 1 93.88 161 ARG B O 1
ATOM 5859 N N . ARG B 1 162 ? 14.188 -22.219 5.348 1 95.25 162 ARG B N 1
ATOM 5860 C CA . ARG B 1 162 ? 15.281 -22.609 4.457 1 95.25 162 ARG B CA 1
ATOM 5861 C C . ARG B 1 162 ? 15.617 -21.469 3.492 1 95.25 162 ARG B C 1
ATOM 5863 O O . ARG B 1 162 ? 16.797 -21.25 3.186 1 95.25 162 ARG B O 1
ATOM 5870 N N . LEU B 1 163 ? 14.609 -20.906 3.025 1 96.44 163 LEU B N 1
ATOM 5871 C CA . LEU B 1 163 ? 14.789 -19.766 2.131 1 96.44 163 LEU B CA 1
ATOM 5872 C C . LEU B 1 163 ? 15.547 -18.641 2.832 1 96.44 163 LEU B C 1
ATOM 5874 O O . LEU B 1 163 ? 16.422 -18 2.236 1 96.44 163 LEU B O 1
ATOM 5878 N N . ASP B 1 164 ? 15.188 -18.391 4.098 1 96.12 164 ASP B N 1
ATOM 5879 C CA . ASP B 1 164 ? 15.867 -17.359 4.879 1 96.12 164 ASP B CA 1
ATOM 5880 C C . ASP B 1 164 ? 17.375 -17.641 4.941 1 96.12 164 ASP B C 1
ATOM 5882 O O . ASP B 1 164 ? 18.172 -16.734 4.723 1 96.12 164 ASP B O 1
ATOM 5886 N N . ASN B 1 165 ? 17.672 -18.812 5.203 1 95.44 165 ASN B N 1
ATOM 5887 C CA . ASN B 1 165 ? 19.078 -19.203 5.293 1 95.44 165 ASN B CA 1
ATOM 5888 C C . ASN B 1 165 ? 19.781 -19.078 3.947 1 95.44 165 ASN B C 1
ATOM 5890 O O . ASN B 1 165 ? 20.922 -18.641 3.881 1 95.44 165 ASN B O 1
ATOM 5894 N N . ALA B 1 166 ? 19.109 -19.484 2.934 1 96.75 166 ALA B N 1
ATOM 5895 C CA . ALA B 1 166 ? 19.688 -19.422 1.596 1 96.75 166 ALA B CA 1
ATOM 5896 C C . ALA B 1 166 ? 19.969 -17.969 1.2 1 96.75 166 ALA B C 1
ATOM 5898 O O . ALA B 1 166 ? 21.031 -17.672 0.631 1 96.75 166 ALA B O 1
ATOM 5899 N N . TYR B 1 167 ? 19.078 -17.109 1.471 1 97.38 167 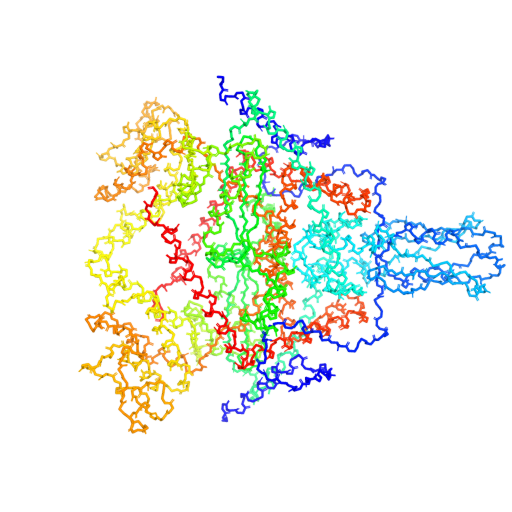TYR B N 1
ATOM 5900 C CA . TYR B 1 167 ? 19.281 -15.703 1.147 1 97.38 167 TYR B CA 1
ATOM 5901 C C . TYR B 1 167 ? 20.438 -15.125 1.957 1 97.38 167 TYR B C 1
ATOM 5903 O O . TYR B 1 167 ? 21.188 -14.289 1.455 1 97.38 167 TYR B O 1
ATOM 5911 N N . THR B 1 168 ? 20.516 -15.508 3.205 1 96 168 THR B N 1
ATOM 5912 C CA . THR B 1 168 ? 21.609 -15.039 4.043 1 96 168 THR B CA 1
ATOM 5913 C C . THR B 1 168 ? 22.953 -15.461 3.453 1 96 168 THR B C 1
ATOM 5915 O O . THR B 1 168 ? 23.859 -14.641 3.312 1 96 168 THR B O 1
ATOM 5918 N N . LEU B 1 169 ? 23.031 -16.656 3.051 1 96.5 169 LEU B N 1
ATOM 5919 C CA . LEU B 1 169 ? 24.266 -17.188 2.48 1 96.5 169 LEU B CA 1
ATOM 5920 C C . LEU B 1 169 ? 24.578 -16.516 1.145 1 96.5 169 LEU B C 1
ATOM 5922 O O . LEU B 1 169 ? 25.719 -16.109 0.895 1 96.5 169 LEU B O 1
ATOM 5926 N N . ALA B 1 170 ? 23.609 -16.438 0.339 1 97.06 170 ALA B N 1
ATOM 5927 C CA . ALA B 1 170 ? 23.781 -15.805 -0.964 1 97.06 170 ALA B CA 1
ATOM 5928 C C . ALA B 1 170 ? 24.203 -14.344 -0.812 1 97.06 170 ALA B C 1
ATOM 5930 O O . ALA B 1 170 ? 25.062 -13.867 -1.56 1 97.06 170 ALA B O 1
ATOM 5931 N N . SER B 1 171 ? 23.625 -13.656 0.119 1 97.69 171 SER B N 1
ATOM 5932 C CA . SER B 1 171 ? 23.922 -12.242 0.32 1 97.69 171 SER B CA 1
ATOM 5933 C C . SER B 1 171 ? 25.359 -12.047 0.804 1 97.69 171 SER B C 1
ATOM 5935 O O . SER B 1 171 ? 26 -11.047 0.464 1 97.69 171 SER B O 1
ATOM 5937 N N . GLU B 1 172 ? 25.828 -12.938 1.591 1 97 172 GLU B N 1
ATOM 5938 C CA . GLU B 1 172 ? 27.203 -12.852 2.066 1 97 172 GLU B CA 1
ATOM 5939 C C . GLU B 1 172 ? 28.188 -12.852 0.902 1 97 172 GLU B C 1
ATOM 5941 O O . GLU B 1 172 ? 29.125 -12.055 0.879 1 97 172 GLU B O 1
ATOM 5946 N N . ASN B 1 173 ? 27.938 -13.664 -0.039 1 96.38 173 ASN B N 1
ATOM 5947 C CA . ASN B 1 173 ? 28.812 -13.734 -1.215 1 96.38 173 ASN B CA 1
ATOM 5948 C C . ASN B 1 173 ? 28.719 -12.453 -2.047 1 96.38 173 ASN B C 1
ATOM 5950 O O . ASN B 1 173 ? 29.75 -11.922 -2.48 1 96.38 173 ASN B O 1
ATOM 5954 N N . ILE B 1 174 ? 27.578 -12.031 -2.232 1 97.06 174 ILE B N 1
ATOM 5955 C CA . ILE B 1 174 ? 27.359 -10.852 -3.062 1 97.06 174 ILE B CA 1
ATOM 5956 C C . ILE B 1 174 ? 27.938 -9.617 -2.373 1 97.06 174 ILE B C 1
ATOM 5958 O O . ILE B 1 174 ? 28.609 -8.797 -3.014 1 97.06 174 ILE B O 1
ATOM 5962 N N . PHE B 1 175 ? 27.766 -9.484 -1.067 1 97.5 175 PHE B N 1
ATOM 5963 C CA . PHE B 1 175 ? 28.297 -8.344 -0.324 1 97.5 175 PHE B CA 1
ATOM 5964 C C . PHE B 1 175 ? 29.812 -8.367 -0.305 1 97.5 175 PHE B C 1
ATOM 5966 O O . PHE B 1 175 ? 30.469 -7.316 -0.356 1 97.5 175 PHE B O 1
ATOM 5973 N N . ALA B 1 176 ? 30.375 -9.539 -0.217 1 96.5 176 ALA B N 1
ATOM 5974 C CA . ALA B 1 176 ? 31.828 -9.641 -0.272 1 96.5 176 ALA B CA 1
ATOM 5975 C C . ALA B 1 176 ? 32.375 -9.062 -1.578 1 96.5 176 ALA B C 1
ATOM 5977 O O . ALA B 1 176 ? 33.375 -8.336 -1.578 1 96.5 176 ALA B O 1
ATOM 5978 N N . GLU B 1 177 ? 31.719 -9.398 -2.609 1 95.62 177 GLU B N 1
ATOM 5979 C CA . GLU B 1 177 ? 32.125 -8.883 -3.916 1 95.62 177 GLU B CA 1
ATOM 5980 C C . GLU B 1 177 ? 31.953 -7.367 -3.986 1 95.62 177 GLU B C 1
ATOM 5982 O O . GLU B 1 177 ? 32.812 -6.66 -4.484 1 95.62 177 GLU B O 1
ATOM 5987 N N . ILE B 1 178 ? 30.875 -6.887 -3.496 1 96.12 178 ILE B N 1
ATOM 5988 C CA . ILE B 1 178 ? 30.547 -5.469 -3.533 1 96.12 178 ILE B CA 1
ATOM 5989 C C . ILE B 1 178 ? 31.562 -4.684 -2.697 1 96.12 178 ILE B C 1
ATOM 5991 O O . ILE B 1 178 ? 32.031 -3.621 -3.113 1 96.12 178 ILE B O 1
ATOM 5995 N N . HIS B 1 179 ? 31.859 -5.195 -1.542 1 95.81 179 HIS B N 1
ATOM 5996 C CA . HIS B 1 179 ? 32.812 -4.527 -0.661 1 95.81 179 HIS B CA 1
ATOM 5997 C C . HIS B 1 179 ? 34.188 -4.441 -1.305 1 95.81 179 HIS B C 1
ATOM 5999 O O . HIS B 1 179 ? 34.875 -3.422 -1.183 1 95.81 179 HIS B O 1
ATOM 6005 N N . ARG B 1 180 ? 34.531 -5.457 -1.979 1 93.06 180 ARG B N 1
ATOM 6006 C CA . ARG B 1 180 ? 35.812 -5.441 -2.691 1 93.06 180 ARG B CA 1
ATOM 6007 C C . ARG B 1 180 ? 35.812 -4.391 -3.797 1 93.06 180 ARG B C 1
ATOM 6009 O O . ARG B 1 180 ? 36.781 -3.668 -3.977 1 93.06 180 ARG B O 1
ATOM 6016 N N . GLU B 1 181 ? 34.75 -4.281 -4.469 1 92.75 181 GLU B N 1
ATOM 6017 C CA . GLU B 1 181 ? 34.625 -3.309 -5.547 1 92.75 181 GLU B CA 1
ATOM 6018 C C . GLU B 1 181 ? 34.656 -1.881 -5.012 1 92.75 181 GLU B C 1
ATOM 6020 O O . GLU B 1 181 ? 35.281 -1 -5.613 1 92.75 181 GLU B O 1
ATOM 6025 N N . ILE B 1 182 ? 34 -1.645 -3.904 1 93.75 182 ILE B N 1
ATOM 6026 C CA . ILE B 1 182 ? 33.969 -0.321 -3.291 1 93.75 182 ILE B CA 1
ATOM 6027 C C . ILE B 1 182 ? 35.375 0.047 -2.828 1 93.75 182 ILE B C 1
ATOM 6029 O O . ILE B 1 182 ? 35.844 1.163 -3.066 1 93.75 182 ILE B O 1
ATOM 6033 N N . LYS B 1 183 ? 36.062 -0.896 -2.248 1 91.69 183 LYS B N 1
ATOM 6034 C CA . LYS B 1 183 ? 37.406 -0.66 -1.773 1 91.69 183 LYS B CA 1
ATOM 6035 C C . LYS B 1 183 ? 38.344 -0.292 -2.926 1 91.69 183 LYS B C 1
ATOM 6037 O O . LYS B 1 183 ? 39.219 0.576 -2.783 1 91.69 183 LYS B O 1
ATOM 6042 N N . ASN B 1 184 ? 38.156 -0.924 -4.004 1 89.19 184 ASN B N 1
ATOM 6043 C CA . ASN B 1 184 ? 39 -0.672 -5.172 1 89.19 184 ASN B CA 1
ATOM 6044 C C . ASN B 1 184 ? 38.812 0.742 -5.711 1 89.19 184 ASN B C 1
ATOM 6046 O O . ASN B 1 184 ? 39.719 1.34 -6.254 1 89.19 184 ASN B O 1
ATOM 6050 N N . VAL B 1 185 ? 37.719 1.237 -5.57 1 88.12 185 VAL B N 1
ATOM 6051 C CA . VAL B 1 185 ? 37.406 2.572 -6.074 1 88.12 185 VAL B CA 1
ATOM 6052 C C . VAL B 1 185 ? 38 3.625 -5.145 1 88.12 185 VAL B C 1
ATOM 6054 O O . VAL B 1 185 ? 38.5 4.66 -5.602 1 88.12 185 VAL B O 1
ATOM 6057 N N . TYR B 1 186 ? 37.906 3.396 -3.926 1 85.81 186 TYR B N 1
ATOM 6058 C CA . TYR B 1 186 ? 38.406 4.371 -2.957 1 85.81 186 TYR B CA 1
ATOM 6059 C C . TYR B 1 186 ? 39.906 4.23 -2.76 1 85.81 186 TYR B C 1
ATOM 6061 O O . TYR B 1 186 ? 40.562 5.113 -2.18 1 85.81 186 TYR B O 1
ATOM 6069 N N . GLU B 1 187 ? 40.812 3.416 -3.529 1 68.94 187 GLU B N 1
ATOM 6070 C CA . GLU B 1 187 ? 42.219 3.01 -3.633 1 68.94 187 GLU B CA 1
ATOM 6071 C C . GLU B 1 187 ? 43.125 3.938 -2.828 1 68.94 187 GLU B C 1
ATOM 6073 O O . GLU B 1 187 ? 43.812 4.793 -3.396 1 68.94 187 GLU B O 1
ATOM 6078 N N . ASN B 1 188 ? 42.875 4.324 -1.658 1 58.91 188 ASN B N 1
ATOM 6079 C CA . ASN B 1 188 ? 43.938 5.16 -1.13 1 58.91 188 ASN B CA 1
ATOM 6080 C C . ASN B 1 188 ? 44.969 4.336 -0.36 1 58.91 188 ASN B C 1
ATOM 6082 O O . ASN B 1 188 ? 45.688 4.867 0.485 1 58.91 188 ASN B O 1
ATOM 6086 N N . GLY B 1 189 ? 45.062 2.963 -0.77 1 63.53 189 GLY B N 1
ATOM 6087 C CA . GLY B 1 189 ? 46.094 2.227 -0.066 1 63.53 189 GLY B CA 1
ATOM 6088 C C . GLY B 1 189 ? 45.812 2.041 1.41 1 63.53 189 GLY B C 1
ATOM 6089 O O . GLY B 1 189 ? 46.531 1.328 2.109 1 63.53 189 GLY B O 1
ATOM 6090 N N . ALA B 1 190 ? 44.781 2.689 1.916 1 67.69 190 ALA B N 1
ATOM 6091 C CA . ALA B 1 190 ? 44.5 2.664 3.35 1 67.69 190 ALA B CA 1
ATOM 6092 C C . ALA B 1 190 ? 43.719 1.419 3.734 1 67.69 190 ALA B C 1
ATOM 6094 O O . ALA B 1 190 ? 43 0.853 2.906 1 67.69 190 ALA B O 1
ATOM 6095 N N . GLU B 1 191 ? 43.938 0.866 4.926 1 80.31 191 GLU B N 1
ATOM 6096 C CA . GLU B 1 191 ? 43.25 -0.282 5.508 1 80.31 191 GLU B CA 1
ATOM 6097 C C . GLU B 1 191 ? 41.75 -0.007 5.664 1 80.31 191 GLU B C 1
ATOM 6099 O O . GLU B 1 191 ? 40.938 -0.883 5.406 1 80.31 191 GLU B O 1
ATOM 6104 N N . ILE B 1 192 ? 41.406 1.196 5.996 1 90.62 192 ILE B N 1
ATOM 6105 C CA . ILE B 1 192 ? 40.031 1.598 6.184 1 90.62 192 ILE B CA 1
ATOM 6106 C C . ILE B 1 192 ? 39.688 2.744 5.23 1 90.62 192 ILE B C 1
ATOM 6108 O O . ILE B 1 192 ? 40.406 3.752 5.188 1 90.62 192 ILE B O 1
ATOM 6112 N N . ALA B 1 193 ? 38.719 2.539 4.398 1 93.06 193 ALA B N 1
ATOM 6113 C CA . ALA B 1 193 ? 38.281 3.541 3.42 1 93.06 193 ALA B CA 1
ATOM 6114 C C . ALA B 1 193 ? 37.188 4.441 3.99 1 93.06 193 ALA B C 1
ATOM 6116 O O . ALA B 1 193 ? 36.25 3.957 4.625 1 93.06 193 ALA B O 1
ATOM 6117 N N . ASP B 1 194 ? 37.344 5.773 3.818 1 93.94 194 ASP B N 1
ATOM 6118 C CA . ASP B 1 194 ? 36.344 6.734 4.25 1 93.94 194 ASP B CA 1
ATOM 6119 C C . ASP B 1 194 ? 35.312 6.965 3.16 1 93.94 194 ASP B C 1
ATOM 6121 O O . ASP B 1 194 ? 35.594 7.516 2.104 1 93.94 194 ASP B O 1
ATOM 6125 N N . LEU B 1 195 ? 34.062 6.594 3.479 1 95.31 195 LEU B N 1
ATOM 6126 C CA . LEU B 1 195 ? 33 6.648 2.479 1 95.31 195 LEU B CA 1
ATOM 6127 C C . LEU B 1 195 ? 32.062 7.824 2.738 1 95.31 195 LEU B C 1
ATOM 6129 O O . LEU B 1 195 ? 31.891 8.242 3.887 1 95.31 195 LEU B O 1
ATOM 6133 N N . SER B 1 196 ? 31.531 8.367 1.669 1 94.38 196 SER B N 1
ATOM 6134 C CA . SER B 1 196 ? 30.344 9.219 1.717 1 94.38 196 SER B CA 1
ATOM 6135 C C . SER B 1 196 ? 29.078 8.414 1.411 1 94.38 196 SER B C 1
ATOM 6137 O O . SER B 1 196 ? 28.969 7.82 0.338 1 94.38 196 SER B O 1
ATOM 6139 N N . VAL B 1 197 ? 28.203 8.461 2.367 1 96.25 197 VAL B N 1
ATOM 6140 C CA . VAL B 1 197 ? 27.094 7.523 2.221 1 96.25 197 VAL B CA 1
ATOM 6141 C C . VAL B 1 197 ? 25.766 8.266 2.35 1 96.25 197 VAL B C 1
ATOM 6143 O O . VAL B 1 197 ? 25.719 9.359 2.922 1 96.25 197 VAL B O 1
ATOM 6146 N N . SER B 1 198 ? 24.766 7.723 1.708 1 95.75 198 SER B N 1
ATOM 6147 C CA . SER B 1 198 ? 23.375 8.141 1.904 1 95.75 198 SER B CA 1
ATOM 6148 C C . SER B 1 198 ? 22.641 7.176 2.816 1 95.75 198 SER B C 1
ATOM 6150 O O . SER B 1 198 ? 22.656 5.961 2.59 1 95.75 198 SER B O 1
ATOM 6152 N N . PHE B 1 199 ? 22.078 7.684 3.895 1 94.69 199 PHE B N 1
ATOM 6153 C CA . PHE B 1 199 ? 21.359 6.852 4.859 1 94.69 199 PHE B CA 1
ATOM 6154 C C . PHE B 1 199 ? 19.906 7.285 4.988 1 94.69 199 PHE B C 1
ATOM 6156 O O . PHE B 1 199 ? 19.625 8.477 5.082 1 94.69 199 PHE B O 1
ATOM 6163 N N . ASP B 1 200 ? 18.984 6.34 4.941 1 92.69 200 ASP B N 1
ATOM 6164 C CA . ASP B 1 200 ? 17.562 6.59 5.156 1 92.69 200 ASP B CA 1
ATOM 6165 C C . ASP B 1 200 ? 16.891 5.367 5.762 1 92.69 200 ASP B C 1
ATOM 6167 O O . ASP B 1 200 ? 17.219 4.23 5.422 1 92.69 200 ASP B O 1
ATOM 6171 N N . GLY B 1 201 ? 16 5.676 6.715 1 92.38 201 GLY B N 1
ATOM 6172 C CA . GLY B 1 201 ? 15.188 4.625 7.305 1 92.38 201 GLY B CA 1
ATOM 6173 C C . GLY B 1 201 ? 13.82 4.492 6.66 1 92.38 201 GLY B C 1
ATOM 6174 O O . GLY B 1 201 ? 13.273 5.473 6.145 1 92.38 201 GLY B O 1
ATOM 6175 N N . THR B 1 202 ? 13.336 3.295 6.613 1 94.75 202 THR B N 1
ATOM 6176 C CA . THR B 1 202 ? 11.992 3.014 6.117 1 94.75 202 THR B CA 1
ATOM 6177 C C . THR B 1 202 ? 11.297 1.989 7.008 1 94.75 202 THR B C 1
ATOM 6179 O O . THR B 1 202 ? 11.953 1.211 7.703 1 94.75 202 THR B O 1
ATOM 6182 N N . TRP B 1 203 ? 10.008 2.045 7.016 1 94.12 203 TRP B N 1
ATOM 6183 C CA . TRP B 1 203 ? 9.242 1.276 7.992 1 94.12 203 TRP B CA 1
ATOM 6184 C C . TRP B 1 203 ? 8.188 0.423 7.301 1 94.12 203 TRP B C 1
ATOM 6186 O O . TRP B 1 203 ? 7.668 0.798 6.246 1 94.12 203 TRP B O 1
ATOM 6196 N N . LEU B 1 204 ? 7.863 -0.691 7.922 1 93.5 204 LEU B N 1
ATOM 6197 C CA . LEU B 1 204 ? 6.879 -1.63 7.395 1 93.5 204 LEU B CA 1
ATOM 6198 C C . LEU B 1 204 ? 5.477 -1.024 7.426 1 93.5 204 LEU B C 1
ATOM 6200 O O . LEU B 1 204 ? 4.672 -1.266 6.527 1 93.5 204 LEU B O 1
ATOM 6204 N N . THR B 1 205 ? 5.184 -0.384 8.508 1 89.12 205 THR B N 1
ATOM 6205 C CA . THR B 1 205 ? 3.875 0.254 8.609 1 89.12 205 THR B CA 1
ATOM 6206 C C . THR B 1 205 ? 4.008 1.772 8.555 1 89.12 205 THR B C 1
ATOM 6208 O O . THR B 1 205 ? 4.969 2.336 9.086 1 89.12 205 THR B O 1
ATOM 6211 N N . ARG B 1 206 ? 3.018 2.289 7.906 1 82.44 206 ARG B N 1
ATOM 6212 C CA . ARG B 1 206 ? 3.016 3.748 7.855 1 82.44 206 ARG B CA 1
ATOM 6213 C C . ARG B 1 206 ? 2.68 4.344 9.219 1 82.44 206 ARG B C 1
ATOM 6215 O O . ARG B 1 206 ? 1.898 3.766 9.977 1 82.44 206 ARG B O 1
ATOM 6222 N N . GLY B 1 207 ? 3.281 5.367 9.531 1 73.25 207 GLY B N 1
ATOM 6223 C CA . GLY B 1 207 ? 2.998 6.031 10.789 1 73.25 207 GLY B CA 1
ATOM 6224 C C . GLY B 1 207 ? 4.172 6.008 11.758 1 73.25 207 GLY B C 1
ATOM 6225 O O . GLY B 1 207 ? 5.262 5.551 11.398 1 73.25 207 GLY B O 1
ATOM 6226 N N . HIS B 1 208 ? 3.979 6.402 12.922 1 75.5 208 HIS B N 1
ATOM 6227 C CA . HIS B 1 208 ? 5.062 6.609 13.875 1 75.5 208 HIS B CA 1
ATOM 6228 C C . HIS B 1 208 ? 5.125 5.473 14.891 1 75.5 208 HIS B C 1
ATOM 6230 O O . HIS B 1 208 ? 5.883 5.547 15.859 1 75.5 208 HIS B O 1
ATOM 6236 N N . THR B 1 209 ? 4.398 4.406 14.578 1 82.69 209 THR B N 1
ATOM 6237 C CA . THR B 1 209 ? 4.359 3.332 15.562 1 82.69 209 THR B CA 1
ATOM 6238 C C . THR B 1 209 ? 4.707 1.993 14.922 1 82.69 209 THR B C 1
ATOM 6240 O O . THR B 1 209 ? 4.293 0.939 15.406 1 82.69 209 THR B O 1
ATOM 6243 N N . SER B 1 210 ? 5.391 2.037 13.859 1 89.25 210 SER B N 1
ATOM 6244 C CA . SER B 1 210 ? 5.766 0.795 13.195 1 89.25 210 SER B CA 1
ATOM 6245 C C . SER B 1 210 ? 6.609 -0.089 14.102 1 89.25 210 SER B C 1
ATOM 6247 O O . SER B 1 210 ? 7.449 0.408 14.859 1 89.25 210 SER B O 1
ATOM 6249 N N . LEU B 1 211 ? 6.422 -1.338 14 1 91.5 211 LEU B N 1
ATOM 6250 C CA . LEU B 1 211 ? 7.121 -2.287 14.867 1 91.5 211 LEU B CA 1
ATOM 6251 C C . LEU B 1 211 ? 8.406 -2.779 14.203 1 91.5 211 LEU B C 1
ATOM 6253 O O . LEU B 1 211 ? 9.273 -3.352 14.867 1 91.5 211 LEU B O 1
ATOM 6257 N N . ILE B 1 212 ? 8.477 -2.666 12.898 1 95.25 212 ILE B N 1
ATOM 6258 C CA . ILE B 1 212 ? 9.656 -3.117 12.172 1 95.25 212 ILE B CA 1
ATOM 6259 C C . ILE B 1 212 ? 10.164 -1.995 11.266 1 95.25 212 ILE B C 1
ATOM 6261 O O . ILE B 1 212 ? 9.375 -1.3 10.625 1 95.25 212 ILE B O 1
ATOM 6265 N N . GLY B 1 213 ? 11.43 -1.715 11.273 1 95.5 213 GLY B N 1
ATOM 6266 C CA . GLY B 1 213 ? 12.078 -0.708 10.445 1 95.5 213 GLY B CA 1
ATOM 6267 C C . GLY B 1 213 ? 13.352 -1.209 9.789 1 95.5 213 GLY B C 1
ATOM 6268 O O . GLY B 1 213 ? 13.898 -2.24 10.188 1 95.5 213 GLY B O 1
ATOM 6269 N N . VAL B 1 214 ? 13.711 -0.57 8.703 1 97.25 214 VAL B N 1
ATOM 6270 C CA . VAL B 1 214 ? 14.898 -0.945 7.945 1 97.25 214 VAL B CA 1
ATOM 6271 C C . VAL B 1 214 ? 15.781 0.28 7.734 1 97.25 214 VAL B C 1
ATOM 6273 O O . VAL B 1 214 ? 15.289 1.372 7.449 1 97.25 214 VAL B O 1
ATOM 6276 N N . GLY B 1 215 ? 17.031 0.175 8 1 96.56 215 GLY B N 1
ATOM 6277 C CA . GLY B 1 215 ? 18.031 1.168 7.645 1 96.56 215 GLY B CA 1
ATOM 6278 C C . GLY B 1 215 ? 19.031 0.669 6.613 1 96.56 215 GLY B C 1
ATOM 6279 O O . GLY B 1 215 ? 19.531 -0.454 6.715 1 96.56 215 GLY B O 1
ATOM 6280 N N . CYS B 1 216 ? 19.25 1.466 5.57 1 97 216 CYS B N 1
ATOM 6281 C CA . CYS B 1 216 ? 20.188 1.084 4.52 1 97 216 CYS B CA 1
ATOM 6282 C C . CYS B 1 216 ? 21.203 2.189 4.266 1 97 216 CYS B C 1
ATOM 6284 O O . CYS B 1 216 ? 20.875 3.375 4.344 1 97 216 CYS B O 1
ATOM 6286 N N . VAL B 1 217 ? 22.391 1.782 3.963 1 97.44 217 VAL B N 1
ATOM 6287 C CA . VAL B 1 217 ? 23.484 2.693 3.631 1 97.44 217 VAL B CA 1
ATOM 6288 C C . VAL B 1 217 ? 23.906 2.482 2.18 1 97.44 217 VAL B C 1
ATOM 6290 O O . VAL B 1 217 ? 24.266 1.368 1.783 1 97.44 217 VAL B O 1
ATOM 6293 N N . ILE B 1 218 ? 23.859 3.525 1.409 1 97.44 218 ILE B N 1
ATOM 6294 C CA . ILE B 1 218 ? 24.25 3.467 0.004 1 97.44 218 ILE B CA 1
ATOM 6295 C C . ILE B 1 218 ? 25.469 4.344 -0.228 1 97.44 218 ILE B C 1
ATOM 6297 O O . ILE B 1 218 ? 25.484 5.52 0.146 1 97.44 218 ILE B O 1
ATOM 6301 N N . ASP B 1 219 ? 26.453 3.797 -0.765 1 96.44 219 ASP B N 1
ATOM 6302 C CA . ASP B 1 219 ? 27.625 4.578 -1.119 1 96.44 219 ASP B CA 1
ATOM 6303 C C . ASP B 1 219 ? 27.312 5.578 -2.232 1 96.44 219 ASP B C 1
ATOM 6305 O O . ASP B 1 219 ? 26.75 5.203 -3.268 1 96.44 219 ASP B O 1
ATOM 6309 N N . MET B 1 220 ? 27.719 6.75 -2.057 1 92.38 220 MET B N 1
ATOM 6310 C CA . MET B 1 220 ? 27.328 7.805 -2.988 1 92.38 220 MET B CA 1
ATOM 6311 C C . MET B 1 220 ? 28.188 7.754 -4.25 1 92.38 220 MET B C 1
ATOM 6313 O O . MET B 1 220 ? 27.766 8.219 -5.312 1 92.38 220 MET B O 1
ATOM 6317 N N . LEU B 1 221 ? 29.328 7.207 -4.152 1 90.12 221 LEU B N 1
ATOM 6318 C CA . LEU B 1 221 ? 30.234 7.18 -5.301 1 90.12 221 LEU B CA 1
ATOM 6319 C C . LEU B 1 221 ? 29.891 6.027 -6.238 1 90.12 221 LEU B C 1
ATOM 6321 O O . LEU B 1 221 ? 29.719 6.23 -7.441 1 90.12 221 LEU B O 1
ATOM 6325 N N . THR B 1 222 ? 29.781 4.867 -5.688 1 92.38 222 THR B N 1
ATOM 6326 C CA . THR B 1 222 ? 29.562 3.684 -6.508 1 92.38 222 THR B CA 1
ATOM 6327 C C . THR B 1 222 ? 28.062 3.439 -6.719 1 92.38 222 THR B C 1
ATOM 6329 O O . THR B 1 222 ? 27.672 2.768 -7.672 1 92.38 222 THR B O 1
ATOM 6332 N N . GLY B 1 223 ? 27.25 3.883 -5.797 1 93.88 223 GLY B N 1
ATOM 6333 C CA . GLY B 1 223 ? 25.812 3.641 -5.867 1 93.88 223 GLY B CA 1
ATOM 6334 C C . GLY B 1 223 ? 25.406 2.305 -5.273 1 93.88 223 GLY B C 1
ATOM 6335 O O . GLY B 1 223 ? 24.219 1.969 -5.25 1 93.88 223 GLY B O 1
ATOM 6336 N N . TYR B 1 224 ? 26.375 1.551 -4.711 1 96.88 224 TYR B N 1
ATOM 6337 C CA . TYR B 1 224 ? 26.078 0.255 -4.109 1 96.88 224 TYR B CA 1
ATOM 6338 C C . TYR B 1 224 ? 25.5 0.424 -2.709 1 96.88 224 TYR B C 1
ATOM 6340 O O . TYR B 1 224 ? 25.891 1.334 -1.975 1 96.88 224 TYR B O 1
ATOM 6348 N N . VAL B 1 225 ? 24.562 -0.424 -2.402 1 98.25 225 VAL B N 1
ATOM 6349 C CA . VAL B 1 225 ? 24.172 -0.566 -1 1 98.25 225 VAL B CA 1
ATOM 6350 C C . VAL B 1 225 ? 25.281 -1.288 -0.237 1 98.25 225 VAL B C 1
ATOM 6352 O O . VAL B 1 225 ? 25.609 -2.443 -0.535 1 98.25 225 VAL B O 1
ATOM 6355 N N . VAL B 1 226 ? 25.828 -0.673 0.722 1 97.94 226 VAL B N 1
ATOM 6356 C CA . VAL B 1 226 ? 27 -1.188 1.441 1 97.94 226 VAL B CA 1
ATOM 6357 C C . VAL B 1 226 ? 26.531 -2.129 2.553 1 97.94 226 VAL B C 1
ATOM 6359 O O . VAL B 1 226 ? 27.188 -3.145 2.82 1 97.94 226 VAL B O 1
ATOM 6362 N N . ASP B 1 227 ? 25.484 -1.706 3.156 1 98.06 227 ASP B N 1
ATOM 6363 C CA . ASP B 1 227 ? 25.016 -2.432 4.336 1 98.06 227 ASP B CA 1
ATOM 6364 C C . ASP B 1 227 ? 23.562 -2.068 4.668 1 98.06 227 ASP B C 1
ATOM 6366 O O . ASP B 1 227 ? 23.031 -1.103 4.129 1 98.06 227 ASP B O 1
ATOM 6370 N N . PHE B 1 228 ? 22.969 -2.945 5.48 1 98.25 228 PHE B N 1
ATOM 6371 C CA . PHE B 1 228 ? 21.609 -2.668 5.941 1 98.25 228 PHE B CA 1
ATOM 6372 C C . PHE B 1 228 ? 21.359 -3.316 7.297 1 98.25 228 PHE B C 1
ATOM 6374 O O . PHE B 1 228 ? 22.109 -4.203 7.715 1 98.25 228 PHE B O 1
ATOM 6381 N N . GLU B 1 229 ? 20.359 -2.822 8.008 1 97.94 229 GLU B N 1
ATOM 6382 C CA . GLU B 1 229 ? 19.938 -3.367 9.289 1 97.94 229 GLU B CA 1
ATOM 6383 C C . GLU B 1 229 ? 18.422 -3.361 9.422 1 97.94 229 GLU B C 1
ATOM 6385 O O . GLU B 1 229 ? 17.766 -2.383 9.062 1 97.94 229 GLU B O 1
ATOM 6390 N N . VAL B 1 230 ? 17.891 -4.52 9.828 1 97.62 230 VAL B N 1
ATOM 6391 C CA . VAL B 1 230 ? 16.469 -4.637 10.094 1 97.62 230 VAL B CA 1
ATOM 6392 C C . VAL B 1 230 ? 16.203 -4.609 11.602 1 97.62 230 VAL B C 1
ATOM 6394 O O . VAL B 1 230 ? 16.797 -5.395 12.352 1 97.62 230 VAL B O 1
ATOM 6397 N N . MET B 1 231 ? 15.367 -3.707 12.008 1 96.62 231 MET B N 1
ATOM 6398 C CA . MET B 1 231 ? 15.023 -3.551 13.422 1 96.62 231 MET B CA 1
ATOM 6399 C C . MET B 1 231 ? 13.609 -4.051 13.695 1 96.62 231 MET B C 1
ATOM 6401 O O . MET B 1 231 ? 12.711 -3.881 12.867 1 96.62 231 MET B O 1
ATOM 6405 N N . SER B 1 232 ? 13.438 -4.648 14.852 1 96.12 232 SER B N 1
ATOM 6406 C CA . SER B 1 232 ? 12.117 -5.148 15.242 1 96.12 232 SER B CA 1
ATOM 6407 C C . SER B 1 232 ? 11.875 -4.961 16.734 1 96.12 232 SER B C 1
ATOM 6409 O O . SER B 1 232 ? 12.773 -5.18 17.547 1 96.12 232 SER B O 1
ATOM 6411 N N . LYS B 1 233 ? 10.703 -4.602 17.031 1 92.06 233 LYS B N 1
ATOM 6412 C CA . LYS B 1 233 ? 10.281 -4.453 18.422 1 92.06 233 LYS B CA 1
ATOM 6413 C C . LYS B 1 233 ? 9.391 -5.613 18.859 1 92.06 233 LYS B C 1
ATOM 6415 O O . LYS B 1 233 ? 8.953 -5.672 20 1 92.06 233 LYS B O 1
ATOM 6420 N N . VAL B 1 234 ? 9.188 -6.527 17.969 1 90.12 234 VAL B N 1
ATOM 6421 C CA . VAL B 1 234 ? 8.203 -7.566 18.266 1 90.12 234 VAL B CA 1
ATOM 6422 C C . VAL B 1 234 ? 8.766 -8.93 17.875 1 90.12 234 VAL B C 1
ATOM 6424 O O . VAL B 1 234 ? 9.625 -9.023 17 1 90.12 234 VAL B O 1
ATOM 6427 N N . CYS B 1 235 ? 8.383 -9.852 18.594 1 91.56 235 CYS B N 1
ATOM 6428 C CA . CYS B 1 235 ? 8.633 -11.258 18.312 1 91.56 235 CYS B CA 1
ATOM 6429 C C . CYS B 1 235 ? 7.367 -12.086 18.484 1 91.56 235 CYS B C 1
ATOM 6431 O O . CYS B 1 235 ? 6.754 -12.086 19.547 1 91.56 235 CYS B O 1
ATOM 6433 N N . ARG B 1 236 ? 6.973 -12.719 17.453 1 85.31 236 ARG B N 1
ATOM 6434 C CA . ARG B 1 236 ? 5.727 -13.477 17.484 1 85.31 236 ARG B CA 1
ATOM 6435 C C . ARG B 1 236 ? 5.793 -14.594 18.516 1 85.31 236 ARG B C 1
ATOM 6437 O O . ARG B 1 236 ? 4.824 -14.844 19.234 1 85.31 236 ARG B O 1
ATOM 6444 N N . HIS B 1 237 ? 6.895 -15.289 18.594 1 86.69 237 HIS B N 1
ATOM 6445 C CA . HIS B 1 237 ? 7.055 -16.375 19.547 1 86.69 237 HIS B CA 1
ATOM 6446 C C . HIS B 1 237 ? 7 -15.859 20.984 1 86.69 237 HIS B C 1
ATOM 6448 O O . HIS B 1 237 ? 6.406 -16.5 21.859 1 86.69 237 HIS B O 1
ATOM 6454 N N . CYS B 1 238 ? 7.609 -14.703 21.141 1 87.81 238 CYS B N 1
ATOM 6455 C CA . CYS B 1 238 ? 7.566 -14.094 22.469 1 87.81 238 CYS B CA 1
ATOM 6456 C C . CYS B 1 238 ? 6.137 -13.719 22.844 1 87.81 238 CYS B C 1
ATOM 6458 O O . CYS B 1 238 ? 5.719 -13.945 23.984 1 87.81 238 CYS B O 1
ATOM 6460 N N . SER B 1 239 ? 5.441 -13.156 21.906 1 83.81 239 SER B N 1
ATOM 6461 C CA . SER B 1 239 ? 4.07 -12.727 22.172 1 83.81 239 SER B CA 1
ATOM 6462 C C . SER B 1 239 ? 3.182 -13.914 22.531 1 83.81 239 SER B C 1
ATOM 6464 O O . SER B 1 239 ? 2.371 -13.828 23.453 1 83.81 239 SER B O 1
ATOM 6466 N N . VAL B 1 240 ? 3.338 -14.984 21.828 1 83.44 240 VAL B N 1
ATOM 6467 C CA . VAL B 1 240 ? 2.543 -16.188 22.062 1 83.44 240 VAL B CA 1
ATOM 6468 C C . VAL B 1 240 ? 2.906 -16.781 23.422 1 83.44 240 VAL B C 1
ATOM 6470 O O . VAL B 1 240 ? 2.025 -17.172 24.188 1 83.44 240 VAL B O 1
ATOM 6473 N N . ALA B 1 241 ? 4.156 -16.859 23.703 1 86.81 241 ALA B N 1
ATOM 6474 C CA . ALA B 1 241 ? 4.625 -17.438 24.953 1 86.81 241 ALA B CA 1
ATOM 6475 C C . ALA B 1 241 ? 4.168 -16.609 26.141 1 86.81 241 ALA B C 1
ATOM 6477 O O . ALA B 1 241 ? 3.811 -17.156 27.188 1 86.81 241 ALA B O 1
ATOM 6478 N N . LYS B 1 242 ? 4.211 -15.305 25.984 1 82.94 242 LYS B N 1
ATOM 6479 C CA . LYS B 1 242 ? 3.768 -14.422 27.047 1 82.94 242 LYS B CA 1
ATOM 6480 C C . LYS B 1 242 ? 2.287 -14.633 27.359 1 82.94 242 LYS B C 1
ATOM 6482 O O . LYS B 1 242 ? 1.881 -14.602 28.516 1 82.94 242 LYS B O 1
ATOM 6487 N N . ASN B 1 243 ? 1.57 -14.797 26.312 1 78.56 243 ASN B N 1
ATOM 6488 C CA . ASN B 1 243 ? 0.136 -15 26.469 1 78.56 243 ASN B CA 1
ATOM 6489 C C . ASN B 1 243 ? -0.164 -16.359 27.094 1 78.56 243 ASN B C 1
ATOM 6491 O O . ASN B 1 243 ? -1.08 -16.484 27.906 1 78.56 243 ASN B O 1
ATOM 6495 N N . LYS B 1 244 ? 0.609 -17.438 26.766 1 83.06 244 LYS B N 1
ATOM 6496 C CA . LYS B 1 244 ? 0.369 -18.797 27.219 1 83.06 244 LYS B CA 1
ATOM 6497 C C . LYS B 1 244 ? 0.921 -19.016 28.625 1 83.06 244 LYS B C 1
ATOM 6499 O O . LYS B 1 244 ? 0.269 -19.625 29.469 1 83.06 244 LYS B O 1
ATOM 6504 N N . LEU B 1 245 ? 2.121 -18.547 28.844 1 84.94 245 LEU B N 1
ATOM 6505 C CA . LEU B 1 245 ? 2.836 -18.844 30.078 1 84.94 245 LEU B CA 1
ATOM 6506 C C . LEU B 1 245 ? 2.699 -17.719 31.094 1 84.94 245 LEU B C 1
ATOM 6508 O O . LEU B 1 245 ? 2.939 -17.906 32.281 1 84.94 245 LEU B O 1
ATOM 6512 N N . GLY B 1 246 ? 2.229 -16.562 30.656 1 76.5 246 GLY B N 1
ATOM 6513 C CA . GLY B 1 246 ? 2.201 -15.375 31.5 1 76.5 246 GLY B CA 1
ATOM 6514 C C . GLY B 1 246 ? 3.488 -14.578 31.453 1 76.5 246 GLY B C 1
ATOM 6515 O O . GLY B 1 246 ? 4.578 -15.133 31.609 1 76.5 246 GLY B O 1
ATOM 6516 N N . GLN B 1 247 ? 3.539 -13.328 31.25 1 76.06 247 GLN B N 1
ATOM 6517 C CA . GLN B 1 247 ? 4.684 -12.461 31 1 76.06 247 GLN B CA 1
ATOM 6518 C C . GLN B 1 247 ? 5.621 -12.43 32.188 1 76.06 247 GLN B C 1
ATOM 6520 O O . GLN B 1 247 ? 6.844 -12.422 32.031 1 76.06 247 GLN B O 1
ATOM 6525 N N . SER B 1 248 ? 5.137 -12.531 33.469 1 81.5 248 SER B N 1
ATOM 6526 C CA . SER B 1 248 ? 5.965 -12.406 34.656 1 81.5 248 SER B CA 1
ATOM 6527 C C . SER B 1 248 ? 6.141 -13.758 35.344 1 81.5 248 SER B C 1
ATOM 6529 O O . SER B 1 248 ? 6.598 -13.82 36.469 1 81.5 248 SER B O 1
ATOM 6531 N N . SER B 1 249 ? 5.965 -14.828 34.594 1 84.69 249 SER B N 1
ATOM 6532 C CA . SER B 1 249 ? 6.039 -16.156 35.219 1 84.69 249 SER B CA 1
ATOM 6533 C C . SER B 1 249 ? 7.445 -16.734 35.094 1 84.69 249 SER B C 1
ATOM 6535 O O . SER B 1 249 ? 8.227 -16.312 34.25 1 84.69 249 SER B O 1
ATOM 6537 N N . ALA B 1 250 ? 7.77 -17.578 36.031 1 86.69 250 ALA B N 1
ATOM 6538 C CA . ALA B 1 250 ? 9.039 -18.297 36 1 86.69 250 ALA B CA 1
ATOM 6539 C C . ALA B 1 250 ? 9.141 -19.172 34.75 1 86.69 250 ALA B C 1
ATOM 6541 O O . ALA B 1 250 ? 10.219 -19.312 34.156 1 86.69 250 ALA B O 1
ATOM 6542 N N . GLU B 1 251 ? 8.047 -19.688 34.344 1 87.44 251 GLU B N 1
ATOM 6543 C CA . GLU B 1 251 ? 7.996 -20.531 33.156 1 87.44 251 GLU B CA 1
ATOM 6544 C C . GLU B 1 251 ? 8.383 -19.75 31.922 1 87.44 251 GLU B C 1
ATOM 6546 O O . GLU B 1 251 ? 9.086 -20.266 31.047 1 87.44 251 GLU B O 1
ATOM 6551 N N . PHE B 1 252 ? 7.922 -18.547 31.875 1 90.19 252 PHE B N 1
ATOM 6552 C CA . PHE B 1 252 ? 8.258 -17.719 30.719 1 90.19 252 PHE B CA 1
ATOM 6553 C C . PHE B 1 252 ? 9.75 -17.422 30.703 1 90.19 252 PHE B C 1
ATOM 6555 O O . PHE B 1 252 ? 10.383 -17.438 29.641 1 90.19 252 PHE B O 1
ATOM 6562 N N . SER B 1 253 ? 10.32 -17.172 31.828 1 89.62 253 SER B N 1
ATOM 6563 C CA . SER B 1 253 ? 11.742 -16.844 31.906 1 89.62 253 SER B CA 1
ATOM 6564 C C . SER B 1 253 ? 12.602 -18.016 31.438 1 89.62 253 SER B C 1
ATOM 6566 O O . SER B 1 253 ? 13.594 -17.812 30.75 1 89.62 253 SER B O 1
ATOM 6568 N N . ILE B 1 254 ? 12.25 -19.156 31.828 1 89.75 254 ILE B N 1
ATOM 6569 C CA . ILE B 1 254 ? 12.977 -20.359 31.422 1 89.75 254 ILE B CA 1
ATOM 6570 C C . ILE B 1 254 ? 12.844 -20.562 29.906 1 89.75 254 ILE B C 1
ATOM 6572 O O . ILE B 1 254 ? 13.828 -20.844 29.234 1 89.75 254 ILE B O 1
ATOM 6576 N N . TRP B 1 255 ? 11.703 -20.375 29.422 1 91.31 255 TRP B N 1
ATOM 6577 C CA . TRP B 1 255 ? 11.453 -20.5 28 1 91.31 255 TRP B CA 1
ATOM 6578 C C . TRP B 1 255 ? 12.242 -19.469 27.203 1 91.31 255 TRP B C 1
ATOM 6580 O O . TRP B 1 255 ? 12.844 -19.781 26.172 1 91.31 255 TRP B O 1
ATOM 6590 N N . TYR B 1 256 ? 12.211 -18.328 27.734 1 91.38 256 TYR B N 1
ATOM 6591 C CA . TYR B 1 256 ? 12.836 -17.219 27.031 1 91.38 256 TYR B CA 1
ATOM 6592 C C . TYR B 1 256 ? 14.344 -17.422 26.906 1 91.38 256 TYR B C 1
ATOM 6594 O O . TYR B 1 256 ? 14.945 -17.047 25.891 1 91.38 256 TYR B O 1
ATOM 6602 N N . GLU B 1 257 ? 14.93 -17.938 27.859 1 90.38 257 GLU B N 1
ATOM 6603 C CA . GLU B 1 257 ? 16.375 -18.203 27.828 1 90.38 257 GLU B CA 1
ATOM 6604 C C . GLU B 1 257 ? 16.734 -19.109 26.656 1 90.38 257 GLU B C 1
ATOM 6606 O O . GLU B 1 257 ? 17.781 -18.938 26.031 1 90.38 257 GLU B O 1
ATOM 6611 N N . GLY B 1 258 ? 15.922 -20 26.375 1 89.5 258 GLY B N 1
ATOM 6612 C CA . GLY B 1 258 ? 16.141 -20.859 25.219 1 89.5 258 GLY B CA 1
ATOM 6613 C C . GLY B 1 258 ? 15.836 -20.156 23.891 1 89.5 258 GLY B C 1
ATOM 6614 O O . GLY B 1 258 ? 16.422 -20.5 22.859 1 89.5 258 GLY B O 1
ATOM 6615 N N . HIS B 1 259 ? 14.945 -19.141 23.953 1 91.12 259 HIS B N 1
ATOM 6616 C CA . HIS B 1 259 ? 14.477 -18.438 22.766 1 91.12 259 HIS B CA 1
ATOM 6617 C C . HIS B 1 259 ? 15.328 -17.219 22.469 1 91.12 259 HIS B C 1
ATOM 6619 O O . HIS B 1 259 ? 15.352 -16.719 21.344 1 91.12 259 HIS B O 1
ATOM 6625 N N . LYS B 1 260 ? 16.047 -16.812 23.328 1 89.88 260 LYS B N 1
ATOM 6626 C CA . LYS B 1 260 ? 16.75 -15.531 23.312 1 89.88 260 LYS B CA 1
ATOM 6627 C C . LYS B 1 260 ? 17.609 -15.398 22.062 1 89.88 260 LYS B C 1
ATOM 6629 O O . LYS B 1 260 ? 17.641 -14.336 21.422 1 89.88 260 LYS B O 1
ATOM 6634 N N . SER B 1 261 ? 18.25 -16.453 21.703 1 87.69 261 SER B N 1
ATOM 6635 C CA . SER B 1 261 ? 19.172 -16.406 20.578 1 87.69 261 SER B CA 1
ATOM 6636 C C . SER B 1 261 ? 18.422 -16.266 19.25 1 87.69 261 SER B C 1
ATOM 6638 O O . SER B 1 261 ? 18.969 -15.742 18.281 1 87.69 261 SER B O 1
ATOM 6640 N N . GLU B 1 262 ? 17.203 -16.625 19.266 1 87.5 262 GLU B N 1
ATOM 6641 C CA . GLU B 1 262 ? 16.422 -16.609 18.031 1 87.5 262 GLU B CA 1
ATOM 6642 C C . GLU B 1 262 ? 15.352 -15.523 18.062 1 87.5 262 GLU B C 1
ATOM 6644 O O . GLU B 1 262 ? 14.508 -15.445 17.172 1 87.5 262 GLU B O 1
ATOM 6649 N N . CYS B 1 263 ? 15.367 -14.719 19.062 1 92.69 263 CYS B N 1
ATOM 6650 C CA . CYS B 1 263 ? 14.328 -13.711 19.234 1 92.69 263 CYS B CA 1
ATOM 6651 C C . CYS B 1 263 ? 14.422 -12.648 18.141 1 92.69 263 CYS B C 1
ATOM 6653 O O . CYS B 1 263 ? 15.516 -12.203 17.797 1 92.69 263 CYS B O 1
ATOM 6655 N N . ASP B 1 264 ? 13.32 -12.266 17.672 1 92.88 264 ASP B N 1
ATOM 6656 C CA . ASP B 1 264 ? 13.266 -11.273 16.609 1 92.88 264 ASP B CA 1
ATOM 6657 C C . ASP B 1 264 ? 13.43 -9.859 17.156 1 92.88 264 ASP B C 1
ATOM 6659 O O . ASP B 1 264 ? 13.656 -8.914 16.391 1 92.88 264 ASP B O 1
ATOM 6663 N N . ILE B 1 265 ? 13.336 -9.672 18.484 1 94.31 265 ILE B N 1
ATOM 6664 C CA . ILE B 1 265 ? 13.414 -8.336 19.062 1 94.31 265 ILE B CA 1
ATOM 6665 C C . ILE B 1 265 ? 14.875 -7.902 19.172 1 94.31 265 ILE B C 1
ATOM 6667 O O . ILE B 1 265 ? 15.68 -8.57 19.828 1 94.31 265 ILE B O 1
ATOM 6671 N N . ASN B 1 266 ? 15.227 -6.844 18.531 1 94.12 266 ASN B N 1
ATOM 6672 C CA . ASN B 1 266 ? 16.562 -6.285 18.672 1 94.12 266 ASN B CA 1
ATOM 6673 C C . ASN B 1 266 ? 16.531 -4.789 18.969 1 94.12 266 ASN B C 1
ATOM 6675 O O . ASN B 1 266 ? 17.547 -4.105 18.891 1 94.12 266 ASN B O 1
ATOM 6679 N N . HIS B 1 267 ? 15.312 -4.301 19.156 1 93.88 267 HIS B N 1
ATOM 6680 C CA . HIS B 1 267 ? 15.133 -2.906 19.531 1 93.88 267 HIS B CA 1
ATOM 6681 C C . HIS B 1 267 ? 14.125 -2.775 20.672 1 93.88 267 HIS B C 1
ATOM 6683 O O . HIS B 1 267 ? 12.977 -3.209 20.547 1 93.88 267 HIS B O 1
ATOM 6689 N N . LEU B 1 268 ? 14.477 -2.131 21.688 1 88.69 268 LEU B N 1
ATOM 6690 C CA . LEU B 1 268 ? 13.617 -2.021 22.859 1 88.69 268 LEU B CA 1
ATOM 6691 C C . LEU B 1 268 ? 13.07 -0.604 23 1 88.69 268 LEU B C 1
ATOM 6693 O O . LEU B 1 268 ? 12.164 -0.363 23.797 1 88.69 268 LEU B O 1
ATOM 6697 N N . GLY B 1 269 ? 13.555 0.281 22.234 1 89.56 269 GLY B N 1
ATOM 6698 C CA . GLY B 1 269 ? 13.133 1.668 22.359 1 89.56 269 GLY B CA 1
ATOM 6699 C C . GLY B 1 269 ? 11.891 1.99 21.547 1 89.56 269 GLY B C 1
ATOM 6700 O O . GLY B 1 269 ? 11.109 1.098 21.219 1 89.56 269 GLY B O 1
ATOM 6701 N N . SER B 1 270 ? 11.641 3.256 21.406 1 88.94 270 SER B N 1
ATOM 6702 C CA . SER B 1 270 ? 10.484 3.711 20.656 1 88.94 270 SER B CA 1
ATOM 6703 C C . SER B 1 270 ? 10.656 3.436 19.156 1 88.94 270 SER B C 1
ATOM 6705 O O . SER B 1 270 ? 11.773 3.209 18.688 1 88.94 270 SER B O 1
ATOM 6707 N N . SER B 1 271 ? 9.578 3.436 18.469 1 87.56 271 SER B N 1
ATOM 6708 C CA . SER B 1 271 ? 9.617 3.236 17.016 1 87.56 271 SER B CA 1
ATOM 6709 C C . SER B 1 271 ? 10.414 4.336 16.328 1 87.56 271 SER B C 1
ATOM 6711 O O . SER B 1 271 ? 11.086 4.09 15.32 1 87.56 271 SER B O 1
ATOM 6713 N N . THR B 1 272 ? 10.398 5.484 16.906 1 82.12 272 THR B N 1
ATOM 6714 C CA . THR B 1 272 ? 11.094 6.621 16.297 1 82.12 272 THR B CA 1
ATOM 6715 C C . THR B 1 272 ? 12.602 6.484 16.469 1 82.12 272 THR B C 1
ATOM 6717 O O . THR B 1 272 ? 13.375 7.008 15.664 1 82.12 272 THR B O 1
ATOM 6720 N N . SER B 1 273 ? 13 5.832 17.531 1 88.75 273 SER B N 1
ATOM 6721 C CA . SER B 1 273 ? 14.422 5.719 17.812 1 88.75 273 SER B CA 1
ATOM 6722 C C . SER B 1 273 ? 15.062 4.598 16.984 1 88.75 273 SER B C 1
ATOM 6724 O O . SER B 1 273 ? 16.281 4.453 16.969 1 88.75 273 SER B O 1
ATOM 6726 N N . MET B 1 274 ? 14.25 3.836 16.281 1 90.19 274 MET B N 1
ATOM 6727 C CA . MET B 1 274 ? 14.75 2.711 15.5 1 90.19 274 MET B CA 1
ATOM 6728 C C . MET B 1 274 ? 15.742 3.186 14.438 1 90.19 274 MET B C 1
ATOM 6730 O O . MET B 1 274 ? 16.734 2.514 14.164 1 90.19 274 MET B O 1
ATOM 6734 N N . GLU B 1 275 ? 15.398 4.281 13.797 1 90.69 275 GLU B N 1
ATOM 6735 C CA . GLU B 1 275 ? 16.266 4.801 12.75 1 90.69 275 GLU B CA 1
ATOM 6736 C C . GLU B 1 275 ? 17.656 5.117 13.305 1 90.69 275 GLU B C 1
ATOM 6738 O O . GLU B 1 275 ? 18.672 4.781 12.688 1 90.69 275 GLU B O 1
ATOM 6743 N N . MET B 1 276 ? 17.703 5.754 14.477 1 90.94 276 MET B N 1
ATOM 6744 C CA . MET B 1 276 ? 18.953 6.133 15.117 1 90.94 276 MET B CA 1
ATOM 6745 C C . MET B 1 276 ? 19.75 4.898 15.516 1 90.94 276 MET B C 1
ATOM 6747 O O . MET B 1 276 ? 20.969 4.828 15.289 1 90.94 276 MET B O 1
ATOM 6751 N N . GLU B 1 277 ? 19.062 3.99 16.078 1 93.44 277 GLU B N 1
ATOM 6752 C CA . GLU B 1 277 ? 19.734 2.775 16.531 1 93.44 277 GLU B CA 1
ATOM 6753 C C . GLU B 1 277 ? 20.25 1.954 15.359 1 93.44 277 GLU B C 1
ATOM 6755 O O . GLU B 1 277 ? 21.312 1.327 15.445 1 93.44 277 GLU B O 1
ATOM 6760 N N . ALA B 1 278 ? 19.453 1.9 14.312 1 95.5 278 ALA B N 1
ATOM 6761 C CA . ALA B 1 278 ? 19.906 1.219 13.102 1 95.5 278 ALA B CA 1
ATOM 6762 C C . ALA B 1 278 ? 21.172 1.869 12.555 1 95.5 278 ALA B C 1
ATOM 6764 O O . ALA B 1 278 ? 22.125 1.175 12.164 1 95.5 278 ALA B O 1
ATOM 6765 N N . ALA B 1 279 ? 21.172 3.176 12.484 1 95.19 279 ALA B N 1
ATOM 6766 C CA . ALA B 1 279 ? 22.344 3.902 12.016 1 95.19 279 ALA B CA 1
ATOM 6767 C C . ALA B 1 279 ? 23.562 3.592 12.883 1 95.19 279 ALA B C 1
ATOM 6769 O O . ALA B 1 279 ? 24.656 3.33 12.359 1 95.19 279 ALA B O 1
ATOM 6770 N N . LEU B 1 280 ? 23.344 3.641 14.188 1 95.75 280 LEU B N 1
ATOM 6771 C CA . LEU B 1 280 ? 24.453 3.363 15.102 1 95.75 280 LEU B CA 1
ATOM 6772 C C . LEU B 1 280 ? 25.031 1.979 14.844 1 95.75 280 LEU B C 1
ATOM 6774 O O . LEU B 1 280 ? 26.25 1.813 14.789 1 95.75 280 LEU B O 1
ATOM 6778 N N . THR B 1 281 ? 24.156 1.031 14.695 1 97 281 THR B N 1
ATOM 6779 C CA . THR B 1 281 ? 24.578 -0.34 14.438 1 97 281 THR B CA 1
ATOM 6780 C C . THR B 1 281 ? 25.375 -0.425 13.141 1 97 281 THR B C 1
ATOM 6782 O O . THR B 1 281 ? 26.422 -1.08 13.086 1 97 281 THR B O 1
ATOM 6785 N N . LEU B 1 282 ? 24.922 0.204 12.125 1 97.81 282 LEU B N 1
ATOM 6786 C CA . LEU B 1 282 ? 25.578 0.171 10.82 1 97.81 282 LEU B CA 1
ATOM 6787 C C . LEU B 1 282 ? 26.922 0.874 10.867 1 97.81 282 LEU B C 1
ATOM 6789 O O . LEU B 1 282 ? 27.906 0.389 10.289 1 97.81 282 LEU B O 1
ATOM 6793 N N . TRP B 1 283 ? 27.031 2.031 11.477 1 97.56 283 TRP B N 1
ATOM 6794 C CA . TRP B 1 283 ? 28.281 2.771 11.594 1 97.56 283 TRP B CA 1
ATOM 6795 C C . TRP B 1 283 ? 29.312 1.979 12.398 1 97.56 283 TRP B C 1
ATOM 6797 O O . TRP B 1 283 ? 30.484 1.922 12.031 1 97.56 283 TRP B O 1
ATOM 6807 N N . LYS B 1 284 ? 28.859 1.324 13.469 1 96.81 284 LYS B N 1
ATOM 6808 C CA . LYS B 1 284 ? 29.766 0.507 14.266 1 96.81 284 LYS B CA 1
ATOM 6809 C C . LYS B 1 284 ? 30.297 -0.672 13.461 1 96.81 284 LYS B C 1
ATOM 6811 O O . LYS B 1 284 ? 31.5 -0.981 13.516 1 96.81 284 LYS B O 1
ATOM 6816 N N . ARG B 1 285 ? 29.438 -1.261 12.758 1 96.81 285 ARG B N 1
ATOM 6817 C CA . ARG B 1 285 ? 29.781 -2.449 11.977 1 96.81 285 ARG B CA 1
ATOM 6818 C C . ARG B 1 285 ? 30.656 -2.09 10.789 1 96.81 285 ARG B C 1
ATOM 6820 O O . ARG B 1 285 ? 31.375 -2.945 10.258 1 96.81 285 ARG B O 1
ATOM 6827 N N . SER B 1 286 ? 30.641 -0.858 10.312 1 97.25 286 SER B N 1
ATOM 6828 C CA . SER B 1 286 ? 31.359 -0.43 9.117 1 97.25 286 SER B CA 1
ATOM 6829 C C . SER B 1 286 ? 32.844 -0.66 9.25 1 97.25 286 SER B C 1
ATOM 6831 O O . SER B 1 286 ? 33.531 -1.047 8.289 1 97.25 286 SER B O 1
ATOM 6833 N N . THR B 1 287 ? 33.406 -0.489 10.453 1 94.5 287 THR B N 1
ATOM 6834 C CA . THR B 1 287 ? 34.844 -0.652 10.664 1 94.5 287 THR B CA 1
ATOM 6835 C C . THR B 1 287 ? 35.281 -2.102 10.438 1 94.5 287 THR B C 1
ATOM 6837 O O . THR B 1 287 ? 36.344 -2.367 9.914 1 94.5 287 THR B O 1
ATOM 6840 N N . SER B 1 288 ? 34.406 -2.996 10.867 1 94.25 288 SER B N 1
ATOM 6841 C CA . SER B 1 288 ? 34.688 -4.41 10.664 1 94.25 288 SER B CA 1
ATOM 6842 C C . SER B 1 288 ? 34.656 -4.777 9.188 1 94.25 288 SER B C 1
ATOM 6844 O O . SER B 1 288 ? 35.281 -5.746 8.766 1 94.25 288 SER B O 1
ATOM 6846 N N . LEU B 1 289 ? 34 -4.016 8.406 1 94.5 289 LEU B N 1
ATOM 6847 C CA . LEU B 1 289 ? 33.875 -4.258 6.969 1 94.5 289 LEU B CA 1
ATOM 6848 C C . LEU B 1 289 ? 35.031 -3.572 6.219 1 94.5 289 LEU B C 1
ATOM 6850 O O . LEU B 1 289 ? 35.156 -3.734 5.004 1 94.5 289 LEU B O 1
ATOM 6854 N N . GLY B 1 290 ? 35.75 -2.746 6.93 1 93 290 GLY B N 1
ATOM 6855 C CA . GLY B 1 290 ? 36.875 -2.033 6.316 1 93 290 GLY B CA 1
ATOM 6856 C C . GLY B 1 290 ? 36.5 -0.641 5.844 1 93 290 GLY B C 1
ATOM 6857 O O . GLY B 1 290 ? 37.156 -0.079 4.965 1 93 290 GLY B O 1
ATOM 6858 N N . PHE B 1 291 ? 35.438 -0.091 6.387 1 96.06 291 PHE B N 1
ATOM 6859 C CA . PHE B 1 291 ? 34.969 1.219 5.957 1 96.06 291 PHE B CA 1
ATOM 6860 C C . PHE B 1 291 ? 34.688 2.113 7.156 1 96.06 291 PHE B C 1
ATOM 6862 O O . PHE B 1 291 ? 34.594 1.631 8.289 1 96.06 291 PHE B O 1
ATOM 6869 N N . ARG B 1 292 ? 34.688 3.416 6.973 1 95.69 292 ARG B N 1
ATOM 6870 C CA . ARG B 1 292 ? 34.062 4.414 7.844 1 95.69 292 ARG B CA 1
ATOM 6871 C C . ARG B 1 292 ? 33.125 5.328 7.062 1 95.69 292 ARG B C 1
ATOM 6873 O O . ARG B 1 292 ? 33.438 5.727 5.938 1 95.69 292 ARG B O 1
ATOM 6880 N N . TYR B 1 293 ? 32.031 5.566 7.602 1 96.75 293 TYR B N 1
ATOM 6881 C CA . TYR B 1 293 ? 31.094 6.496 6.988 1 96.75 293 TYR B CA 1
ATOM 6882 C C . TYR B 1 293 ? 31.297 7.91 7.512 1 96.75 293 TYR B C 1
ATOM 6884 O O . TYR B 1 293 ? 30.734 8.289 8.547 1 96.75 293 TYR B O 1
ATOM 6892 N N . ILE B 1 294 ? 31.953 8.711 6.777 1 94.69 294 ILE B N 1
ATOM 6893 C CA . ILE B 1 294 ? 32.406 9.992 7.293 1 94.69 294 ILE B CA 1
ATOM 6894 C C . ILE B 1 294 ? 31.469 11.102 6.848 1 94.69 294 ILE B C 1
ATOM 6896 O O . ILE B 1 294 ? 31.328 12.117 7.531 1 94.69 294 ILE B O 1
ATOM 6900 N N . THR B 1 295 ? 30.906 10.953 5.707 1 93.5 295 THR B N 1
ATOM 6901 C CA . THR B 1 295 ? 29.922 11.906 5.203 1 93.5 295 THR B CA 1
ATOM 6902 C C . THR B 1 295 ? 28.562 11.234 5.012 1 93.5 295 THR B C 1
ATOM 6904 O O . THR B 1 295 ? 28.469 10.195 4.352 1 93.5 295 THR B O 1
ATOM 6907 N N . VAL B 1 296 ? 27.594 11.883 5.605 1 93.81 296 VAL B N 1
ATOM 6908 C CA . VAL B 1 296 ? 26.281 11.258 5.535 1 93.81 296 VAL B CA 1
ATOM 6909 C C . VAL B 1 296 ? 25.281 12.227 4.906 1 93.81 296 VAL B C 1
ATOM 6911 O O . VAL B 1 296 ? 25.141 13.367 5.352 1 93.81 296 VAL B O 1
ATOM 6914 N N . LEU B 1 297 ? 24.703 11.781 3.84 1 93.06 297 LEU B N 1
ATOM 6915 C CA . LEU B 1 297 ? 23.578 12.492 3.227 1 93.06 297 LEU B CA 1
ATOM 6916 C C . LEU B 1 297 ? 22.25 12.031 3.828 1 93.06 297 LEU B C 1
ATOM 6918 O O . LEU B 1 297 ? 21.938 10.844 3.811 1 93.06 297 LEU B O 1
ATOM 6922 N N . SER B 1 298 ? 21.531 12.883 4.453 1 87.12 298 SER B N 1
ATOM 6923 C CA . SER B 1 298 ? 20.25 12.539 5.062 1 87.12 298 SER B CA 1
ATOM 6924 C C . SER B 1 298 ? 19.266 13.695 4.992 1 87.12 298 SER B C 1
ATOM 6926 O O . SER B 1 298 ? 19.641 14.812 4.617 1 87.12 298 SER B O 1
ATOM 6928 N N . ASP B 1 299 ? 18.016 13.289 5.266 1 79.19 299 ASP B N 1
ATOM 6929 C CA . ASP B 1 299 ? 17 14.344 5.312 1 79.19 299 ASP B CA 1
ATOM 6930 C C . ASP B 1 299 ? 17.203 15.242 6.527 1 79.19 299 ASP B C 1
ATOM 6932 O O . ASP B 1 299 ? 18.078 14.992 7.355 1 79.19 299 ASP B O 1
ATOM 6936 N N . GLY B 1 300 ? 16.641 16.312 6.508 1 62.44 300 GLY B N 1
ATOM 6937 C CA . GLY B 1 300 ? 16.844 17.391 7.465 1 62.44 300 GLY B CA 1
ATOM 6938 C C . GLY B 1 300 ? 16.703 16.953 8.906 1 62.44 300 GLY B C 1
ATOM 6939 O O . GLY B 1 300 ? 17.062 17.672 9.828 1 62.44 300 GLY B O 1
ATOM 6940 N N . ASP B 1 301 ? 16.156 15.664 8.945 1 60.31 301 ASP B N 1
ATOM 6941 C CA . ASP B 1 301 ? 15.992 15.25 10.336 1 60.31 301 ASP B CA 1
ATOM 6942 C C . ASP B 1 301 ? 17.344 14.938 10.969 1 60.31 301 ASP B C 1
ATOM 6944 O O . ASP B 1 301 ? 18.078 14.078 10.484 1 60.31 301 ASP B O 1
ATOM 6948 N N . CYS B 1 302 ? 17.75 15.797 11.82 1 65.69 302 CYS B N 1
ATOM 6949 C CA . CYS B 1 302 ? 19.078 15.859 12.398 1 65.69 302 CYS B CA 1
ATOM 6950 C C . CYS B 1 302 ? 19.234 14.852 13.531 1 65.69 302 CYS B C 1
ATOM 6952 O O . CYS B 1 302 ? 20.344 14.633 14.031 1 65.69 302 CYS B O 1
ATOM 6954 N N . LYS B 1 303 ? 18.266 14.039 13.742 1 77.56 303 LYS B N 1
ATOM 6955 C CA . LYS B 1 303 ? 18.359 13.242 14.953 1 77.56 303 LYS B CA 1
ATOM 6956 C C . LYS B 1 303 ? 19.391 12.125 14.797 1 77.56 303 LYS B C 1
ATOM 6958 O O . LYS B 1 303 ? 20.219 11.914 15.68 1 77.56 303 LYS B O 1
ATOM 6963 N N . THR B 1 304 ? 19.297 11.539 13.719 1 85.62 304 THR B N 1
ATOM 6964 C CA . THR B 1 304 ? 20.203 10.422 13.484 1 85.62 304 THR B CA 1
ATOM 6965 C C . THR B 1 304 ? 21.641 10.898 13.398 1 85.62 304 THR B C 1
ATOM 6967 O O . THR B 1 304 ? 22.531 10.305 14 1 85.62 304 THR B O 1
ATOM 6970 N N . PHE B 1 305 ? 21.828 11.977 12.758 1 88.06 305 PHE B N 1
ATOM 6971 C CA . PHE B 1 305 ? 23.172 12.547 12.617 1 88.06 305 PHE B CA 1
ATOM 6972 C C . PHE B 1 305 ? 23.719 12.961 13.977 1 88.06 305 PHE B C 1
ATOM 6974 O O . PHE B 1 305 ? 24.859 12.617 14.32 1 88.06 305 PHE B O 1
ATOM 6981 N N . ASN B 1 306 ? 22.906 13.641 14.719 1 85.5 306 ASN B N 1
ATOM 6982 C CA . ASN B 1 306 ? 23.328 14.094 16.031 1 85.5 306 ASN B CA 1
ATOM 6983 C C . ASN B 1 306 ? 23.641 12.922 16.953 1 85.5 306 ASN B C 1
ATOM 6985 O O . ASN B 1 306 ? 24.594 12.977 17.75 1 85.5 306 ASN B O 1
ATOM 6989 N N . TYR B 1 307 ? 22.828 11.977 16.859 1 88.44 307 TYR B N 1
ATOM 6990 C CA . TYR B 1 307 ? 23.016 10.781 17.656 1 88.44 307 TYR B CA 1
ATOM 6991 C C . TYR B 1 307 ? 24.344 10.117 17.344 1 88.44 307 TYR B C 1
ATOM 6993 O O . TYR B 1 307 ? 25.062 9.703 18.266 1 88.44 307 TYR B O 1
ATOM 7001 N N . LEU B 1 308 ? 24.719 10.031 16.141 1 90.19 308 LEU B N 1
ATOM 7002 C CA . LEU B 1 308 ? 25.969 9.438 15.711 1 90.19 308 LEU B CA 1
ATOM 7003 C C . LEU B 1 308 ? 27.156 10.273 16.188 1 90.19 308 LEU B C 1
ATOM 7005 O O . LEU B 1 308 ? 28.188 9.719 16.594 1 90.19 308 LEU B O 1
ATOM 7009 N N . CYS B 1 309 ? 27 11.555 16.125 1 89.62 309 CYS B N 1
ATOM 7010 C CA . CYS B 1 309 ? 28.062 12.453 16.578 1 89.62 309 CYS B CA 1
ATOM 7011 C C . CYS B 1 309 ? 28.266 12.352 18.078 1 89.62 309 CYS B C 1
ATOM 7013 O O . CYS B 1 309 ? 29.406 12.367 18.562 1 89.62 309 CYS B O 1
ATOM 7015 N N . GLU B 1 310 ? 27.172 12.305 18.766 1 88.5 310 GLU B N 1
ATOM 7016 C CA . GLU B 1 310 ? 27.219 12.211 20.219 1 88.5 310 GLU B CA 1
ATOM 7017 C C . GLU B 1 310 ? 27.906 10.922 20.656 1 88.5 310 GLU B C 1
ATOM 7019 O O . GLU B 1 310 ? 28.672 10.93 21.625 1 88.5 310 GLU B O 1
ATOM 7024 N N . LYS B 1 311 ? 27.656 9.883 19.984 1 91.81 311 LYS B N 1
ATOM 7025 C CA . LYS B 1 311 ? 28.203 8.586 20.359 1 91.81 311 LYS B CA 1
ATOM 7026 C C . LYS B 1 311 ? 29.656 8.445 19.906 1 91.81 311 LYS B C 1
ATOM 7028 O O . LYS B 1 311 ? 30.359 7.543 20.344 1 91.81 311 LYS B O 1
ATOM 7033 N N . LYS B 1 312 ? 30.156 9.328 19.094 1 92.94 312 LYS B N 1
ATOM 7034 C CA . LYS B 1 312 ? 31.531 9.297 18.609 1 92.94 312 LYS B CA 1
ATOM 7035 C C . LYS B 1 312 ? 31.922 7.883 18.188 1 92.94 312 LYS B C 1
ATOM 7037 O O . LYS B 1 312 ? 32.938 7.355 18.641 1 92.94 312 LYS B O 1
ATOM 7042 N N . VAL B 1 313 ? 31.25 7.344 17.312 1 92.5 313 VAL B N 1
ATOM 7043 C CA . VAL B 1 313 ? 31.328 5.941 16.922 1 92.5 313 VAL B CA 1
ATOM 7044 C C . VAL B 1 313 ? 32.719 5.617 16.422 1 92.5 313 VAL B C 1
ATOM 7046 O O . VAL B 1 313 ? 33.219 4.504 16.625 1 92.5 313 VAL B O 1
ATOM 7049 N N . TYR B 1 314 ? 33.438 6.531 15.82 1 94.38 314 TYR B N 1
ATOM 7050 C CA . TYR B 1 314 ? 34.781 6.285 15.266 1 94.38 314 TYR B CA 1
ATOM 7051 C C . TYR B 1 314 ? 35.844 6.922 16.141 1 94.38 314 TYR B C 1
ATOM 7053 O O . TYR B 1 314 ? 37 7.078 15.703 1 94.38 314 TYR B O 1
ATOM 7061 N N . GLY B 1 315 ? 35.5 7.426 17.266 1 91.38 315 GLY B N 1
ATOM 7062 C CA . GLY B 1 315 ? 36.469 8.094 18.141 1 91.38 315 GLY B CA 1
ATOM 7063 C C . GLY B 1 315 ? 36.344 9.609 18.109 1 91.38 315 GLY B C 1
ATOM 7064 O O . GLY B 1 315 ? 35.688 10.164 17.219 1 91.38 315 GLY B O 1
ATOM 7065 N N . PRO B 1 316 ? 36.906 10.297 19.016 1 90.06 316 PRO B N 1
ATOM 7066 C CA . PRO B 1 316 ? 36.781 11.75 19.125 1 90.06 316 PRO B CA 1
ATOM 7067 C C . PRO B 1 316 ? 37.5 12.5 18 1 90.06 316 PRO B C 1
ATOM 7069 O O . PRO B 1 316 ? 37.156 13.648 17.703 1 90.06 316 PRO B O 1
ATOM 7072 N N . ASP B 1 317 ? 38.312 11.891 17.297 1 90 317 ASP B N 1
ATOM 7073 C CA . ASP B 1 317 ? 39.156 12.57 16.312 1 90 317 ASP B CA 1
ATOM 7074 C C . ASP B 1 317 ? 38.469 12.602 14.953 1 90 317 ASP B C 1
ATOM 7076 O O . ASP B 1 317 ? 38.844 13.391 14.078 1 90 317 ASP B O 1
ATOM 7080 N N . ILE B 1 318 ? 37.562 11.727 14.773 1 91.75 318 ILE B N 1
ATOM 7081 C CA . ILE B 1 318 ? 36.906 11.641 13.477 1 91.75 318 ILE B CA 1
ATOM 7082 C C . ILE B 1 318 ? 35.531 12.289 13.555 1 91.75 318 ILE B C 1
ATOM 7084 O O . ILE B 1 318 ? 34.688 11.852 14.336 1 91.75 318 ILE B O 1
ATOM 7088 N N . VAL B 1 319 ? 35.375 13.266 12.75 1 91.12 319 VAL B N 1
ATOM 7089 C CA . VAL B 1 319 ? 34.125 13.992 12.75 1 91.12 319 VAL B CA 1
ATOM 7090 C C . VAL B 1 319 ? 33.281 13.562 11.547 1 91.12 319 VAL B C 1
ATOM 7092 O O . VAL B 1 319 ? 33.75 13.562 10.414 1 91.12 319 VAL B O 1
ATOM 7095 N N . ILE B 1 320 ? 32.125 13.156 11.852 1 92.81 320 ILE B N 1
ATOM 7096 C CA . ILE B 1 320 ? 31.156 12.828 10.797 1 92.81 320 ILE B CA 1
ATOM 7097 C C . ILE B 1 320 ? 30.5 14.102 10.273 1 92.81 320 ILE B C 1
ATOM 7099 O O . ILE B 1 320 ? 30.062 14.945 11.055 1 92.81 320 ILE B O 1
ATOM 7103 N N . LYS B 1 321 ? 30.516 14.266 9.023 1 91.44 321 LYS B N 1
ATOM 7104 C CA . LYS B 1 321 ? 29.938 15.453 8.383 1 91.44 321 LYS B CA 1
ATOM 7105 C C . LYS B 1 321 ? 28.562 15.141 7.797 1 91.44 321 LYS B C 1
ATOM 7107 O O . LYS B 1 321 ? 28.312 14.023 7.359 1 91.44 321 LYS B O 1
ATOM 7112 N N . LYS B 1 322 ? 27.766 16.141 7.781 1 91.25 322 LYS B N 1
ATOM 7113 C CA . LYS B 1 322 ? 26.422 15.977 7.254 1 91.25 322 LYS B CA 1
ATOM 7114 C C . LYS B 1 322 ? 26.234 16.75 5.953 1 91.25 322 LYS B C 1
ATOM 7116 O O . LYS B 1 322 ? 26.719 17.875 5.82 1 91.25 322 LYS B O 1
ATOM 7121 N N . GLU B 1 323 ? 25.656 16.125 4.996 1 91.06 323 GLU B N 1
ATOM 7122 C CA . GLU B 1 323 ? 25.156 16.766 3.773 1 91.06 323 GLU B CA 1
ATOM 7123 C C . GLU B 1 323 ? 23.641 16.75 3.721 1 91.06 323 GLU B C 1
ATOM 7125 O O . GLU B 1 323 ? 23 15.828 4.223 1 91.06 323 GLU B O 1
ATOM 7130 N N . GLU B 1 324 ? 23.156 17.781 3.119 1 89.69 324 GLU B N 1
ATOM 7131 C CA . GLU B 1 324 ? 21.703 17.938 3.127 1 89.69 324 GLU B CA 1
ATOM 7132 C C . GLU B 1 324 ? 21.094 17.469 1.807 1 89.69 324 GLU B C 1
ATOM 7134 O O . GLU B 1 324 ? 21.688 17.672 0.741 1 89.69 324 GLU B O 1
ATOM 7139 N N . TYR B 1 325 ? 19.969 16.875 1.945 1 87.44 325 TYR B N 1
ATOM 7140 C CA . TYR B 1 325 ? 19.125 16.547 0.797 1 87.44 325 TYR B CA 1
ATOM 7141 C C . TYR B 1 325 ? 18.469 17.797 0.225 1 87.44 325 TYR B C 1
ATOM 7143 O O . TYR B 1 325 ? 17.641 18.438 0.887 1 87.44 325 TYR B O 1
ATOM 7151 N N . ILE B 1 326 ? 18.734 18.109 -0.932 1 87.31 326 ILE B N 1
ATOM 7152 C CA . ILE B 1 326 ? 18.391 19.406 -1.518 1 87.31 326 ILE B CA 1
ATOM 7153 C C . ILE B 1 326 ? 16.875 19.547 -1.6 1 87.31 326 ILE B C 1
ATOM 7155 O O . ILE B 1 326 ? 16.328 20.625 -1.39 1 87.31 326 ILE B O 1
ATOM 7159 N N . ASN B 1 327 ? 16.156 18.469 -1.978 1 86.19 327 ASN B N 1
ATOM 7160 C CA . ASN B 1 327 ? 14.711 18.562 -2.105 1 86.19 327 ASN B CA 1
ATOM 7161 C C . ASN B 1 327 ? 14.055 18.891 -0.772 1 86.19 327 ASN B C 1
ATOM 7163 O O . ASN B 1 327 ? 13.062 19.625 -0.731 1 86.19 327 ASN B O 1
ATOM 7167 N N . HIS B 1 328 ? 14.586 18.391 0.26 1 87.88 328 HIS B N 1
ATOM 7168 C CA . HIS B 1 328 ? 14.031 18.672 1.579 1 87.88 328 HIS B CA 1
ATOM 7169 C C . HIS B 1 328 ? 14.312 20.109 2.002 1 87.88 328 HIS B C 1
ATOM 7171 O O . HIS B 1 328 ? 13.484 20.75 2.662 1 87.88 328 HIS B O 1
ATOM 7177 N N . VAL B 1 329 ? 15.461 20.578 1.645 1 89 329 VAL B N 1
ATOM 7178 C CA . VAL B 1 329 ? 15.812 21.953 1.978 1 89 329 VAL B CA 1
ATOM 7179 C C . VAL B 1 329 ? 14.875 22.922 1.255 1 89 329 VAL B C 1
ATOM 7181 O O . VAL B 1 329 ? 14.406 23.906 1.843 1 89 329 VAL B O 1
ATOM 7184 N N . SER B 1 330 ? 14.648 22.625 0.035 1 92 330 SER B N 1
ATOM 7185 C CA . SER B 1 330 ? 13.734 23.469 -0.737 1 92 330 SER B CA 1
ATOM 7186 C C . SER B 1 330 ? 12.328 23.438 -0.156 1 92 330 SER B C 1
ATOM 7188 O O . SER B 1 330 ? 11.633 24.453 -0.126 1 92 330 SER B O 1
ATOM 7190 N N . LYS B 1 331 ? 11.898 22.312 0.252 1 91.06 331 LYS B N 1
ATOM 7191 C CA . LYS B 1 331 ? 10.57 22.156 0.842 1 91.06 331 LYS B CA 1
ATOM 7192 C C . LYS B 1 331 ? 10.445 22.984 2.127 1 91.06 331 LYS B C 1
ATOM 7194 O O . LYS B 1 331 ? 9.359 23.453 2.469 1 91.06 331 LYS B O 1
ATOM 7199 N N . ARG B 1 332 ? 11.531 23.188 2.807 1 91.12 332 ARG B N 1
ATOM 7200 C CA . ARG B 1 332 ? 11.539 23.969 4.035 1 91.12 332 ARG B CA 1
ATOM 7201 C C . ARG B 1 332 ? 11.148 25.422 3.754 1 91.12 332 ARG B C 1
ATOM 7203 O O . ARG B 1 332 ? 10.5 26.062 4.582 1 91.12 332 ARG B O 1
ATOM 7210 N N . LEU B 1 333 ? 11.602 25.875 2.635 1 94.62 333 LEU B N 1
ATOM 7211 C CA . LEU B 1 333 ? 11.211 27.234 2.275 1 94.62 333 LEU B CA 1
ATOM 7212 C C . LEU B 1 333 ? 9.695 27.344 2.109 1 94.62 333 LEU B C 1
ATOM 7214 O O . LEU B 1 333 ? 9.07 28.234 2.678 1 94.62 333 LEU B O 1
ATOM 7218 N N . GLY B 1 334 ? 9.172 26.422 1.329 1 94.94 334 GLY B N 1
ATOM 7219 C CA . GLY B 1 334 ? 7.73 26.422 1.138 1 94.94 334 GLY B CA 1
ATOM 7220 C C . GLY B 1 334 ? 6.957 26.297 2.438 1 94.94 334 GLY B C 1
ATOM 7221 O O . GLY B 1 334 ? 5.98 27.016 2.654 1 94.94 334 GLY B O 1
ATOM 7222 N N . THR B 1 335 ? 7.387 25.469 3.266 1 94.06 335 THR B N 1
ATOM 7223 C CA . THR B 1 335 ? 6.727 25.25 4.547 1 94.06 335 THR B CA 1
ATOM 7224 C C . THR B 1 335 ? 6.812 26.484 5.43 1 94.06 335 THR B C 1
ATOM 7226 O O . THR B 1 335 ? 5.84 26.844 6.094 1 94.06 335 THR B O 1
ATOM 7229 N N . ALA B 1 336 ? 7.965 27.109 5.469 1 94.75 336 ALA B N 1
ATOM 7230 C CA . ALA B 1 336 ? 8.156 28.312 6.273 1 94.75 336 ALA B CA 1
ATOM 7231 C C . ALA B 1 336 ? 7.262 29.438 5.785 1 94.75 336 ALA B C 1
ATOM 7233 O O . ALA B 1 336 ? 6.68 30.172 6.59 1 94.75 336 ALA B O 1
ATOM 7234 N N . LEU B 1 337 ? 7.176 29.547 4.496 1 95.5 337 LEU B N 1
ATOM 7235 C CA . LEU B 1 337 ? 6.336 30.594 3.928 1 95.5 337 LEU B CA 1
ATOM 7236 C C . LEU B 1 337 ? 4.867 30.344 4.254 1 95.5 337 LEU B C 1
ATOM 7238 O O . LEU B 1 337 ? 4.145 31.266 4.621 1 95.5 337 LEU B O 1
ATOM 7242 N N . ARG B 1 338 ? 4.445 29.172 4.172 1 94.62 338 ARG B N 1
ATOM 7243 C CA . ARG B 1 338 ? 3.064 28.828 4.492 1 94.62 338 ARG B CA 1
ATOM 7244 C C . ARG B 1 338 ? 2.766 29.062 5.965 1 94.62 338 ARG B C 1
ATOM 7246 O O . ARG B 1 338 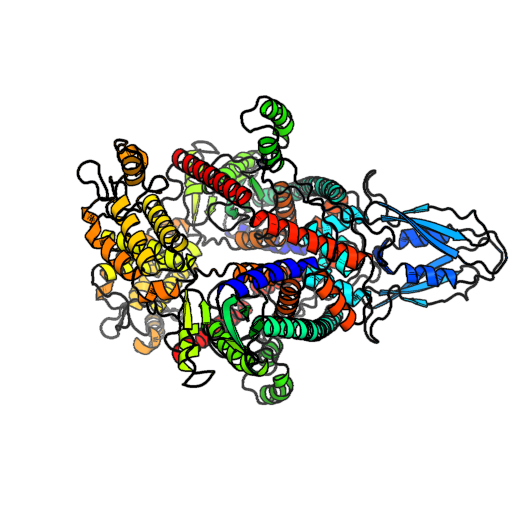? 1.684 29.547 6.312 1 94.62 338 ARG B O 1
ATOM 7253 N N . SER B 1 339 ? 3.721 28.688 6.754 1 90.5 339 SER B N 1
ATOM 7254 C CA . SER B 1 339 ? 3.561 28.906 8.188 1 90.5 339 SER B CA 1
ATOM 7255 C C . SER B 1 339 ? 3.453 30.406 8.5 1 90.5 339 SER B C 1
ATOM 7257 O O . SER B 1 339 ? 2.645 30.812 9.344 1 90.5 339 SER B O 1
ATOM 7259 N N . THR B 1 340 ? 4.246 31.125 7.863 1 93 340 THR B N 1
ATOM 7260 C CA . THR B 1 340 ? 4.219 32.562 8.062 1 93 340 THR B CA 1
ATOM 7261 C C . THR B 1 340 ? 2.877 33.156 7.633 1 93 340 THR B C 1
ATOM 7263 O O . THR B 1 340 ? 2.326 34.031 8.305 1 93 340 THR B O 1
ATOM 7266 N N . VAL B 1 341 ? 2.348 32.688 6.559 1 93.06 341 VAL B N 1
ATOM 7267 C CA . VAL B 1 341 ? 1.049 33.156 6.07 1 93.06 341 VAL B CA 1
ATOM 7268 C C . VAL B 1 341 ? -0.034 32.812 7.094 1 93.06 341 VAL B C 1
ATOM 7270 O O . VAL B 1 341 ? -0.894 33.656 7.391 1 93.06 341 VAL B O 1
ATOM 7273 N N . LYS B 1 342 ? 0.041 31.688 7.609 1 88.19 342 LYS B N 1
ATOM 7274 C CA . LYS B 1 342 ? -0.935 31.234 8.602 1 88.19 342 LYS B CA 1
ATOM 7275 C C . LYS B 1 342 ? -0.826 32.031 9.891 1 88.19 342 LYS B C 1
ATOM 7277 O O . LYS B 1 342 ? -1.839 32.469 10.453 1 88.19 342 LYS B O 1
ATOM 7282 N N . ASP B 1 343 ? 0.389 32.219 10.344 1 86.56 343 ASP B N 1
ATOM 7283 C CA . ASP B 1 343 ? 0.624 32.969 11.57 1 86.56 343 ASP B CA 1
ATOM 7284 C C . ASP B 1 343 ? 0.139 34.406 11.43 1 86.56 343 ASP B C 1
ATOM 7286 O O . ASP B 1 343 ? -0.458 34.969 12.359 1 86.56 343 ASP B O 1
ATOM 7290 N N . CYS B 1 344 ? 0.399 34.938 10.297 1 88.81 344 CYS B N 1
ATOM 7291 C CA . CYS B 1 344 ? -0.031 36.312 10.055 1 88.81 344 CYS B CA 1
ATOM 7292 C C . CYS B 1 344 ? -1.551 36.406 9.992 1 88.81 344 CYS B C 1
ATOM 7294 O O . CYS B 1 344 ? -2.139 37.375 10.484 1 88.81 344 CYS B O 1
ATOM 7296 N N . ARG B 1 345 ? -2.16 35.5 9.461 1 86.06 345 ARG B N 1
ATOM 7297 C CA . ARG B 1 345 ? -3.617 35.469 9.414 1 86.06 345 ARG B CA 1
ATOM 7298 C C . ARG B 1 345 ? -4.211 35.438 10.82 1 86.06 345 ARG B C 1
ATOM 7300 O O . ARG B 1 345 ? -5.203 36.125 11.102 1 86.06 345 ARG B O 1
ATOM 7307 N N . ALA B 1 346 ? -3.639 34.719 11.641 1 82.69 346 ALA B N 1
ATOM 7308 C CA . ALA B 1 346 ? -4.102 34.594 13.023 1 82.69 346 ALA B CA 1
ATOM 7309 C C . ALA B 1 346 ? -3.941 35.906 13.766 1 82.69 346 ALA B C 1
ATOM 7311 O O . ALA B 1 346 ? -4.68 36.188 14.719 1 82.69 346 ALA B O 1
ATOM 7312 N N . GLN B 1 347 ? -2.99 36.688 13.297 1 83.56 347 GLN B N 1
ATOM 7313 C CA . GLN B 1 347 ? -2.746 38 13.906 1 83.56 347 GLN B CA 1
ATOM 7314 C C . GLN B 1 347 ? -3.564 39.094 13.227 1 83.56 347 GLN B C 1
ATOM 7316 O O . GLN B 1 347 ? -3.463 40.25 13.578 1 83.56 347 GLN B O 1
ATOM 7321 N N . GLY B 1 348 ? -4.301 38.688 12.164 1 82.19 348 GLY B N 1
ATOM 7322 C CA . GLY B 1 348 ? -5.156 39.656 11.469 1 82.19 348 GLY B CA 1
ATOM 7323 C C . GLY B 1 348 ? -4.488 40.281 10.273 1 82.19 348 GLY B C 1
ATOM 7324 O O . GLY B 1 348 ? -5.012 41.25 9.703 1 82.19 348 GLY B O 1
ATOM 7325 N N . ILE B 1 349 ? -3.289 39.844 9.93 1 84.12 349 ILE B N 1
ATOM 7326 C CA . ILE B 1 349 ? -2.559 40.375 8.781 1 84.12 349 ILE B CA 1
ATOM 7327 C C . ILE B 1 349 ? -2.754 39.469 7.574 1 84.12 349 ILE B C 1
ATOM 7329 O O . ILE B 1 349 ? -2.498 38.281 7.652 1 84.12 349 ILE B O 1
ATOM 7333 N N . SER B 1 350 ? -3.18 40 6.551 1 86.56 350 SER B N 1
ATOM 7334 C CA . SER B 1 350 ? -3.443 39.219 5.363 1 86.56 350 SER B CA 1
ATOM 7335 C C . SER B 1 350 ? -2.234 39.188 4.434 1 86.56 350 SER B C 1
ATOM 7337 O O . SER B 1 350 ? -2.004 40.125 3.678 1 86.56 350 SER B O 1
ATOM 7339 N N . LEU B 1 351 ? -1.411 38.219 4.504 1 89.69 351 LEU B N 1
ATOM 7340 C CA . LEU B 1 351 ? -0.261 38.031 3.633 1 89.69 351 LEU B CA 1
ATOM 7341 C C . LEU B 1 351 ? -0.642 37.156 2.426 1 89.69 351 LEU B C 1
ATOM 7343 O O . LEU B 1 351 ? -0.06 37.312 1.349 1 89.69 351 LEU B O 1
ATOM 7347 N N . GLY B 1 352 ? -1.551 36.312 2.717 1 86.5 352 GLY B N 1
ATOM 7348 C CA . GLY B 1 352 ? -2.057 35.469 1.656 1 86.5 352 GLY B CA 1
ATOM 7349 C C . GLY B 1 352 ? -3.412 35.906 1.133 1 86.5 352 GLY B C 1
ATOM 7350 O O . GLY B 1 352 ? -3.801 37.062 1.285 1 86.5 352 GLY B O 1
ATOM 7351 N N . GLY B 1 353 ? -3.988 35.062 0.374 1 76.06 353 GLY B N 1
ATOM 7352 C CA . GLY B 1 353 ? -5.324 35.375 -0.097 1 76.06 353 GLY B CA 1
ATOM 7353 C C . GLY B 1 353 ? -5.363 35.781 -1.562 1 76.06 353 GLY B C 1
ATOM 7354 O O . GLY B 1 353 ? -4.441 35.469 -2.318 1 76.06 353 GLY B O 1
ATOM 7355 N N . LYS B 1 354 ? -6.406 36.531 -1.916 1 77.56 354 LYS B N 1
ATOM 7356 C CA . LYS B 1 354 ? -6.68 36.812 -3.322 1 77.56 354 LYS B CA 1
ATOM 7357 C C . LYS B 1 354 ? -6.109 38.156 -3.738 1 77.56 354 LYS B C 1
ATOM 7359 O O . LYS B 1 354 ? -6.094 38.5 -4.926 1 77.56 354 LYS B O 1
ATOM 7364 N N . ALA B 1 355 ? -5.574 38.812 -2.793 1 80.56 355 ALA B N 1
ATOM 7365 C CA . ALA B 1 355 ? -5.094 40.156 -3.094 1 80.56 355 ALA B CA 1
ATOM 7366 C C . ALA B 1 355 ? -3.879 40.125 -4.016 1 80.56 355 ALA B C 1
ATOM 7368 O O . ALA B 1 355 ? -3.139 39.125 -4.031 1 80.56 355 ALA B O 1
ATOM 7369 N N . HIS B 1 356 ? -3.793 41.188 -4.805 1 84.81 356 HIS B N 1
ATOM 7370 C CA . HIS B 1 356 ? -2.688 41.312 -5.746 1 84.81 356 HIS B CA 1
ATOM 7371 C C . HIS B 1 356 ? -1.346 41.344 -5.023 1 84.81 356 HIS B C 1
ATOM 7373 O O . HIS B 1 356 ? -1.175 42.062 -4.043 1 84.81 356 HIS B O 1
ATOM 7379 N N . GLY B 1 357 ? -0.426 40.469 -5.449 1 87.94 357 GLY B N 1
ATOM 7380 C CA . GLY B 1 357 ? 0.917 40.438 -4.891 1 87.94 357 GLY B CA 1
ATOM 7381 C C . GLY B 1 357 ? 1.014 39.594 -3.619 1 87.94 357 GLY B C 1
ATOM 7382 O O . GLY B 1 357 ? 2.07 39.562 -2.984 1 87.94 357 GLY B O 1
ATOM 7383 N N . SER B 1 358 ? -0.062 38.938 -3.238 1 91.12 358 SER B N 1
ATOM 7384 C CA . SER B 1 358 ? -0.095 38.125 -2.018 1 91.12 358 SER B CA 1
ATOM 7385 C C . SER B 1 358 ? 0.665 36.812 -2.193 1 91.12 358 SER B C 1
ATOM 7387 O O . SER B 1 358 ? 0.981 36.438 -3.318 1 91.12 358 SER B O 1
ATOM 7389 N N . LEU B 1 359 ? 1.026 36.25 -1.109 1 92.25 359 LEU B N 1
ATOM 7390 C CA . LEU B 1 359 ? 1.714 34.969 -1.107 1 92.25 359 LEU B CA 1
ATOM 7391 C C . LEU B 1 359 ? 0.72 33.812 -1.249 1 92.25 359 LEU B C 1
ATOM 7393 O O . LEU B 1 359 ? 0.541 33.031 -0.32 1 92.25 359 LEU B O 1
ATOM 7397 N N . LYS B 1 360 ? 0.246 33.719 -2.492 1 89.44 360 LYS B N 1
ATOM 7398 C CA . LYS B 1 360 ? -0.646 32.625 -2.801 1 89.44 360 LYS B CA 1
ATOM 7399 C C . LYS B 1 360 ? 0.128 31.312 -2.922 1 89.44 360 LYS B C 1
ATOM 7401 O O . LYS B 1 360 ? 1.358 31.312 -3.006 1 89.44 360 LYS B O 1
ATOM 7406 N N . GLU B 1 361 ? -0.608 30.203 -2.881 1 87.94 361 GLU B N 1
ATOM 7407 C CA . GLU B 1 361 ? 0.035 28.891 -2.955 1 87.94 361 GLU B CA 1
ATOM 7408 C C . GLU B 1 361 ? 0.877 28.766 -4.219 1 87.94 361 GLU B C 1
ATOM 7410 O O . GLU B 1 361 ? 1.971 28.188 -4.188 1 87.94 361 GLU B O 1
ATOM 7415 N N . ALA B 1 362 ? 0.376 29.281 -5.332 1 83.56 362 ALA B N 1
ATOM 7416 C CA . ALA B 1 362 ? 1.121 29.219 -6.586 1 83.56 362 ALA B CA 1
ATOM 7417 C C . ALA B 1 362 ? 2.432 29.984 -6.488 1 83.56 362 ALA B C 1
ATOM 7419 O O . ALA B 1 362 ? 3.455 29.562 -7.023 1 83.56 362 ALA B O 1
ATOM 7420 N N . THR B 1 363 ? 2.377 31.109 -5.824 1 91 363 THR B N 1
ATOM 7421 C CA . THR B 1 363 ? 3.57 31.938 -5.648 1 91 363 THR B CA 1
ATOM 7422 C C . THR B 1 363 ? 4.582 31.234 -4.75 1 91 363 THR B C 1
ATOM 7424 O O . THR B 1 363 ? 5.781 31.25 -5.027 1 91 363 THR B O 1
ATOM 7427 N N . ILE B 1 364 ? 4.082 30.656 -3.672 1 94.06 364 ILE B N 1
ATOM 7428 C CA . ILE B 1 364 ? 4.953 29.938 -2.746 1 94.06 364 ILE B CA 1
ATOM 7429 C C . ILE B 1 364 ? 5.645 28.781 -3.475 1 94.06 364 ILE B C 1
ATOM 7431 O O . ILE B 1 364 ? 6.848 28.562 -3.309 1 94.06 364 ILE B O 1
ATOM 7435 N N . LYS B 1 365 ? 4.957 28.062 -4.258 1 90.5 365 LYS B N 1
ATOM 7436 C CA . LYS B 1 365 ? 5.527 26.969 -5.035 1 90.5 365 LYS B CA 1
ATOM 7437 C C . LYS B 1 365 ? 6.594 27.469 -6.004 1 90.5 365 LYS B C 1
ATOM 7439 O O . LYS B 1 365 ? 7.629 26.828 -6.188 1 90.5 365 LYS B O 1
ATOM 7444 N N . LYS B 1 366 ? 6.289 28.562 -6.656 1 89.56 366 LYS B N 1
ATOM 7445 C CA . LYS B 1 366 ? 7.242 29.172 -7.574 1 89.56 366 LYS B CA 1
ATOM 7446 C C . LYS B 1 366 ? 8.539 29.547 -6.855 1 89.56 366 LYS B C 1
ATOM 7448 O O . LYS B 1 366 ? 9.633 29.234 -7.34 1 89.56 366 LYS B O 1
ATOM 7453 N N . LEU B 1 367 ? 8.383 30.188 -5.723 1 93.75 367 LEU B N 1
ATOM 7454 C CA . LEU B 1 367 ? 9.555 30.594 -4.957 1 93.75 367 LEU B CA 1
ATOM 7455 C C . LEU B 1 367 ? 10.359 29.375 -4.504 1 93.75 367 LEU B C 1
ATOM 7457 O O . LEU B 1 367 ? 11.594 29.422 -4.5 1 93.75 367 LEU B O 1
ATOM 7461 N N . THR B 1 368 ? 9.656 28.375 -4.109 1 95.06 368 THR B N 1
ATOM 7462 C CA . THR B 1 368 ? 10.305 27.141 -3.684 1 95.06 368 THR B CA 1
ATOM 7463 C C . THR B 1 368 ? 11.117 26.547 -4.828 1 95.06 368 THR B C 1
ATOM 7465 O O . THR B 1 368 ? 12.25 26.109 -4.633 1 95.06 368 THR B O 1
ATOM 7468 N N . THR B 1 369 ? 10.555 26.547 -6.012 1 92.25 369 THR B N 1
ATOM 7469 C CA . THR B 1 369 ? 11.227 26.016 -7.195 1 92.25 369 THR B CA 1
ATOM 7470 C C . THR B 1 369 ? 12.445 26.859 -7.543 1 92.25 369 THR B C 1
ATOM 7472 O O . THR B 1 369 ? 13.5 26.312 -7.891 1 92.25 369 THR B O 1
ATOM 7475 N N . TYR B 1 370 ? 12.273 28.172 -7.457 1 93.56 370 TYR B N 1
ATOM 7476 C CA . TYR B 1 370 ? 13.383 29.078 -7.738 1 93.56 370 TYR B CA 1
ATOM 7477 C C . TYR B 1 370 ? 14.531 28.859 -6.762 1 93.56 370 TYR B C 1
ATOM 7479 O O . TYR B 1 370 ? 15.695 28.859 -7.156 1 93.56 370 TYR B O 1
ATOM 7487 N N . TYR B 1 371 ? 14.156 28.703 -5.559 1 95.06 371 TYR B N 1
ATOM 7488 C CA . TYR B 1 371 ? 15.148 28.438 -4.531 1 95.06 371 TYR B CA 1
ATOM 7489 C C . TYR B 1 371 ? 15.938 27.172 -4.852 1 95.06 371 TYR B C 1
ATOM 7491 O O . TYR B 1 371 ? 17.172 27.172 -4.789 1 95.06 371 TYR B O 1
ATOM 7499 N N . GLN B 1 372 ? 15.281 26.172 -5.176 1 93.88 372 GLN B N 1
ATOM 7500 C CA . GLN B 1 372 ? 15.914 24.891 -5.508 1 93.88 372 GLN B CA 1
ATOM 7501 C C . GLN B 1 372 ? 16.844 25.047 -6.719 1 93.88 372 GLN B C 1
ATOM 7503 O O . GLN B 1 372 ? 17.969 24.547 -6.703 1 93.88 372 GLN B O 1
ATOM 7508 N N . LYS B 1 373 ? 16.422 25.688 -7.746 1 92.31 373 LYS B N 1
ATOM 7509 C CA . LYS B 1 373 ? 17.203 25.875 -8.969 1 92.31 373 LYS B CA 1
ATOM 7510 C C . LYS B 1 373 ? 18.438 26.734 -8.703 1 92.31 373 LYS B C 1
ATOM 7512 O O . LYS B 1 373 ? 19.5 26.516 -9.312 1 92.31 373 LYS B O 1
ATOM 7517 N N . ALA B 1 374 ? 18.234 27.672 -7.848 1 94.19 374 ALA B N 1
ATOM 7518 C CA . ALA B 1 374 ? 19.359 28.547 -7.5 1 94.19 374 ALA B CA 1
ATOM 7519 C C . ALA B 1 374 ? 20.5 27.734 -6.902 1 94.19 374 ALA B C 1
ATOM 7521 O O . ALA B 1 374 ? 21.672 28 -7.191 1 94.19 374 ALA B O 1
ATOM 7522 N N . ILE B 1 375 ? 20.141 26.797 -6.18 1 93.56 375 ILE B N 1
ATOM 7523 C CA . ILE B 1 375 ? 21.156 25.953 -5.547 1 93.56 375 ILE B CA 1
ATOM 7524 C C . ILE B 1 375 ? 21.719 24.969 -6.57 1 93.56 375 ILE B C 1
ATOM 7526 O O . ILE B 1 375 ? 22.938 24.859 -6.711 1 93.56 375 ILE B O 1
ATOM 7530 N N . LEU B 1 376 ? 20.906 24.375 -7.367 1 91.56 376 LEU B N 1
ATOM 7531 C CA . LEU B 1 376 ? 21.297 23.328 -8.297 1 91.56 376 LEU B CA 1
ATOM 7532 C C . LEU B 1 376 ? 22.203 23.891 -9.398 1 91.56 376 LEU B C 1
ATOM 7534 O O . LEU B 1 376 ? 23.141 23.219 -9.844 1 91.56 376 LEU B O 1
ATOM 7538 N N . ARG B 1 377 ? 21.953 25.047 -9.867 1 89 377 ARG B N 1
ATOM 7539 C CA . ARG B 1 377 ? 22.688 25.641 -10.984 1 89 377 ARG B CA 1
ATOM 7540 C C . ARG B 1 377 ? 24.031 26.188 -10.531 1 89 377 ARG B C 1
ATOM 7542 O O . ARG B 1 377 ? 24.906 26.469 -11.352 1 89 377 ARG B O 1
ATOM 7549 N N . ASN B 1 378 ? 24.156 26.359 -9.289 1 90.94 378 ASN B N 1
ATOM 7550 C CA . ASN B 1 378 ? 25.391 26.922 -8.766 1 90.94 378 ASN B CA 1
ATOM 7551 C C . ASN B 1 378 ? 26.094 25.938 -7.84 1 90.94 378 ASN B C 1
ATOM 7553 O O . ASN B 1 378 ? 26.656 26.328 -6.816 1 90.94 378 ASN B O 1
ATOM 7557 N N . LYS B 1 379 ? 26 24.719 -8.305 1 89.06 379 LYS B N 1
ATOM 7558 C CA . LYS B 1 379 ? 26.641 23.641 -7.555 1 89.06 379 LYS B CA 1
ATOM 7559 C C . LYS B 1 379 ? 28.141 23.906 -7.367 1 89.06 379 LYS B C 1
ATOM 7561 O O . LYS B 1 379 ? 28.812 24.344 -8.297 1 89.06 379 LYS B O 1
ATOM 7566 N N . GLY B 1 380 ? 28.688 23.797 -6.145 1 86.12 380 GLY B N 1
ATOM 7567 C CA . GLY B 1 380 ? 30.109 23.891 -5.898 1 86.12 380 GLY B CA 1
ATOM 7568 C C . GLY B 1 380 ? 30.516 25.234 -5.293 1 86.12 380 GLY B C 1
ATOM 7569 O O . GLY B 1 380 ? 31.641 25.375 -4.812 1 86.12 380 GLY B O 1
ATOM 7570 N N . GLY B 1 381 ? 29.578 26.203 -5.25 1 91.19 381 GLY B N 1
ATOM 7571 C CA . GLY B 1 381 ? 29.938 27.5 -4.723 1 91.19 381 GLY B CA 1
ATOM 7572 C C . GLY B 1 381 ? 28.891 28.078 -3.773 1 91.19 381 GLY B C 1
ATOM 7573 O O . GLY B 1 381 ? 27.797 28.453 -4.195 1 91.19 381 GLY B O 1
ATOM 7574 N N . VAL B 1 382 ? 29.312 28.219 -2.574 1 94.38 382 VAL B N 1
ATOM 7575 C CA . VAL B 1 382 ? 28.406 28.688 -1.543 1 94.38 382 VAL B CA 1
ATOM 7576 C C . VAL B 1 382 ? 27.984 30.125 -1.841 1 94.38 382 VAL B C 1
ATOM 7578 O O . VAL B 1 382 ? 26.797 30.469 -1.776 1 94.38 382 VAL B O 1
ATOM 7581 N N . ASN B 1 383 ? 28.953 30.922 -2.162 1 94.25 383 ASN B N 1
ATOM 7582 C CA . ASN B 1 383 ? 28.672 32.312 -2.428 1 94.25 383 ASN B CA 1
ATOM 7583 C C . ASN B 1 383 ? 27.781 32.5 -3.658 1 94.25 383 ASN B C 1
ATOM 7585 O O . ASN B 1 383 ? 26.875 33.344 -3.668 1 94.25 383 ASN B O 1
ATOM 7589 N N . ALA B 1 384 ? 28.094 31.766 -4.625 1 94 384 ALA B N 1
ATOM 7590 C CA . ALA B 1 384 ? 27.281 31.812 -5.836 1 94 384 ALA B CA 1
ATOM 7591 C C . ALA B 1 384 ? 25.844 31.375 -5.543 1 94 384 ALA B C 1
ATOM 7593 O O . ALA B 1 384 ? 24.891 31.953 -6.059 1 94 384 ALA B O 1
ATOM 7594 N N . MET B 1 385 ? 25.719 30.406 -4.73 1 95.38 385 MET B N 1
ATOM 7595 C CA . MET B 1 385 ? 24.391 29.938 -4.336 1 95.38 385 MET B CA 1
ATOM 7596 C C . MET B 1 385 ? 23.625 31.031 -3.607 1 95.38 385 MET B C 1
ATOM 7598 O O . MET B 1 385 ? 22.453 31.281 -3.908 1 95.38 385 MET B O 1
ATOM 7602 N N . LYS B 1 386 ? 24.312 31.594 -2.682 1 96.06 386 LYS B N 1
ATOM 7603 C CA . LYS B 1 386 ? 23.703 32.656 -1.869 1 96.06 386 LYS B CA 1
ATOM 7604 C C . LYS B 1 386 ? 23.203 33.812 -2.74 1 96.06 386 LYS B C 1
ATOM 7606 O O . LYS B 1 386 ? 22.078 34.25 -2.58 1 96.06 386 LYS B O 1
ATOM 7611 N N . THR B 1 387 ? 24.047 34.188 -3.625 1 95.38 387 THR B N 1
ATOM 7612 C CA . THR B 1 387 ? 23.703 35.281 -4.523 1 95.38 387 THR B CA 1
ATOM 7613 C C . THR B 1 387 ? 22.5 34.906 -5.398 1 95.38 387 THR B C 1
ATOM 7615 O O . THR B 1 387 ? 21.594 35.719 -5.586 1 95.38 387 THR B O 1
ATOM 7618 N N . ALA B 1 388 ? 22.547 33.75 -5.863 1 95.56 388 ALA B N 1
ATOM 7619 C CA . ALA B 1 388 ? 21.469 33.281 -6.734 1 95.56 388 ALA B CA 1
ATOM 7620 C C . ALA B 1 388 ? 20.156 33.188 -5.973 1 95.56 388 ALA B C 1
ATOM 7622 O O . ALA B 1 388 ? 19.078 33.5 -6.527 1 95.56 388 ALA B O 1
ATOM 7623 N N . ILE B 1 389 ? 20.172 32.75 -4.738 1 96.69 389 ILE B N 1
ATOM 7624 C CA . ILE B 1 389 ? 18.984 32.625 -3.912 1 96.69 389 ILE B CA 1
ATOM 7625 C C . ILE B 1 389 ? 18.328 34 -3.729 1 96.69 389 ILE B C 1
ATOM 7627 O O . ILE B 1 389 ? 17.141 34.156 -3.961 1 96.69 389 ILE B O 1
ATOM 7631 N N . TYR B 1 390 ? 19.141 34.906 -3.398 1 95.88 390 TYR B N 1
ATOM 7632 C CA . TYR B 1 390 ? 18.609 36.25 -3.195 1 95.88 390 TYR B CA 1
ATOM 7633 C C . TYR B 1 390 ? 18.156 36.875 -4.512 1 95.88 390 TYR B C 1
ATOM 7635 O O . TYR B 1 390 ? 17.188 37.656 -4.547 1 95.88 390 TYR B O 1
ATOM 7643 N N . ALA B 1 391 ? 18.844 36.531 -5.578 1 94.94 391 ALA B N 1
ATOM 7644 C CA . ALA B 1 391 ? 18.438 37.031 -6.898 1 94.94 391 ALA B CA 1
ATOM 7645 C C . ALA B 1 391 ? 17 36.594 -7.219 1 94.94 391 ALA B C 1
ATOM 7647 O O . ALA B 1 391 ? 16.234 37.375 -7.805 1 94.94 391 ALA B O 1
ATOM 7648 N N . THR B 1 392 ? 16.672 35.438 -6.832 1 93.81 392 THR B N 1
ATOM 7649 C CA . THR B 1 392 ? 15.328 34.938 -7.121 1 93.81 392 THR B CA 1
ATOM 7650 C C . THR B 1 392 ? 14.273 35.719 -6.348 1 93.81 392 THR B C 1
ATOM 7652 O O . THR B 1 392 ? 13.188 36 -6.859 1 93.81 392 THR B O 1
ATOM 7655 N N . LEU B 1 393 ? 14.57 36.062 -5.098 1 94 393 LEU B N 1
ATOM 7656 C CA . LEU B 1 393 ? 13.648 36.844 -4.281 1 94 393 LEU B CA 1
ATOM 7657 C C . LEU B 1 393 ? 13.477 38.25 -4.844 1 94 393 LEU B C 1
ATOM 7659 O O . LEU B 1 393 ? 12.344 38.719 -5.043 1 94 393 LEU B O 1
ATOM 7663 N N . LEU B 1 394 ? 14.578 38.875 -5.145 1 94.06 394 LEU B N 1
ATOM 7664 C CA . LEU B 1 394 ? 14.555 40.219 -5.656 1 94.06 394 LEU B CA 1
ATOM 7665 C C . LEU B 1 394 ? 13.914 40.281 -7.039 1 94.06 394 LEU B C 1
ATOM 7667 O O . LEU B 1 394 ? 13.172 41.219 -7.352 1 94.06 394 LEU B O 1
ATOM 7671 N N . HIS B 1 395 ? 14.172 39.281 -7.805 1 93.31 395 HIS B N 1
ATOM 7672 C CA . HIS B 1 395 ? 13.547 39.156 -9.117 1 93.31 395 HIS B CA 1
ATOM 7673 C C . HIS B 1 395 ? 12.031 39.094 -9.008 1 93.31 395 HIS B C 1
ATOM 7675 O O . HIS B 1 395 ? 11.32 39.719 -9.812 1 93.31 395 HIS B O 1
ATOM 7681 N N . SER B 1 396 ? 11.508 38.438 -8.023 1 92.75 396 SER B N 1
ATOM 7682 C CA . SER B 1 396 ? 10.078 38.156 -7.871 1 92.75 396 SER B CA 1
ATOM 7683 C C . SER B 1 396 ? 9.352 39.375 -7.305 1 92.75 396 SER B C 1
ATOM 7685 O O . SER B 1 396 ? 8.125 39.469 -7.414 1 92.75 396 SER B O 1
ATOM 7687 N N . ILE B 1 397 ? 10.062 40.312 -6.68 1 92.06 397 ILE B N 1
ATOM 7688 C CA . ILE B 1 397 ? 9.43 41.5 -6.102 1 92.06 397 ILE B CA 1
ATOM 7689 C C . ILE B 1 397 ? 9.578 42.656 -7.055 1 92.06 397 ILE B C 1
ATOM 7691 O O . ILE B 1 397 ? 8.961 43.719 -6.855 1 92.06 397 ILE B O 1
ATOM 7695 N N . SER B 1 398 ? 10.273 42.438 -8.125 1 92 398 SER B N 1
ATOM 7696 C CA . SER B 1 398 ? 10.633 43.531 -9.039 1 92 398 SER B CA 1
ATOM 7697 C C . SER B 1 398 ? 9.422 44.031 -9.805 1 92 398 SER B C 1
ATOM 7699 O O . SER B 1 398 ? 8.547 43.25 -10.188 1 92 398 SER B O 1
ATOM 7701 N N . THR B 1 399 ? 9.367 45.344 -10.008 1 91.25 399 THR B N 1
ATOM 7702 C CA . THR B 1 399 ? 8.32 46 -10.766 1 91.25 399 THR B CA 1
ATOM 7703 C C . THR B 1 399 ? 8.922 46.906 -11.828 1 91.25 399 THR B C 1
ATOM 7705 O O . THR B 1 399 ? 10.133 47.125 -11.852 1 91.25 399 THR B O 1
ATOM 7708 N N . ASP B 1 400 ? 8.031 47.312 -12.688 1 89.81 400 ASP B N 1
ATOM 7709 C CA . ASP B 1 400 ? 8.5 48.25 -13.711 1 89.81 400 ASP B CA 1
ATOM 7710 C C . ASP B 1 400 ? 8.961 49.562 -13.078 1 89.81 400 ASP B C 1
ATOM 7712 O O . ASP B 1 400 ? 9.914 50.188 -13.562 1 89.81 400 ASP B O 1
ATOM 7716 N N . ALA B 1 401 ? 8.328 50.031 -12 1 89.44 401 ALA B N 1
ATOM 7717 C CA . ALA B 1 401 ? 8.664 51.281 -11.305 1 89.44 401 ALA B CA 1
ATOM 7718 C C . ALA B 1 401 ? 9.977 51.156 -10.539 1 89.44 401 ALA B C 1
ATOM 7720 O O . ALA B 1 401 ? 10.734 52.094 -10.422 1 89.44 401 ALA B O 1
ATOM 7721 N N . LYS B 1 402 ? 10.25 49.938 -10.023 1 92.19 402 LYS B N 1
ATOM 7722 C CA . LYS B 1 402 ? 11.453 49.656 -9.242 1 92.19 402 LYS B CA 1
ATOM 7723 C C . LYS B 1 402 ? 12.086 48.344 -9.648 1 92.19 402 LYS B C 1
ATOM 7725 O O . LYS B 1 402 ? 11.992 47.344 -8.914 1 92.19 402 LYS B O 1
ATOM 7730 N N . PRO B 1 403 ? 12.805 48.375 -10.75 1 92 403 PRO B N 1
ATOM 7731 C CA . PRO B 1 403 ? 13.445 47.125 -11.203 1 92 403 PRO B CA 1
ATOM 7732 C C . PRO B 1 403 ? 14.531 46.625 -10.25 1 92 403 PRO B C 1
ATOM 7734 O O . PRO B 1 403 ? 15.406 47.406 -9.859 1 92 403 PRO B O 1
ATOM 7737 N N . GLN B 1 404 ? 14.5 45.406 -9.719 1 92.12 404 GLN B N 1
ATOM 7738 C CA . GLN B 1 404 ? 15.43 44.844 -8.75 1 92.12 404 GLN B CA 1
ATOM 7739 C C . GLN B 1 404 ? 16.109 43.594 -9.312 1 92.12 404 GLN B C 1
ATOM 7741 O O . GLN B 1 404 ? 15.984 42.5 -8.75 1 92.12 404 GLN B O 1
ATOM 7746 N N . HIS B 1 405 ? 16.859 43.688 -10.375 1 93.75 405 HIS B N 1
ATOM 7747 C CA . HIS B 1 405 ? 17.484 42.562 -11.055 1 93.75 405 HIS B CA 1
ATOM 7748 C C . HIS B 1 405 ? 19 42.625 -10.922 1 93.75 405 HIS B C 1
ATOM 7750 O O . HIS B 1 405 ? 19.719 41.969 -11.688 1 93.75 405 HIS B O 1
ATOM 7756 N N . SER B 1 406 ? 19.547 43.344 -9.945 1 89.88 406 SER B N 1
ATOM 7757 C CA . SER B 1 406 ? 20.984 43.594 -9.812 1 89.88 406 SER B CA 1
ATOM 7758 C C . SER B 1 406 ? 21.719 42.281 -9.461 1 89.88 406 SER B C 1
ATOM 7760 O O . SER B 1 406 ? 22.891 42.125 -9.797 1 89.88 406 SER B O 1
ATOM 7762 N N . LYS B 1 407 ? 21.031 41.375 -8.812 1 92.56 407 LYS B N 1
ATOM 7763 C CA . LYS B 1 407 ? 21.688 40.125 -8.375 1 92.56 407 LYS B CA 1
ATOM 7764 C C . LYS B 1 407 ? 21.438 39 -9.367 1 92.56 407 LYS B C 1
ATOM 7766 O O . LYS B 1 407 ? 22 37.906 -9.234 1 92.56 407 LYS B O 1
ATOM 7771 N N . CYS B 1 408 ? 20.609 39.219 -10.336 1 93.19 408 CYS B N 1
ATOM 7772 C CA . CYS B 1 408 ? 20.391 38.219 -11.375 1 93.19 408 CYS B CA 1
ATOM 7773 C C . CYS B 1 408 ? 21.625 38.062 -12.234 1 93.19 408 CYS B C 1
ATOM 7775 O O . CYS B 1 408 ? 22.406 39 -12.414 1 93.19 408 CYS B O 1
ATOM 7777 N N . PRO B 1 409 ? 21.922 36.844 -12.648 1 90.75 409 PRO B N 1
ATOM 7778 C CA . PRO B 1 409 ? 23.109 36.625 -13.484 1 90.75 409 PRO B CA 1
ATOM 7779 C C . PRO B 1 409 ? 23.062 37.438 -14.781 1 90.75 409 PRO B C 1
ATOM 7781 O O . PRO B 1 409 ? 22.016 37.531 -15.414 1 90.75 409 PRO B O 1
ATOM 7784 N N . ALA B 1 410 ? 24.203 37.906 -15.094 1 90.12 410 ALA B N 1
ATOM 7785 C CA . ALA B 1 410 ? 24.328 38.688 -16.328 1 90.12 410 ALA B CA 1
ATOM 7786 C C . ALA B 1 410 ? 24.609 37.75 -17.516 1 90.12 410 ALA B C 1
ATOM 7788 O O . ALA B 1 410 ? 24.953 36.594 -17.344 1 90.12 410 ALA B O 1
ATOM 7789 N N . GLY B 1 411 ? 24.281 38.344 -18.703 1 88 411 GLY B N 1
ATOM 7790 C CA . GLY B 1 411 ? 24.656 37.594 -19.891 1 88 411 GLY B CA 1
ATOM 7791 C C . GLY B 1 411 ? 23.469 37.344 -20.812 1 88 411 GLY B C 1
ATOM 7792 O O . GLY B 1 411 ? 22.312 37.531 -20.422 1 88 411 GLY B O 1
ATOM 7793 N N . GLU B 1 412 ? 23.734 36.875 -22.016 1 85.69 412 GLU B N 1
ATOM 7794 C CA . GLU B 1 412 ? 22.734 36.625 -23.031 1 85.69 412 GLU B CA 1
ATOM 7795 C C . GLU B 1 412 ? 21.875 35.406 -22.672 1 85.69 412 GLU B C 1
ATOM 7797 O O . GLU B 1 412 ? 20.703 35.344 -23.047 1 85.69 412 GLU B O 1
ATOM 7802 N N . ASN B 1 413 ? 22.516 34.562 -21.859 1 84.38 413 ASN B N 1
ATOM 7803 C CA . ASN B 1 413 ? 21.812 33.312 -21.531 1 84.38 413 ASN B CA 1
ATOM 7804 C C . ASN B 1 413 ? 21.266 33.344 -20.109 1 84.38 413 ASN B C 1
ATOM 7806 O O . ASN B 1 413 ? 20.969 32.281 -19.531 1 84.38 413 ASN B O 1
ATOM 7810 N N . SER B 1 414 ? 21.062 34.531 -19.641 1 88.44 414 SER B N 1
ATOM 7811 C CA . SER B 1 414 ? 20.516 34.688 -18.297 1 88.44 414 SER B CA 1
ATOM 7812 C C . SER B 1 414 ? 19.062 34.219 -18.234 1 88.44 414 SER B C 1
ATOM 7814 O O . SER B 1 414 ? 18.297 34.469 -19.172 1 88.44 414 SER B O 1
ATOM 7816 N N . TRP B 1 415 ? 18.703 33.594 -17.156 1 86.38 415 TRP B N 1
ATOM 7817 C CA . TRP B 1 415 ? 17.312 33.219 -16.984 1 86.38 415 TRP B CA 1
ATOM 7818 C C . TRP B 1 415 ? 16.438 34.438 -16.703 1 86.38 415 TRP B C 1
ATOM 7820 O O . TRP B 1 415 ? 15.219 34.375 -16.812 1 86.38 415 TRP B O 1
ATOM 7830 N N . CYS B 1 416 ? 17.047 35.469 -16.281 1 88.69 416 CYS B N 1
ATOM 7831 C CA . CYS B 1 416 ? 16.359 36.75 -16 1 88.69 416 CYS B CA 1
ATOM 7832 C C . CYS B 1 416 ? 16.094 37.5 -17.297 1 88.69 416 CYS B C 1
ATOM 7834 O O . CYS B 1 416 ? 17.016 37.875 -18.016 1 88.69 416 CYS B O 1
ATOM 7836 N N . PHE B 1 417 ? 14.914 37.781 -17.578 1 87.62 417 PHE B N 1
ATOM 7837 C CA . PHE B 1 417 ? 14.516 38.469 -18.812 1 87.62 417 PHE B CA 1
ATOM 7838 C C . PHE B 1 417 ? 15.141 39.875 -18.891 1 87.62 417 PHE B C 1
ATOM 7840 O O . PHE B 1 417 ? 15.5 40.344 -19.969 1 87.62 417 PHE B O 1
ATOM 7847 N N . TYR B 1 418 ? 15.312 40.438 -17.766 1 90.62 418 TYR B N 1
ATOM 7848 C CA . TYR B 1 418 ? 15.836 41.812 -17.688 1 90.62 418 TYR B CA 1
ATOM 7849 C C . TYR B 1 418 ? 17.312 41.844 -18.031 1 90.62 418 TYR B C 1
ATOM 7851 O O . TYR B 1 418 ? 17.75 42.625 -18.875 1 90.62 418 TYR B O 1
ATOM 7859 N N . GLN B 1 419 ? 18.078 41 -17.406 1 91.56 419 GLN B N 1
ATOM 7860 C CA . GLN B 1 419 ? 19.516 40.938 -17.641 1 91.56 419 GLN B CA 1
ATOM 7861 C C . GLN B 1 419 ? 19.828 40.406 -19.047 1 91.56 419 GLN B C 1
ATOM 7863 O O . GLN B 1 419 ? 20.797 40.844 -19.672 1 91.56 419 GLN B O 1
ATOM 7868 N N . SER B 1 420 ? 19.094 39.5 -19.5 1 90.62 420 SER B N 1
ATOM 7869 C CA . SER B 1 420 ? 19.281 39 -20.859 1 90.62 420 SER B CA 1
ATOM 7870 C C . SER B 1 420 ? 19.031 40.094 -21.891 1 90.62 420 SER B C 1
ATOM 7872 O O . SER B 1 420 ? 19.781 40.188 -22.875 1 90.62 420 SER B O 1
ATOM 7874 N N . ALA B 1 421 ? 18.031 40.875 -21.719 1 90.69 421 ALA B N 1
ATOM 7875 C CA . ALA B 1 421 ? 17.734 41.969 -22.625 1 90.69 421 ALA B CA 1
ATOM 7876 C C . ALA B 1 421 ? 18.859 43 -22.625 1 90.69 421 ALA B C 1
ATOM 7878 O O . ALA B 1 421 ? 19.266 43.469 -23.688 1 90.69 421 ALA B O 1
ATOM 7879 N N . ILE B 1 422 ? 19.344 43.312 -21.469 1 91.75 422 ILE B N 1
ATOM 7880 C CA . ILE B 1 422 ? 20.422 44.312 -21.359 1 91.75 422 ILE B CA 1
ATOM 7881 C C . ILE B 1 422 ? 21.656 43.781 -22.078 1 91.75 422 ILE B C 1
ATOM 7883 O O . ILE B 1 422 ? 22.328 44.531 -22.797 1 91.75 422 ILE B O 1
ATOM 7887 N N . ALA B 1 423 ? 21.922 42.531 -21.906 1 91.94 423 ALA B N 1
ATOM 7888 C CA . ALA B 1 423 ? 23.109 41.938 -22.516 1 91.94 423 ALA B CA 1
ATOM 7889 C C . ALA B 1 423 ? 22.969 41.875 -24.031 1 91.94 423 ALA B C 1
ATOM 7891 O O . ALA B 1 423 ? 23.969 41.969 -24.75 1 91.94 423 ALA B O 1
ATOM 7892 N N . ASN B 1 424 ? 21.797 41.812 -24.469 1 91.94 424 ASN B N 1
ATOM 7893 C CA . ASN B 1 424 ? 21.547 41.719 -25.906 1 91.94 424 ASN B CA 1
ATOM 7894 C C . ASN B 1 424 ? 21.328 43.125 -26.5 1 91.94 424 ASN B C 1
ATOM 7896 O O . ASN B 1 424 ? 21 43.25 -27.672 1 91.94 424 ASN B O 1
ATOM 7900 N N . GLY B 1 425 ? 21.297 44.156 -25.703 1 88.56 425 GLY B N 1
ATOM 7901 C CA . GLY B 1 425 ? 21.125 45.531 -26.156 1 88.56 425 GLY B CA 1
ATOM 7902 C C . GLY B 1 425 ? 19.672 45.906 -26.406 1 88.56 425 GLY B C 1
ATOM 7903 O O . GLY B 1 425 ? 19.391 46.781 -27.219 1 88.56 425 GLY B O 1
ATOM 7904 N N . GLU B 1 426 ? 18.844 45.156 -25.844 1 89.12 426 GLU B N 1
ATOM 7905 C CA . GLU B 1 426 ? 17.422 45.406 -26.016 1 89.12 426 GLU B CA 1
ATOM 7906 C C . GLU B 1 426 ? 16.812 46.062 -24.766 1 89.12 426 GLU B C 1
ATOM 7908 O O . GLU B 1 426 ? 17.406 46 -23.688 1 89.12 426 GLU B O 1
ATOM 7913 N N . LYS B 1 427 ? 15.773 46.781 -24.969 1 88.38 427 LYS B N 1
ATOM 7914 C CA . LYS B 1 427 ? 15.023 47.312 -23.828 1 88.38 427 LYS B CA 1
ATOM 7915 C C . LYS B 1 427 ? 14.25 46.188 -23.109 1 88.38 427 LYS B C 1
ATOM 7917 O O . LYS B 1 427 ? 13.523 45.438 -23.75 1 88.38 427 LYS B O 1
ATOM 7922 N N . PRO B 1 428 ? 14.492 46.062 -21.797 1 88.19 428 PRO B N 1
ATOM 7923 C CA . PRO B 1 428 ? 13.805 45 -21.062 1 88.19 428 PRO B CA 1
ATOM 7924 C C . PRO B 1 428 ? 12.281 45.094 -21.172 1 88.19 428 PRO B C 1
ATOM 7926 O O . PRO B 1 428 ? 11.734 46.188 -21.141 1 88.19 428 PRO B O 1
ATOM 7929 N N . ASN B 1 429 ? 11.664 44 -21.359 1 82.19 429 ASN B N 1
ATOM 7930 C CA . ASN B 1 429 ? 10.211 43.938 -21.484 1 82.19 429 ASN B CA 1
ATOM 7931 C C . ASN B 1 429 ? 9.516 44.25 -20.156 1 82.19 429 ASN B C 1
ATOM 7933 O O . ASN B 1 429 ? 10.156 44.281 -19.109 1 82.19 429 ASN B O 1
ATOM 7937 N N . ASN B 1 430 ? 8.211 44.438 -20.219 1 84.69 430 ASN B N 1
ATOM 7938 C CA . ASN B 1 430 ? 7.402 44.719 -19.047 1 84.69 430 ASN B CA 1
ATOM 7939 C C . ASN B 1 430 ? 7.367 43.531 -18.078 1 84.69 430 ASN B C 1
ATOM 7941 O O . ASN B 1 430 ? 7.328 42.406 -18.516 1 84.69 430 ASN B O 1
ATOM 7945 N N . HIS B 1 431 ? 7.414 43.781 -16.797 1 87.44 431 HIS B N 1
ATOM 7946 C CA . HIS B 1 431 ? 7.422 42.781 -15.758 1 87.44 431 HIS B CA 1
ATOM 7947 C C . HIS B 1 431 ? 6.129 41.969 -15.766 1 87.44 431 HIS B C 1
ATOM 7949 O O . HIS B 1 431 ? 6.125 40.781 -15.414 1 87.44 431 HIS B O 1
ATOM 7955 N N . LYS B 1 432 ? 5.086 42.531 -16.188 1 79.62 432 LYS B N 1
ATOM 7956 C CA . LYS B 1 432 ? 3.789 41.844 -16.219 1 79.62 432 LYS B CA 1
ATOM 7957 C C . LYS B 1 432 ? 3.836 40.594 -17.094 1 79.62 432 LYS B C 1
ATOM 7959 O O . LYS B 1 432 ? 3.236 39.562 -16.75 1 79.62 432 LYS B O 1
ATOM 7964 N N . LEU B 1 433 ? 4.621 40.625 -18.109 1 72.88 433 LEU B N 1
ATOM 7965 C CA . LEU B 1 433 ? 4.664 39.531 -19.078 1 72.88 433 LEU B CA 1
ATOM 7966 C C . LEU B 1 433 ? 5.676 38.469 -18.641 1 72.88 433 LEU B C 1
ATOM 7968 O O . LEU B 1 433 ? 5.559 37.312 -19.031 1 72.88 433 LEU B O 1
ATOM 7972 N N . ASN B 1 434 ? 6.602 38.844 -17.859 1 74.69 434 ASN B N 1
ATOM 7973 C CA . ASN B 1 434 ? 7.73 37.969 -17.609 1 74.69 434 ASN B CA 1
ATOM 7974 C C . ASN B 1 434 ? 7.746 37.469 -16.156 1 74.69 434 ASN B C 1
ATOM 7976 O O . ASN B 1 434 ? 8.125 36.344 -15.883 1 74.69 434 ASN B O 1
ATOM 7980 N N . VAL B 1 435 ? 7.402 38.25 -15.227 1 75.75 435 VAL B N 1
ATOM 7981 C CA . VAL B 1 435 ? 7.414 37.906 -13.82 1 75.75 435 VAL B CA 1
ATOM 7982 C C . VAL B 1 435 ? 6 37.531 -13.359 1 75.75 435 VAL B C 1
ATOM 7984 O O . VAL B 1 435 ? 5.816 36.781 -12.398 1 75.75 435 VAL B O 1
ATOM 7987 N N . GLY B 1 436 ? 5.074 37.938 -14.07 1 77.25 436 GLY B N 1
ATOM 7988 C CA . GLY B 1 436 ? 3.697 37.812 -13.617 1 77.25 436 GLY B CA 1
ATOM 7989 C C . GLY B 1 436 ? 3.336 38.812 -12.539 1 77.25 436 GLY B C 1
ATOM 7990 O O . GLY B 1 436 ? 3.568 40.031 -12.695 1 77.25 436 GLY B O 1
ATOM 7991 N N . THR B 1 437 ? 2.734 38.406 -11.477 1 80.25 437 THR B N 1
ATOM 7992 C CA . THR B 1 437 ? 2.379 39.281 -10.391 1 80.25 437 THR B CA 1
ATOM 7993 C C . THR B 1 437 ? 3.51 39.375 -9.367 1 80.25 437 THR B C 1
ATOM 7995 O O . THR B 1 437 ? 3.822 38.375 -8.695 1 80.25 437 THR B O 1
ATOM 7998 N N . PRO B 1 438 ? 4.105 40.531 -9.312 1 88.94 438 PRO B N 1
ATOM 7999 C CA . PRO B 1 438 ? 5.172 40.688 -8.32 1 88.94 438 PRO B CA 1
ATOM 8000 C C . PRO B 1 438 ? 4.66 40.594 -6.883 1 88.94 438 PRO B C 1
ATOM 8002 O O . PRO B 1 438 ? 3.541 41 -6.594 1 88.94 438 PRO B O 1
ATOM 8005 N N . ILE B 1 439 ? 5.48 40.125 -6.023 1 92.75 439 ILE B N 1
ATOM 8006 C CA . ILE B 1 439 ? 5.156 40.062 -4.602 1 92.75 439 ILE B CA 1
ATOM 8007 C C . ILE B 1 439 ? 5.152 41.469 -4.016 1 92.75 439 ILE B C 1
ATOM 8009 O O . ILE B 1 439 ? 6.012 42.281 -4.352 1 92.75 439 ILE B O 1
ATOM 8013 N N . ASN B 1 440 ? 4.141 41.719 -3.205 1 91.12 440 ASN B N 1
ATOM 8014 C CA . ASN B 1 440 ? 4.062 43.031 -2.559 1 91.12 440 ASN B CA 1
ATOM 8015 C C . ASN B 1 440 ? 5.281 43.281 -1.678 1 91.12 440 ASN B C 1
ATOM 8017 O O . ASN B 1 440 ? 5.582 42.5 -0.775 1 91.12 440 ASN B O 1
ATOM 8021 N N . GLU B 1 441 ? 5.926 44.344 -1.946 1 89.5 441 GLU B N 1
ATOM 8022 C CA . GLU B 1 441 ? 7.152 44.688 -1.237 1 89.5 441 GLU B CA 1
ATOM 8023 C C . GLU B 1 441 ? 6.906 44.812 0.263 1 89.5 441 GLU B C 1
ATOM 8025 O O . GLU B 1 441 ? 7.82 44.625 1.067 1 89.5 441 GLU B O 1
ATOM 8030 N N . LYS B 1 442 ? 5.695 45.062 0.632 1 88.06 442 LYS B N 1
ATOM 8031 C CA . LYS B 1 442 ? 5.332 45.219 2.039 1 88.06 442 LYS B CA 1
ATOM 8032 C C . LYS B 1 442 ? 5.492 43.906 2.791 1 88.06 442 LYS B C 1
ATOM 8034 O O . LYS B 1 442 ? 5.594 43.906 4.02 1 88.06 442 LYS B O 1
ATOM 8039 N N . PHE B 1 443 ? 5.598 42.875 2.076 1 92.12 443 PHE B N 1
ATOM 8040 C CA . PHE B 1 443 ? 5.68 41.562 2.695 1 92.12 443 PHE B CA 1
ATOM 8041 C C . PHE B 1 443 ? 7.133 41.156 2.895 1 92.12 443 PHE B C 1
ATOM 8043 O O . PHE B 1 443 ? 7.41 40.156 3.557 1 92.12 443 PHE B O 1
ATOM 8050 N N . LEU B 1 444 ? 8.094 41.875 2.369 1 92.31 444 LEU B N 1
ATOM 8051 C CA . LEU B 1 444 ? 9.516 41.5 2.363 1 92.31 444 LEU B CA 1
ATOM 8052 C C . LEU B 1 444 ? 10.031 41.344 3.785 1 92.31 444 LEU B C 1
ATOM 8054 O O . LEU B 1 444 ? 10.812 40.406 4.055 1 92.31 444 LEU B O 1
ATOM 8058 N N . PRO B 1 445 ? 9.594 42.156 4.684 1 92.75 445 PRO B N 1
ATOM 8059 C CA . PRO B 1 445 ? 10.109 42 6.043 1 92.75 445 PRO B CA 1
ATOM 8060 C C . PRO B 1 445 ? 9.742 40.656 6.656 1 92.75 445 PRO B C 1
ATOM 8062 O O . PRO B 1 445 ? 10.469 40.156 7.516 1 92.75 445 PRO B O 1
ATOM 8065 N N . LYS B 1 446 ? 8.68 40.125 6.227 1 93.75 446 LYS B N 1
ATOM 8066 C CA . LYS B 1 446 ? 8.234 38.812 6.75 1 93.75 446 LYS B CA 1
ATOM 8067 C C . LYS B 1 446 ? 8.891 37.656 6.004 1 93.75 446 LYS B C 1
ATOM 8069 O O . LYS B 1 446 ? 9.031 36.562 6.547 1 93.75 446 LYS B O 1
ATOM 8074 N N . ILE B 1 447 ? 9.273 37.906 4.805 1 94.88 447 ILE B N 1
ATOM 8075 C CA . ILE B 1 447 ? 9.812 36.844 3.941 1 94.88 447 ILE B CA 1
ATOM 8076 C C . ILE B 1 447 ? 11.328 36.781 4.09 1 94.88 447 ILE B C 1
ATOM 8078 O O . ILE B 1 447 ? 11.922 35.719 4.082 1 94.88 447 ILE B O 1
ATOM 8082 N N . LEU B 1 448 ? 11.984 37.875 4.285 1 95.5 448 LEU B N 1
ATOM 8083 C CA . LEU B 1 448 ? 13.438 38 4.25 1 95.5 448 LEU B CA 1
ATOM 8084 C C . LEU B 1 448 ? 14.086 37.125 5.32 1 95.5 448 LEU B C 1
ATOM 8086 O O . LEU B 1 448 ? 15.109 36.5 5.066 1 95.5 448 LEU B O 1
ATOM 8090 N N . PRO B 1 449 ? 13.531 37.094 6.496 1 95.38 449 PRO B N 1
ATOM 8091 C CA . PRO B 1 449 ? 14.164 36.25 7.516 1 95.38 449 PRO B CA 1
ATOM 8092 C C . PRO B 1 449 ? 14.219 34.781 7.109 1 95.38 449 PRO B C 1
ATOM 8094 O O . PRO B 1 449 ? 15.148 34.062 7.48 1 95.38 449 PRO B O 1
ATOM 8097 N N . ILE B 1 450 ? 13.234 34.344 6.445 1 96.06 450 ILE B N 1
ATOM 8098 C CA . ILE B 1 450 ? 13.203 32.969 5.984 1 96.06 450 ILE B CA 1
ATOM 8099 C C . ILE B 1 450 ? 14.344 32.719 4.996 1 96.06 450 ILE B C 1
ATOM 8101 O O . ILE B 1 450 ? 15.062 31.719 5.105 1 96.06 450 ILE B O 1
ATOM 8105 N N . TYR B 1 451 ? 14.516 33.625 4.078 1 96.56 451 TYR B N 1
ATOM 8106 C CA . TYR B 1 451 ? 15.586 33.531 3.092 1 96.56 451 TYR B CA 1
ATOM 8107 C C . TYR B 1 451 ? 16.953 33.625 3.76 1 96.56 451 TYR B C 1
ATOM 8109 O O . TYR B 1 451 ? 17.891 32.906 3.375 1 96.56 451 TYR B O 1
ATOM 8117 N N . GLN B 1 452 ? 17.078 34.469 4.699 1 95.69 452 GLN B N 1
ATOM 8118 C CA . GLN B 1 452 ? 18.344 34.625 5.406 1 95.69 452 GLN B CA 1
ATOM 8119 C C . GLN B 1 452 ? 18.75 33.344 6.105 1 95.69 452 GLN B C 1
ATOM 8121 O O . GLN B 1 452 ? 19.906 32.906 6.043 1 95.69 452 GLN B O 1
ATOM 8126 N N . ARG B 1 453 ? 17.812 32.75 6.707 1 94.44 453 ARG B N 1
ATOM 8127 C CA . ARG B 1 453 ? 18.062 31.484 7.402 1 94.44 453 ARG B CA 1
ATOM 8128 C C . ARG B 1 453 ? 18.422 30.375 6.422 1 94.44 453 ARG B C 1
ATOM 8130 O O . ARG B 1 453 ? 19.344 29.594 6.664 1 94.44 453 ARG B O 1
ATOM 8137 N N . LEU B 1 454 ? 17.703 30.328 5.293 1 95.06 454 LEU B N 1
ATOM 8138 C CA . LEU B 1 454 ? 17.859 29.234 4.348 1 95.06 454 LEU B CA 1
ATOM 8139 C C . LEU B 1 454 ? 18.969 29.516 3.348 1 95.06 454 LEU B C 1
ATOM 8141 O O . LEU B 1 454 ? 19.297 28.688 2.506 1 95.06 454 LEU B O 1
ATOM 8145 N N . ALA B 1 455 ? 19.578 30.688 3.482 1 95.5 455 ALA B N 1
ATOM 8146 C CA . ALA B 1 455 ? 20.734 31.031 2.672 1 95.5 455 ALA B CA 1
ATOM 8147 C C . ALA B 1 455 ? 21.984 31.188 3.543 1 95.5 455 ALA B C 1
ATOM 8149 O O . ALA B 1 455 ? 22.969 31.797 3.121 1 95.5 455 ALA B O 1
ATOM 8150 N N . SER B 1 456 ? 21.938 30.703 4.66 1 94.94 456 SER B N 1
ATOM 8151 C CA . SER B 1 456 ? 23.094 30.766 5.547 1 94.94 456 SER B CA 1
ATOM 8152 C C . SER B 1 456 ? 24.266 29.984 4.988 1 94.94 456 SER B C 1
ATOM 8154 O O . SER B 1 456 ? 24.078 28.953 4.332 1 94.94 456 SER B O 1
ATOM 8156 N N . ASN B 1 457 ? 25.453 30.406 5.301 1 94.19 457 ASN B N 1
ATOM 8157 C CA . ASN B 1 457 ? 26.641 29.734 4.812 1 94.19 457 ASN B CA 1
ATOM 8158 C C . ASN B 1 457 ? 26.75 28.297 5.344 1 94.19 457 ASN B C 1
ATOM 8160 O O . ASN B 1 457 ? 27.141 27.391 4.621 1 94.19 457 ASN B O 1
ATOM 8164 N N . GLU B 1 458 ? 26.438 28.172 6.543 1 90.25 458 GLU B N 1
ATOM 8165 C CA . GLU B 1 458 ? 26.5 26.859 7.168 1 90.25 458 GLU B CA 1
ATOM 8166 C C . GLU B 1 458 ? 25.609 25.859 6.445 1 90.25 458 GLU B C 1
ATOM 8168 O O . GLU B 1 458 ? 26.031 24.734 6.156 1 90.25 458 GLU B O 1
ATOM 8173 N N . LEU B 1 459 ? 24.375 26.25 6.16 1 91.62 459 LEU B N 1
ATOM 8174 C CA . LEU B 1 459 ? 23.438 25.375 5.48 1 91.62 459 LEU B CA 1
ATOM 8175 C C . LEU B 1 459 ? 23.875 25.094 4.047 1 91.62 459 LEU B C 1
ATOM 8177 O O . LEU B 1 459 ? 23.828 23.953 3.58 1 91.62 459 LEU B O 1
ATOM 8181 N N . LEU B 1 460 ? 24.312 26.094 3.375 1 94.12 460 LEU B N 1
ATOM 8182 C CA . LEU B 1 460 ? 24.672 25.969 1.964 1 94.12 460 LEU B CA 1
ATOM 8183 C C . LEU B 1 460 ? 25.938 25.125 1.793 1 94.12 460 LEU B C 1
ATOM 8185 O O . LEU B 1 460 ? 26.109 24.453 0.774 1 94.12 460 LEU B O 1
ATOM 8189 N N . GLU B 1 461 ? 26.781 25.172 2.771 1 92.56 461 GLU B N 1
ATOM 8190 C CA . GLU B 1 461 ? 27.953 24.328 2.736 1 92.56 461 GLU B CA 1
ATOM 8191 C C . GLU B 1 461 ? 27.578 22.844 2.734 1 92.56 461 GLU B C 1
ATOM 8193 O O . GLU B 1 461 ? 28.25 22.016 2.115 1 92.56 461 GLU B O 1
ATOM 8198 N N . ARG B 1 462 ? 26.547 22.562 3.354 1 90.62 462 ARG B N 1
ATOM 8199 C CA . ARG B 1 462 ? 26.062 21.188 3.416 1 90.62 462 ARG B CA 1
ATOM 8200 C C . ARG B 1 462 ? 25.328 20.812 2.137 1 90.62 462 ARG B C 1
ATOM 8202 O O . ARG B 1 462 ? 25 19.641 1.919 1 90.62 462 ARG B O 1
ATOM 8209 N N . CYS B 1 463 ? 25.062 21.781 1.306 1 91.81 463 CYS B N 1
ATOM 8210 C CA . CYS B 1 463 ? 24.344 21.531 0.064 1 91.81 463 CYS B CA 1
ATOM 8211 C C . CYS B 1 463 ? 25.281 21.609 -1.138 1 91.81 463 CYS B C 1
ATOM 8213 O O . CYS B 1 463 ? 24.812 21.641 -2.283 1 91.81 463 CYS B O 1
ATOM 8215 N N . ILE B 1 464 ? 26.5 21.719 -0.928 1 89 464 ILE B N 1
ATOM 8216 C CA . ILE B 1 464 ? 27.484 22.031 -1.972 1 89 464 ILE B CA 1
ATOM 8217 C C . ILE B 1 464 ? 27.422 20.969 -3.062 1 89 464 ILE B C 1
ATOM 8219 O O . ILE B 1 464 ? 27.531 21.281 -4.25 1 89 464 ILE B O 1
ATOM 8223 N N . ARG B 1 465 ? 27.203 19.703 -2.758 1 86.75 465 ARG B N 1
ATOM 8224 C CA . ARG B 1 465 ? 27.203 18.609 -3.729 1 86.75 465 ARG B CA 1
ATOM 8225 C C . ARG B 1 465 ? 25.812 18.359 -4.27 1 86.75 465 ARG B C 1
ATOM 8227 O O . ARG B 1 465 ? 25.625 17.625 -5.242 1 86.75 465 ARG B O 1
ATOM 8234 N N . CYS B 1 466 ? 24.797 18.938 -3.74 1 88 466 CYS B N 1
ATOM 8235 C CA . CYS B 1 466 ? 23.406 18.797 -4.16 1 88 466 CYS B CA 1
ATOM 8236 C C . CYS B 1 466 ? 22.969 17.344 -4.184 1 88 466 CYS B C 1
ATOM 8238 O O . CYS B 1 466 ? 22.422 16.859 -5.176 1 88 466 CYS B O 1
ATOM 8240 N N . GLY B 1 467 ? 23.266 16.703 -3.154 1 85.56 467 GLY B N 1
ATOM 8241 C CA . GLY B 1 467 ? 22.953 15.281 -3.055 1 85.56 467 GLY B CA 1
ATOM 8242 C C . GLY B 1 467 ? 21.453 15.016 -2.971 1 85.56 467 GLY B C 1
ATOM 8243 O O . GLY B 1 467 ? 20.703 15.828 -2.441 1 85.56 467 GLY B O 1
ATOM 8244 N N . THR B 1 468 ? 21.047 13.867 -3.586 1 86.88 468 THR B N 1
ATOM 8245 C CA . THR B 1 468 ? 19.641 13.453 -3.523 1 86.88 468 THR B CA 1
ATOM 8246 C C . THR B 1 468 ? 19.516 12.062 -2.92 1 86.88 468 THR B C 1
ATOM 8248 O O . THR B 1 468 ? 20.453 11.273 -2.959 1 86.88 468 THR B O 1
ATOM 8251 N N . GLN B 1 469 ? 18.391 11.82 -2.301 1 90.12 469 GLN B N 1
ATOM 8252 C CA . GLN B 1 469 ? 18.125 10.508 -1.718 1 90.12 469 GLN B CA 1
ATOM 8253 C C . GLN B 1 469 ? 17.234 9.672 -2.631 1 90.12 469 GLN B C 1
ATOM 8255 O O . GLN B 1 469 ? 16.5 8.805 -2.162 1 90.12 469 GLN B O 1
ATOM 8260 N N . ASN B 1 470 ? 17.25 9.914 -3.908 1 86.81 470 ASN B N 1
ATOM 8261 C CA . ASN B 1 470 ? 16.469 9.172 -4.891 1 86.81 470 ASN B CA 1
ATOM 8262 C C . ASN B 1 470 ? 16.844 7.691 -4.902 1 86.81 470 ASN B C 1
ATOM 8264 O O . ASN B 1 470 ? 15.984 6.832 -5.105 1 86.81 470 ASN B O 1
ATOM 8268 N N . ALA B 1 471 ? 18.125 7.453 -4.711 1 92.31 471 ALA B N 1
ATOM 8269 C CA . ALA B 1 471 ? 18.594 6.07 -4.664 1 92.31 471 ALA B CA 1
ATOM 8270 C C . ALA B 1 471 ? 17.938 5.316 -3.508 1 92.31 471 ALA B C 1
ATOM 8272 O O . ALA B 1 471 ? 17.516 4.168 -3.664 1 92.31 471 ALA B O 1
ATOM 8273 N N . ASN B 1 472 ? 17.844 6.012 -2.359 1 94.44 472 ASN B N 1
ATOM 8274 C CA . ASN B 1 472 ? 17.188 5.398 -1.206 1 94.44 472 ASN B CA 1
ATOM 8275 C C . ASN B 1 472 ? 15.719 5.117 -1.477 1 94.44 472 ASN B C 1
ATOM 8277 O O . ASN B 1 472 ? 15.211 4.051 -1.121 1 94.44 472 ASN B O 1
ATOM 8281 N N . GLU B 1 473 ? 15.062 5.996 -2.088 1 92.69 473 GLU B N 1
ATOM 8282 C CA . GLU B 1 473 ? 13.648 5.824 -2.408 1 92.69 473 GLU B CA 1
ATOM 8283 C C . GLU B 1 473 ? 13.438 4.664 -3.373 1 92.69 473 GLU B C 1
ATOM 8285 O O . GLU B 1 473 ? 12.477 3.906 -3.24 1 92.69 473 GLU B O 1
ATOM 8290 N N . SER B 1 474 ? 14.297 4.613 -4.355 1 93.88 474 SER B N 1
ATOM 8291 C CA . SER B 1 474 ? 14.234 3.504 -5.305 1 93.88 474 SER B CA 1
ATOM 8292 C C . SER B 1 474 ? 14.422 2.164 -4.602 1 93.88 474 SER B C 1
ATOM 8294 O O . SER B 1 474 ? 13.68 1.215 -4.855 1 93.88 474 SER B O 1
ATOM 8296 N N . LEU B 1 475 ? 15.391 2.098 -3.742 1 97.19 475 LEU B N 1
ATOM 8297 C CA . LEU B 1 475 ? 15.641 0.871 -2.994 1 97.19 475 LEU B CA 1
ATOM 8298 C C . LEU B 1 475 ? 14.453 0.519 -2.105 1 97.19 475 LEU B C 1
ATOM 8300 O O . LEU B 1 475 ? 14.047 -0.643 -2.037 1 97.19 475 LEU B O 1
ATOM 8304 N N . HIS B 1 476 ? 13.969 1.515 -1.396 1 96.56 476 HIS B N 1
ATOM 8305 C CA . HIS B 1 476 ? 12.82 1.288 -0.531 1 96.56 476 HIS B CA 1
ATOM 8306 C C . HIS B 1 476 ? 11.641 0.711 -1.316 1 96.56 476 HIS B C 1
ATOM 8308 O O . HIS B 1 476 ? 10.945 -0.181 -0.832 1 96.56 476 HIS B O 1
ATOM 8314 N N . SER B 1 477 ? 11.453 1.259 -2.494 1 94.81 477 SER B N 1
ATOM 8315 C CA . SER B 1 477 ? 10.375 0.76 -3.342 1 94.81 477 SER B CA 1
ATOM 8316 C C . SER B 1 477 ? 10.562 -0.718 -3.666 1 94.81 477 SER B C 1
ATOM 8318 O O . SER B 1 477 ? 9.602 -1.49 -3.658 1 94.81 477 SER B O 1
ATOM 8320 N N . MET B 1 478 ? 11.781 -1.102 -3.939 1 96.56 478 MET B N 1
ATOM 8321 C CA . MET B 1 478 ? 12.078 -2.498 -4.242 1 96.56 478 MET B CA 1
ATOM 8322 C C . MET B 1 478 ? 11.828 -3.387 -3.029 1 96.56 478 MET B C 1
ATOM 8324 O O . MET B 1 478 ? 11.297 -4.492 -3.162 1 96.56 478 MET B O 1
ATOM 8328 N N . ILE B 1 479 ? 12.188 -2.887 -1.892 1 97.75 479 ILE B N 1
ATOM 8329 C CA . ILE B 1 479 ? 12.016 -3.639 -0.652 1 97.75 479 ILE B CA 1
ATOM 8330 C C . ILE B 1 479 ? 10.531 -3.893 -0.404 1 97.75 479 ILE B C 1
ATOM 8332 O O . ILE B 1 479 ? 10.117 -5.035 -0.19 1 97.75 479 ILE B O 1
ATOM 8336 N N . TRP B 1 480 ? 9.797 -2.896 -0.484 1 96 480 TRP B N 1
ATOM 8337 C CA . TRP B 1 480 ? 8.406 -3.016 -0.077 1 96 480 TRP B CA 1
ATOM 8338 C C . TRP B 1 480 ? 7.562 -3.633 -1.188 1 96 480 TRP B C 1
ATOM 8340 O O . TRP B 1 480 ? 6.414 -4.027 -0.962 1 96 480 TRP B O 1
ATOM 8350 N N . ALA B 1 481 ? 8.102 -3.723 -2.436 1 94.25 481 ALA B N 1
ATOM 8351 C CA . ALA B 1 481 ? 7.469 -4.555 -3.457 1 94.25 481 ALA B CA 1
ATOM 8352 C C . ALA B 1 481 ? 7.52 -6.031 -3.072 1 94.25 481 ALA B C 1
ATOM 8354 O O . ALA B 1 481 ? 6.621 -6.801 -3.416 1 94.25 481 ALA B O 1
ATOM 8355 N N . LYS B 1 482 ? 8.555 -6.391 -2.373 1 96.31 482 LYS B N 1
ATOM 8356 C CA . LYS B 1 482 ? 8.766 -7.781 -1.97 1 96.31 482 LYS B CA 1
ATOM 8357 C C . LYS B 1 482 ? 8.125 -8.055 -0.611 1 96.31 482 LYS B C 1
ATOM 8359 O O . LYS B 1 482 ? 7.895 -9.211 -0.252 1 96.31 482 LYS B O 1
ATOM 8364 N N . CYS B 1 483 ? 7.875 -7.023 0.08 1 95.38 483 CYS B N 1
ATOM 8365 C CA . CYS B 1 483 ? 7.203 -7.117 1.373 1 95.38 483 CYS B CA 1
ATOM 8366 C C . CYS B 1 483 ? 6.273 -5.93 1.591 1 95.38 483 CYS B C 1
ATOM 8368 O O . CYS B 1 483 ? 6.602 -5.004 2.336 1 95.38 483 CYS B O 1
ATOM 8370 N N . PRO B 1 484 ? 5.113 -6.008 1.028 1 92.06 484 PRO B N 1
ATOM 8371 C CA . PRO B 1 484 ? 4.203 -4.863 1.049 1 92.06 484 PRO B CA 1
ATOM 8372 C C . PRO B 1 484 ? 3.854 -4.41 2.465 1 92.06 484 PRO B C 1
ATOM 8374 O O . PRO B 1 484 ? 3.707 -5.242 3.363 1 92.06 484 PRO B O 1
ATOM 8377 N N . LYS B 1 485 ? 3.621 -3.129 2.615 1 89.06 485 LYS B N 1
ATOM 8378 C CA . LYS B 1 485 ? 3.432 -2.49 3.916 1 89.06 485 LYS B CA 1
ATOM 8379 C C . LYS B 1 485 ? 2.07 -2.846 4.508 1 89.06 485 LYS B C 1
ATOM 8381 O O . LYS B 1 485 ? 1.834 -2.635 5.699 1 89.06 485 LYS B O 1
ATOM 8386 N N . GLU B 1 486 ? 1.165 -3.436 3.744 1 83.06 486 GLU B N 1
ATOM 8387 C CA . GLU B 1 486 ? -0.177 -3.764 4.215 1 83.06 486 GLU B CA 1
ATOM 8388 C C . GLU B 1 486 ? -0.206 -5.133 4.887 1 83.06 486 GLU B C 1
ATOM 8390 O O . GLU B 1 486 ? -1.203 -5.504 5.512 1 83.06 486 GLU B O 1
ATOM 8395 N N . LEU B 1 487 ? 0.884 -5.805 4.832 1 84 487 LEU B N 1
ATOM 8396 C CA . LEU B 1 487 ? 0.924 -7.16 5.371 1 84 487 LEU B CA 1
ATOM 8397 C C . LEU B 1 487 ? 1.53 -7.168 6.77 1 84 487 LEU B C 1
ATOM 8399 O O . LEU B 1 487 ? 2.416 -6.367 7.074 1 84 487 LEU B O 1
ATOM 8403 N N . PHE B 1 488 ? 1.008 -8.047 7.52 1 82.06 488 PHE B N 1
ATOM 8404 C CA . PHE B 1 488 ? 1.628 -8.305 8.812 1 82.06 488 PHE B CA 1
ATOM 8405 C C . PHE B 1 488 ? 2.656 -9.43 8.703 1 82.06 488 PHE B C 1
ATOM 8407 O O . PHE B 1 488 ? 2.299 -10.586 8.469 1 82.06 488 PHE B O 1
ATOM 8414 N N . VAL B 1 489 ? 3.85 -9.023 8.828 1 90.06 489 VAL B N 1
ATOM 8415 C CA . VAL B 1 489 ? 4.91 -10.008 8.648 1 90.06 489 VAL B CA 1
ATOM 8416 C C . VAL B 1 489 ? 5.906 -9.906 9.805 1 90.06 489 VAL B C 1
ATOM 8418 O O . VAL B 1 489 ? 5.91 -8.922 10.539 1 90.06 489 VAL B O 1
ATOM 8421 N N . ASN B 1 490 ? 6.641 -10.953 9.977 1 90.94 490 ASN B N 1
ATOM 8422 C CA . ASN B 1 490 ? 7.664 -10.953 11.016 1 90.94 490 ASN B CA 1
ATOM 8423 C C . ASN B 1 490 ? 8.992 -10.422 10.492 1 90.94 490 ASN B C 1
ATOM 8425 O O . ASN B 1 490 ? 9.125 -10.133 9.305 1 90.94 490 ASN B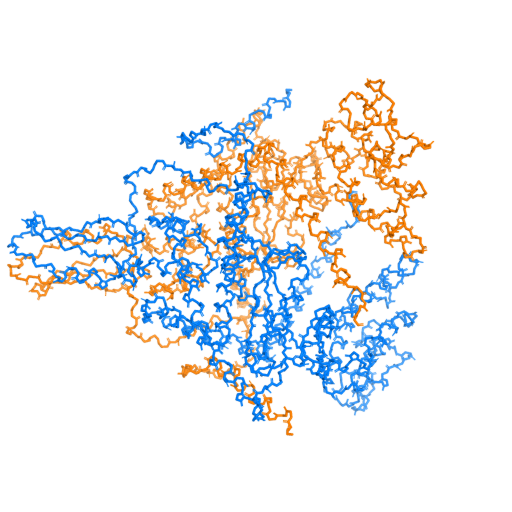 O 1
ATOM 8429 N N . LYS B 1 491 ? 9.922 -10.25 11.406 1 94.88 491 LYS B N 1
ATOM 8430 C CA . LYS B 1 491 ? 11.219 -9.672 11.078 1 94.88 491 LYS B CA 1
ATOM 8431 C C . LYS B 1 491 ? 11.953 -10.523 10.047 1 94.88 491 LYS B C 1
ATOM 8433 O O . LYS B 1 491 ? 12.602 -9.984 9.148 1 94.88 491 LYS B O 1
ATOM 8438 N N . ARG B 1 492 ? 11.898 -11.805 10.148 1 93.56 492 ARG B N 1
ATOM 8439 C CA . ARG B 1 492 ? 12.594 -12.719 9.25 1 93.56 492 ARG B CA 1
ATOM 8440 C C . ARG B 1 492 ? 12.156 -12.516 7.805 1 93.56 492 ARG B C 1
ATOM 8442 O O . ARG B 1 492 ? 12.984 -12.508 6.891 1 93.56 492 ARG B O 1
ATOM 8449 N N . ARG B 1 493 ? 10.891 -12.391 7.656 1 95.19 493 ARG B N 1
ATOM 8450 C CA . ARG B 1 493 ? 10.352 -12.156 6.32 1 95.19 493 ARG B CA 1
ATOM 8451 C C . ARG B 1 493 ? 10.828 -10.828 5.762 1 95.19 493 ARG B C 1
ATOM 8453 O O . ARG B 1 493 ? 11.172 -10.727 4.578 1 95.19 493 ARG B O 1
ATOM 8460 N N . VAL B 1 494 ? 10.797 -9.797 6.605 1 96.88 494 VAL B N 1
ATOM 8461 C CA . VAL B 1 494 ? 11.273 -8.484 6.168 1 96.88 494 VAL B CA 1
ATOM 8462 C C . VAL B 1 494 ? 12.75 -8.57 5.805 1 96.88 494 VAL B C 1
ATOM 8464 O O . VAL B 1 494 ? 13.172 -8.039 4.773 1 96.88 494 VAL B O 1
ATOM 8467 N N . LYS B 1 495 ? 13.484 -9.234 6.645 1 97.38 495 LYS B N 1
ATOM 8468 C CA . LYS B 1 495 ? 14.914 -9.383 6.383 1 97.38 495 LYS B CA 1
ATOM 8469 C C . LYS B 1 495 ? 15.156 -10.094 5.055 1 97.38 495 LYS B C 1
ATOM 8471 O O . LYS B 1 495 ? 16.047 -9.719 4.293 1 97.38 495 LYS B O 1
ATOM 8476 N N . ARG B 1 496 ? 14.438 -11.125 4.781 1 97.31 496 ARG B N 1
ATOM 8477 C CA . ARG B 1 496 ? 14.547 -11.828 3.508 1 97.31 496 ARG B CA 1
ATOM 8478 C C . ARG B 1 496 ? 14.273 -10.891 2.34 1 97.31 496 ARG B C 1
ATOM 8480 O O . ARG B 1 496 ? 15.008 -10.883 1.351 1 97.31 496 ARG B O 1
ATOM 8487 N N . ALA B 1 497 ? 13.203 -10.133 2.461 1 97.94 497 ALA B N 1
ATOM 8488 C CA . ALA B 1 497 ? 12.82 -9.195 1.409 1 97.94 497 ALA B CA 1
ATOM 8489 C C . ALA B 1 497 ? 13.906 -8.148 1.187 1 97.94 497 ALA B C 1
ATOM 8491 O O . ALA B 1 497 ? 14.242 -7.824 0.045 1 97.94 497 ALA B O 1
ATOM 8492 N N . VAL B 1 498 ? 14.414 -7.602 2.287 1 98.44 498 VAL B N 1
ATOM 8493 C CA . VAL B 1 498 ? 15.453 -6.582 2.197 1 98.44 498 VAL B CA 1
ATOM 8494 C C . VAL B 1 498 ? 16.703 -7.18 1.56 1 98.44 498 VAL B C 1
ATOM 8496 O O . VAL B 1 498 ? 17.312 -6.566 0.679 1 98.44 498 VAL B O 1
ATOM 8499 N N . THR B 1 499 ? 17.047 -8.359 2.008 1 98.5 499 THR B N 1
ATOM 8500 C CA . THR B 1 499 ? 18.234 -9.031 1.487 1 98.5 499 THR B CA 1
ATOM 8501 C C . THR B 1 499 ? 18.109 -9.258 -0.018 1 98.5 499 THR B C 1
ATOM 8503 O O . THR B 1 499 ? 19.047 -8.961 -0.77 1 98.5 499 THR B O 1
ATOM 8506 N N . GLU B 1 500 ? 17.047 -9.727 -0.389 1 98.25 500 GLU B N 1
ATOM 8507 C CA . GLU B 1 500 ? 16.828 -9.961 -1.811 1 98.25 500 GLU B CA 1
ATOM 8508 C C . GLU B 1 500 ? 16.844 -8.656 -2.602 1 98.25 500 GLU B C 1
ATOM 8510 O O . GLU B 1 500 ? 17.484 -8.578 -3.654 1 98.25 500 GLU B O 1
ATOM 8515 N N . ALA B 1 501 ? 16.156 -7.68 -2.137 1 98.25 501 ALA B N 1
ATOM 8516 C CA . ALA B 1 501 ? 16.062 -6.391 -2.82 1 98.25 501 ALA B CA 1
ATOM 8517 C C . ALA B 1 501 ? 17.453 -5.758 -2.963 1 98.25 501 ALA B C 1
ATOM 8519 O O . ALA B 1 501 ? 17.797 -5.242 -4.031 1 98.25 501 ALA B O 1
ATOM 8520 N N . VAL B 1 502 ? 18.203 -5.793 -1.9 1 98.31 502 VAL B N 1
ATOM 8521 C CA . VAL B 1 502 ? 19.516 -5.176 -1.899 1 98.31 502 VAL B CA 1
ATOM 8522 C C . VAL B 1 502 ? 20.438 -5.914 -2.875 1 98.31 502 VAL B C 1
ATOM 8524 O O . VAL B 1 502 ? 21.188 -5.285 -3.631 1 98.31 502 VAL B O 1
ATOM 8527 N N . CYS B 1 503 ? 20.375 -7.23 -2.848 1 98.25 503 CYS B N 1
ATOM 8528 C CA . CYS B 1 503 ? 21.188 -8.016 -3.771 1 98.25 503 CYS B CA 1
ATOM 8529 C C . CYS B 1 503 ? 20.812 -7.711 -5.219 1 98.25 503 CYS B C 1
ATOM 8531 O O . CYS B 1 503 ? 21.688 -7.523 -6.062 1 98.25 503 CYS B O 1
ATOM 8533 N N . GLU B 1 504 ? 19.578 -7.652 -5.516 1 97.38 504 GLU B N 1
ATOM 8534 C CA . GLU B 1 504 ? 19.125 -7.324 -6.867 1 97.38 504 GLU B CA 1
ATOM 8535 C C . GLU B 1 504 ? 19.531 -5.902 -7.25 1 97.38 504 GLU B C 1
ATOM 8537 O O . GLU B 1 504 ? 19.891 -5.645 -8.398 1 97.38 504 GLU B O 1
ATOM 8542 N N . TYR B 1 505 ? 19.344 -5.012 -6.262 1 96.94 505 TYR B N 1
ATOM 8543 C CA . TYR B 1 505 ? 19.719 -3.621 -6.492 1 96.94 505 TYR B CA 1
ATOM 8544 C C . TYR B 1 505 ? 21.203 -3.51 -6.867 1 96.94 505 TYR B C 1
ATOM 8546 O O . TYR B 1 505 ? 21.562 -2.74 -7.758 1 96.94 505 TYR B O 1
ATOM 8554 N N . ASN B 1 506 ? 22 -4.289 -6.227 1 96.75 506 ASN B N 1
ATOM 8555 C CA . ASN B 1 506 ? 23.453 -4.191 -6.375 1 96.75 506 ASN B CA 1
ATOM 8556 C C . ASN B 1 506 ? 23.938 -4.945 -7.613 1 96.75 506 ASN B C 1
ATOM 8558 O O . ASN B 1 506 ? 24.75 -4.426 -8.383 1 96.75 506 ASN B O 1
ATOM 8562 N N . LYS B 1 507 ? 23.406 -6.168 -7.812 1 96.38 507 LYS B N 1
ATOM 8563 C CA . LYS B 1 507 ? 24.047 -7 -8.828 1 96.38 507 LYS B CA 1
ATOM 8564 C C . LYS B 1 507 ? 23.031 -7.512 -9.844 1 96.38 507 LYS B C 1
ATOM 8566 O O . LYS B 1 507 ? 23.375 -8.297 -10.727 1 96.38 507 LYS B O 1
ATOM 8571 N N . GLY B 1 508 ? 21.844 -7.168 -9.672 1 95.94 508 GLY B N 1
ATOM 8572 C CA . GLY B 1 508 ? 20.844 -7.566 -10.641 1 95.94 508 GLY B CA 1
ATOM 8573 C C . GLY B 1 508 ? 20.094 -8.828 -10.242 1 95.94 508 GLY B C 1
ATOM 8574 O O . GLY B 1 508 ? 20.453 -9.484 -9.266 1 95.94 508 GLY B O 1
ATOM 8575 N N . THR B 1 509 ? 19.125 -9.133 -11.078 1 97.19 509 THR B N 1
ATOM 8576 C CA . THR B 1 509 ? 18.219 -10.25 -10.789 1 97.19 509 THR B CA 1
ATOM 8577 C C . THR B 1 509 ? 18.891 -11.578 -11.117 1 97.19 509 THR B C 1
ATOM 8579 O O . THR B 1 509 ? 18.75 -12.555 -10.367 1 97.19 509 THR B O 1
ATOM 8582 N N . VAL B 1 510 ? 19.641 -11.68 -12.18 1 96.94 510 VAL B N 1
ATOM 8583 C CA . VAL B 1 510 ? 20.25 -12.93 -12.625 1 96.94 510 VAL B CA 1
ATOM 8584 C C . VAL B 1 510 ? 21.234 -13.422 -11.562 1 96.94 510 VAL B C 1
ATOM 8586 O O . VAL B 1 510 ? 21.141 -14.57 -11.117 1 96.94 510 VAL B O 1
ATOM 8589 N N . ARG B 1 511 ? 22.109 -12.555 -11.164 1 96.5 511 ARG B N 1
ATOM 8590 C CA . ARG B 1 511 ? 23.125 -12.93 -10.18 1 96.5 511 ARG B CA 1
ATOM 8591 C C . ARG B 1 511 ? 22.469 -13.344 -8.859 1 96.5 511 ARG B C 1
ATOM 8593 O O . ARG B 1 511 ? 22.891 -14.32 -8.234 1 96.5 511 ARG B O 1
ATOM 8600 N N . THR B 1 512 ? 21.516 -12.633 -8.445 1 97.44 512 THR B N 1
ATOM 8601 C CA . THR B 1 512 ? 20.859 -12.875 -7.172 1 97.44 512 THR B CA 1
ATOM 8602 C C . THR B 1 512 ? 20.141 -14.219 -7.184 1 97.44 512 THR B C 1
ATOM 8604 O O . THR B 1 512 ? 20.266 -15.008 -6.246 1 97.44 512 THR B O 1
ATOM 8607 N N . ILE B 1 513 ? 19.391 -14.508 -8.266 1 97.62 513 ILE B N 1
ATOM 8608 C CA . ILE B 1 513 ? 18.594 -15.727 -8.305 1 97.62 513 ILE B CA 1
ATOM 8609 C C . ILE B 1 513 ? 19.516 -16.938 -8.438 1 97.62 513 ILE B C 1
ATOM 8611 O O . ILE B 1 513 ? 19.25 -17.984 -7.852 1 97.62 513 ILE B O 1
ATOM 8615 N N . VAL B 1 514 ? 20.562 -16.828 -9.203 1 97 514 VAL B N 1
ATOM 8616 C CA . VAL B 1 514 ? 21.5 -17.938 -9.375 1 97 514 VAL B CA 1
ATOM 8617 C C . VAL B 1 514 ? 22.172 -18.266 -8.039 1 97 514 VAL B C 1
ATOM 8619 O O . VAL B 1 514 ? 22.234 -19.422 -7.637 1 97 514 VAL B O 1
ATOM 8622 N N . GLU B 1 515 ? 22.625 -17.234 -7.297 1 97 515 GLU B N 1
ATOM 8623 C CA . GLU B 1 515 ? 23.297 -17.438 -6.016 1 97 515 GLU B CA 1
ATOM 8624 C C . GLU B 1 515 ? 22.328 -18 -4.973 1 97 515 GLU B C 1
ATOM 8626 O O . GLU B 1 515 ? 22.703 -18.844 -4.164 1 97 515 GLU B O 1
ATOM 8631 N N . THR B 1 516 ? 21.141 -17.516 -4.957 1 97.19 516 THR B N 1
ATOM 8632 C CA . THR B 1 516 ? 20.172 -17.953 -3.965 1 97.19 516 THR B CA 1
ATOM 8633 C C . THR B 1 516 ? 19.75 -19.391 -4.223 1 97.19 516 THR B C 1
ATOM 8635 O O . THR B 1 516 ? 19.625 -20.188 -3.285 1 97.19 516 THR B O 1
ATOM 8638 N N . GLN B 1 517 ? 19.469 -19.719 -5.48 1 95.56 517 GLN B N 1
ATOM 8639 C CA . GLN B 1 517 ? 19.078 -21.078 -5.809 1 95.56 517 GLN B CA 1
ATOM 8640 C C . GLN B 1 517 ? 20.219 -22.062 -5.566 1 95.56 517 GLN B C 1
ATOM 8642 O O . GLN B 1 517 ? 19.984 -23.188 -5.113 1 95.56 517 GLN B O 1
ATOM 8647 N N . LYS B 1 518 ? 21.422 -21.609 -5.824 1 95.06 518 LYS B N 1
ATOM 8648 C CA . LYS B 1 518 ? 22.578 -22.422 -5.469 1 95.06 518 LYS B CA 1
ATOM 8649 C C . LYS B 1 518 ? 22.609 -22.719 -3.971 1 95.06 518 LYS B C 1
ATOM 8651 O O . LYS B 1 518 ? 22.797 -23.859 -3.559 1 95.06 518 LYS B O 1
ATOM 8656 N N . ALA B 1 519 ? 22.391 -21.734 -3.201 1 95.19 519 ALA B N 1
ATOM 8657 C CA . ALA B 1 519 ? 22.406 -21.875 -1.748 1 95.19 519 ALA B CA 1
ATOM 8658 C C . ALA B 1 519 ? 21.25 -22.75 -1.276 1 95.19 519 ALA B C 1
ATOM 8660 O O . ALA B 1 519 ? 21.359 -23.453 -0.266 1 95.19 519 ALA B O 1
ATOM 8661 N N . LEU B 1 520 ? 20.156 -22.719 -2.025 1 93.62 520 LEU B N 1
ATOM 8662 C CA . LEU B 1 520 ? 18.984 -23.516 -1.692 1 93.62 520 LEU B CA 1
ATOM 8663 C C . LEU B 1 520 ? 19.172 -24.969 -2.104 1 93.62 520 LEU B C 1
ATOM 8665 O O . LEU B 1 520 ? 18.438 -25.844 -1.643 1 93.62 520 LEU B O 1
ATOM 8669 N N . GLY B 1 521 ? 20.031 -25.203 -2.982 1 90.56 521 GLY B N 1
ATOM 8670 C CA . GLY B 1 521 ? 20.25 -26.531 -3.504 1 90.56 521 GLY B CA 1
ATOM 8671 C C . GLY B 1 521 ? 19.359 -26.875 -4.684 1 90.56 521 GLY B C 1
ATOM 8672 O O . GLY B 1 521 ? 19.031 -28.031 -4.906 1 90.56 521 GLY B O 1
ATOM 8673 N N . VAL B 1 522 ? 18.891 -25.875 -5.332 1 91.31 522 VAL B N 1
ATOM 8674 C CA . VAL B 1 522 ? 18.031 -26.062 -6.5 1 91.31 522 VAL B CA 1
ATOM 8675 C C . VAL B 1 522 ? 18.766 -25.594 -7.758 1 91.31 522 VAL B C 1
ATOM 8677 O O . VAL B 1 522 ? 19.469 -24.594 -7.734 1 91.31 522 VAL B O 1
ATOM 8680 N N . ALA B 1 523 ? 18.578 -26.281 -8.812 1 89.19 523 ALA B N 1
ATOM 8681 C CA . ALA B 1 523 ? 19.25 -25.938 -10.055 1 89.19 523 ALA B CA 1
ATOM 8682 C C . ALA B 1 523 ? 18.578 -24.766 -10.75 1 89.19 523 ALA B C 1
ATOM 8684 O O . ALA B 1 523 ? 17.344 -24.703 -10.812 1 89.19 523 ALA B O 1
ATOM 8685 N N . THR B 1 524 ? 19.406 -23.891 -11.234 1 92.75 524 THR B N 1
ATOM 8686 C CA . THR B 1 524 ? 18.875 -22.781 -12.023 1 92.75 524 THR B CA 1
ATOM 8687 C C . THR B 1 524 ? 18.641 -23.203 -13.469 1 92.75 524 THR B C 1
ATOM 8689 O O . THR B 1 524 ? 19.594 -23.531 -14.188 1 92.75 524 THR B O 1
ATOM 8692 N N . GLY B 1 525 ? 17.438 -23.188 -13.891 1 92.5 525 GLY B N 1
ATOM 8693 C CA . GLY B 1 525 ? 17.094 -23.656 -15.227 1 92.5 525 GLY B CA 1
ATOM 8694 C C . GLY B 1 525 ? 17.25 -22.594 -16.297 1 92.5 525 GLY B C 1
ATOM 8695 O O . GLY B 1 525 ? 17.578 -21.453 -15.992 1 92.5 525 GLY B O 1
ATOM 8696 N N . GLY B 1 526 ? 17.141 -23.031 -17.516 1 91.19 526 GLY B N 1
ATOM 8697 C CA . GLY B 1 526 ? 17.312 -22.141 -18.656 1 91.19 526 GLY B CA 1
ATOM 8698 C C . GLY B 1 526 ? 16.281 -21.047 -18.719 1 91.19 526 GLY B C 1
ATOM 8699 O O . GLY B 1 526 ? 16.609 -19.875 -18.969 1 91.19 526 GLY B O 1
ATOM 8700 N N . SER B 1 527 ? 15.07 -21.375 -18.5 1 93.25 527 SER B N 1
ATOM 8701 C CA . SER B 1 527 ? 14.008 -20.375 -18.516 1 93.25 527 SER B CA 1
ATOM 8702 C C . SER B 1 527 ? 14.203 -19.328 -17.422 1 93.25 527 SER B C 1
ATOM 8704 O O . SER B 1 527 ? 13.938 -18.156 -17.641 1 93.25 527 SER B O 1
ATOM 8706 N N . THR B 1 528 ? 14.656 -19.781 -16.266 1 96.5 528 THR B N 1
ATOM 8707 C CA . THR B 1 528 ? 14.93 -18.875 -15.156 1 96.5 528 THR B CA 1
ATOM 8708 C C . THR B 1 528 ? 15.977 -17.844 -15.547 1 96.5 528 THR B C 1
ATOM 8710 O O . THR B 1 528 ? 15.766 -16.641 -15.375 1 96.5 528 THR B O 1
ATOM 8713 N N . LYS B 1 529 ? 17.031 -18.281 -16.141 1 95.25 529 LYS B N 1
ATOM 8714 C CA . LYS B 1 529 ? 18.125 -17.391 -16.531 1 95.25 529 LYS B CA 1
ATOM 8715 C C . LYS B 1 529 ? 17.688 -16.406 -17.609 1 95.25 529 LYS B C 1
ATOM 8717 O O . LYS B 1 529 ? 18.016 -15.219 -17.547 1 95.25 529 LYS B O 1
ATOM 8722 N N . GLN B 1 530 ? 16.938 -16.938 -18.516 1 94.81 530 GLN B N 1
ATOM 8723 C CA . GLN B 1 530 ? 16.469 -16.094 -19.609 1 94.81 530 GLN B CA 1
ATOM 8724 C C . GLN B 1 530 ? 15.539 -15 -19.109 1 94.81 530 GLN B C 1
ATOM 8726 O O . GLN B 1 530 ? 15.68 -13.828 -19.484 1 94.81 530 GLN B O 1
ATOM 8731 N N . LEU B 1 531 ? 14.617 -15.414 -18.344 1 95.88 531 LEU B N 1
ATOM 8732 C CA . LEU B 1 531 ? 13.648 -14.453 -17.828 1 95.88 531 LEU B CA 1
ATOM 8733 C C . LEU B 1 531 ? 14.328 -13.438 -16.922 1 95.88 531 LEU B C 1
ATOM 8735 O O . LEU B 1 531 ? 14 -12.25 -16.953 1 95.88 531 LEU B O 1
ATOM 8739 N N . ALA B 1 532 ? 15.211 -13.859 -16.078 1 96.62 532 ALA B N 1
ATOM 8740 C CA . ALA B 1 532 ? 15.953 -12.953 -15.195 1 96.62 532 ALA B CA 1
ATOM 8741 C C . ALA B 1 532 ? 16.75 -11.93 -16.016 1 96.62 532 ALA B C 1
ATOM 8743 O O . ALA B 1 532 ? 16.797 -10.75 -15.664 1 96.62 532 ALA B O 1
ATOM 8744 N N . THR B 1 533 ? 17.312 -12.414 -17.078 1 95.25 533 THR B N 1
ATOM 8745 C CA . THR B 1 533 ? 18.078 -11.539 -17.953 1 95.25 533 THR B CA 1
ATOM 8746 C C . THR B 1 533 ? 17.172 -10.5 -18.609 1 95.25 533 THR B C 1
ATOM 8748 O O . THR B 1 533 ? 17.531 -9.328 -18.734 1 95.25 533 THR B O 1
ATOM 8751 N N . THR B 1 534 ? 16.062 -10.977 -19.031 1 93.5 534 THR B N 1
ATOM 8752 C CA . THR B 1 534 ? 15.094 -10.078 -19.641 1 93.5 534 THR B CA 1
ATOM 8753 C C . THR B 1 534 ? 14.672 -8.984 -18.656 1 93.5 534 THR B C 1
ATOM 8755 O O . THR B 1 534 ? 14.531 -7.82 -19.031 1 93.5 534 THR B O 1
ATOM 8758 N N . LEU B 1 535 ? 14.461 -9.352 -17.438 1 94.31 535 LEU B N 1
ATOM 8759 C CA . LEU B 1 535 ? 14.07 -8.391 -16.422 1 94.31 535 LEU B CA 1
ATOM 8760 C C . LEU B 1 535 ? 15.18 -7.367 -16.172 1 94.31 535 LEU B C 1
ATOM 8762 O O . LEU B 1 535 ? 14.906 -6.172 -16.047 1 94.31 535 LEU B O 1
ATOM 8766 N N . ASP B 1 536 ? 16.359 -7.789 -16.109 1 94.81 536 ASP B N 1
ATOM 8767 C CA . ASP B 1 536 ? 17.5 -6.891 -15.922 1 94.81 536 ASP B CA 1
ATOM 8768 C C . ASP B 1 536 ? 17.625 -5.926 -17.094 1 94.81 536 ASP B C 1
ATOM 8770 O O . ASP B 1 536 ? 17.906 -4.742 -16.906 1 94.81 536 ASP B O 1
ATOM 8774 N N . CYS B 1 537 ? 17.406 -6.461 -18.281 1 92.31 537 CYS B N 1
ATOM 8775 C CA . CYS B 1 537 ? 17.484 -5.629 -19.484 1 92.31 537 CYS B CA 1
ATOM 8776 C C . CYS B 1 537 ? 16.391 -4.562 -19.469 1 92.31 537 CYS B C 1
ATOM 8778 O O . CYS B 1 537 ? 16.656 -3.408 -19.828 1 92.31 537 CYS B O 1
ATOM 8780 N N . ARG B 1 538 ? 15.297 -4.988 -19.156 1 90.62 538 ARG B N 1
ATOM 8781 C CA . ARG B 1 538 ? 14.188 -4.047 -19.062 1 90.62 538 ARG B CA 1
ATOM 8782 C C . ARG B 1 538 ? 14.477 -2.943 -18.047 1 90.62 538 ARG B C 1
ATOM 8784 O O . ARG B 1 538 ? 14.172 -1.774 -18.297 1 90.62 538 ARG B O 1
ATOM 8791 N N . LYS B 1 539 ? 14.984 -3.27 -16.953 1 89 539 LYS B N 1
ATOM 8792 C CA . LYS B 1 539 ? 15.328 -2.297 -15.914 1 89 539 LYS B CA 1
ATOM 8793 C C . LYS B 1 539 ? 16.375 -1.31 -16.422 1 89 539 LYS B C 1
ATOM 8795 O O . LYS B 1 539 ? 16.312 -0.114 -16.125 1 89 539 LYS B O 1
ATOM 8800 N N . GLN B 1 540 ? 17.297 -1.798 -17.109 1 88.94 540 GLN B N 1
ATOM 8801 C CA . GLN B 1 540 ? 18.359 -0.949 -17.656 1 88.94 540 GLN B CA 1
ATOM 8802 C C . GLN B 1 540 ? 17.781 0.042 -18.672 1 88.94 540 GLN B C 1
ATOM 8804 O O . GLN B 1 540 ? 18.156 1.218 -18.672 1 88.94 540 GLN B O 1
ATOM 8809 N N . LYS B 1 541 ? 16.969 -0.473 -19.5 1 86.88 541 LYS B N 1
ATOM 8810 C CA . LYS B 1 541 ? 16.344 0.383 -20.5 1 86.88 541 LYS B CA 1
ATOM 8811 C C . LYS B 1 541 ? 15.508 1.479 -19.844 1 86.88 541 LYS B C 1
ATOM 8813 O O . LYS B 1 541 ? 15.523 2.629 -20.281 1 86.88 541 LYS B O 1
ATOM 8818 N N . PHE B 1 542 ? 14.852 1.095 -18.891 1 85.38 542 PHE B N 1
ATOM 8819 C CA . PHE B 1 542 ? 14.023 2.049 -18.172 1 85.38 542 PHE B CA 1
ATOM 8820 C C . PHE B 1 542 ? 14.883 3.131 -17.531 1 85.38 542 PHE B C 1
ATOM 8822 O O . PHE B 1 542 ? 14.531 4.312 -17.562 1 85.38 542 PHE B O 1
ATOM 8829 N N . ARG B 1 543 ? 15.914 2.746 -16.938 1 83.12 543 ARG B N 1
ATOM 8830 C CA . ARG B 1 543 ? 16.828 3.697 -16.312 1 83.12 543 ARG B CA 1
ATOM 8831 C C . ARG B 1 543 ? 17.406 4.664 -17.328 1 83.12 543 ARG B C 1
ATOM 8833 O O . ARG B 1 543 ? 17.516 5.863 -17.078 1 83.12 543 ARG B O 1
ATOM 8840 N N . LYS B 1 544 ? 17.734 4.164 -18.422 1 83.06 544 LYS B N 1
ATOM 8841 C CA . LYS B 1 544 ? 18.281 4.996 -19.484 1 83.06 544 LYS B CA 1
ATOM 8842 C C . LYS B 1 544 ? 17.25 6.012 -19.984 1 83.06 544 LYS B C 1
ATOM 8844 O O . LYS B 1 544 ? 17.594 7.172 -20.234 1 83.06 544 LYS B O 1
ATOM 8849 N N . ARG B 1 545 ? 16.109 5.566 -20.031 1 82.38 545 ARG B N 1
ATOM 8850 C CA . ARG B 1 545 ? 15.039 6.445 -20.469 1 82.38 545 ARG B CA 1
ATOM 8851 C C . ARG B 1 545 ? 14.797 7.562 -19.469 1 82.38 545 ARG B C 1
ATOM 8853 O O . ARG B 1 545 ? 14.562 8.711 -19.844 1 82.38 545 ARG B O 1
ATOM 8860 N N . ARG B 1 546 ? 14.875 7.238 -18.281 1 80.88 546 ARG B N 1
ATOM 8861 C CA . ARG B 1 546 ? 14.609 8.211 -17.219 1 80.88 546 ARG B CA 1
ATOM 8862 C C . ARG B 1 546 ? 15.742 9.234 -17.125 1 80.88 546 ARG B C 1
ATOM 8864 O O . ARG B 1 546 ? 15.516 10.367 -16.703 1 80.88 546 ARG B O 1
ATOM 8871 N N . GLN B 1 547 ? 16.859 8.797 -17.531 1 81.31 547 GLN B N 1
ATOM 8872 C CA . GLN B 1 547 ? 18.016 9.68 -17.438 1 81.31 547 GLN B CA 1
ATOM 8873 C C . GLN B 1 547 ? 18.141 10.562 -18.688 1 81.31 547 GLN B C 1
ATOM 8875 O O . GLN B 1 547 ? 18.844 11.57 -18.656 1 81.31 547 GLN B O 1
ATOM 8880 N N . ASN B 1 548 ? 17.344 10.148 -19.656 1 85.19 548 ASN B N 1
ATOM 8881 C CA . ASN B 1 548 ? 17.375 10.922 -20.891 1 85.19 548 ASN B CA 1
ATOM 8882 C C . ASN B 1 548 ? 16.719 12.289 -20.719 1 85.19 548 ASN B C 1
ATOM 8884 O O . ASN B 1 548 ? 15.57 12.375 -20.281 1 85.19 548 ASN B O 1
ATOM 8888 N N . ALA B 1 549 ? 17.453 13.375 -21.031 1 80.44 549 ALA B N 1
ATOM 8889 C CA . ALA B 1 549 ? 17.016 14.75 -20.828 1 80.44 549 ALA B CA 1
ATOM 8890 C C . ALA B 1 549 ? 15.742 15.055 -21.609 1 80.44 549 ALA B C 1
ATOM 8892 O O . ALA B 1 549 ? 14.852 15.734 -21.094 1 80.44 549 ALA B O 1
ATOM 8893 N N . SER B 1 550 ? 15.734 14.594 -22.812 1 82.56 550 SER B N 1
ATOM 8894 C CA . SER B 1 550 ? 14.555 14.828 -23.641 1 82.56 550 SER B CA 1
ATOM 8895 C C . SER B 1 550 ? 13.312 14.195 -23.031 1 82.56 550 SER B C 1
ATOM 8897 O O . SER B 1 550 ? 12.242 14.805 -23.031 1 82.56 550 SER B O 1
ATOM 8899 N N . ASN B 1 551 ? 13.523 13.055 -22.516 1 82.56 551 ASN B N 1
ATOM 8900 C CA . ASN B 1 551 ? 12.406 12.367 -21.875 1 82.56 551 ASN B CA 1
ATOM 8901 C C . ASN B 1 551 ? 11.969 13.07 -20.594 1 82.56 551 ASN B C 1
ATOM 8903 O O . ASN B 1 551 ? 10.773 13.148 -20.297 1 82.56 551 ASN B O 1
ATOM 8907 N N . LYS B 1 552 ? 12.898 13.539 -19.875 1 80.38 552 LYS B N 1
ATOM 8908 C CA . LYS B 1 552 ? 12.586 14.266 -18.641 1 80.38 552 LYS B CA 1
ATOM 8909 C C . LYS B 1 552 ? 11.773 15.523 -18.938 1 80.38 552 LYS B C 1
ATOM 8911 O O . LYS B 1 552 ? 10.812 15.828 -18.234 1 80.38 552 LYS B O 1
ATOM 8916 N N . LEU B 1 553 ? 12.141 16.203 -19.953 1 82.25 553 LEU B N 1
ATOM 8917 C CA . LEU B 1 553 ? 11.43 17.406 -20.359 1 82.25 553 LEU B CA 1
ATOM 8918 C C . LEU B 1 553 ? 10.016 17.078 -20.828 1 82.25 553 LEU B C 1
ATOM 8920 O O . LEU B 1 553 ? 9.055 17.766 -20.469 1 82.25 553 LEU B O 1
ATOM 8924 N N . ALA B 1 554 ? 9.93 16.031 -21.609 1 78.94 554 ALA B N 1
ATOM 8925 C CA . ALA B 1 554 ? 8.625 15.602 -22.109 1 78.94 554 ALA B CA 1
ATOM 8926 C C . ALA B 1 554 ? 7.695 15.242 -20.953 1 78.94 554 ALA B C 1
ATOM 8928 O O . ALA B 1 554 ? 6.52 15.625 -20.953 1 78.94 554 ALA B O 1
ATOM 8929 N N . LEU B 1 555 ? 8.234 14.625 -20 1 79.31 555 LEU B N 1
ATOM 8930 C CA . LEU B 1 555 ? 7.441 14.219 -18.844 1 79.31 555 LEU B CA 1
ATOM 8931 C C . LEU B 1 555 ? 6.996 15.43 -18.031 1 79.31 555 LEU B C 1
ATOM 8933 O O . LEU B 1 555 ? 5.867 15.469 -17.531 1 79.31 555 LEU B O 1
ATOM 8937 N N . LYS B 1 556 ? 7.871 16.344 -17.906 1 80.31 556 LYS B N 1
ATOM 8938 C CA . LYS B 1 556 ? 7.535 17.578 -17.203 1 80.31 556 LYS B CA 1
ATOM 8939 C C . LYS B 1 556 ? 6.391 18.312 -17.891 1 80.31 556 LYS B C 1
ATOM 8941 O O . LYS B 1 556 ? 5.5 18.844 -17.234 1 80.31 556 LYS B O 1
ATOM 8946 N N . LEU B 1 557 ? 6.43 18.312 -19.156 1 79.12 557 LEU B N 1
ATOM 8947 C CA . LEU B 1 557 ? 5.395 18.984 -19.922 1 79.12 557 LEU B CA 1
ATOM 8948 C C . LEU B 1 557 ? 4.055 18.266 -19.781 1 79.12 557 LEU B C 1
ATOM 8950 O O . LEU B 1 557 ? 3.014 18.922 -19.656 1 79.12 557 LEU B O 1
ATOM 8954 N N . ILE B 1 558 ? 4.141 17 -19.797 1 77.94 558 ILE B N 1
ATOM 8955 C CA . ILE B 1 558 ? 2.93 16.203 -19.641 1 77.94 558 ILE B CA 1
ATOM 8956 C C . ILE B 1 558 ? 2.324 16.453 -18.266 1 77.94 558 ILE B C 1
ATOM 8958 O O . ILE B 1 558 ? 1.117 16.672 -18.141 1 77.94 558 ILE B O 1
ATOM 8962 N N . LYS B 1 559 ? 3.137 16.469 -17.25 1 80.31 559 LYS B N 1
ATOM 8963 C CA . LYS B 1 559 ? 2.67 16.703 -15.891 1 80.31 559 LYS B CA 1
ATOM 8964 C C . LYS B 1 559 ? 2.055 18.094 -15.75 1 80.31 559 LYS B C 1
ATOM 8966 O O . LYS B 1 559 ? 1.026 18.25 -15.086 1 80.31 559 LYS B O 1
ATOM 8971 N N . LYS B 1 560 ? 2.684 19.031 -16.344 1 79.5 560 LYS B N 1
ATOM 8972 C CA . LYS B 1 560 ? 2.172 20.406 -16.328 1 79.5 560 LYS B CA 1
ATOM 8973 C C . LYS B 1 560 ? 0.807 20.484 -17 1 79.5 560 LYS B C 1
ATOM 8975 O O . LYS B 1 560 ? -0.088 21.188 -16.516 1 79.5 560 LYS B O 1
ATOM 8980 N N . ALA B 1 561 ? 0.693 19.812 -18.078 1 78.81 561 ALA B N 1
ATOM 8981 C CA . ALA B 1 561 ? -0.567 19.812 -18.812 1 78.81 561 ALA B CA 1
ATOM 8982 C C . ALA B 1 561 ? -1.683 19.172 -18 1 78.81 561 ALA B C 1
ATOM 8984 O O . ALA B 1 561 ? -2.807 19.672 -17.953 1 78.81 561 ALA B O 1
ATOM 8985 N N . ILE B 1 562 ? -1.328 18.109 -17.375 1 78.12 562 ILE B N 1
ATOM 8986 C CA . ILE B 1 562 ? -2.301 17.406 -16.547 1 78.12 562 ILE B CA 1
ATOM 8987 C C . ILE B 1 562 ? -2.717 18.297 -15.375 1 78.12 562 ILE B C 1
ATOM 8989 O O . ILE B 1 562 ? -3.902 18.391 -15.047 1 78.12 562 ILE B O 1
ATOM 8993 N N . HIS B 1 563 ? -1.775 18.906 -14.789 1 81.19 563 HIS B N 1
ATOM 8994 C CA . HIS B 1 563 ? -2.049 19.781 -13.664 1 81.19 563 HIS B CA 1
ATOM 8995 C C . HIS B 1 563 ? -2.93 20.953 -14.086 1 81.19 563 HIS B C 1
ATOM 8997 O O . HIS B 1 563 ? -3.84 21.344 -13.352 1 81.19 563 HIS B O 1
ATOM 9003 N N . ARG B 1 564 ? -2.639 21.531 -15.18 1 79.75 564 ARG B N 1
ATOM 9004 C CA . ARG B 1 564 ? -3.43 22.641 -15.695 1 79.75 564 ARG B CA 1
ATOM 9005 C C . ARG B 1 564 ? -4.871 22.203 -15.953 1 79.75 564 ARG B C 1
ATOM 9007 O O . ARG B 1 564 ? -5.809 22.938 -15.625 1 79.75 564 ARG B O 1
ATOM 9014 N N . LYS B 1 565 ? -5.004 21.062 -16.547 1 81.12 565 LYS B N 1
ATOM 9015 C CA . LYS B 1 565 ? -6.344 20.547 -16.797 1 81.12 565 LYS B CA 1
ATOM 9016 C C . LYS B 1 565 ? -7.105 20.312 -15.5 1 81.12 565 LYS B C 1
ATOM 9018 O O . LYS B 1 565 ? -8.305 20.594 -15.414 1 81.12 565 LYS B O 1
ATOM 9023 N N . GLU B 1 566 ? -6.379 19.844 -14.531 1 84 566 GLU B N 1
ATOM 9024 C CA . GLU B 1 566 ? -6.977 19.609 -13.219 1 84 566 GLU B CA 1
ATOM 9025 C C . GLU B 1 566 ? -7.426 20.922 -12.586 1 84 566 GLU B C 1
ATOM 9027 O O . GLU B 1 566 ? -8.523 21 -12.016 1 84 566 GLU B O 1
ATOM 9032 N N . LEU B 1 567 ? -6.66 21.906 -12.703 1 80.56 567 LEU B N 1
ATOM 9033 C CA . LEU B 1 567 ? -6.977 23.203 -12.125 1 80.56 567 LEU B CA 1
ATOM 9034 C C . LEU B 1 567 ? -8.164 23.844 -12.836 1 80.56 567 LEU B C 1
ATOM 9036 O O . LEU B 1 567 ? -9.023 24.453 -12.195 1 80.56 567 LEU B O 1
ATOM 9040 N N . LEU B 1 568 ? -8.188 23.703 -14.156 1 81.75 568 LEU B N 1
ATOM 9041 C CA . LEU B 1 568 ? -9.289 24.25 -14.93 1 81.75 568 LEU B CA 1
ATOM 9042 C C . LEU B 1 568 ? -10.602 23.547 -14.578 1 81.75 568 LEU B C 1
ATOM 9044 O O . LEU B 1 568 ? -11.641 24.203 -14.461 1 81.75 568 LEU B O 1
ATOM 9048 N N . ALA B 1 569 ? -10.5 22.312 -14.422 1 84.25 569 ALA B N 1
ATOM 9049 C CA . ALA B 1 569 ? -11.688 21.547 -14.047 1 84.25 569 ALA B CA 1
ATOM 9050 C C . ALA B 1 569 ? -12.18 21.953 -12.664 1 84.25 569 ALA B C 1
ATOM 9052 O O . ALA B 1 569 ? -13.391 22.109 -12.445 1 84.25 569 ALA B O 1
ATOM 9053 N N . ARG B 1 570 ? -11.344 22.203 -11.742 1 81.12 570 ARG B N 1
ATOM 9054 C CA . ARG B 1 570 ? -11.703 22.609 -10.391 1 81.12 570 ARG B CA 1
ATOM 9055 C C . ARG B 1 570 ? -12.359 23.984 -10.391 1 81.12 570 ARG B C 1
ATOM 9057 O O . ARG B 1 570 ? -13.305 24.219 -9.633 1 81.12 570 ARG B O 1
ATOM 9064 N N . ARG B 1 571 ? -11.789 24.844 -11.227 1 77.25 571 ARG B N 1
ATOM 9065 C CA . ARG B 1 571 ? -12.352 26.188 -11.344 1 77.25 571 ARG B CA 1
ATOM 9066 C C . ARG B 1 571 ? -13.773 26.141 -11.898 1 77.25 571 ARG B C 1
ATOM 9068 O O . ARG B 1 571 ? -14.648 26.875 -11.43 1 77.25 571 ARG B O 1
ATOM 9075 N N . ARG B 1 572 ? -13.961 25.281 -12.844 1 77.12 572 ARG B N 1
ATOM 9076 C CA . ARG B 1 572 ? -15.281 25.141 -13.453 1 77.12 572 ARG B CA 1
ATOM 9077 C C . ARG B 1 572 ? -16.281 24.547 -12.469 1 77.12 572 ARG B C 1
ATOM 9079 O O . ARG B 1 572 ? -17.438 24.938 -12.445 1 77.12 572 ARG B O 1
ATOM 9086 N N . GLU B 1 573 ? -15.766 23.594 -11.664 1 81.06 573 GLU B N 1
ATOM 9087 C CA . GLU B 1 573 ? -16.625 22.891 -10.711 1 81.06 573 GLU B CA 1
ATOM 9088 C C . GLU B 1 573 ? -16.906 23.766 -9.492 1 81.06 573 GLU B C 1
ATOM 9090 O O . GLU B 1 573 ? -17.922 23.562 -8.812 1 81.06 573 GLU B O 1
ATOM 9095 N N . GLY B 1 574 ? -16.172 24.766 -9.289 1 62.59 574 GLY B N 1
ATOM 9096 C CA . GLY B 1 574 ? -16.344 25.609 -8.125 1 62.59 574 GLY B CA 1
ATOM 9097 C C . GLY B 1 574 ? -15.906 24.953 -6.832 1 62.59 574 GLY B C 1
ATOM 9098 O O . GLY B 1 574 ? -15.016 24.094 -6.84 1 62.59 574 GLY B O 1
ATOM 9099 N N . MET B 1 575 ? -16.422 25.469 -5.676 1 57.28 575 MET B N 1
ATOM 9100 C CA . MET B 1 575 ? -15.977 25 -4.363 1 57.28 575 MET B CA 1
ATOM 9101 C C . MET B 1 575 ? -16.422 23.562 -4.109 1 57.28 575 MET B C 1
ATOM 9103 O O . MET B 1 575 ? -17.609 23.281 -4.055 1 57.28 575 MET B O 1
ATOM 9107 N N . THR B 1 576 ? -15.617 22.625 -4.469 1 54.28 576 THR B N 1
ATOM 9108 C CA . THR B 1 576 ? -15.984 21.219 -4.273 1 54.28 576 THR B CA 1
ATOM 9109 C C . THR B 1 576 ? -15.742 20.797 -2.828 1 54.28 576 THR B C 1
ATOM 9111 O O . THR B 1 576 ? -16.328 19.828 -2.355 1 54.28 576 THR B O 1
ATOM 9114 N N . TYR B 1 577 ? -14.633 21.297 -2.119 1 50.5 577 TYR B N 1
ATOM 9115 C CA . TYR B 1 577 ? -14.359 20.938 -0.729 1 50.5 577 TYR B CA 1
ATOM 9116 C C . TYR B 1 577 ? -14.359 22.188 0.156 1 50.5 577 TYR B C 1
ATOM 9118 O O . TYR B 1 577 ? -13.734 23.188 -0.183 1 50.5 577 TYR B O 1
ATOM 9126 N N . GLY B 1 578 ? -15.438 22.734 0.657 1 44.88 578 GLY B N 1
ATOM 9127 C CA . GLY B 1 578 ? -15.383 23.875 1.557 1 44.88 578 GLY B CA 1
ATOM 9128 C C . GLY B 1 578 ? -15.312 23.469 3.02 1 44.88 578 GLY B C 1
ATOM 9129 O O . GLY B 1 578 ? -15.977 22.531 3.445 1 44.88 578 GLY B O 1
ATOM 9130 N N . ALA B 1 579 ? -14.305 23.875 3.691 1 40.34 579 ALA B N 1
ATOM 9131 C CA . ALA B 1 579 ? -14.156 23.906 5.145 1 40.34 579 ALA B CA 1
ATOM 9132 C C . ALA B 1 579 ? -15.344 24.594 5.801 1 40.34 579 ALA B C 1
ATOM 9134 O O . ALA B 1 579 ? -15.82 25.625 5.312 1 40.34 579 ALA B O 1
ATOM 9135 N N . SER B 1 580 ? -16.312 23.953 6.379 1 42.12 580 SER B N 1
ATOM 9136 C CA . SER B 1 580 ? -17.359 24.5 7.227 1 42.12 580 SER B CA 1
ATOM 9137 C C . SER B 1 580 ? -18.75 24.25 6.629 1 42.12 580 SER B C 1
ATOM 9139 O O . SER B 1 580 ? -19.734 24.797 7.113 1 42.12 580 SER B O 1
ATOM 9141 N N . GLN B 1 581 ? -18.75 23.703 5.516 1 44.56 581 GLN B N 1
ATOM 9142 C CA . GLN B 1 581 ? -20.125 23.516 5.07 1 44.56 581 GLN B CA 1
ATOM 9143 C C . GLN B 1 581 ? -20.75 22.328 5.789 1 44.56 581 GLN B C 1
ATOM 9145 O O . GLN B 1 581 ? -21.531 21.578 5.191 1 44.56 581 GLN B O 1
ATOM 9150 N N . PHE B 1 582 ? -20.234 22.047 6.91 1 39.84 582 PHE B N 1
ATOM 9151 C CA . PHE B 1 582 ? -20.859 21.031 7.734 1 39.84 582 PHE B CA 1
ATOM 9152 C C . PHE B 1 582 ? -22.078 21.594 8.461 1 39.84 582 PHE B C 1
ATOM 9154 O O . PHE B 1 582 ? -22.062 22.75 8.891 1 39.84 582 PHE B O 1
#

Foldseek 3Di:
DDPVVVVVVVVVVVVVVPPPPVQPQPPPPDDPDADPPPPPPPSPRPPPVPQAFPDADADPVQVVVLVVPQDDPDDDPKDKDWDWDDDDFRKTWIFIAIPVDRPSGDTTIRFDCLDPVDTQVLLVVLVVQLLQAHHDVVVVVVCVVNRHDGDDPVSSVVSLVLLLVLLVQLLVVLLLVVLVVVCVVQPPPDQAGEFAWEKDKDALAPDFAGFKIKIWIATPPVRATNDMDIAGQDFPVLSVLCRVQNVPDPVSVVVCVVCVVVGQHDDNDGSNCRSLVRLLVCQLCSVVSRYHHQEYEDEPPCPSVVSCQVVCSVHPVRHRHYAYALLNLLVLLLVLVVVLQVVCVVVVHHQADDDFQHCYNVNSVVLSVQLSVLLVVQAQDLVSSLLSNVQSLQLQQAAPVRGRNPSFDADCPTPRQCRNCVRVVHHRDGCCVRNNGGHHPVCCVSSVVSSCVSSDSVNSVSCNRNDHCVSVVVLVVQLCSSHPSPDDDGSSSSVSSSSLSSSCSRPRQLSSVCSSCVSSSHDQDPVNNVVRVVVRVVVVVVVVQCPDPVNVVVVVVVVVVVVVVVVVVDVVVDCPDDDPPD/DDPVVVVVVVVVVVVVVPPPPVQPPPPPPDDPDADPPPPPPPVPRPPPVVQAFPDADADPVQVVVLVVVQDDPDDDPKDKDWDWDDDDFRKTWIAIAIPVDRPRGDTTIRFDCLDPVDTQVLLVVLVVQLLQAHHDVVVVVVCVVNRHDGDDPVSSVVSLVLLLQLLVQLLVVLLLVVLVVVCVVQPPVDQAGEFAWEKDKDALAPDFQGFKIKIWIATPPVRATNDMDIAGQDFPVLSVLCRVQNVPDPVSVVVCVVCVVVGQHPDNDGSNCRSLVRLLVCQLCSVVSRYHHQEYEYEPPCPNVVSCQVVCSVHPVRHRHYAYQLLNLLVLLLVLVVVLQVVCVVVVHHQADDDFQHCYNVNSVVLSVQLSVLLVVQAQDLVSSLLSNVQSLQLQQAAPVRGRNPSFDADCPTPRQCRNCVNVVHHRDGCCVRNNGGHHPVCCVSSVVSSCVSSDSVNSVSCNRNDHCVSVVVLVVQLCSSHPSPDDDGSSSSVSSSSLSSSCSRPRQLSSVCSSCVSSSHDQDDVNNVVRVVVRVVVVVVVVQCPDPVNVVVVVVVVVVVVVVVVVVDVVVDCPDDDPPD

Sequence (1164 aa):
MPLRKRSVRALQMNEKRWCKAKIDCEVNKNSVFSNVRLEKLNTVVKKDTSAIGNYILVDFNQVNNLLRSAKCQYREKQTLKLELGAKLGFSYNLKLLCSNCDENKTVVNTSLKSVPTSHDVNLRITQAFSHIGKGYSAIEKFCMVMNIDPFSSTTYGKCARRLDNAYTLASENIFAEIHREIKNVYENGAEIADLSVSFDGTWLTRGHTSLIGVGCVIDMLTGYVVDFEVMSKVCRHCSVAKNKLGQSSAEFSIWYEGHKSECDINHLGSSTSMEMEAALTLWKRSTSLGFRYITVLSDGDCKTFNYLCEKKVYGPDIVIKKEEYINHVSKRLGTALRSTVKDCRAQGISLGGKAHGSLKEATIKKLTTYYQKAILRNKGGVNAMKTAIYATLLHSISTDAKPQHSKCPAGENSWCFYQSAIANGEKPNNHKLNVGTPINEKFLPKILPIYQRLASNELLERCIRCGTQNANESLHSMIWAKCPKELFVNKRRVKRAVTEAVCEYNKGTVRTIVETQKALGVATGGSTKQLATTLDCRKQKFRKRRQNASNKLALKLIKKAIHRKELLARRREGMTYGASQFMPLRKRSVRALQMNEKRWCKAKIDCEVNKNSVFSNVRLEKLNTVVKKDTSAIGNYILVDFNQVNNLLRSAKCQYREKQTLKLELGAKLGFSYNLKLLCSNCDENKTVVNTSLKSVPTSHDVNLRITQAFSHIGKGYSAIEKFCMVMNIDPFSSTTYGKCARRLDNAYTLASENIFAEIHREIKNVYENGAEIADLSVSFDGTWLTRGHTSLIGVGCVIDMLTGYVVDFEVMSKVCRHCSVAKNKLGQSSAEFSIWYEGHKSECDINHLGSSTSMEMEAALTLWKRSTSLGFRYITVLSDGDCKTFNYLCEKKVYGPDIVIKKEEYINHVSKRLGTALRSTVKDCRAQGISLGGKAHGSLKEATIKKLTTYYQKAILRNKGGVNAMKTAIYATLLHSISTDAKPQHSKCPAGENSWCFYQSAIANGEKPNNHKLNVGTPINEKFLPKILPIYQRLASNELLERCIRCGTQNANESLHSMIWAKCPKELFVNKRRVKRAVTEAVCEYNKGTVRTIVETQKALGVATGGSTKQLATTLDCRKQKFRKRRQNASNKLALKLIKKAIHRKELLARRREGMTYGASQF

pLDDT: mean 83.77, std 17.8, range [24.45, 98.5]

Secondary structure (DSSP, 8-state):
--THHHHHHHHHHHHHHHHTS----------SSS--S-----------TT---SEEEEEHHHHHHHHHH--B---SS--EEEEEEEEETTEEEEEEEESS-TT---EEESS-EEETTEEHHHHHHHHHHHHTT--HHHHHHHHHHHT-PPPPHHHHHHHHHHHHHHHHHHHHHHHHHHHHHHHHHH----SSEEEEEEEEEEESSSSTT-SEEEEEEEETTT--EEEEEEEES--HHHHHHHHHH-TTSHHHHHHHHHHGGG-S----S-TTTHHHHHHHHHHHHHHHTTEEEEEEEE-S--HHHHHHHHHTTT-TTPPPEEEE-HHHHHHHHHHHHHHHHHHHHHTT--SSSSSTT---HHHHHHHHHHHHHHHHTTTT-HHHHHHHHHHHHHHHH--SSS---TTSPPSTT-SSHHHHHHHTT-PPPPHHHHT-SPPPGGGHHHHHHHHHHHT-HHHHHTTTT----HHHHHHHHHHHHHS-TTS---HHHHHHHHHHHHHHHHHHHHHHHHHHHHHHT-PPPHHHHHHHHHHHHHHHHHHHHHH-HHHHHHHHHHHHHHHHHHHHHHHHH--SS-TT--/--THHHHHHHHHHHHHHHHTS----------SSS--S-----------TT---SEEEEEHHHHHHHHHH------S-B-EEEEEEEEETTEEEEEEEESS-TT---EEESS-EEETTEEHHHHHHHHHHHHTT--HHHHHHHHHHHT-PPPPHHHHHHHHHHHHHHHHHHHHHHHHHHHHHHHHHH-SS-SSEEEEEEEEEEESSSSTT-SEEEEEEEETTT--EEEEEEEES--HHHHHHHHHH-TTSHHHHHHHHHHGGG-S----S-TTTHHHHHHHHHHHHHHHTTEEEEEEEE-S--HHHHHHHHHTTT-TTPPPEEEE-HHHHHHHHHHHHHHHHHHHHHTT--SSSSSTT---HHHHHHHHHHHHHHHHTTTT-HHHHHHHHHHHHHHHH--SSS---TTSPPSTT-SSHHHHHHHTTPPPPPHHHHT-SPPPGGGHHHHHHHHHHHT-HHHHHTTTT----HHHHHHHHHHHHHS-TTS---HHHHHHHHHHHHHHHHHHHHHHHHHHHHHHT-PPPHHHHHHHHHHHHHHHHHHHHHH-HHHHHHHHHHHHHHHHHHHHHHHHH--SS-TT--

InterPro domains:
  IPR049012 Mutator-like transposase domain [PF20700] (63-416)

Radius of gyration: 33.92 Å; Cα contacts (8 Å, |Δi|>4): 1773; chains: 2; bounding box: 91×110×88 Å